Protein AF-0000000079000016 (afdb_homodimer)

InterPro domains:
  IPR004185 Glycoside hydrolase, family 13, N-terminal Ig-like domain [cd02857] (17-102)
  IPR006047 Glycosyl hydrolase family 13, catalytic domain [PF00128] (127-508)
  IPR006047 Glycosyl hydrolase family 13, catalytic domain [SM00642] (127-521)
  IPR013780 Glycosyl hydrolase, all-beta [G3DSA:2.60.40.1180] (525-604)
  IPR014756 Immunoglobulin E-set [SSF81296] (15-102)
  IPR017069 Maltodextrin glucosidase [NF008051] (1-603)
  IPR017069 Maltodextrin glucosidase [PIRSF036918] (2-584)
  IPR017853 Glycoside hydrolase superfamily [SSF51445] (116-530)

Sequence (1210 aa):
MLNAWHLPVAPFIHRQGEKLLITLWLAGDALPEKVMLRYERDNEETPFEMKRLTAAPHPQVSAWQASIPLGDGQPRRRYCFKLLWGDRQQWFSPLGLSEFPPARLALFAIDAPDDGPQWVQDQVFYQIFPDRFARSTPRGAQQDNIYFHHAQGHDIILRDWHEPVSAEAGGSTFYGGDLDGICEKLPYLKKLGVTALYLNPIFSAPSVHKYDTADYRHVDPQFGGDEALLRLREKTREADMRLILDGVFNHTGDTHPWFDRQNHGTDGACHHPDSPTRNWYTFAEDGHAFCWLGYDSLPKLDFAERDVVEEIYAGEESVVKHWLKAPWSIDGWRLDVVHMLGERGGAKANLRHVEGITRAAKAVNPQAFVFGEHFGDARQWLQNDVEDAAMNYRGFTTPVWSFLAGVDHGLEPQQLDAADCARWMDEYRAALSHEQQLRMFNQLDSHDTARFKTVAKGDPARIRAAAVWLFCWPGVPCVFYGDEVGVEGGNDPFCRQPFPWDKTQQDGELLALYQRLARLRHRSRALRSGACQVVYAKGDVFVFTRVFRQERVLVALNRGAACEITLPFSPLLDDRAWTREEGDAALEGLTLRLAAGAAVILHSRMLNAWHLPVAPFIHRQGEKLLITLWLAGDALPEKVMLRYERDNEETPFEMKRLTAAPHPQVSAWQASIPLGDGQPRRRYCFKLLWGDRQQWFSPLGLSEFPPARLALFAIDAPDDGPQWVQDQVFYQIFPDRFARSTPRGAQQDNIYFHHAQGHDIILRDWHEPVSAEAGGSTFYGGDLDGICEKLPYLKKLGVTALYLNPIFSAPSVHKYDTADYRHVDPQFGGDEALLRLREKTREADMRLILDGVFNHTGDTHPWFDRQNHGTDGACHHPDSPTRNWYTFAEDGHAFCWLGYDSLPKLDFAERDVVEEIYAGEESVVKHWLKAPWSIDGWRLDVVHMLGERGGAKANLRHVEGITRAAKAVNPQAFVFGEHFGDARQWLQNDVEDAAMNYRGFTTPVWSFLAGVDHGLEPQQLDAADCARWMDEYRAALSHEQQLRMFNQLDSHDTARFKTVAKGDPARIRAAAVWLFCWPGVPCVFYGDEVGVEGGNDPFCRQPFPWDKTQQDGELLALYQRLARLRHRSRALRSGACQVVYAKGDVFVFTRVFRQERVLVALNRGAACEITLPFSPLLDDRAWTREEGDAALEGLTLRLAAGAAVILHSR

Radius of gyration: 31.98 Å; Cα contacts (8 Å, |Δi|>4): 2924; chains: 2; bounding box: 70×88×78 Å

Foldseek 3Di:
DKDKDFFPFPPQWDDDPQKIKGKMKIFDDDFFPWKWKFKQFQNDTDIDTWDWDPDALDPRIIMTIDMDGNPGGDQKIWIWMWGHHPVAIWTQFLLGIDRDDDDRLRTAIAGVVDLAFPCQLLFFEAEDLQQFEFADDDADPQLPDWDQDVLLGGIAAEDDQPDADDPPPQFRYGPQGALVGVLVCVVVCVLLLGAEYEYQAQAADNTSSCLQPQDLQWGHVSRVMPVSLLVSQVSSVVVNHAYEYEANLFWHFCCHQCARVVPPDDAHLLPHVPHPSVQQFAADPVSQTQADVPSSRTGGGAPVDPVSLCQDFQPPCHSLQVCCDPPNNHQAYEYEPLCFRYHRNGCPPSLVSLLRSQVRNCVNPSNRAYEYEDLDQCLVNVVVPSHLEYQCNQLAQQLLCCDQLQAGQVRHGHHDFQVRSCSSNSSSCSSHHLSSQSAYEYENDEQAGWHSCVSNVNDPLSLLQSLLCQLQGRHHHYYYQQSQFPQGAGGPPRNSRRHDPPSVSGNVVSSVSSSLSSVVSSVDCLRSRFTKDFQDTGGQKTWMWGDHHLKIKIKIFGQAAWDKDFTDDDSNPPPFDWDWSDWDWDDDGRIITHHHSTITIIITD/DKDKDFFPFPPQWDDDVQKIKGKMKIFDDDFFPWKWKFKQFQNDTDIDTWDWDPDALDPRIIMTIDMDGNPGGDQKIWIWMWGHHPVAIWTQFLLGIDRDDDDRLRTAIAGVVDLAFPCQLLFFEAEDLQQFEFADDDADPQLPDWDQDVLLGGIAAEDDQPDAQDPPLQFRYGPQGALVRVLVCVVVCVLLLGAEYEYQAQAADNTSSCLQPQDLQWGHVSRVMPVSLLVSQVSSVVVNHAYEYEDNLFWHFCCHQCARVVPPDDAHLLPHVPHPSVQQFAADPVSQTQADVPSSRTGGGAPVDPVSLCQDFQPPCHSLQVCCDPPNNHQAYEYEPLCFRYHRNGCPPSLVSLLRSQVRNCVNPSNRAYEYEDLDQCLVNVVVPSHLEYQCNQLAQQLLCCDQLQAGQVRHGHNDFQVRSCSSNSSSCSSHHLSSQSAYEYENDEQAGWHSCVSNVNDVLSLLQSLLCQLQGRHHHYYYQQSQFPQGAGGPPRNSRRHDPPNVSGNPVSSVSSSLSSVVSSVDCLRSRFTKDFQDTGGQKTWMWGDHHLKIKIKIFGQAAWDKDFTDDDSNPPPFDWDWSDWDWDDDGRIITHHHSTITIIITD

Organism: Cronobacter sakazakii (strain ATCC BAA-894) (NCBI:txid290339)

pLDDT: mean 95.94, std 3.52, range [77.5, 98.94]

Solvent-accessible surface area (backbone atoms only — not comparable to full-atom values): 60467 Å² total; per-residue (Å²): 110,81,43,78,49,73,50,90,30,41,84,25,35,45,78,56,89,59,28,39,36,40,36,40,36,39,31,51,85,79,68,58,80,43,45,32,36,40,29,42,50,29,77,34,85,43,79,40,74,36,43,72,47,86,70,50,92,39,98,71,30,46,30,30,36,37,70,45,70,53,86,56,56,53,40,64,40,34,31,37,35,40,36,29,43,94,71,30,40,38,23,41,34,74,84,42,76,35,80,55,82,72,56,72,55,37,24,39,34,39,48,53,68,66,79,62,42,84,65,52,29,75,38,30,33,35,35,39,57,50,43,30,59,29,59,44,81,84,66,61,78,63,37,72,62,78,51,73,29,72,93,79,71,42,64,44,42,82,46,59,71,86,55,77,77,53,82,69,57,46,54,36,46,37,47,52,11,17,37,57,14,48,51,73,41,44,68,60,39,48,68,44,45,45,34,26,38,36,35,50,41,57,34,21,36,79,42,61,63,16,72,36,30,38,34,90,87,40,38,17,50,48,33,53,19,58,65,23,50,48,50,33,44,52,52,30,53,73,67,64,29,46,42,28,41,43,40,61,72,34,30,33,10,32,65,10,63,57,29,17,64,79,56,82,65,92,46,15,26,65,80,25,88,82,18,90,36,27,67,37,38,30,61,48,94,88,64,49,62,33,30,55,96,69,39,76,54,25,36,19,36,11,55,74,29,65,66,47,39,30,48,44,23,71,30,87,76,3,54,52,30,48,48,47,32,83,87,56,47,40,44,30,36,39,28,45,55,45,59,40,22,20,27,75,51,31,27,50,68,23,68,60,54,44,29,46,42,40,50,32,34,33,72,74,34,65,57,37,45,35,27,31,47,30,74,55,78,52,57,71,45,49,75,66,63,31,32,60,31,32,44,24,32,54,61,39,21,39,48,48,32,13,53,65,40,33,20,41,92,85,68,42,38,25,64,46,39,23,41,58,39,47,51,53,40,47,58,54,50,24,52,37,29,53,63,42,41,25,39,22,36,34,35,74,40,44,78,82,29,40,22,48,46,45,62,41,68,64,38,64,44,51,50,49,31,49,53,52,49,48,52,55,38,80,19,17,30,33,45,37,72,37,55,48,32,62,49,58,20,50,48,73,53,38,33,62,49,52,45,65,83,53,66,90,70,34,37,63,68,50,34,51,47,47,28,51,47,34,51,49,36,74,72,30,60,22,40,35,72,27,32,76,45,79,64,42,45,50,60,54,33,39,26,36,35,23,37,30,64,73,30,36,36,42,36,41,34,26,78,40,71,60,48,75,48,71,51,68,90,44,85,90,65,54,95,66,68,71,42,77,76,37,58,67,66,48,76,57,92,51,35,40,39,36,42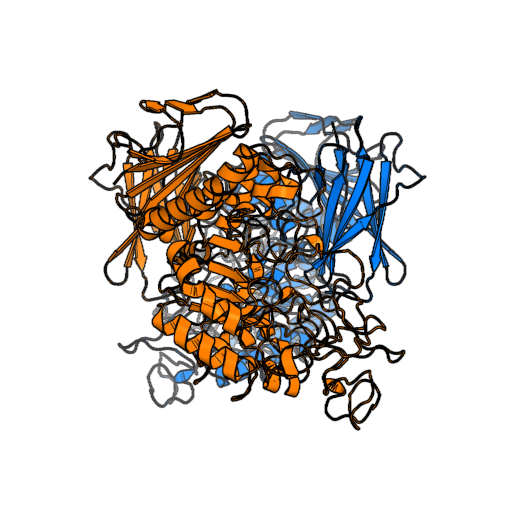,55,32,24,38,32,33,33,38,29,111,110,81,45,76,51,73,51,93,30,39,83,24,34,43,78,54,88,59,27,38,37,41,37,41,36,38,30,52,84,77,67,58,79,43,47,31,38,40,30,43,50,29,77,33,85,42,79,39,72,37,44,71,47,86,69,52,90,40,98,70,31,46,29,30,36,38,70,44,70,52,85,57,57,55,37,63,40,35,31,39,35,40,36,30,44,94,71,32,42,36,24,44,36,73,84,41,76,35,80,56,82,71,56,71,56,37,25,40,31,40,49,51,70,65,79,64,42,83,65,52,28,75,36,30,34,35,35,38,56,50,42,29,58,27,61,45,80,87,67,62,80,63,37,72,62,79,51,74,27,73,92,77,71,41,64,43,41,83,44,60,70,85,56,77,76,52,82,71,59,45,55,38,47,36,46,54,10,17,38,56,13,47,50,72,43,46,67,59,40,48,67,44,45,45,34,24,39,35,36,49,42,56,33,22,35,79,41,60,63,16,72,37,31,37,34,90,87,40,38,18,50,46,33,54,19,58,63,23,51,48,52,35,43,52,52,30,53,74,67,65,30,48,42,29,41,42,40,63,73,33,30,33,12,31,67,10,63,57,30,15,65,80,56,82,63,92,46,15,26,67,82,24,87,82,18,92,35,26,67,37,37,27,60,48,95,88,63,49,63,32,31,55,96,69,38,76,53,25,36,18,37,13,55,73,28,65,66,46,38,30,48,44,25,70,32,87,77,3,53,52,31,47,48,47,32,83,87,54,48,41,43,32,35,39,28,45,54,45,59,41,22,20,26,75,52,32,27,51,69,24,68,60,53,44,30,45,42,41,49,32,34,32,71,74,34,64,56,37,43,36,28,32,50,31,73,54,79,53,57,74,44,48,74,65,63,32,30,60,31,32,43,26,31,54,61,41,24,38,48,49,32,13,55,65,41,33,20,41,93,84,69,42,38,26,64,44,39,22,40,57,38,47,52,53,38,47,58,54,49,24,51,37,29,53,63,42,40,24,39,22,36,32,35,73,39,43,78,81,28,39,22,48,46,45,62,41,70,64,38,64,45,50,50,50,32,50,53,52,47,46,52,55,39,80,19,18,30,33,46,37,71,36,56,49,32,64,52,57,19,49,48,73,50,39,31,61,49,54,45,64,82,53,66,92,70,35,38,62,68,50,36,51,47,46,30,50,46,34,51,50,36,74,73,30,59,21,40,34,71,27,33,78,46,80,64,41,46,50,59,54,33,40,27,34,34,24,36,30,63,73,29,36,36,42,36,40,35,26,76,39,71,59,46,75,49,71,52,69,92,44,84,90,66,55,96,64,70,72,43,78,76,36,60,65,68,48,74,57,90,51,35,38,39,38,41,55,33,24,39,30,33,34,38,30,111

Nearest PDB structures (foldseek):
  7vt9-assembly1_B  TM=9.945E-01  e=1.783E-100  Escherichia coli K-12
  1izj-assembly1_A  TM=9.214E-01  e=2.735E-62  Thermoactinomyces vulgaris
  1uh3-assembly1_A  TM=9.193E-01  e=1.825E-62  Thermoactinomyces vulgaris
  5z0t-assembly2_B  TM=9.173E-01  e=2.898E-62  Thermoactinomyces vulgaris
  1izk-assembly1_A  TM=9.259E-01  e=1.952E-61  Thermoactinomyces vulgaris

Secondary structure (DSSP, 8-state):
--EEE--SSTTTEEEETTEEEEEEEEESSS--SEEEEEEEETTEEEEEEPEEPSS-SBTTBEEEEEEEESSSS-SEEEEEEEEE-SS-EEEEETTEEESSPPPGGGSEEEESS--S-TTGGG--EEEE-GGGT---SS--GGGG---EETTTTEE-EE--TTSPP-STTGGGEE----HHHHHHTHHHHHHHT--EEEEPP-EE-SSSS--S-SEEEEE-GGGTHHHHHHHHHHHHHHTT-EEEEEE--SB--TTSTTT-TT--SS--TTT-TT-TTGGGB-B-TTSPBPBGGG-TT-BBB-TTSHHHHIIIIISTT-HHHHTTSTTT---EEEETTGGG--BTTTTBTHHHHHHHHHHHHHHH-TT-EEEE--SS--HHHHHTTS-SEEB-IIIIIHHHIIIIISB-TTS-B----HHHHHHHHHHHHHTS-HHHHHH-EEES--TTS--HHHHTTT-HHHHHHHHHHHHHSSSEEEEETTGGGT----STTGGGPPP--SGGGS-HHHHHHHHHHHHHHHH-HHHHH-EEEEEEEETTEEEEEEEETTEEEEEEEE-SS-EEEEPPP-TTTTT---EEEES-EEEETTEEEE-TT-EEEEEE-/--EEE--SSTTTEEEETTEEEEEEEEESSS--SEEEEEEEETTEEEEEE-EE-SS-SBTTBEEEEEEEESSSS-SEEEEEEEEE-SS-EEEEETTEEESSPPPGGGSEEEESS--S-TTGGG--EEEE-GGGT---SS--GGGG---EETTTTEE-EE--TTSPP-STTGGGEE----HHHHHHTHHHHHHHT--EEEEPP-EE-SSSS--S-SEEEEE-GGGTHHHHHHHHHHHHHHTT-EEEEEE--SB--TTSTTT-TT--SS--TTT-TT-TTGGGB-B-TTSPBPBGGG-TTSBBB-TTSHHHHIIIIISTT-HHHHTTSTTT---EEEETTGGG--BTTTTBTHHHHHHHHHHHHHHH-TT-EEEE--SS--HHHHHTTS-SEEB-IIIIIHHHIIIIISB-TTS-B----HHHHHHHHHHHHHTS-HHHHHH-EEES--TTS--HHHHTTT-HHHHHHHHHHHHHSSSEEEEETTGGGT----STTGGGPPP--SGGGS-HHHHHHHHHHHHHHHH-HHHHH-EEEEEEEETTEEEEEEEETTEEEEEEEE-SS-EEEEPPP-TTTTT---EEEES-EEEETTEEEE-TT-EEEEEE-

Structure (mmCIF, N/CA/C/O backbone):
data_AF-0000000079000016-model_v1
#
loop_
_entity.id
_entity.type
_entity.pdbx_description
1 polymer 'Glycosyl hydrolase family 13 catalytic domain-containing protein'
#
loop_
_atom_site.group_PDB
_atom_site.id
_atom_site.type_symbol
_atom_site.label_atom_id
_atom_site.label_alt_id
_atom_site.label_comp_id
_atom_site.label_asym_id
_atom_site.label_entity_id
_atom_site.label_seq_id
_atom_site.pdbx_PDB_ins_code
_atom_site.Cartn_x
_atom_site.Cartn_y
_atom_site.Cartn_z
_atom_site.occupancy
_atom_site.B_iso_or_equiv
_atom_site.auth_seq_id
_atom_site.auth_comp_id
_atom_site.auth_asym_id
_atom_site.auth_atom_id
_atom_site.pdbx_PDB_model_num
ATOM 1 N N . MET A 1 1 ? 26.016 -7.348 20.406 1 85.75 1 MET A N 1
ATOM 2 C CA . MET A 1 1 ? 25.094 -6.984 19.344 1 85.75 1 MET A CA 1
ATOM 3 C C . MET A 1 1 ? 23.672 -7.438 19.672 1 85.75 1 MET A C 1
ATOM 5 O O . MET A 1 1 ? 23.469 -8.539 20.188 1 85.75 1 MET A O 1
ATOM 9 N N . LEU A 1 2 ? 22.688 -6.648 19.562 1 94.56 2 LEU A N 1
ATOM 10 C CA . LEU A 1 2 ? 21.297 -6.953 19.875 1 94.56 2 LEU A CA 1
ATOM 11 C C . LEU A 1 2 ? 20.688 -7.848 18.797 1 94.56 2 LEU A C 1
ATOM 13 O O . LEU A 1 2 ? 20.812 -7.574 17.609 1 94.56 2 LEU A O 1
ATOM 17 N N . ASN A 1 3 ? 20.156 -8.969 19.219 1 95.75 3 ASN A N 1
ATOM 18 C CA . ASN A 1 3 ? 19.406 -9.859 18.344 1 95.75 3 ASN A CA 1
ATOM 19 C C . ASN A 1 3 ? 17.953 -9.984 18.812 1 95.75 3 ASN A C 1
ATOM 21 O O . ASN A 1 3 ? 17.672 -9.961 20 1 95.75 3 ASN A O 1
ATOM 25 N N . ALA A 1 4 ? 17.094 -10.102 17.859 1 97.56 4 ALA A N 1
ATOM 26 C CA . ALA A 1 4 ? 15.664 -10.211 18.156 1 97.56 4 ALA A CA 1
ATOM 27 C C . ALA A 1 4 ? 15.016 -11.312 17.312 1 97.56 4 ALA A C 1
ATOM 29 O O . ALA A 1 4 ? 15.383 -11.516 16.156 1 97.56 4 ALA A O 1
ATOM 30 N N . TRP A 1 5 ? 14.094 -12.086 17.969 1 97.31 5 TRP A N 1
ATOM 31 C CA . TRP A 1 5 ? 13.352 -13.133 17.266 1 97.31 5 TRP A CA 1
ATOM 32 C C . TRP A 1 5 ? 11.859 -13.039 17.562 1 97.31 5 TRP A C 1
ATOM 34 O O . TRP A 1 5 ? 11.453 -12.93 18.719 1 97.31 5 TRP A O 1
ATOM 44 N N . HIS A 1 6 ? 11.086 -13.008 16.578 1 98.25 6 HIS A N 1
ATOM 45 C CA . HIS A 1 6 ? 9.633 -13.086 16.625 1 98.25 6 HIS A CA 1
ATOM 46 C C . HIS A 1 6 ? 9.07 -13.625 15.312 1 98.25 6 HIS A C 1
ATOM 48 O O . HIS A 1 6 ? 9.5 -13.227 14.234 1 98.25 6 HIS A O 1
ATOM 54 N N . LEU A 1 7 ? 8.164 -14.562 15.438 1 97.75 7 LEU A N 1
ATOM 55 C CA . LEU A 1 7 ? 7.414 -15.086 14.305 1 97.75 7 LEU A CA 1
ATOM 56 C C . LEU A 1 7 ? 5.914 -15.07 14.586 1 97.75 7 LEU A C 1
ATOM 58 O O . LEU A 1 7 ? 5.496 -15.188 15.734 1 97.75 7 LEU A O 1
ATOM 62 N N . PRO A 1 8 ? 5.125 -14.93 13.57 1 97.25 8 PRO A N 1
ATOM 63 C CA . PRO A 1 8 ? 3.678 -14.82 13.781 1 97.25 8 PRO A CA 1
ATOM 64 C C . PRO A 1 8 ? 3.01 -16.188 13.977 1 97.25 8 PRO A C 1
ATOM 66 O O . PRO A 1 8 ? 1.94 -16.438 13.414 1 97.25 8 PRO A O 1
ATOM 69 N N . VAL A 1 9 ? 3.658 -17.062 14.648 1 97 9 VAL A N 1
ATOM 70 C CA . VAL A 1 9 ? 3.143 -18.375 15.023 1 97 9 VAL A CA 1
ATOM 71 C C . VAL A 1 9 ? 3.584 -18.719 16.438 1 97 9 VAL A C 1
ATOM 73 O O . VAL A 1 9 ? 4.406 -18.016 17.031 1 97 9 VAL A O 1
ATOM 76 N N . ALA A 1 10 ? 2.949 -19.781 17.016 1 93.5 10 ALA A N 1
ATOM 77 C CA . ALA A 1 10 ? 3.426 -20.281 18.297 1 93.5 10 ALA A CA 1
ATOM 78 C C . ALA A 1 10 ? 4.898 -20.672 18.219 1 93.5 10 ALA A C 1
ATOM 80 O O . ALA A 1 10 ? 5.355 -21.203 17.203 1 93.5 10 ALA A O 1
ATOM 81 N N . PRO A 1 11 ? 5.656 -20.422 19.234 1 91.81 11 PRO A N 1
ATOM 82 C CA . PRO A 1 11 ? 5.227 -20.016 20.578 1 91.81 11 PRO A CA 1
ATOM 83 C C . PRO A 1 11 ? 5.16 -18.5 20.734 1 91.81 11 PRO A C 1
ATOM 85 O O . PRO A 1 11 ? 4.82 -18 21.812 1 91.81 11 PRO A O 1
ATOM 88 N N . PHE A 1 12 ? 5.449 -17.766 19.703 1 97 12 PHE A N 1
ATOM 89 C CA . PHE A 1 12 ? 5.5 -16.312 19.828 1 97 12 PHE A CA 1
ATOM 90 C C . PHE A 1 12 ? 4.094 -15.727 19.922 1 97 12 PHE A C 1
ATOM 92 O O . PHE A 1 12 ? 3.9 -14.648 20.5 1 97 12 PHE A O 1
ATOM 99 N N . ILE A 1 13 ? 3.182 -16.406 19.328 1 96.81 13 ILE A N 1
ATOM 100 C CA . ILE A 1 13 ? 1.78 -15.992 19.328 1 96.81 13 ILE A CA 1
ATOM 101 C C . ILE A 1 13 ? 0.921 -17.094 19.953 1 96.81 13 ILE A C 1
ATOM 103 O O . ILE A 1 13 ? 1.015 -18.25 19.578 1 96.81 13 ILE A O 1
ATOM 107 N N . HIS A 1 14 ? 0.144 -16.719 20.875 1 94.69 14 HIS A N 1
ATOM 108 C CA . HIS A 1 14 ? -0.765 -17.656 21.531 1 94.69 14 HIS A CA 1
ATOM 109 C C . HIS A 1 14 ? -2.107 -17 21.828 1 94.69 14 HIS A C 1
ATOM 111 O O . HIS A 1 14 ? -2.158 -15.953 22.484 1 94.69 14 HIS A O 1
ATOM 117 N N . ARG A 1 15 ? -3.123 -17.594 21.328 1 93.75 15 ARG A N 1
ATOM 118 C CA . ARG A 1 15 ? -4.453 -17.078 21.625 1 93.75 15 ARG A CA 1
ATOM 119 C C . ARG A 1 15 ? -4.961 -17.609 22.969 1 93.75 15 ARG A C 1
ATOM 121 O O . ARG A 1 15 ? -4.898 -18.812 23.219 1 93.75 15 ARG A O 1
ATOM 128 N N . GLN A 1 16 ? -5.363 -16.75 23.812 1 93.81 16 GLN A N 1
ATOM 129 C CA . GLN A 1 16 ? -5.984 -17.078 25.094 1 93.81 16 GLN A CA 1
ATOM 130 C C . GLN A 1 16 ? -7.316 -16.359 25.266 1 93.81 16 GLN A C 1
ATOM 132 O O . GLN A 1 16 ? -7.348 -15.195 25.672 1 93.81 16 GLN A O 1
ATOM 137 N N . GLY A 1 17 ? -8.375 -17.047 25.016 1 92.75 17 GLY A N 1
ATOM 138 C CA . GLY A 1 17 ? -9.672 -16.391 25.047 1 92.75 17 GLY A CA 1
ATOM 139 C C . GLY A 1 17 ? -9.805 -15.289 24.016 1 92.75 17 GLY A C 1
ATOM 140 O O . GLY A 1 17 ? -9.633 -15.531 22.828 1 92.75 17 GLY A O 1
ATOM 141 N N . GLU A 1 18 ? -10.047 -14.133 24.5 1 93.06 18 GLU A N 1
ATOM 142 C CA . GLU A 1 18 ? -10.242 -12.992 23.609 1 93.06 18 GLU A CA 1
ATOM 143 C C . GLU A 1 18 ? -9 -12.109 23.562 1 93.06 18 GLU A C 1
ATOM 145 O O . GLU A 1 18 ? -9.102 -10.906 23.328 1 93.06 18 GLU A O 1
ATOM 150 N N . LYS A 1 19 ? -7.934 -12.766 23.828 1 95.94 19 LYS A N 1
ATOM 151 C CA . LYS A 1 19 ? -6.668 -12.039 23.781 1 95.94 19 LYS A CA 1
ATOM 152 C C . LYS A 1 19 ? -5.637 -12.797 22.953 1 95.94 19 LYS A C 1
ATOM 154 O O . LYS A 1 19 ? -5.723 -14.016 22.797 1 95.94 19 LYS A O 1
ATOM 159 N N . LEU A 1 20 ? -4.832 -12.094 22.406 1 96.81 20 LEU A N 1
ATOM 160 C CA . LEU A 1 20 ? -3.672 -12.633 21.703 1 96.81 20 LEU A CA 1
ATOM 161 C C . LEU A 1 20 ? -2.385 -12.297 22.453 1 96.81 20 LEU A C 1
ATOM 163 O O . LEU A 1 20 ? -2.057 -11.125 22.625 1 96.81 20 LEU A O 1
ATOM 167 N N . LEU A 1 21 ? -1.749 -13.297 22.953 1 97.94 21 LEU A N 1
ATOM 168 C CA . LEU A 1 21 ? -0.447 -13.117 23.578 1 97.94 21 LEU A CA 1
ATOM 169 C C . LEU A 1 21 ? 0.66 -13.039 22.531 1 97.94 21 LEU A C 1
ATOM 171 O O . LEU A 1 21 ? 0.763 -13.914 21.672 1 97.94 21 LEU A O 1
ATOM 175 N N . ILE A 1 22 ? 1.432 -12.016 22.562 1 98.44 22 ILE A N 1
ATOM 176 C CA . ILE A 1 22 ? 2.514 -11.766 21.609 1 98.44 22 ILE A CA 1
ATOM 177 C C . ILE A 1 22 ? 3.846 -11.711 22.359 1 98.44 22 ILE A C 1
ATOM 179 O O . ILE A 1 22 ? 3.996 -10.953 23.312 1 98.44 22 ILE A O 1
ATOM 183 N N . THR A 1 23 ? 4.781 -12.469 21.891 1 98.38 23 THR A N 1
ATOM 184 C CA . THR A 1 23 ? 6.051 -12.609 22.594 1 98.38 23 THR A CA 1
ATOM 185 C C . THR A 1 23 ? 7.219 -12.211 21.688 1 98.38 23 THR A C 1
ATOM 187 O O . THR A 1 23 ? 7.215 -12.508 20.5 1 98.38 23 THR A O 1
ATOM 190 N N . LEU A 1 24 ? 8.18 -11.516 22.219 1 98.62 24 LEU A N 1
ATOM 191 C CA . LEU A 1 24 ? 9.438 -11.148 21.578 1 98.62 24 LEU A CA 1
ATOM 192 C C . LEU A 1 24 ? 10.625 -11.719 22.344 1 98.62 24 LEU A C 1
ATOM 194 O O . LEU A 1 24 ? 10.68 -11.625 23.578 1 98.62 24 LEU A O 1
ATOM 198 N N . TRP A 1 25 ? 11.547 -12.383 21.656 1 98.19 25 TRP A N 1
ATOM 199 C CA . TRP A 1 25 ? 12.805 -12.852 22.234 1 98.19 25 TRP A CA 1
ATOM 200 C C . TRP A 1 25 ? 13.938 -11.875 21.938 1 98.19 25 TRP A C 1
ATOM 202 O O . TRP A 1 25 ? 14.078 -11.406 20.812 1 98.19 25 TRP A O 1
ATOM 212 N N . LEU A 1 26 ? 14.727 -11.492 22.891 1 97.88 26 LEU A N 1
ATOM 213 C CA . LEU A 1 26 ? 15.875 -10.602 22.734 1 97.88 26 LEU A CA 1
ATOM 214 C C . LEU A 1 26 ? 17.125 -11.219 23.344 1 97.88 26 LEU A C 1
ATOM 216 O O . LEU A 1 26 ? 17.062 -11.914 24.359 1 97.88 26 LEU A O 1
ATOM 220 N N . ALA A 1 27 ? 18.25 -11.016 22.672 1 96.38 27 ALA A N 1
ATOM 221 C CA . ALA A 1 27 ? 19.547 -11.391 23.203 1 96.38 27 ALA A CA 1
ATOM 222 C C . ALA A 1 27 ? 20.594 -10.305 22.938 1 96.38 27 ALA A C 1
ATOM 224 O O . ALA A 1 27 ? 20.547 -9.633 21.906 1 96.38 27 ALA A O 1
ATOM 225 N N . GLY A 1 28 ? 21.5 -10.195 23.859 1 93.56 28 GLY A N 1
ATOM 226 C CA . GLY A 1 28 ? 22.594 -9.25 23.688 1 93.56 28 GLY A CA 1
ATOM 227 C C . GLY A 1 28 ? 23.047 -8.625 25 1 93.56 28 GLY A C 1
ATOM 228 O O . GLY A 1 28 ? 22.422 -8.836 26.047 1 93.56 28 GLY A O 1
ATOM 229 N N . ASP A 1 29 ? 24.078 -7.828 24.953 1 88.81 29 ASP A N 1
ATOM 230 C CA . ASP A 1 29 ? 24.688 -7.234 26.141 1 88.81 29 ASP A CA 1
ATOM 231 C C . ASP A 1 29 ? 23.922 -5.992 26.594 1 88.81 29 ASP A C 1
ATOM 233 O O . ASP A 1 29 ? 23.812 -5.723 27.781 1 88.81 29 ASP A O 1
ATOM 237 N N . ALA A 1 30 ? 23.406 -5.27 25.672 1 91.44 30 ALA A N 1
ATOM 238 C CA . ALA A 1 30 ? 22.688 -4.039 26 1 91.44 30 ALA A CA 1
ATOM 239 C C . ALA A 1 30 ? 21.219 -4.156 25.625 1 91.44 30 ALA A C 1
ATOM 241 O O . ALA A 1 30 ? 20.75 -3.514 24.688 1 91.44 30 ALA A O 1
ATOM 242 N N . LEU A 1 31 ? 20.516 -4.852 26.453 1 95.62 31 LEU A N 1
ATOM 243 C CA . LEU A 1 31 ? 19.078 -5.016 26.219 1 95.62 31 LEU A CA 1
ATOM 244 C C . LEU A 1 31 ? 18.344 -3.715 26.516 1 95.62 31 LEU A C 1
ATOM 246 O O . LEU A 1 31 ? 18.797 -2.889 27.297 1 95.62 31 LEU A O 1
ATOM 250 N N . PRO A 1 32 ? 17.266 -3.477 25.906 1 97.62 32 PRO A N 1
ATOM 251 C CA . PRO A 1 32 ? 16.484 -2.271 26.172 1 97.62 32 PRO A CA 1
ATOM 252 C C . PRO A 1 32 ? 15.938 -2.227 27.594 1 97.62 32 PRO A C 1
ATOM 254 O O . PRO A 1 32 ? 15.703 -3.275 28.203 1 97.62 32 PRO A O 1
ATOM 257 N N . GLU A 1 33 ? 15.727 -1.016 28.062 1 97 33 GLU A N 1
ATOM 258 C CA . GLU A 1 33 ? 15.133 -0.802 29.391 1 97 33 GLU A CA 1
ATOM 259 C C . GLU A 1 33 ? 13.633 -1.07 29.375 1 97 33 GLU A C 1
ATOM 261 O O . GLU A 1 33 ? 13.062 -1.516 30.359 1 97 33 GLU A O 1
ATOM 266 N N . LYS A 1 34 ? 13.047 -0.7 28.297 1 97.56 34 LYS A N 1
ATOM 267 C CA . LYS A 1 34 ? 11.617 -0.904 28.094 1 97.56 34 LYS A CA 1
ATOM 268 C C . LYS A 1 34 ? 11.344 -1.465 26.703 1 97.56 34 LYS A C 1
ATOM 270 O O . LYS A 1 34 ? 11.977 -1.059 25.719 1 97.56 34 LYS A O 1
ATOM 275 N N . VAL A 1 35 ? 10.445 -2.475 26.641 1 98.56 35 VAL A N 1
ATOM 276 C CA . VAL A 1 35 ? 9.992 -3.018 25.359 1 98.56 35 VAL A CA 1
ATOM 277 C C . VAL A 1 35 ? 8.508 -2.74 25.188 1 98.56 35 VAL A C 1
ATOM 279 O O . VAL A 1 35 ? 7.699 -3.033 26.078 1 98.56 35 VAL A O 1
ATOM 282 N N . MET A 1 36 ? 8.195 -2.096 24.094 1 98.44 36 MET A N 1
ATOM 283 C CA . MET A 1 36 ? 6.809 -1.751 23.797 1 98.44 36 MET A CA 1
ATOM 284 C C . MET A 1 36 ? 6.289 -2.531 22.594 1 98.44 36 MET A C 1
ATOM 286 O O . MET A 1 36 ? 7.02 -2.742 21.625 1 98.44 36 MET A O 1
ATOM 290 N N . LEU A 1 37 ? 5.066 -3.043 22.703 1 98.44 37 LEU A N 1
ATOM 291 C CA . LEU A 1 37 ? 4.305 -3.508 21.547 1 98.44 37 LEU A CA 1
ATOM 292 C C . LEU A 1 37 ? 3.477 -2.375 20.953 1 98.44 37 LEU A C 1
ATOM 294 O O . LEU A 1 37 ? 2.592 -1.83 21.609 1 98.44 37 LEU A O 1
ATOM 298 N N . ARG A 1 38 ? 3.846 -1.998 19.781 1 97.12 38 ARG A N 1
ATOM 299 C CA . ARG A 1 38 ? 3.023 -1.049 19.047 1 97.12 38 ARG A CA 1
ATOM 300 C C . ARG A 1 38 ? 1.962 -1.771 18.219 1 97.12 38 ARG A C 1
ATOM 302 O O . ARG A 1 38 ? 2.271 -2.389 17.203 1 97.12 38 ARG A O 1
ATOM 309 N N . TYR A 1 39 ? 0.713 -1.64 18.625 1 96.12 39 TYR A N 1
ATOM 310 C CA . TYR A 1 39 ? -0.432 -2.289 18 1 96.12 39 TYR A CA 1
ATOM 311 C C . TYR A 1 39 ? -1.329 -1.268 17.297 1 96.12 39 TYR A C 1
ATOM 313 O O . TYR A 1 39 ? -1.559 -0.177 17.828 1 96.12 39 TYR A O 1
ATOM 321 N N . GLU A 1 40 ? -1.79 -1.572 16.094 1 94.12 40 GLU A N 1
ATOM 322 C CA . GLU A 1 40 ? -2.732 -0.7 15.406 1 94.12 40 GLU A CA 1
ATOM 323 C C . GLU A 1 40 ? -4.176 -1.111 15.68 1 94.12 40 GLU A C 1
ATOM 325 O O . GLU A 1 40 ? -4.707 -2.012 15.031 1 94.12 40 GLU A O 1
ATOM 330 N N . ARG A 1 41 ? -4.801 -0.415 16.531 1 93 41 ARG A N 1
ATOM 331 C CA . ARG A 1 41 ? -6.227 -0.597 16.781 1 93 41 ARG A CA 1
ATOM 332 C C . ARG A 1 41 ? -7.059 0.4 15.984 1 93 41 ARG A C 1
ATOM 334 O O . ARG A 1 41 ? -6.941 1.611 16.172 1 93 41 ARG A O 1
ATOM 341 N N . ASP A 1 42 ? -7.91 -0.056 15.062 1 91.5 42 ASP A N 1
ATOM 342 C CA . ASP A 1 42 ? -8.727 0.801 14.211 1 91.5 42 ASP A CA 1
ATOM 343 C C . ASP A 1 42 ? -7.875 1.89 13.555 1 91.5 42 ASP A C 1
ATOM 345 O O . ASP A 1 42 ? -8.203 3.074 13.641 1 91.5 42 ASP A O 1
ATOM 349 N N . ASN A 1 43 ? -6.699 1.487 13.039 1 92 43 ASN A N 1
ATOM 350 C CA . ASN A 1 43 ? -5.773 2.316 12.273 1 92 43 ASN A CA 1
ATOM 351 C C . ASN A 1 43 ? -5.035 3.307 13.164 1 92 43 ASN A C 1
ATOM 353 O O . ASN A 1 43 ? -4.398 4.238 12.672 1 92 43 ASN A O 1
ATOM 357 N N . GLU A 1 44 ? -5.168 3.127 14.477 1 92.25 44 GLU A N 1
ATOM 358 C CA . GLU A 1 44 ? -4.512 4.012 15.438 1 92.25 44 GLU A CA 1
ATOM 359 C C . GLU A 1 44 ? -3.439 3.268 16.234 1 92.25 44 GLU A C 1
ATOM 361 O O . GLU A 1 44 ? -3.67 2.152 16.703 1 92.25 44 GLU A O 1
ATOM 366 N N . GLU A 1 45 ? -2.309 3.877 16.281 1 92.12 45 GLU A N 1
ATOM 367 C CA . GLU A 1 45 ? -1.24 3.303 17.094 1 92.12 45 GLU A CA 1
ATOM 368 C C . GLU A 1 45 ? -1.647 3.219 18.562 1 92.12 45 GLU A C 1
ATOM 370 O O . GLU A 1 45 ? -2.064 4.215 19.156 1 92.12 45 GLU A O 1
ATOM 375 N N . THR A 1 46 ? -1.538 2.08 19.125 1 92.75 46 THR A N 1
ATOM 376 C CA . THR A 1 46 ? -1.863 1.798 20.516 1 92.75 46 THR A CA 1
ATOM 377 C C . THR A 1 46 ? -0.724 1.045 21.188 1 92.75 46 THR A C 1
ATOM 379 O O . THR A 1 46 ? -0.542 -0.153 20.969 1 92.75 46 THR A O 1
ATOM 382 N N . PRO A 1 47 ? -0.003 1.681 22.078 1 94.31 47 PRO A N 1
ATOM 383 C CA . PRO A 1 47 ? 1.169 1.067 22.703 1 94.31 47 PRO A CA 1
ATOM 384 C C . PRO A 1 47 ? 0.803 0.184 23.891 1 94.31 47 PRO A C 1
ATOM 386 O O . PRO A 1 47 ? -0.111 0.513 24.656 1 94.31 47 PRO A O 1
ATOM 389 N N . PHE A 1 48 ? 1.43 -0.917 23.984 1 96.56 48 PHE A N 1
ATOM 390 C CA . PHE A 1 48 ? 1.372 -1.796 25.141 1 96.56 48 PHE A CA 1
ATOM 391 C C . PHE A 1 48 ? 2.771 -2.072 25.688 1 96.56 48 PHE A C 1
ATOM 393 O O . PHE A 1 48 ? 3.664 -2.467 24.938 1 96.56 48 PHE A O 1
ATOM 400 N N . GLU A 1 49 ? 2.973 -1.879 26.953 1 97.75 49 GLU A N 1
ATOM 401 C CA . GLU A 1 49 ? 4.25 -2.258 27.547 1 97.75 49 GLU A CA 1
ATOM 402 C C . GLU A 1 49 ? 4.352 -3.77 27.719 1 97.75 49 GLU A C 1
ATOM 404 O O . GLU A 1 49 ? 3.422 -4.41 28.203 1 97.75 49 GLU A O 1
ATOM 409 N N . MET A 1 50 ? 5.402 -4.301 27.234 1 98.62 50 MET A N 1
ATOM 410 C CA . MET A 1 50 ? 5.613 -5.742 27.359 1 98.62 50 MET A CA 1
ATOM 411 C C . MET A 1 50 ? 6.289 -6.074 28.688 1 98.62 50 MET A C 1
ATOM 413 O O . MET A 1 50 ? 7.098 -5.293 29.188 1 98.62 50 MET A O 1
ATOM 417 N N . LYS A 1 51 ? 5.953 -7.195 29.219 1 98.12 51 LYS A N 1
ATOM 418 C CA . LYS A 1 51 ? 6.547 -7.676 30.453 1 98.12 51 LYS A CA 1
ATOM 419 C C . LYS A 1 51 ? 7.57 -8.773 30.188 1 98.12 51 LYS A C 1
ATOM 421 O O . LYS A 1 51 ? 7.332 -9.664 29.375 1 98.12 51 LYS A O 1
ATOM 426 N N . ARG A 1 52 ? 8.672 -8.625 30.812 1 97.25 52 ARG A N 1
ATOM 427 C CA . ARG A 1 52 ? 9.672 -9.688 30.719 1 97.25 52 ARG A CA 1
ATOM 428 C C . ARG A 1 52 ? 9.188 -10.953 31.422 1 97.25 52 ARG A C 1
ATOM 430 O O . ARG A 1 52 ? 8.75 -10.891 32.562 1 97.25 52 ARG A O 1
ATOM 437 N N . LEU A 1 53 ? 9.32 -11.961 30.734 1 96.56 53 LEU A N 1
ATOM 438 C CA . LEU A 1 53 ? 8.906 -13.234 31.312 1 96.56 53 LEU A CA 1
ATOM 439 C C . LEU A 1 53 ? 10.008 -13.797 32.219 1 96.56 53 LEU A C 1
ATOM 441 O O . LEU A 1 53 ? 11.195 -13.57 31.969 1 96.56 53 LEU A O 1
ATOM 445 N N . THR A 1 54 ? 9.531 -14.547 33.219 1 94.06 54 THR A N 1
ATOM 446 C CA . THR A 1 54 ? 10.477 -15.164 34.125 1 94.06 54 THR A CA 1
ATOM 447 C C . THR A 1 54 ? 11.211 -16.312 33.469 1 94.06 54 THR A C 1
ATOM 449 O O . THR A 1 54 ? 12.422 -16.469 33.656 1 94.06 54 THR A O 1
ATOM 452 N N . ALA A 1 55 ? 10.438 -17.078 32.781 1 91.06 55 ALA A N 1
ATOM 453 C CA . ALA A 1 55 ? 11.031 -18.219 32.094 1 91.06 55 ALA A CA 1
ATOM 454 C C . ALA A 1 55 ? 11.734 -17.766 30.812 1 91.06 55 ALA A C 1
ATOM 456 O O . ALA A 1 55 ? 11.133 -17.109 29.969 1 91.06 55 ALA A O 1
ATOM 457 N N . ALA A 1 56 ? 12.984 -18.078 30.734 1 89.25 56 ALA A N 1
ATOM 458 C CA . ALA A 1 56 ? 13.734 -17.797 29.516 1 89.25 56 ALA A CA 1
ATOM 459 C C . ALA A 1 56 ? 13.648 -18.969 28.547 1 89.25 56 ALA A C 1
ATOM 461 O O . ALA A 1 56 ? 13.805 -20.125 28.938 1 89.25 56 ALA A O 1
ATOM 462 N N . PRO A 1 57 ? 13.391 -18.672 27.266 1 88.5 57 PRO A N 1
ATOM 463 C CA . PRO A 1 57 ? 13.344 -19.766 26.281 1 88.5 57 PRO A CA 1
ATOM 464 C C . PRO A 1 57 ? 14.711 -20.406 26.047 1 88.5 57 PRO A C 1
ATOM 466 O O . PRO A 1 57 ? 14.789 -21.516 25.516 1 88.5 57 PRO A O 1
ATOM 469 N N . HIS A 1 58 ? 15.766 -19.703 26.312 1 90.25 58 HIS A N 1
ATOM 470 C CA . HIS A 1 58 ? 17.172 -20.078 26.203 1 90.25 58 HIS A CA 1
ATOM 471 C C . HIS A 1 58 ? 18.031 -19.297 27.188 1 90.25 58 HIS A C 1
ATOM 473 O O . HIS A 1 58 ? 17.719 -18.156 27.516 1 90.25 58 HIS A O 1
ATOM 479 N N . PRO A 1 59 ? 19.078 -19.859 27.641 1 89.12 59 PRO A N 1
ATOM 480 C CA . PRO A 1 59 ? 19.906 -19.188 28.641 1 89.12 59 PRO A CA 1
ATOM 481 C C . PRO A 1 59 ? 20.375 -17.797 28.172 1 89.12 59 PRO A C 1
ATOM 483 O O . PRO A 1 59 ? 20.594 -16.906 29 1 89.12 59 PRO A O 1
ATOM 486 N N . GLN A 1 60 ? 20.469 -17.594 26.984 1 90.38 60 GLN A N 1
ATOM 487 C CA . GLN A 1 60 ? 21 -16.344 26.469 1 90.38 60 GLN A CA 1
ATOM 488 C C . GLN A 1 60 ? 19.891 -15.438 25.969 1 90.38 60 GLN A C 1
ATOM 490 O O . GLN A 1 60 ? 20.156 -14.375 25.391 1 90.38 60 GLN A O 1
ATOM 495 N N . VAL A 1 61 ? 18.703 -15.844 26.172 1 95.75 61 VAL A N 1
ATOM 496 C CA . VAL A 1 61 ? 17.594 -15.141 25.516 1 95.75 61 VAL A CA 1
ATOM 497 C C . VAL A 1 61 ? 16.547 -14.742 26.547 1 95.75 61 VAL A C 1
ATOM 499 O O . VAL A 1 61 ? 16.172 -15.547 27.406 1 95.75 61 VAL A O 1
ATOM 502 N N . SER A 1 62 ? 16.188 -13.5 26.531 1 96.56 62 SER A N 1
ATOM 503 C CA . SER A 1 62 ? 15.062 -13.039 27.328 1 96.56 62 SER A CA 1
ATOM 504 C C . SER A 1 62 ? 13.781 -12.992 26.5 1 96.56 62 SER A C 1
ATOM 506 O O . SER A 1 62 ? 13.828 -12.797 25.297 1 96.56 62 SER A O 1
ATOM 508 N N . ALA A 1 63 ? 12.664 -13.234 27.172 1 97.69 63 ALA A N 1
ATOM 509 C CA . ALA A 1 63 ? 11.367 -13.195 26.516 1 97.69 63 ALA A CA 1
ATOM 510 C C . ALA A 1 63 ? 10.492 -12.078 27.094 1 97.69 63 ALA A C 1
ATOM 512 O O . ALA A 1 63 ? 10.484 -11.859 28.312 1 97.69 63 ALA A O 1
ATOM 513 N N . TRP A 1 64 ? 9.906 -11.32 26.219 1 98.5 64 TRP A N 1
ATOM 514 C CA . TRP A 1 64 ? 8.992 -10.242 26.562 1 98.5 64 TRP A CA 1
ATOM 515 C C . TRP A 1 64 ? 7.609 -10.492 25.969 1 98.5 64 TRP A C 1
ATOM 517 O O . TRP A 1 64 ? 7.484 -10.953 24.844 1 98.5 64 TRP A O 1
ATOM 527 N N . GLN A 1 65 ? 6.539 -10.258 26.75 1 98.31 65 GLN A N 1
ATOM 528 C CA . GLN A 1 65 ? 5.203 -10.617 26.297 1 98.31 65 GLN A CA 1
ATOM 529 C C . GLN A 1 65 ? 4.203 -9.5 26.578 1 98.31 65 GLN A C 1
ATOM 531 O O . GLN A 1 65 ? 4.32 -8.805 27.594 1 98.31 65 GLN A O 1
ATOM 536 N N . ALA A 1 66 ? 3.35 -9.234 25.719 1 98.25 66 ALA A N 1
ATOM 537 C CA . ALA A 1 66 ? 2.164 -8.398 25.891 1 98.25 66 ALA A CA 1
ATOM 538 C C . ALA A 1 66 ? 0.933 -9.062 25.266 1 98.25 66 ALA A C 1
ATOM 540 O O . ALA A 1 66 ? 1.047 -10.062 24.562 1 98.25 66 ALA A O 1
ATOM 541 N N . SER A 1 67 ? -0.224 -8.625 25.656 1 96.88 67 SER A N 1
ATOM 542 C CA . SER A 1 67 ? -1.473 -9.148 25.109 1 96.88 67 SER A CA 1
ATOM 543 C C . SER A 1 67 ? -2.293 -8.055 24.438 1 96.88 67 SER A C 1
ATOM 545 O O . SER A 1 67 ? -2.342 -6.922 24.938 1 96.88 67 SER A O 1
ATOM 547 N N . ILE A 1 68 ? -2.863 -8.336 23.359 1 96.06 68 ILE A N 1
ATOM 548 C CA . ILE A 1 68 ? -3.795 -7.402 22.734 1 96.06 68 ILE A CA 1
ATOM 549 C C . ILE A 1 68 ? -5.203 -7.996 22.734 1 96.06 68 ILE A C 1
ATOM 551 O O . ILE A 1 68 ? -5.367 -9.219 22.719 1 96.06 68 ILE A O 1
ATOM 555 N N . PRO A 1 69 ? -6.203 -7.156 22.812 1 92.94 69 PRO A N 1
ATOM 556 C CA . PRO A 1 69 ? -7.586 -7.645 22.781 1 92.94 69 PRO A CA 1
ATOM 557 C C . PRO A 1 69 ? -8.039 -8.047 21.375 1 92.94 69 PRO A C 1
ATOM 559 O O . PRO A 1 69 ? -7.633 -7.426 20.391 1 92.94 69 PRO A O 1
ATOM 562 N N . LEU A 1 70 ? -8.836 -9.07 21.312 1 93.5 70 LEU A N 1
ATOM 563 C CA . LEU A 1 70 ? -9.344 -9.531 20.016 1 93.5 70 LEU A CA 1
ATOM 564 C C . LEU A 1 70 ? -10.797 -9.109 19.828 1 93.5 70 LEU A C 1
ATOM 566 O O . LEU A 1 70 ? -11.344 -9.242 18.719 1 93.5 70 LEU A O 1
ATOM 570 N N . GLY A 1 71 ? -11.438 -8.547 20.859 1 86.06 71 GLY A N 1
ATOM 571 C CA . GLY A 1 71 ? -12.852 -8.227 20.797 1 86.06 71 GLY A CA 1
ATOM 572 C C . GLY A 1 71 ? -13.141 -6.945 20.047 1 86.06 71 GLY A C 1
ATOM 573 O O . GLY A 1 71 ? -14.297 -6.664 19.719 1 86.06 71 GLY A O 1
ATOM 574 N N . ASP A 1 72 ? -12.141 -6.176 19.812 1 85 72 ASP A N 1
ATOM 575 C CA . ASP A 1 72 ? -12.336 -4.93 19.078 1 85 72 ASP A CA 1
ATOM 576 C C . ASP A 1 72 ? -11.219 -4.699 18.062 1 85 72 ASP A C 1
ATOM 578 O O . ASP A 1 72 ? -10.258 -5.469 18.016 1 85 72 ASP A O 1
ATOM 582 N N . GLY A 1 73 ? -11.516 -3.777 17.141 1 87.06 73 GLY A N 1
ATOM 583 C CA . GLY A 1 73 ? -10.531 -3.473 16.125 1 87.06 73 GLY A CA 1
ATOM 584 C C . GLY A 1 73 ? -10.742 -4.25 14.836 1 87.06 73 GLY A C 1
ATOM 585 O O . GLY A 1 73 ? -11.625 -5.105 14.758 1 87.06 73 GLY A O 1
ATOM 586 N N . GLN A 1 74 ? -9.883 -3.973 13.898 1 90.06 74 GLN A N 1
ATOM 587 C CA . GLN A 1 74 ? -9.938 -4.648 12.602 1 90.06 74 GLN A CA 1
ATOM 588 C C . GLN A 1 74 ? -9.406 -6.078 12.711 1 90.06 74 GLN A C 1
ATOM 590 O O . GLN A 1 74 ? -8.562 -6.371 13.555 1 90.06 74 GLN A O 1
ATOM 595 N N . PRO A 1 75 ? -9.945 -6.965 11.875 1 92.56 75 PRO A N 1
ATOM 596 C CA . PRO A 1 75 ? -9.508 -8.359 11.93 1 92.56 75 PRO A CA 1
ATOM 597 C C . PRO A 1 75 ? -8.023 -8.523 11.641 1 92.56 75 PRO A C 1
ATOM 599 O O . PRO A 1 75 ? -7.367 -9.398 12.227 1 92.56 75 PRO A O 1
ATOM 602 N N . ARG A 1 76 ? -7.418 -7.895 10.75 1 95.81 76 ARG A N 1
ATOM 603 C CA . ARG A 1 76 ? -5.98 -7.93 10.5 1 95.81 76 ARG A CA 1
ATOM 604 C C . ARG A 1 76 ? -5.223 -7.121 11.547 1 95.81 76 ARG A C 1
ATOM 606 O O . ARG A 1 76 ? -5.266 -5.891 11.539 1 95.81 76 ARG A O 1
ATOM 613 N N . ARG A 1 77 ? -4.605 -7.84 12.398 1 96.56 77 ARG A N 1
ATOM 614 C CA . ARG A 1 77 ? -3.869 -7.242 13.508 1 96.56 77 ARG A CA 1
ATOM 615 C C . ARG A 1 77 ? -2.447 -6.879 13.094 1 96.56 77 ARG A C 1
ATOM 617 O O . ARG A 1 77 ? -1.631 -7.758 12.812 1 96.56 77 ARG A O 1
ATOM 624 N N . ARG A 1 78 ? -2.154 -5.613 13.047 1 96.81 78 ARG A N 1
ATOM 625 C CA . ARG A 1 78 ? -0.818 -5.141 12.688 1 96.81 78 ARG A CA 1
ATOM 626 C C . ARG A 1 78 ? -0.071 -4.641 13.922 1 96.81 78 ARG A C 1
ATOM 628 O O . ARG A 1 78 ? -0.65 -3.955 14.766 1 96.81 78 ARG A O 1
ATOM 635 N N . TYR A 1 79 ? 1.213 -5.023 13.977 1 98 79 TYR A N 1
ATOM 636 C CA . TYR A 1 79 ? 1.982 -4.621 15.148 1 98 79 TYR A CA 1
ATOM 637 C C . TYR A 1 79 ? 3.479 -4.684 14.867 1 98 79 TYR A C 1
ATOM 639 O O . TYR A 1 79 ? 3.902 -5.242 13.852 1 98 79 TYR A O 1
ATOM 647 N N . CYS A 1 80 ? 4.273 -4.086 15.602 1 98.5 80 CYS A N 1
ATOM 648 C CA . CYS A 1 80 ? 5.727 -4.184 15.664 1 98.5 80 CYS A CA 1
ATOM 649 C C . CYS A 1 80 ? 6.23 -3.939 17.078 1 98.5 80 CYS A C 1
ATOM 651 O O . CYS A 1 80 ? 5.438 -3.842 18.016 1 98.5 80 CYS A O 1
ATOM 653 N N . PHE A 1 81 ? 7.551 -3.975 17.25 1 98.81 81 PHE A N 1
ATOM 654 C CA . PHE A 1 81 ? 8.117 -3.811 18.578 1 98.81 81 PHE A CA 1
ATOM 655 C C . PHE A 1 81 ? 8.992 -2.566 18.641 1 98.81 81 PHE A C 1
ATOM 657 O O . PHE A 1 81 ? 9.773 -2.303 17.734 1 98.81 81 PHE A O 1
ATOM 664 N N . LYS A 1 82 ? 8.781 -1.804 19.625 1 98.31 82 LYS A N 1
ATOM 665 C CA . LYS A 1 82 ? 9.625 -0.654 19.922 1 98.31 82 LYS A CA 1
ATOM 666 C C . LYS A 1 82 ? 10.523 -0.934 21.125 1 98.31 82 LYS A C 1
ATOM 668 O O . LYS A 1 82 ? 10.023 -1.229 22.219 1 98.31 82 LYS A O 1
ATOM 673 N N . LEU A 1 83 ? 11.82 -0.859 20.938 1 98.5 83 LEU A N 1
ATOM 674 C CA . LEU A 1 83 ? 12.828 -1.068 21.969 1 98.5 83 LEU A CA 1
ATOM 675 C C . LEU A 1 83 ? 13.367 0.263 22.469 1 98.5 83 LEU A C 1
ATOM 677 O O . LEU A 1 83 ? 13.883 1.067 21.688 1 98.5 83 LEU A O 1
ATOM 681 N N . LEU A 1 84 ? 13.273 0.515 23.781 1 97.94 84 LEU A N 1
ATOM 682 C CA . LEU A 1 84 ? 13.594 1.826 24.328 1 97.94 84 LEU A CA 1
ATOM 683 C C . LEU A 1 84 ? 14.781 1.736 25.297 1 97.94 84 LEU A C 1
ATOM 685 O O . LEU A 1 84 ? 14.812 0.859 26.156 1 97.94 84 LEU A O 1
ATOM 689 N N . TRP A 1 85 ? 15.758 2.498 25.062 1 97 85 TRP A N 1
ATOM 690 C CA . TRP A 1 85 ? 16.828 2.793 26.016 1 97 85 TRP A CA 1
ATOM 691 C C . TRP A 1 85 ? 16.719 4.223 26.531 1 97 85 TRP A C 1
ATOM 693 O O . TRP A 1 85 ? 15.859 4.984 26.094 1 97 85 TRP A O 1
ATOM 703 N N . GLY A 1 86 ? 17.578 4.598 27.406 1 94.75 86 GLY A N 1
ATOM 704 C CA . GLY A 1 86 ? 17.562 5.945 27.953 1 94.75 86 GLY A CA 1
ATOM 705 C C . GLY A 1 86 ? 17.875 7.012 26.922 1 94.75 86 GLY A C 1
ATOM 706 O O . GLY A 1 86 ? 17.406 8.148 27.031 1 94.75 86 GLY A O 1
ATOM 707 N N . ASP A 1 87 ? 18.516 6.656 25.859 1 93.69 87 ASP A N 1
ATOM 708 C CA . ASP A 1 87 ? 19.031 7.684 24.953 1 93.69 87 ASP A CA 1
ATOM 709 C C . ASP A 1 87 ? 18.641 7.395 23.5 1 93.69 87 ASP A C 1
ATOM 711 O O . ASP A 1 87 ? 18.922 8.188 22.609 1 93.69 87 ASP A O 1
ATOM 715 N N . ARG A 1 88 ? 18 6.258 23.281 1 94.75 88 ARG A N 1
ATOM 716 C CA . ARG A 1 88 ? 17.688 5.887 21.906 1 94.75 88 ARG A CA 1
ATOM 717 C C . ARG A 1 88 ? 16.5 4.914 21.859 1 94.75 88 ARG A C 1
ATOM 719 O O . ARG A 1 88 ? 16.031 4.457 22.906 1 94.75 88 ARG A O 1
ATOM 726 N N . GLN A 1 89 ? 16.078 4.711 20.734 1 97.25 89 GLN A N 1
ATOM 727 C CA . GLN A 1 89 ? 15.094 3.668 20.484 1 97.25 89 GLN A CA 1
ATOM 728 C C . GLN A 1 89 ? 15.414 2.904 19.203 1 97.25 89 GLN A C 1
ATOM 730 O O . GLN A 1 89 ? 16.156 3.395 18.359 1 97.25 89 GLN A O 1
ATOM 735 N N . GLN A 1 90 ? 14.969 1.713 19.078 1 97.12 90 GLN A N 1
ATOM 736 C CA . GLN A 1 90 ? 14.977 0.902 17.875 1 97.12 90 GLN A CA 1
ATOM 737 C C . GLN A 1 90 ? 13.641 0.204 17.656 1 97.12 90 GLN A C 1
ATOM 739 O O . GLN A 1 90 ? 12.836 0.098 18.594 1 97.12 90 GLN A O 1
ATOM 744 N N . TRP A 1 91 ? 13.453 -0.162 16.516 1 98.06 91 TRP A N 1
ATOM 745 C CA . TRP A 1 91 ? 12.227 -0.871 16.156 1 98.06 91 TRP A CA 1
ATOM 746 C C . TRP A 1 91 ? 12.547 -2.246 15.578 1 98.06 91 TRP A C 1
ATOM 748 O O . TRP A 1 91 ? 13.617 -2.455 15.016 1 98.06 91 TRP A O 1
ATOM 758 N N . PHE A 1 92 ? 11.688 -3.223 15.836 1 98.38 92 PHE A N 1
ATOM 759 C CA . PHE A 1 92 ? 11.836 -4.555 15.266 1 98.38 92 PHE A CA 1
ATOM 760 C C . PHE A 1 92 ? 10.578 -4.965 14.508 1 98.38 92 PHE A C 1
ATOM 762 O O . PHE A 1 92 ? 9.477 -4.934 15.062 1 98.38 92 PHE A O 1
ATOM 769 N N . SER A 1 93 ? 10.719 -5.207 13.227 1 98.38 93 SER A N 1
ATOM 770 C CA . SER A 1 93 ? 9.664 -5.617 12.297 1 98.38 93 SER A CA 1
ATOM 771 C C . SER A 1 93 ? 10.078 -6.852 11.508 1 98.38 93 SER A C 1
ATOM 773 O O . SER A 1 93 ? 11.172 -7.383 11.695 1 98.38 93 SER A O 1
ATOM 775 N N . PRO A 1 94 ? 9.172 -7.367 10.594 1 97.69 94 PRO A N 1
ATOM 776 C CA . PRO A 1 94 ? 9.562 -8.531 9.789 1 97.69 94 PRO A CA 1
ATOM 777 C C . PRO A 1 94 ? 10.812 -8.281 8.953 1 97.69 94 PRO A C 1
ATOM 779 O O . PRO A 1 94 ? 11.438 -9.227 8.469 1 97.69 94 PRO A O 1
ATOM 782 N N . LEU A 1 95 ? 11.211 -7.051 8.844 1 96.81 95 LEU A N 1
ATOM 783 C CA . LEU A 1 95 ? 12.359 -6.711 8.008 1 96.81 95 LEU A CA 1
ATOM 784 C C . LEU A 1 95 ? 13.609 -6.52 8.867 1 96.81 95 LEU A C 1
ATOM 786 O O . LEU A 1 95 ? 14.656 -6.129 8.352 1 96.81 95 LEU A O 1
ATOM 790 N N . GLY A 1 96 ? 13.438 -6.77 10.141 1 97 96 GLY A N 1
ATOM 791 C CA . GLY A 1 96 ? 14.578 -6.684 11.039 1 97 96 GLY A CA 1
ATOM 792 C C . GLY A 1 96 ? 14.578 -5.422 11.883 1 97 96 GLY A C 1
ATOM 793 O O . GLY A 1 96 ? 13.531 -4.82 12.109 1 97 96 GLY A O 1
ATOM 794 N N . LEU A 1 97 ? 15.695 -5.105 12.484 1 96.81 97 LEU A N 1
ATOM 795 C CA . LEU A 1 97 ? 15.859 -3.938 13.344 1 96.81 97 LEU A CA 1
ATOM 796 C C . LEU A 1 97 ? 15.992 -2.666 12.516 1 96.81 97 LEU A C 1
ATOM 798 O O . LEU A 1 97 ? 16.578 -2.686 11.43 1 96.81 97 LEU A O 1
ATOM 802 N N . SER A 1 98 ? 15.438 -1.62 12.953 1 96.88 98 SER A N 1
ATOM 803 C CA . SER A 1 98 ? 15.5 -0.322 12.289 1 96.88 98 SER A CA 1
ATOM 804 C C . SER A 1 98 ? 15.625 0.812 13.297 1 96.88 98 SER A C 1
ATOM 806 O O . SER A 1 98 ? 15.148 0.697 14.43 1 96.88 98 SER A O 1
ATOM 808 N N . GLU A 1 99 ? 16.203 1.917 12.82 1 96.44 99 GLU A N 1
ATOM 809 C CA . GLU A 1 99 ? 16.406 3.072 13.688 1 96.44 99 GLU A CA 1
ATOM 810 C C . GLU A 1 99 ? 15.164 3.969 13.711 1 96.44 99 GLU A C 1
ATOM 812 O O . GLU A 1 99 ? 15.055 4.859 14.555 1 96.44 99 GLU A O 1
ATOM 817 N N . PHE A 1 100 ? 14.297 3.811 12.805 1 96.25 100 PHE A N 1
ATOM 818 C CA . PHE A 1 100 ? 13.055 4.578 12.766 1 96.25 100 PHE A CA 1
ATOM 819 C C . PHE A 1 100 ? 11.859 3.66 12.555 1 96.25 100 PHE A C 1
ATOM 821 O O . PHE A 1 100 ? 12.016 2.496 12.18 1 96.25 100 PHE A O 1
ATOM 828 N N . PRO A 1 101 ? 10.609 4.129 12.914 1 96.31 101 PRO A N 1
ATOM 829 C CA . PRO A 1 101 ? 9.43 3.266 12.844 1 96.31 101 PRO A CA 1
ATOM 830 C C . PRO A 1 101 ? 9.195 2.707 11.445 1 96.31 101 PRO A C 1
ATOM 832 O O . PRO A 1 101 ? 9.273 3.445 10.453 1 96.31 101 PRO A O 1
ATOM 835 N N . PRO A 1 102 ? 8.898 1.428 11.352 1 96.88 102 PRO A N 1
ATOM 836 C CA . PRO A 1 102 ? 8.609 0.83 10.047 1 96.88 102 PRO A CA 1
ATOM 837 C C . PRO A 1 102 ? 7.328 1.373 9.422 1 96.88 102 PRO A C 1
ATOM 839 O O . PRO A 1 102 ? 6.434 1.833 10.133 1 96.88 102 PRO A O 1
ATOM 842 N N . ALA A 1 103 ? 7.316 1.306 8.078 1 95.44 103 ALA A N 1
ATOM 843 C CA . ALA A 1 103 ? 6.086 1.623 7.359 1 95.44 103 ALA A CA 1
ATOM 844 C C . ALA A 1 103 ? 4.969 0.651 7.734 1 95.44 103 ALA A C 1
ATOM 846 O O . ALA A 1 103 ? 5.234 -0.461 8.195 1 95.44 103 ALA A O 1
ATOM 847 N N . ARG A 1 104 ? 3.771 1.092 7.547 1 94.56 104 ARG A N 1
ATOM 848 C CA . ARG A 1 104 ? 2.607 0.304 7.938 1 94.56 104 ARG A CA 1
ATOM 849 C C . ARG A 1 104 ? 2.65 -1.086 7.312 1 94.56 104 ARG A C 1
ATOM 851 O O . ARG A 1 104 ? 2.354 -2.08 7.977 1 94.56 104 ARG A O 1
ATOM 858 N N . LEU A 1 105 ? 3.062 -1.171 6.023 1 93.56 105 LEU A N 1
ATOM 859 C CA . LEU A 1 105 ? 3.047 -2.449 5.32 1 93.56 105 LEU A CA 1
ATOM 860 C C . LEU A 1 105 ? 4.277 -3.279 5.676 1 93.56 105 LEU A C 1
ATOM 862 O O . LEU A 1 105 ? 4.41 -4.422 5.227 1 93.56 105 LEU A O 1
ATOM 866 N N . ALA A 1 106 ? 5.117 -2.785 6.531 1 96.25 106 ALA A N 1
ATOM 867 C CA . ALA A 1 106 ? 6.281 -3.533 7.004 1 96.25 106 ALA A CA 1
ATOM 868 C C . ALA A 1 106 ? 6.086 -4 8.445 1 96.25 106 ALA A C 1
ATOM 870 O O . ALA A 1 106 ? 7.043 -4.422 9.102 1 96.25 106 ALA A O 1
ATOM 871 N N . LEU A 1 107 ? 4.871 -3.916 8.953 1 97.38 107 LEU A N 1
ATOM 872 C CA . LEU A 1 107 ? 4.531 -4.426 10.273 1 97.38 107 LEU A CA 1
ATOM 873 C C . LEU A 1 107 ? 4.199 -5.914 10.219 1 97.38 107 LEU A C 1
ATOM 875 O O . LEU A 1 107 ? 3.795 -6.422 9.172 1 97.38 107 LEU A O 1
ATOM 879 N N . PHE A 1 108 ? 4.406 -6.578 11.367 1 98.31 108 PHE A N 1
ATOM 880 C CA . PHE A 1 108 ? 3.809 -7.902 11.484 1 98.31 108 PHE A CA 1
ATOM 881 C C . PHE A 1 108 ? 2.295 -7.832 11.305 1 98.31 108 PHE A C 1
ATOM 883 O O . PHE A 1 108 ? 1.668 -6.84 11.68 1 98.31 108 PHE A O 1
ATOM 890 N N . ALA A 1 109 ? 1.758 -8.836 10.703 1 97.69 109 ALA A N 1
ATOM 891 C CA . ALA A 1 109 ? 0.31 -8.867 10.516 1 97.69 109 ALA A CA 1
ATOM 892 C C . ALA A 1 109 ? -0.239 -10.281 10.711 1 97.69 109 ALA A C 1
ATOM 894 O O . ALA A 1 109 ? 0.32 -11.25 10.195 1 97.69 109 ALA A O 1
ATOM 895 N N . ILE A 1 110 ? -1.298 -10.367 11.477 1 97.06 110 ILE A N 1
ATOM 896 C CA . ILE A 1 110 ? -2.027 -11.609 11.711 1 97.06 110 ILE A CA 1
ATOM 897 C C . ILE A 1 110 ? -3.527 -11.367 11.57 1 97.06 110 ILE A C 1
ATOM 899 O O . ILE A 1 110 ? -4.047 -10.359 12.055 1 97.06 110 ILE A O 1
ATOM 903 N N . ASP A 1 111 ? -4.16 -12.234 10.828 1 96.69 111 ASP A N 1
ATOM 904 C CA . ASP A 1 111 ? -5.617 -12.141 10.75 1 96.69 111 ASP A CA 1
ATOM 905 C C . ASP A 1 111 ? -6.281 -12.891 11.898 1 96.69 111 ASP A C 1
ATOM 907 O O . ASP A 1 111 ? -6.199 -14.117 11.977 1 96.69 111 ASP A O 1
ATOM 911 N N . ALA A 1 112 ? -6.879 -12.172 12.766 1 94.94 112 ALA A N 1
ATOM 912 C CA . ALA A 1 112 ? -7.613 -12.734 13.898 1 94.94 112 ALA A CA 1
ATOM 913 C C . ALA A 1 112 ? -8.914 -11.969 14.133 1 94.94 112 ALA A C 1
ATOM 915 O O . ALA A 1 112 ? -8.914 -10.891 14.734 1 94.94 112 ALA A O 1
ATOM 916 N N . PRO A 1 113 ? -10.164 -12.367 13.719 1 93.06 113 PRO A N 1
ATOM 917 C CA . PRO A 1 113 ? -10.305 -13.68 13.094 1 93.06 113 PRO A CA 1
ATOM 918 C C . PRO A 1 113 ? -9.844 -13.695 11.641 1 93.06 113 PRO A C 1
ATOM 920 O O . PRO A 1 113 ? -9.758 -12.641 11.008 1 93.06 113 PRO A O 1
ATOM 923 N N . ASP A 1 114 ? -9.492 -14.859 11.141 1 93.38 114 ASP A N 1
ATOM 924 C CA . ASP A 1 114 ? -9.211 -15.094 9.727 1 93.38 114 ASP A CA 1
ATOM 925 C C . ASP A 1 114 ? -10.492 -15.391 8.953 1 93.38 114 ASP A C 1
ATOM 927 O O . ASP A 1 114 ? -11.086 -16.453 9.102 1 93.38 114 ASP A O 1
ATOM 931 N N . ASP A 1 115 ? -10.82 -14.531 7.996 1 90 115 ASP A N 1
ATOM 932 C CA . ASP A 1 115 ? -12.07 -14.688 7.25 1 90 115 ASP A CA 1
ATOM 933 C C . ASP A 1 115 ? -11.805 -15.289 5.871 1 90 115 ASP A C 1
ATOM 935 O O . ASP A 1 115 ? -12.727 -15.406 5.059 1 90 115 ASP A O 1
ATOM 939 N N . GLY A 1 116 ? -10.602 -15.68 5.566 1 95.06 116 GLY A N 1
ATOM 940 C CA . GLY A 1 116 ? -10.289 -16.312 4.297 1 95.06 116 GLY A CA 1
ATOM 941 C C . GLY A 1 116 ? -10.57 -17.797 4.289 1 95.06 116 GLY A C 1
ATOM 942 O O . GLY A 1 116 ? -10.93 -18.375 5.316 1 95.06 116 GLY A O 1
ATOM 943 N N . PRO A 1 117 ? -10.484 -18.422 3.076 1 97.94 117 PRO A N 1
ATOM 944 C CA . PRO A 1 117 ? -10.695 -19.875 2.992 1 97.94 117 PRO A CA 1
ATOM 945 C C . PRO A 1 117 ? -9.648 -20.672 3.764 1 97.94 117 PRO A C 1
ATOM 947 O O . PRO A 1 117 ? -8.445 -20.547 3.488 1 97.94 117 PRO A O 1
ATOM 950 N N . GLN A 1 118 ? -10.07 -21.578 4.602 1 96.38 118 GLN A N 1
ATOM 951 C CA . GLN A 1 118 ? -9.203 -22.234 5.57 1 96.38 118 GLN A CA 1
ATOM 952 C C . GLN A 1 118 ? -8.562 -23.484 4.973 1 96.38 118 GLN A C 1
ATOM 954 O O . GLN A 1 118 ? -7.598 -24.016 5.523 1 96.38 118 GLN A O 1
ATOM 959 N N . TRP A 1 119 ? -9.047 -23.875 3.855 1 98.06 119 TRP A N 1
ATOM 960 C CA . TRP A 1 119 ? -8.609 -25.156 3.295 1 98.06 119 TRP A CA 1
ATOM 961 C C . TRP A 1 119 ? -7.41 -24.969 2.377 1 98.06 119 TRP A C 1
ATOM 963 O O . TRP A 1 119 ? -6.691 -25.922 2.076 1 98.06 119 TRP A O 1
ATOM 973 N N . VAL A 1 120 ? -7.113 -23.766 1.952 1 98.69 120 VAL A N 1
ATOM 974 C CA . VAL A 1 120 ? -6.215 -23.5 0.833 1 98.69 120 VAL A CA 1
ATOM 975 C C . VAL A 1 120 ? -4.781 -23.859 1.223 1 98.69 120 VAL A C 1
ATOM 977 O O . VAL A 1 120 ? -4.078 -24.531 0.47 1 98.69 120 VAL A O 1
ATOM 980 N N . GLN A 1 121 ? -4.32 -23.484 2.387 1 98.31 121 GLN A N 1
ATOM 981 C CA . GLN A 1 121 ? -2.924 -23.625 2.779 1 98.31 121 GLN A CA 1
ATOM 982 C C . GLN A 1 121 ? -2.521 -25.094 2.855 1 98.31 121 GLN A C 1
ATOM 984 O O . GLN A 1 121 ? -1.332 -25.422 2.848 1 98.31 121 GLN A O 1
ATOM 989 N N . ASP A 1 122 ? -3.486 -26.016 2.881 1 98.38 122 ASP A N 1
ATOM 990 C CA . ASP A 1 122 ? -3.211 -27.438 3.049 1 98.38 122 ASP A CA 1
ATOM 991 C C . ASP A 1 122 ? -3.131 -28.141 1.699 1 98.38 122 ASP A C 1
ATOM 993 O O . ASP A 1 122 ? -2.9 -29.344 1.64 1 98.38 122 ASP A O 1
ATOM 997 N N . GLN A 1 123 ? -3.234 -27.391 0.638 1 98.75 123 GLN A N 1
ATOM 998 C CA . GLN A 1 123 ? -3.393 -28.016 -0.666 1 98.75 123 GLN A CA 1
ATOM 999 C C . GLN A 1 123 ? -2.068 -28.062 -1.42 1 98.75 123 GLN A C 1
ATOM 1001 O O . GLN A 1 123 ? -1.141 -27.312 -1.105 1 98.75 123 GLN A O 1
ATOM 1006 N N . VAL A 1 124 ? -1.923 -29 -2.262 1 98.88 124 VAL A N 1
ATOM 1007 C CA . VAL A 1 124 ? -1.004 -29.016 -3.395 1 98.88 124 VAL A CA 1
ATOM 1008 C C . VAL A 1 124 ? -1.787 -28.891 -4.699 1 98.88 124 VAL A C 1
ATOM 1010 O O . VAL A 1 124 ? -2.521 -29.797 -5.086 1 98.88 124 VAL A O 1
ATOM 1013 N N . PHE A 1 125 ? -1.633 -27.781 -5.359 1 98.94 125 PHE A N 1
ATOM 1014 C CA . PHE A 1 125 ? -2.398 -27.469 -6.559 1 98.94 125 PHE A CA 1
ATOM 1015 C C . PHE A 1 125 ? -1.708 -28.016 -7.801 1 98.94 125 PHE A C 1
ATOM 1017 O O . PHE A 1 125 ? -0.483 -28.156 -7.824 1 98.94 125 PHE A O 1
ATOM 1024 N N . TYR A 1 126 ? -2.479 -28.359 -8.734 1 98.94 126 TYR A N 1
ATOM 1025 C CA . TYR A 1 126 ? -2.045 -28.797 -10.062 1 98.94 126 TYR A CA 1
ATOM 1026 C C . TYR A 1 126 ? -2.789 -28.031 -11.148 1 98.94 126 TYR A C 1
ATOM 1028 O O . TYR A 1 126 ? -4.02 -28.062 -11.219 1 98.94 126 TYR A O 1
ATOM 1036 N N . GLN A 1 127 ? -2.049 -27.266 -11.938 1 98.88 127 GLN A N 1
ATOM 1037 C CA . GLN A 1 127 ? -2.641 -26.5 -13.023 1 98.88 127 GLN A CA 1
ATOM 1038 C C . GLN A 1 127 ? -2.682 -27.297 -14.312 1 98.88 127 GLN A C 1
ATOM 1040 O O . GLN A 1 127 ? -1.659 -27.828 -14.758 1 98.88 127 GLN A O 1
ATOM 1045 N N . ILE A 1 128 ? -3.875 -27.297 -14.922 1 98.81 128 ILE A N 1
ATOM 1046 C CA . ILE A 1 128 ? -4.051 -28.109 -16.125 1 98.81 128 ILE A CA 1
ATOM 1047 C C . ILE A 1 128 ? -4.535 -27.219 -17.281 1 98.81 128 ILE A C 1
ATOM 1049 O O . ILE A 1 128 ? -5.477 -26.438 -17.109 1 98.81 128 ILE A O 1
ATOM 1053 N N . PHE A 1 129 ? -3.801 -27.25 -18.375 1 98.44 129 PHE A N 1
ATOM 1054 C CA . PHE A 1 129 ? -4.301 -26.797 -19.672 1 98.44 129 PHE A CA 1
ATOM 1055 C C . PHE A 1 129 ? -5.074 -27.906 -20.375 1 98.44 129 PHE A C 1
ATOM 1057 O O . PHE A 1 129 ? -4.477 -28.797 -20.984 1 98.44 129 PHE A O 1
ATOM 1064 N N . PRO A 1 130 ? -6.395 -27.859 -20.344 1 98.12 130 PRO A N 1
ATOM 1065 C CA . PRO A 1 130 ? -7.23 -29.047 -20.594 1 98.12 130 PRO A CA 1
ATOM 1066 C C . PRO A 1 130 ? -6.93 -29.703 -21.938 1 98.12 130 PRO A C 1
ATOM 1068 O O . PRO A 1 130 ? -6.797 -30.922 -22.016 1 98.12 130 PRO A O 1
ATOM 1071 N N . ASP A 1 131 ? -6.664 -28.984 -22.984 1 97 131 ASP A N 1
ATOM 1072 C CA . ASP A 1 131 ? -6.453 -29.531 -24.328 1 97 131 ASP A CA 1
ATOM 1073 C C . ASP A 1 131 ? -5.148 -30.328 -24.391 1 97 131 ASP A C 1
ATOM 1075 O O . ASP A 1 131 ? -4.965 -31.141 -25.297 1 97 131 ASP A O 1
ATOM 1079 N N . ARG A 1 132 ? -4.32 -30.125 -23.469 1 97.06 132 ARG A N 1
ATOM 1080 C CA . ARG A 1 132 ? -2.951 -30.609 -23.594 1 97.06 132 ARG A CA 1
ATOM 1081 C C . ARG A 1 132 ? -2.625 -31.641 -22.531 1 97.06 132 ARG A C 1
ATOM 1083 O O . ARG A 1 132 ? -1.497 -32.125 -22.453 1 97.06 132 ARG A O 1
ATOM 1090 N N . PHE A 1 133 ? -3.584 -32.125 -21.688 1 98.31 133 PHE A N 1
ATOM 1091 C CA . PHE A 1 133 ? -3.246 -32.938 -20.531 1 98.31 133 PHE A CA 1
ATOM 1092 C C . PHE A 1 133 ? -3.564 -34.406 -20.812 1 98.31 133 PHE A C 1
ATOM 1094 O O . PHE A 1 133 ? -2.713 -35.281 -20.609 1 98.31 133 PHE A O 1
ATOM 1101 N N . ALA A 1 134 ? -4.805 -34.625 -21.203 1 97.69 134 ALA A N 1
ATOM 1102 C CA . ALA A 1 134 ? -5.191 -36.031 -21.469 1 97.69 134 ALA A CA 1
ATOM 1103 C C . ALA A 1 134 ? -6.43 -36.094 -22.359 1 97.69 134 ALA A C 1
ATOM 1105 O O . ALA A 1 134 ? -7.359 -35.281 -22.188 1 97.69 134 ALA A O 1
ATOM 1106 N N . ARG A 1 135 ? -6.344 -37.062 -23.25 1 94.44 135 ARG A N 1
ATOM 1107 C CA . ARG A 1 135 ? -7.457 -37.312 -24.156 1 94.44 135 ARG A CA 1
ATOM 1108 C C . ARG A 1 135 ? -8.219 -38.562 -23.719 1 94.44 135 ARG A C 1
ATOM 1110 O O . ARG A 1 135 ? -7.625 -39.625 -23.547 1 94.44 135 ARG A O 1
ATOM 1117 N N . SER A 1 136 ? -9.562 -38.375 -23.641 1 91.75 136 SER A N 1
ATOM 1118 C CA . SER A 1 136 ? -10.359 -39.531 -23.297 1 91.75 136 SER A CA 1
ATOM 1119 C C . SER A 1 136 ? -10.508 -40.469 -24.484 1 91.75 136 SER A C 1
ATOM 1121 O O . SER A 1 136 ? -10.289 -40.094 -25.625 1 91.75 136 SER A O 1
ATOM 1123 N N . THR A 1 137 ? -10.742 -41.781 -24.188 1 80.69 137 THR A N 1
ATOM 1124 C CA . THR A 1 137 ? -10.93 -42.781 -25.234 1 80.69 137 THR A CA 1
ATOM 1125 C C . THR A 1 137 ? -12.32 -42.656 -25.844 1 80.69 137 THR A C 1
ATOM 1127 O O . THR A 1 137 ? -12.469 -42.625 -27.062 1 80.69 137 THR A O 1
ATOM 1130 N N . PRO A 1 138 ? -13.305 -42.781 -24.984 1 79.81 138 PRO A N 1
ATOM 1131 C CA . PRO A 1 138 ? -14.547 -42.469 -25.688 1 79.81 138 PRO A CA 1
ATOM 1132 C C . PRO A 1 138 ? -14.703 -40.969 -25.953 1 7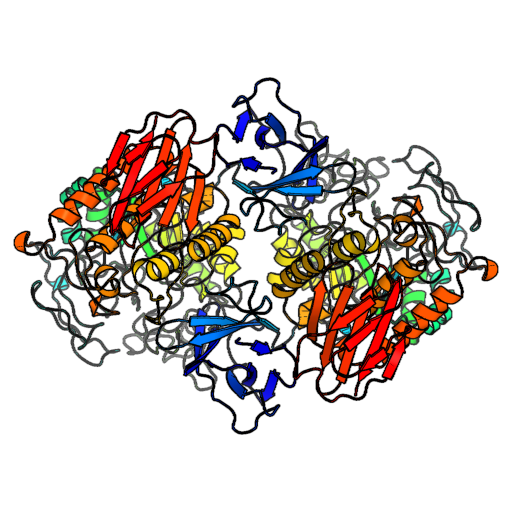9.81 138 PRO A C 1
ATOM 1134 O O . PRO A 1 138 ? -14.352 -40.156 -25.094 1 79.81 138 PRO A O 1
ATOM 1137 N N . ARG A 1 139 ? -14.719 -40.594 -27.234 1 84.06 139 ARG A N 1
ATOM 1138 C CA . ARG A 1 139 ? -14.93 -39.188 -27.594 1 84.06 139 ARG A CA 1
ATOM 1139 C C . ARG A 1 139 ? -16.219 -39.031 -28.391 1 84.06 139 ARG A C 1
ATOM 1141 O O . ARG A 1 139 ? -16.547 -39.844 -29.234 1 84.06 139 ARG A O 1
ATOM 1148 N N . GLY A 1 140 ? -16.891 -38 -27.969 1 81.62 140 GLY A N 1
ATOM 1149 C CA . GLY A 1 140 ? -18.094 -37.688 -28.734 1 81.62 140 GLY A CA 1
ATOM 1150 C C . GLY A 1 140 ? -17.812 -37.031 -30.062 1 81.62 140 GLY A C 1
ATOM 1151 O O . GLY A 1 140 ? -16.703 -36.562 -30.297 1 81.62 140 GLY A O 1
ATOM 1152 N N . ALA A 1 141 ? -18.781 -37 -30.938 1 79.94 141 ALA A N 1
ATOM 1153 C CA . ALA A 1 141 ? -18.656 -36.469 -32.281 1 79.94 141 ALA A CA 1
ATOM 1154 C C . ALA A 1 141 ? -18.297 -35 -32.281 1 79.94 141 ALA A C 1
ATOM 1156 O O . ALA A 1 141 ? -17.562 -34.5 -33.125 1 79.94 141 ALA A O 1
ATOM 1157 N N . GLN A 1 142 ? -18.719 -34.281 -31.234 1 84.62 142 GLN A N 1
ATOM 1158 C CA . GLN A 1 142 ? -18.516 -32.844 -31.203 1 84.62 142 GLN A CA 1
ATOM 1159 C C . GLN A 1 142 ? -17.094 -32.5 -30.75 1 84.62 142 GLN A C 1
ATOM 1161 O O . GLN A 1 142 ? -16.625 -31.391 -31 1 84.62 142 GLN A O 1
ATOM 1166 N N . GLN A 1 143 ? -16.406 -33.312 -30.203 1 90.56 143 GLN A N 1
ATOM 1167 C CA . GLN A 1 143 ? -15.109 -33.062 -29.609 1 90.56 143 GLN A CA 1
ATOM 1168 C C . GLN A 1 143 ? -14.016 -33 -30.672 1 90.56 143 GLN A C 1
ATOM 1170 O O . GLN A 1 143 ? -12.953 -32.406 -30.453 1 90.56 143 GLN A O 1
ATOM 1175 N N . ASP A 1 144 ? -14.297 -33.469 -31.859 1 88.12 144 ASP A N 1
ATOM 1176 C CA . ASP A 1 144 ? -13.281 -33.469 -32.906 1 88.12 144 ASP A CA 1
ATOM 1177 C C . ASP A 1 144 ? -13.758 -32.688 -34.125 1 88.12 144 ASP A C 1
ATOM 1179 O O . ASP A 1 144 ? -13.227 -32.844 -35.219 1 88.12 144 ASP A O 1
ATOM 1183 N N . ASN A 1 145 ? -14.797 -31.922 -33.875 1 90.44 145 ASN A N 1
ATOM 1184 C CA . ASN A 1 145 ? -15.297 -31.094 -34.969 1 90.44 145 ASN A CA 1
ATOM 1185 C C . ASN A 1 145 ? -14.273 -30.031 -35.375 1 90.44 145 ASN A C 1
ATOM 1187 O O . ASN A 1 145 ? -13.656 -29.391 -34.531 1 90.44 145 ASN A O 1
ATOM 1191 N N . ILE A 1 146 ? -14.117 -29.891 -36.688 1 92.69 146 ILE A N 1
ATOM 1192 C CA . ILE A 1 146 ? -13.258 -28.844 -37.25 1 92.69 146 ILE A CA 1
ATOM 1193 C C . ILE A 1 146 ? -14.094 -27.625 -37.594 1 92.69 146 ILE A C 1
ATOM 1195 O O . ILE A 1 146 ? -15.125 -27.734 -38.25 1 92.69 146 ILE A O 1
ATOM 1199 N N . TYR A 1 147 ? -13.68 -26.531 -37.094 1 91.88 147 TYR A N 1
ATOM 1200 C CA . TYR A 1 147 ? -14.375 -25.281 -37.375 1 91.88 147 TYR A CA 1
ATOM 1201 C C . TYR A 1 147 ? -13.391 -24.172 -37.719 1 91.88 147 TYR A C 1
ATOM 1203 O O . TYR A 1 147 ? -12.18 -24.312 -37.5 1 91.88 147 TYR A O 1
ATOM 1211 N N . PHE A 1 148 ? -13.922 -23.094 -38.281 1 92.19 148 PHE A N 1
ATOM 1212 C CA . PHE A 1 148 ? -13.109 -21.969 -38.719 1 92.19 148 PHE A CA 1
ATOM 1213 C C . PHE A 1 148 ? -12.836 -21.016 -37.562 1 92.19 148 PHE A C 1
ATOM 1215 O O . PHE A 1 148 ? -13.766 -20.594 -36.875 1 92.19 148 PHE A O 1
ATOM 1222 N N . HIS A 1 149 ? -11.578 -20.75 -37.281 1 92.69 149 HIS A N 1
ATOM 1223 C CA . HIS A 1 149 ? -11.172 -19.766 -36.281 1 92.69 149 HIS A CA 1
ATOM 1224 C C . HIS A 1 149 ? -10.992 -18.391 -36.906 1 92.69 149 HIS A C 1
ATOM 1226 O O . HIS A 1 149 ? -9.898 -18.047 -37.375 1 92.69 149 HIS A O 1
ATOM 1232 N N . HIS A 1 150 ? -11.914 -17.531 -36.812 1 89.12 150 HIS A N 1
ATOM 1233 C CA . HIS A 1 150 ? -11.984 -16.266 -37.531 1 89.12 150 HIS A CA 1
ATOM 1234 C C . HIS A 1 150 ? -10.82 -15.352 -37.156 1 89.12 150 HIS A C 1
ATOM 1236 O O . HIS A 1 150 ? -10.234 -14.688 -38.031 1 89.12 150 HIS A O 1
ATOM 1242 N N . ALA A 1 151 ? -10.5 -15.359 -35.906 1 85.56 151 ALA A N 1
ATOM 1243 C CA . ALA A 1 151 ? -9.438 -14.461 -35.438 1 85.56 151 ALA A CA 1
ATOM 1244 C C . ALA A 1 151 ? -8.109 -14.797 -36.094 1 85.56 151 ALA A C 1
ATOM 1246 O O . ALA A 1 151 ? -7.27 -13.922 -36.312 1 85.56 151 ALA A O 1
ATOM 1247 N N . GLN A 1 152 ? -7.969 -16.109 -36.438 1 88.19 152 GLN A N 1
ATOM 1248 C CA . GLN A 1 152 ? -6.723 -16.547 -37.062 1 88.19 152 GLN A CA 1
ATOM 1249 C C . GLN A 1 152 ? -6.879 -16.719 -38.562 1 88.19 152 GLN A C 1
ATOM 1251 O O . GLN A 1 152 ? -5.883 -16.812 -39.281 1 88.19 152 GLN A O 1
ATOM 1256 N N . GLY A 1 153 ? -8.117 -16.797 -39.094 1 89 153 GLY A N 1
ATOM 1257 C CA . GLY A 1 153 ? -8.414 -16.797 -40.531 1 89 153 GLY A CA 1
ATOM 1258 C C . GLY A 1 153 ? -8.195 -18.156 -41.188 1 89 153 GLY A C 1
ATOM 1259 O O . GLY A 1 153 ? -7.82 -18.234 -42.344 1 89 153 GLY A O 1
ATOM 1260 N N . HIS A 1 154 ? -8.289 -19.188 -40.375 1 91.94 154 HIS A N 1
ATOM 1261 C CA . HIS A 1 154 ? -8.172 -20.547 -40.906 1 91.94 154 HIS A CA 1
ATOM 1262 C C . HIS A 1 154 ? -8.906 -21.547 -40.031 1 91.94 154 HIS A C 1
ATOM 1264 O O . HIS A 1 154 ? -9.367 -21.219 -38.938 1 91.94 154 HIS A O 1
ATOM 1270 N N . ASP A 1 155 ? -9.078 -22.719 -40.562 1 94.25 155 ASP A N 1
ATOM 1271 C CA . ASP A 1 155 ? -9.641 -23.812 -39.781 1 94.25 155 ASP A CA 1
ATOM 1272 C C . ASP A 1 155 ? -8.703 -24.203 -38.625 1 94.25 155 ASP A C 1
ATOM 1274 O O . ASP A 1 155 ? -7.484 -24.078 -38.75 1 94.25 155 ASP A O 1
ATOM 1278 N N . ILE A 1 156 ? -9.32 -24.641 -37.562 1 94 156 ILE A N 1
ATOM 1279 C CA . ILE A 1 156 ? -8.492 -25.156 -36.469 1 94 156 ILE A CA 1
ATOM 1280 C C . ILE A 1 156 ? -7.762 -26.422 -36.938 1 94 156 ILE A C 1
ATOM 1282 O O . ILE A 1 156 ? -8.164 -27.047 -37.906 1 94 156 ILE A O 1
ATOM 1286 N N . ILE A 1 157 ? -6.699 -26.672 -36.281 1 93.62 157 ILE A N 1
ATOM 1287 C CA . ILE A 1 157 ? -5.871 -27.828 -36.594 1 93.62 157 ILE A CA 1
ATOM 1288 C C . ILE A 1 157 ? -5.949 -28.859 -35.469 1 93.62 157 ILE A C 1
ATOM 1290 O O . ILE A 1 157 ? -5.723 -28.531 -34.312 1 93.62 157 ILE A O 1
ATOM 1294 N N . LEU A 1 158 ? -6.281 -30.062 -35.781 1 92.44 158 LEU A N 1
ATOM 1295 C CA . LEU A 1 158 ? -6.234 -31.172 -34.844 1 92.44 158 LEU A CA 1
ATOM 1296 C C . LEU A 1 158 ? -4.965 -32 -35.031 1 92.44 158 LEU A C 1
ATOM 1298 O O . LEU A 1 158 ? -4.676 -32.469 -36.125 1 92.44 158 LEU A O 1
ATOM 1302 N N . ARG A 1 159 ? -4.281 -32.156 -33.969 1 92.88 159 ARG A N 1
ATOM 1303 C CA . ARG A 1 159 ? -3.021 -32.875 -34.031 1 92.88 159 ARG A CA 1
ATOM 1304 C C . ARG A 1 159 ? -3.09 -34.156 -33.219 1 92.88 159 ARG A C 1
ATOM 1306 O O . ARG A 1 159 ? -3.945 -34.281 -32.344 1 92.88 159 ARG A O 1
ATOM 1313 N N . ASP A 1 160 ? -2.125 -35.062 -33.625 1 93 160 ASP A N 1
ATOM 1314 C CA . ASP A 1 160 ? -1.928 -36.219 -32.781 1 93 160 ASP A CA 1
ATOM 1315 C C . ASP A 1 160 ? -1.193 -35.844 -31.5 1 93 160 ASP A C 1
ATOM 1317 O O . ASP A 1 160 ? -0.383 -34.906 -31.484 1 93 160 ASP A O 1
ATOM 1321 N N . TRP A 1 161 ? -1.468 -36.594 -30.5 1 94.5 161 TRP A N 1
ATOM 1322 C CA . TRP A 1 161 ? -0.978 -36.281 -29.172 1 94.5 161 TRP A CA 1
ATOM 1323 C C . TRP A 1 161 ? 0.544 -36.188 -29.156 1 94.5 161 TRP A C 1
ATOM 1325 O O . TRP A 1 161 ? 1.115 -35.406 -28.391 1 94.5 161 TRP A O 1
ATOM 1335 N N . HIS A 1 162 ? 1.245 -36.938 -30.016 1 92.12 162 HIS A N 1
ATOM 1336 C CA . HIS A 1 162 ? 2.699 -37.031 -29.969 1 92.12 162 HIS A CA 1
ATOM 1337 C C . HIS A 1 162 ? 3.365 -36.031 -30.875 1 92.12 162 HIS A C 1
ATOM 1339 O O . HIS A 1 162 ? 4.59 -35.875 -30.875 1 92.12 162 HIS A O 1
ATOM 1345 N N . GLU A 1 163 ? 2.551 -35.281 -31.625 1 92.19 163 GLU A N 1
ATOM 1346 C CA . GLU A 1 163 ? 3.109 -34.25 -32.5 1 92.19 163 GLU A CA 1
ATOM 1347 C C . GLU A 1 163 ? 3.568 -33.031 -31.719 1 92.19 163 GLU A C 1
ATOM 1349 O O . GLU A 1 163 ? 2.918 -32.625 -30.75 1 92.19 163 GLU A O 1
ATOM 1354 N N . PRO A 1 164 ? 4.641 -32.531 -32.125 1 89.44 164 PRO A N 1
ATOM 1355 C CA . PRO A 1 164 ? 5.156 -31.359 -31.391 1 89.44 164 PRO A CA 1
ATOM 1356 C C . PRO A 1 164 ? 4.328 -30.094 -31.625 1 89.44 164 PRO A C 1
ATOM 1358 O O . PRO A 1 164 ? 3.715 -29.938 -32.688 1 89.44 164 PRO A O 1
ATOM 1361 N N . VAL A 1 165 ? 4.328 -29.312 -30.594 1 90.81 165 VAL A N 1
ATOM 1362 C CA . VAL A 1 165 ? 3.729 -27.984 -30.734 1 90.81 165 VAL A CA 1
ATOM 1363 C C . VAL A 1 165 ? 4.562 -27.141 -31.688 1 90.81 165 VAL A C 1
ATOM 1365 O O . VAL A 1 165 ? 5.793 -27.234 -31.703 1 90.81 165 VAL A O 1
ATOM 1368 N N . SER A 1 166 ? 3.963 -26.391 -32.531 1 85.94 166 SER A N 1
ATOM 1369 C CA . SER A 1 166 ? 4.637 -25.469 -33.438 1 85.94 166 SER A CA 1
ATOM 1370 C C . SER A 1 166 ? 4.109 -24.047 -33.281 1 85.94 166 SER A C 1
ATOM 1372 O O . SER A 1 166 ? 3.064 -23.828 -32.656 1 85.94 166 SER A O 1
ATOM 1374 N N . ALA A 1 167 ? 4.883 -23.094 -33.719 1 84.38 167 ALA A N 1
ATOM 1375 C CA . ALA A 1 167 ? 4.477 -21.688 -33.625 1 84.38 167 ALA A CA 1
ATOM 1376 C C . ALA A 1 167 ? 3.322 -21.391 -34.594 1 84.38 167 ALA A C 1
ATOM 1378 O O . ALA A 1 167 ? 2.627 -20.391 -34.438 1 84.38 167 ALA A O 1
ATOM 1379 N N . GLU A 1 168 ? 3.137 -22.312 -35.5 1 79.25 168 GLU A N 1
ATOM 1380 C CA . GLU A 1 168 ? 2.082 -22.109 -36.469 1 79.25 168 GLU A CA 1
ATOM 1381 C C . GLU A 1 168 ? 0.7 -22.281 -35.844 1 79.25 168 GLU A C 1
ATOM 1383 O O . GLU A 1 168 ? 0.44 -23.266 -35.156 1 79.25 168 GLU A O 1
ATOM 1388 N N . ALA A 1 169 ? -0.199 -21.312 -35.969 1 77.5 169 ALA A N 1
ATOM 1389 C CA . ALA A 1 169 ? -1.602 -21.344 -35.562 1 77.5 169 ALA A CA 1
ATOM 1390 C C . ALA A 1 169 ? -1.737 -21.688 -34.094 1 77.5 169 ALA A C 1
ATOM 1392 O O . ALA A 1 169 ? -2.58 -22.5 -33.719 1 77.5 169 ALA A O 1
ATOM 1393 N N . GLY A 1 170 ? -0.858 -21.172 -33.25 1 79.06 170 GLY A N 1
ATOM 1394 C CA . GLY A 1 170 ? -0.795 -21.578 -31.844 1 79.06 170 GLY A CA 1
ATOM 1395 C C . GLY A 1 170 ? -2.143 -21.547 -31.156 1 79.06 170 GLY A C 1
ATOM 1396 O O . GLY A 1 170 ? -2.592 -22.562 -30.609 1 79.06 170 GLY A O 1
ATOM 1397 N N . GLY A 1 171 ? -2.957 -20.594 -31.328 1 88.06 171 GLY A N 1
ATOM 1398 C CA . GLY A 1 171 ? -4.262 -20.5 -30.688 1 88.06 171 GLY A CA 1
ATOM 1399 C C . GLY A 1 171 ? -5.309 -21.375 -31.344 1 88.06 171 GLY A C 1
ATOM 1400 O O . GLY A 1 171 ? -6.371 -21.625 -30.766 1 88.06 171 GLY A O 1
ATOM 1401 N N . SER A 1 172 ? -4.969 -22.031 -32.5 1 93.06 172 SER A N 1
ATOM 1402 C CA . SER A 1 172 ? -5.93 -22.797 -33.281 1 93.06 172 SER A CA 1
ATOM 1403 C C . SER A 1 172 ? -5.535 -24.281 -33.344 1 93.06 172 SER A C 1
ATOM 1405 O O . SER A 1 172 ? -6.188 -25.062 -34.031 1 93.06 172 SER A O 1
ATOM 1407 N N . THR A 1 173 ? -4.496 -24.594 -32.688 1 94.25 173 THR A N 1
ATOM 1408 C CA . THR A 1 173 ? -4.031 -25.969 -32.719 1 94.25 173 THR A CA 1
ATOM 1409 C C . THR A 1 173 ? -4.543 -26.734 -31.484 1 94.25 173 THR A C 1
ATOM 1411 O O . THR A 1 173 ? -4.285 -26.328 -30.344 1 94.25 173 THR A O 1
ATOM 1414 N N . PHE A 1 174 ? -5.246 -27.812 -31.797 1 94.62 174 PHE A N 1
ATOM 1415 C CA . PHE A 1 174 ? -5.859 -28.609 -30.734 1 94.62 174 PHE A CA 1
ATOM 1416 C C . PHE A 1 174 ? -5.273 -30.016 -30.719 1 94.62 174 PHE A C 1
ATOM 1418 O O . PHE A 1 174 ? -4.922 -30.562 -31.766 1 94.62 174 PHE A O 1
ATOM 1425 N N . TYR A 1 175 ? -5.156 -30.547 -29.578 1 95.06 175 TYR A N 1
ATOM 1426 C CA . TYR A 1 175 ? -4.668 -31.922 -29.422 1 95.06 175 TYR A CA 1
ATOM 1427 C C . TYR A 1 175 ? -5.766 -32.844 -28.891 1 95.06 175 TYR A C 1
ATOM 1429 O O . TYR A 1 175 ? -5.594 -34.062 -28.844 1 95.06 175 TYR A O 1
ATOM 1437 N N . GLY A 1 176 ? -6.855 -32.25 -28.453 1 94.88 176 GLY A N 1
ATOM 1438 C CA . GLY A 1 176 ? -8.062 -33.031 -28.172 1 94.88 176 GLY A CA 1
ATOM 1439 C C . GLY A 1 176 ? -8.195 -33.438 -26.719 1 94.88 176 GLY A C 1
ATOM 1440 O O . GLY A 1 176 ? -9.023 -34.281 -26.391 1 94.88 176 GLY A O 1
ATOM 1441 N N . GLY A 1 177 ? -7.367 -32.906 -25.828 1 96.94 177 GLY A N 1
ATOM 1442 C CA . GLY A 1 177 ? -7.605 -33.156 -24.422 1 96.94 177 GLY A CA 1
ATOM 1443 C C . GLY A 1 177 ? -8.961 -32.656 -23.953 1 96.94 177 GLY A C 1
ATOM 1444 O O . GLY A 1 177 ? -9.5 -31.688 -24.5 1 96.94 177 GLY A O 1
ATOM 1445 N N . ASP A 1 178 ? -9.562 -33.344 -22.953 1 97.19 178 ASP A N 1
ATOM 1446 C CA . ASP A 1 178 ? -10.898 -33 -22.5 1 97.19 178 ASP A CA 1
ATOM 1447 C C . ASP A 1 178 ? -11.078 -33.344 -21.016 1 97.19 178 ASP A C 1
ATOM 1449 O O . ASP A 1 178 ? -10.133 -33.781 -20.359 1 97.19 178 ASP A O 1
ATOM 1453 N N . LEU A 1 179 ? -12.211 -33.031 -20.469 1 98.06 179 LEU A N 1
ATOM 1454 C CA . LEU A 1 179 ? -12.453 -33.125 -19.031 1 98.06 179 LEU A CA 1
ATOM 1455 C C . LEU A 1 179 ? -12.531 -34.594 -18.609 1 98.06 179 LEU A C 1
ATOM 1457 O O . LEU A 1 179 ? -12.102 -34.969 -17.5 1 98.06 179 LEU A O 1
ATOM 1461 N N . ASP A 1 180 ? -13.094 -35.438 -19.438 1 97.19 180 ASP A N 1
ATOM 1462 C CA . ASP A 1 180 ? -13.109 -36.875 -19.125 1 97.19 180 ASP A CA 1
ATOM 1463 C C . ASP A 1 180 ? -11.695 -37.438 -19.094 1 97.19 180 ASP A C 1
ATOM 1465 O O . ASP A 1 180 ? -11.398 -38.344 -18.312 1 97.19 180 ASP A O 1
ATOM 1469 N N . GLY A 1 181 ? -10.859 -36.938 -20.031 1 97.62 181 GLY A N 1
ATOM 1470 C CA . GLY A 1 181 ? -9.453 -37.312 -19.953 1 97.62 181 GLY A CA 1
ATOM 1471 C C . GLY A 1 181 ? -8.812 -36.969 -18.625 1 97.62 181 GLY A C 1
ATOM 1472 O O . GLY A 1 181 ? -8.023 -37.75 -18.094 1 97.62 181 GLY A O 1
ATOM 1473 N N . ILE A 1 182 ? -9.078 -35.844 -18.109 1 98.44 182 ILE A N 1
ATOM 1474 C CA . ILE A 1 182 ? -8.586 -35.438 -16.797 1 98.44 182 ILE A CA 1
ATOM 1475 C C . ILE A 1 182 ? -9.109 -36.375 -15.727 1 98.44 182 ILE A C 1
ATOM 1477 O O . ILE A 1 182 ? -8.359 -36.812 -14.852 1 98.44 182 ILE A O 1
ATOM 1481 N N . CYS A 1 183 ? -10.391 -36.781 -15.828 1 96.81 183 CYS A N 1
ATOM 1482 C CA . CYS A 1 183 ? -10.992 -37.719 -14.898 1 96.81 183 CYS A CA 1
ATOM 1483 C C . CYS A 1 183 ? -10.203 -39.031 -14.844 1 96.81 183 CYS A C 1
ATOM 1485 O O . CYS A 1 183 ? -9.953 -39.562 -13.766 1 96.81 183 CYS A O 1
ATOM 1487 N N . GLU A 1 184 ? -9.852 -39.438 -15.984 1 96.38 184 GLU A N 1
ATOM 1488 C CA . GLU A 1 184 ? -9.156 -40.719 -16.094 1 96.38 184 GLU A CA 1
ATOM 1489 C C . GLU A 1 184 ? -7.781 -40.656 -15.438 1 96.38 184 GLU A C 1
ATOM 1491 O O . GLU A 1 184 ? -7.215 -41.688 -15.094 1 96.38 184 GLU A O 1
ATOM 1496 N N . LYS A 1 185 ? -7.25 -39.531 -15.266 1 97.81 185 LYS A N 1
ATOM 1497 C CA . LYS A 1 185 ? -5.891 -39.375 -14.758 1 97.81 185 LYS A CA 1
ATOM 1498 C C . LYS A 1 185 ? -5.891 -38.906 -13.305 1 97.81 185 LYS A C 1
ATOM 1500 O O . LYS A 1 185 ? -4.84 -38.594 -12.75 1 97.81 185 LYS A O 1
ATOM 1505 N N . LEU A 1 186 ? -7.035 -38.844 -12.633 1 98.19 186 LEU A N 1
ATOM 1506 C CA . LEU A 1 186 ? -7.121 -38.438 -11.234 1 98.19 186 LEU A CA 1
ATOM 1507 C C . LEU A 1 186 ? -6.309 -39.375 -10.344 1 98.19 186 LEU A C 1
ATOM 1509 O O . LEU A 1 186 ? -5.668 -38.938 -9.391 1 98.19 186 LEU A O 1
ATOM 1513 N N . PRO A 1 187 ? -6.297 -40.75 -10.617 1 97.94 187 PRO A N 1
ATOM 1514 C CA . PRO A 1 187 ? -5.449 -41.625 -9.789 1 97.94 187 PRO A CA 1
ATOM 1515 C C . PRO A 1 187 ? -3.973 -41.25 -9.867 1 97.94 187 PRO A C 1
ATOM 1517 O O . PRO A 1 187 ? -3.264 -41.312 -8.859 1 97.94 187 PRO A O 1
ATOM 1520 N N . TYR A 1 188 ? -3.496 -40.875 -11.062 1 98.31 188 TYR A N 1
ATOM 1521 C CA . TYR A 1 188 ? -2.125 -40.406 -11.219 1 98.31 188 TYR A CA 1
ATOM 1522 C C . TYR A 1 188 ? -1.867 -39.156 -10.359 1 98.31 188 TYR A C 1
ATOM 1524 O O . TYR A 1 188 ? -0.848 -39.094 -9.672 1 98.31 188 TYR A O 1
ATOM 1532 N N . LEU A 1 189 ? -2.775 -38.25 -10.398 1 98.81 189 LEU A N 1
ATOM 1533 C CA . LEU A 1 189 ? -2.641 -37 -9.648 1 98.81 189 LEU A CA 1
ATOM 1534 C C . LEU A 1 189 ? -2.664 -37.25 -8.141 1 98.81 189 LEU A C 1
ATOM 1536 O O . LEU A 1 189 ? -1.931 -36.625 -7.383 1 98.81 189 LEU A O 1
ATOM 1540 N N . LYS A 1 190 ? -3.518 -38.125 -7.762 1 98.44 190 LYS A N 1
ATOM 1541 C CA . LYS A 1 190 ? -3.562 -38.531 -6.355 1 98.44 190 LYS A CA 1
ATOM 1542 C C . LYS A 1 190 ? -2.221 -39.094 -5.898 1 98.44 190 LYS A C 1
ATOM 1544 O O . LYS A 1 190 ? -1.729 -38.75 -4.82 1 98.44 190 LYS A O 1
ATOM 1549 N N . LYS A 1 191 ? -1.646 -39.938 -6.734 1 98.31 191 LYS A N 1
ATOM 1550 C CA . LYS A 1 191 ? -0.344 -40.531 -6.422 1 98.31 191 LYS A CA 1
ATOM 1551 C C . LYS A 1 191 ? 0.738 -39.438 -6.359 1 98.31 191 LYS A C 1
ATOM 1553 O O . LYS A 1 191 ? 1.678 -39.562 -5.57 1 98.31 191 LYS A O 1
ATOM 1558 N N . LEU A 1 192 ? 0.648 -38.469 -7.129 1 98.75 192 LEU A N 1
ATOM 1559 C CA . LEU A 1 192 ? 1.584 -37.344 -7.148 1 98.75 192 LEU A CA 1
ATOM 1560 C C . LEU A 1 192 ? 1.452 -36.5 -5.879 1 98.75 192 LEU A C 1
ATOM 1562 O O . LEU A 1 192 ? 2.379 -35.781 -5.512 1 98.75 192 LEU A O 1
ATOM 1566 N N . GLY A 1 193 ? 0.357 -36.562 -5.18 1 98.75 193 GLY A N 1
ATOM 1567 C CA . GLY A 1 193 ? 0.111 -35.812 -3.959 1 98.75 193 GLY A CA 1
ATOM 1568 C C . GLY A 1 193 ? -0.749 -34.594 -4.176 1 98.75 193 GLY A C 1
ATOM 1569 O O . GLY A 1 193 ? -0.9 -33.781 -3.27 1 98.75 193 GLY A O 1
ATOM 1570 N N . VAL A 1 194 ? -1.389 -34.5 -5.305 1 98.81 194 VAL A N 1
ATOM 1571 C CA . VAL A 1 194 ? -2.213 -33.344 -5.668 1 98.81 194 VAL A CA 1
ATOM 1572 C C . VAL A 1 194 ? -3.545 -33.406 -4.922 1 98.81 194 VAL A C 1
ATOM 1574 O O . VAL A 1 194 ? -4.156 -34.469 -4.82 1 98.81 194 VAL A O 1
ATOM 1577 N N . THR A 1 195 ? -3.98 -32.25 -4.391 1 98.88 195 THR A N 1
ATOM 1578 C CA . THR A 1 195 ? -5.23 -32.219 -3.639 1 98.88 195 THR A CA 1
ATOM 1579 C C . THR A 1 195 ? -6.152 -31.125 -4.148 1 98.88 195 THR A C 1
ATOM 1581 O O . THR A 1 195 ? -7.258 -30.953 -3.637 1 98.88 195 THR A O 1
ATOM 1584 N N . ALA A 1 196 ? -5.758 -30.375 -5.148 1 98.88 196 ALA A N 1
ATOM 1585 C CA . ALA A 1 196 ? -6.59 -29.344 -5.766 1 98.88 196 ALA A CA 1
ATOM 1586 C C . ALA A 1 196 ? -6.211 -29.141 -7.23 1 98.88 196 ALA A C 1
ATOM 1588 O O . ALA A 1 196 ? -5.027 -29.156 -7.578 1 98.88 196 ALA A O 1
ATOM 1589 N N . LEU A 1 197 ? -7.207 -28.953 -8.062 1 98.88 197 LEU A N 1
ATOM 1590 C CA . LEU A 1 197 ? -6.996 -28.703 -9.484 1 98.88 197 LEU A CA 1
ATOM 1591 C C . LEU A 1 197 ? -7.344 -27.25 -9.828 1 98.88 197 LEU A C 1
ATOM 1593 O O . LEU A 1 197 ? -8.328 -26.703 -9.312 1 98.88 197 LEU A O 1
ATOM 1597 N N . TYR A 1 198 ? -6.527 -26.656 -10.539 1 98.81 198 TYR A N 1
ATOM 1598 C CA . TYR A 1 198 ? -6.812 -25.406 -11.242 1 98.81 198 TYR A CA 1
ATOM 1599 C C . TYR A 1 198 ? -6.859 -25.625 -12.75 1 98.81 198 TYR A C 1
ATOM 1601 O O . TYR A 1 198 ? -5.848 -25.969 -13.359 1 98.81 198 TYR A O 1
ATOM 1609 N N . LEU A 1 199 ? -8.008 -25.422 -13.367 1 98.88 199 LEU A N 1
ATOM 1610 C CA . LEU A 1 199 ? -8.141 -25.594 -14.812 1 98.88 199 LEU A CA 1
ATOM 1611 C C . LEU A 1 199 ? -8.117 -24.234 -15.523 1 98.88 199 LEU A C 1
ATOM 1613 O O . LEU A 1 199 ? -8.82 -23.312 -15.133 1 98.88 199 LEU A O 1
ATOM 1617 N N . ASN A 1 200 ? -7.273 -24.172 -16.547 1 98.69 200 ASN A N 1
ATOM 1618 C CA . ASN A 1 200 ? -7.434 -23.047 -17.453 1 98.69 200 ASN A CA 1
ATOM 1619 C C . ASN A 1 200 ? -8.836 -22.984 -18.031 1 98.69 200 ASN A C 1
ATOM 1621 O O . ASN A 1 200 ? -9.633 -23.906 -17.844 1 98.69 200 ASN A O 1
ATOM 1625 N N . PRO A 1 201 ? -9.203 -21.922 -18.75 1 98.5 201 PRO A N 1
ATOM 1626 C CA . PRO A 1 201 ? -10.609 -21.734 -19.125 1 98.5 201 PRO A CA 1
ATOM 1627 C C . PRO A 1 201 ? -11.195 -22.938 -19.844 1 98.5 201 PRO A C 1
ATOM 1629 O O . PRO A 1 201 ? -10.531 -23.531 -20.703 1 98.5 201 PRO A O 1
ATOM 1632 N N . ILE A 1 202 ? -12.461 -23.25 -19.516 1 98.62 202 ILE A N 1
ATOM 1633 C CA . ILE A 1 202 ? -13.07 -24.453 -20.109 1 98.62 202 ILE A CA 1
ATOM 1634 C C . ILE A 1 202 ? -14.359 -24.062 -20.828 1 98.62 202 ILE A C 1
ATOM 1636 O O . ILE A 1 202 ? -15.016 -24.922 -21.422 1 98.62 202 ILE A O 1
ATOM 1640 N N . PHE A 1 203 ? -14.703 -22.797 -20.781 1 98.5 203 PHE A N 1
ATOM 1641 C CA . PHE A 1 203 ? -15.961 -22.375 -21.391 1 98.5 203 PHE A CA 1
ATOM 1642 C C . PHE A 1 203 ? -15.812 -22.234 -22.906 1 98.5 203 PHE A C 1
ATOM 1644 O O . PHE A 1 203 ? -14.695 -22.125 -23.406 1 98.5 203 PHE A O 1
ATOM 1651 N N . SER A 1 204 ? -16.969 -22.203 -23.578 1 97.06 204 SER A N 1
ATOM 1652 C CA . SER A 1 204 ? -16.984 -22.234 -25.031 1 97.06 204 SER A CA 1
ATOM 1653 C C . SER A 1 204 ? -16.234 -21.047 -25.625 1 97.06 204 SER A C 1
ATOM 1655 O O . SER A 1 204 ? -16.5 -19.891 -25.266 1 97.06 204 SER A O 1
ATOM 1657 N N . ALA A 1 205 ? -15.336 -21.344 -26.562 1 96.5 205 ALA A N 1
ATOM 1658 C CA . ALA A 1 205 ? -14.531 -20.359 -27.25 1 96.5 205 ALA A CA 1
ATOM 1659 C C . ALA A 1 205 ? -13.867 -20.953 -28.5 1 96.5 205 ALA A C 1
ATOM 1661 O O . ALA A 1 205 ? -13.633 -22.156 -28.562 1 96.5 205 ALA A O 1
ATOM 1662 N N . PRO A 1 206 ? -13.578 -20.109 -29.469 1 95.06 206 PRO A N 1
ATOM 1663 C CA . PRO A 1 206 ? -12.992 -20.656 -30.703 1 95.06 206 PRO A CA 1
ATOM 1664 C C . PRO A 1 206 ? -11.531 -21.047 -30.531 1 95.06 206 PRO A C 1
ATOM 1666 O O . PRO A 1 206 ? -11.062 -21.984 -31.188 1 95.06 206 PRO A O 1
ATOM 1669 N N . SER A 1 207 ? -10.812 -20.359 -29.672 1 95 207 SER A N 1
ATOM 1670 C CA . SER A 1 207 ? -9.391 -20.656 -29.5 1 95 207 SER A CA 1
ATOM 1671 C C . SER A 1 207 ? -9.172 -21.844 -28.578 1 95 207 SER A C 1
ATOM 1673 O O . SER A 1 207 ? -10.094 -22.25 -27.844 1 95 207 SER A O 1
ATOM 1675 N N . VAL A 1 208 ? -7.938 -22.391 -28.562 1 94.12 208 VAL A N 1
ATOM 1676 C CA . VAL A 1 208 ? -7.605 -23.562 -27.75 1 94.12 208 VAL A CA 1
ATOM 1677 C C . VAL A 1 208 ? -7.508 -23.156 -26.281 1 94.12 208 VAL A C 1
ATOM 1679 O O . VAL A 1 208 ? -7.84 -23.953 -25.391 1 94.12 208 VAL A O 1
ATOM 1682 N N . HIS A 1 209 ? -7.086 -21.938 -26.016 1 94 209 HIS A N 1
ATOM 1683 C CA . HIS A 1 209 ? -6.859 -21.516 -24.641 1 94 209 HIS A CA 1
ATOM 1684 C C . HIS A 1 209 ? -8.148 -20.984 -24 1 94 209 HIS A C 1
ATOM 1686 O O . HIS A 1 209 ? -8.242 -20.859 -22.781 1 94 209 HIS A O 1
ATOM 1692 N N . LYS A 1 210 ? -9.109 -20.641 -24.828 1 97 210 LYS A N 1
ATOM 1693 C CA . LYS A 1 210 ? -10.484 -20.328 -24.438 1 97 210 LYS A CA 1
ATOM 1694 C C . LYS A 1 210 ? -10.555 -18.984 -23.719 1 97 210 LYS A C 1
ATOM 1696 O O . LYS A 1 210 ? -11.57 -18.672 -23.078 1 97 210 LYS A O 1
ATOM 1701 N N . TYR A 1 211 ? -9.539 -18.078 -23.719 1 96.75 211 TYR A N 1
ATOM 1702 C CA . TYR A 1 211 ? -9.57 -16.766 -23.078 1 96.75 211 TYR A CA 1
ATOM 1703 C C . TYR A 1 211 ? -10.398 -15.781 -23.906 1 96.75 211 TYR A C 1
ATOM 1705 O O . TYR A 1 211 ? -10.68 -14.672 -23.469 1 96.75 211 TYR A O 1
ATOM 1713 N N . ASP A 1 212 ? -10.758 -16.188 -25.125 1 97.19 212 ASP A N 1
ATOM 1714 C CA . ASP A 1 212 ? -11.711 -15.477 -25.953 1 97.19 212 ASP A CA 1
ATOM 1715 C C . ASP A 1 212 ? -13.117 -16.062 -25.812 1 97.19 212 ASP A C 1
ATOM 1717 O O . ASP A 1 212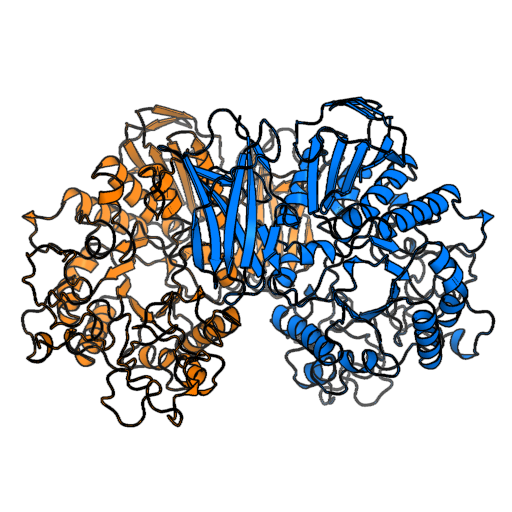 ? -13.773 -16.359 -26.812 1 97.19 212 ASP A O 1
ATOM 1721 N N . THR A 1 213 ? -13.594 -16.078 -24.656 1 97.81 213 THR A N 1
ATOM 1722 C CA . THR A 1 213 ? -14.82 -16.766 -24.281 1 97.81 213 THR A CA 1
ATOM 1723 C C . THR A 1 213 ? -15.984 -16.297 -25.141 1 97.81 213 THR A C 1
ATOM 1725 O O . THR A 1 213 ? -16.203 -15.086 -25.281 1 97.81 213 THR A O 1
ATOM 1728 N N . ALA A 1 214 ? -16.734 -17.266 -25.672 1 97.25 214 ALA A N 1
ATOM 1729 C CA . ALA A 1 214 ? -17.906 -17 -26.5 1 97.25 214 ALA A CA 1
ATOM 1730 C C . ALA A 1 214 ? -19.203 -17.266 -25.734 1 97.25 214 ALA A C 1
ATOM 1732 O O . ALA A 1 214 ? -20.266 -16.812 -26.141 1 97.25 214 ALA A O 1
ATOM 1733 N N . ASP A 1 215 ? -19.031 -18.016 -24.688 1 97.5 215 ASP A N 1
ATOM 1734 C CA . ASP A 1 215 ? -20.188 -18.344 -23.844 1 97.5 215 ASP A CA 1
ATOM 1735 C C . ASP A 1 215 ? -19.75 -18.719 -22.438 1 97.5 215 ASP A C 1
ATOM 1737 O O . ASP A 1 215 ? -19.156 -19.766 -22.219 1 97.5 215 ASP A O 1
ATOM 1741 N N . TYR A 1 216 ? -20.156 -17.938 -21.438 1 97.88 216 TYR A N 1
ATOM 1742 C CA . TYR A 1 216 ? -19.75 -18.141 -20.047 1 97.88 216 TYR A CA 1
ATOM 1743 C C . TYR A 1 216 ? -20.578 -19.25 -19.391 1 97.88 216 TYR A C 1
ATOM 1745 O O . TYR A 1 216 ? -20.234 -19.734 -18.312 1 97.88 216 TYR A O 1
ATOM 1753 N N . ARG A 1 217 ? -21.594 -19.703 -20.031 1 97.19 217 ARG A N 1
ATOM 1754 C CA . ARG A 1 217 ? -22.578 -20.516 -19.328 1 97.19 217 ARG A CA 1
ATOM 1755 C C . ARG A 1 217 ? -22.469 -21.984 -19.734 1 97.19 217 ARG A C 1
ATOM 1757 O O . ARG A 1 217 ? -23.156 -22.844 -19.172 1 97.19 217 ARG A O 1
ATOM 1764 N N . HIS A 1 218 ? -21.625 -22.203 -20.672 1 97.94 218 HIS A N 1
ATOM 1765 C CA . HIS A 1 218 ? -21.484 -23.578 -21.125 1 97.94 218 HIS A CA 1
ATOM 1766 C C . HIS A 1 218 ? -20.016 -23.953 -21.297 1 97.94 218 HIS A C 1
ATOM 1768 O O . HIS A 1 218 ? -19.219 -23.172 -21.797 1 97.94 218 HIS A O 1
ATOM 1774 N N . VAL A 1 219 ? -19.75 -25.156 -20.875 1 98.31 219 VAL A N 1
ATOM 1775 C CA . VAL A 1 219 ? -18.438 -25.75 -21.109 1 98.31 219 VAL A CA 1
ATOM 1776 C C . VAL A 1 219 ? -18.281 -26.078 -22.594 1 98.31 219 VAL A C 1
ATOM 1778 O O . VAL A 1 219 ? -19.234 -26.5 -23.25 1 98.31 219 VAL A O 1
ATOM 1781 N N . ASP A 1 220 ? -17.156 -25.844 -23.109 1 97.69 220 ASP A N 1
ATOM 1782 C CA . ASP A 1 220 ? -16.906 -26.062 -24.531 1 97.69 220 ASP A CA 1
ATOM 1783 C C . ASP A 1 220 ? -17.172 -27.516 -24.922 1 97.69 220 ASP A C 1
ATOM 1785 O O . ASP A 1 220 ? -16.703 -28.438 -24.25 1 97.69 220 ASP A O 1
ATOM 1789 N N . PRO A 1 221 ? -17.844 -27.703 -25.969 1 95.56 221 PRO A N 1
ATOM 1790 C CA . PRO A 1 221 ? -18.094 -29.078 -26.422 1 95.56 221 PRO A CA 1
ATOM 1791 C C . PRO A 1 221 ? -16.812 -29.859 -26.703 1 95.56 221 PRO A C 1
ATOM 1793 O O . PRO A 1 221 ? -16.781 -31.078 -26.531 1 95.56 221 PRO A O 1
ATOM 1796 N N . GLN A 1 222 ? -15.812 -29.203 -27.094 1 94.31 222 GLN A N 1
ATOM 1797 C CA . GLN A 1 222 ? -14.539 -29.859 -27.359 1 94.31 222 GLN A CA 1
ATOM 1798 C C . GLN A 1 222 ? -13.984 -30.516 -26.094 1 94.31 222 GLN A C 1
ATOM 1800 O O . GLN A 1 222 ? -13.227 -31.484 -26.156 1 94.31 222 GLN A O 1
ATOM 1805 N N . PHE A 1 223 ? -14.359 -30.016 -24.953 1 97.06 223 PHE A N 1
ATOM 1806 C CA . PHE A 1 223 ? -13.891 -30.547 -23.672 1 97.06 223 PHE A CA 1
ATOM 1807 C C . PHE A 1 223 ? -14.906 -31.516 -23.078 1 97.06 223 PHE A C 1
ATOM 1809 O O . PHE A 1 223 ? -14.758 -31.953 -21.938 1 97.06 223 PHE A O 1
ATOM 1816 N N . GLY A 1 224 ? -16 -31.828 -23.797 1 95.81 224 GLY A N 1
ATOM 1817 C CA . GLY A 1 224 ? -17.016 -32.781 -23.359 1 95.81 224 GLY A CA 1
ATOM 1818 C C . GLY A 1 224 ? -18.281 -32.094 -22.859 1 95.81 224 GLY A C 1
ATOM 1819 O O . GLY A 1 224 ? -19.25 -32.781 -22.516 1 95.81 224 GLY A O 1
ATOM 1820 N N . GLY A 1 225 ? -18.266 -30.781 -22.781 1 96.31 225 GLY A N 1
ATOM 1821 C CA . GLY A 1 225 ? -19.469 -30.047 -22.422 1 96.31 225 GLY A CA 1
ATOM 1822 C C . GLY A 1 225 ? -19.781 -30.078 -20.938 1 96.31 225 GLY A C 1
ATOM 1823 O O . GLY A 1 225 ? -18.953 -30.516 -20.141 1 96.31 225 GLY A O 1
ATOM 1824 N N . ASP A 1 226 ? -20.969 -29.594 -20.625 1 97.75 226 ASP A N 1
ATOM 1825 C CA . ASP A 1 226 ? -21.406 -29.438 -19.25 1 97.75 226 ASP A CA 1
ATOM 1826 C C . ASP A 1 226 ? -21.422 -30.766 -18.516 1 97.75 226 ASP A C 1
ATOM 1828 O O . ASP A 1 226 ? -21.062 -30.844 -17.344 1 97.75 226 ASP A O 1
ATOM 1832 N N . GLU A 1 227 ? -21.797 -31.766 -19.172 1 96.25 227 GLU A N 1
ATOM 1833 C CA . GLU A 1 227 ? -21.891 -33.094 -18.562 1 96.25 227 GLU A CA 1
ATOM 1834 C C . GLU A 1 227 ? -20.516 -33.594 -18.141 1 96.25 227 GLU A C 1
ATOM 1836 O O . GLU A 1 227 ? -20.375 -34.25 -17.109 1 96.25 227 GLU A O 1
ATOM 1841 N N . ALA A 1 228 ? -19.562 -33.344 -18.984 1 96.94 228 ALA A N 1
ATOM 1842 C CA . ALA A 1 228 ? -18.203 -33.75 -18.641 1 96.94 228 ALA A CA 1
ATOM 1843 C C . ALA A 1 228 ? -17.719 -33.031 -17.375 1 96.94 228 ALA A C 1
ATOM 1845 O O . ALA A 1 228 ? -17 -33.625 -16.562 1 96.94 228 ALA A O 1
ATOM 1846 N N . LEU A 1 229 ? -18.078 -31.766 -17.188 1 98.5 229 LEU A N 1
ATOM 1847 C CA . LEU A 1 229 ? -17.703 -31.047 -15.977 1 98.5 229 LEU A CA 1
ATOM 1848 C C . LEU A 1 229 ? -18.375 -31.656 -14.75 1 98.5 229 LEU A C 1
ATOM 1850 O O . LEU A 1 229 ? -17.75 -31.75 -13.688 1 98.5 229 LEU A O 1
ATOM 1854 N N . LEU A 1 230 ? -19.609 -32.031 -14.906 1 98.25 230 LEU A N 1
ATOM 1855 C CA . LEU A 1 230 ? -20.312 -32.656 -13.789 1 98.25 230 LEU A CA 1
ATOM 1856 C C . LEU A 1 230 ? -19.625 -33.938 -13.375 1 98.25 230 LEU A C 1
ATOM 1858 O O . LEU A 1 230 ? -19.484 -34.219 -12.18 1 98.25 230 LEU A O 1
ATOM 1862 N N . ARG A 1 231 ? -19.188 -34.719 -14.383 1 97.44 231 ARG A N 1
ATOM 1863 C CA . ARG A 1 231 ? -18.484 -35.938 -14.086 1 97.44 231 ARG A CA 1
ATOM 1864 C C . ARG A 1 231 ? -17.141 -35.656 -13.406 1 97.44 231 ARG A C 1
ATOM 1866 O O . ARG A 1 231 ? -16.781 -36.312 -12.43 1 97.44 231 ARG A O 1
ATOM 1873 N N . LEU A 1 232 ? -16.453 -34.719 -13.906 1 98.31 232 LEU A N 1
ATOM 1874 C CA . LEU A 1 232 ? -15.18 -34.344 -13.281 1 98.31 232 LEU A CA 1
ATOM 1875 C C . LEU A 1 232 ? -15.398 -33.906 -11.844 1 98.31 232 LEU A C 1
ATOM 1877 O O . LEU A 1 232 ? -14.633 -34.281 -10.953 1 98.31 232 LEU A O 1
ATOM 1881 N N . ARG A 1 233 ? -16.391 -33.062 -11.625 1 98.25 233 ARG A N 1
ATOM 1882 C CA . ARG A 1 233 ? -16.688 -32.562 -10.289 1 98.25 233 ARG A CA 1
ATOM 1883 C C . ARG A 1 233 ? -17 -33.719 -9.336 1 98.25 233 ARG A C 1
ATOM 1885 O O . ARG A 1 233 ? -16.5 -33.75 -8.211 1 98.25 233 ARG A O 1
ATOM 1892 N N . GLU A 1 234 ? -17.812 -34.594 -9.781 1 97.94 234 GLU A N 1
ATOM 1893 C CA . GLU A 1 234 ? -18.141 -35.75 -8.969 1 97.94 234 GLU A CA 1
ATOM 1894 C C . GLU A 1 234 ? -16.891 -36.562 -8.617 1 97.94 234 GLU A C 1
ATOM 1896 O O . GLU A 1 234 ? -16.688 -36.938 -7.453 1 97.94 234 GLU A O 1
ATOM 1901 N N . LYS A 1 235 ? -16.109 -36.812 -9.57 1 97.88 235 LYS A N 1
ATOM 1902 C CA . LYS A 1 235 ? -14.914 -37.625 -9.359 1 97.88 235 LYS A CA 1
ATOM 1903 C C . LYS A 1 235 ? -13.906 -36.875 -8.477 1 97.88 235 LYS A C 1
ATOM 1905 O O . LYS A 1 235 ? -13.203 -37.531 -7.676 1 97.88 235 LYS A O 1
ATOM 1910 N N . THR A 1 236 ? -13.742 -35.594 -8.656 1 98.38 236 THR A N 1
ATOM 1911 C CA . THR A 1 236 ? -12.844 -34.844 -7.793 1 98.38 236 THR A CA 1
ATOM 1912 C C . THR A 1 236 ? -13.344 -34.844 -6.348 1 98.38 236 THR A C 1
ATOM 1914 O O . THR A 1 236 ? -12.547 -34.938 -5.414 1 98.38 236 THR A O 1
ATOM 1917 N N . ARG A 1 237 ? -14.633 -34.75 -6.137 1 97.25 237 ARG A N 1
ATOM 1918 C CA . ARG A 1 237 ? -15.195 -34.844 -4.797 1 97.25 237 ARG A CA 1
ATOM 1919 C C . ARG A 1 237 ? -14.914 -36.219 -4.168 1 97.25 237 ARG A C 1
ATOM 1921 O O . ARG A 1 237 ? -14.539 -36.281 -2.994 1 97.25 237 ARG A O 1
ATOM 1928 N N . GLU A 1 238 ? -15.094 -37.188 -4.988 1 97.56 238 GLU A N 1
ATOM 1929 C CA . GLU A 1 238 ? -14.797 -38.562 -4.52 1 97.56 238 GLU A CA 1
ATOM 1930 C C . GLU A 1 238 ? -13.336 -38.688 -4.105 1 97.56 238 GLU A C 1
ATOM 1932 O O . GLU A 1 238 ? -13.023 -39.406 -3.148 1 97.56 238 GLU A O 1
ATOM 1937 N N . ALA A 1 239 ? -12.539 -38.062 -4.809 1 97.62 239 ALA A N 1
ATOM 1938 C CA . ALA A 1 239 ? -11.109 -38.125 -4.547 1 97.62 239 ALA A CA 1
ATOM 1939 C C . ALA A 1 239 ? -10.68 -37.094 -3.52 1 97.62 239 ALA A C 1
ATOM 1941 O O . ALA A 1 239 ? -9.492 -36.938 -3.242 1 97.62 239 ALA A O 1
ATOM 1942 N N . ASP A 1 240 ? -11.625 -36.312 -2.967 1 97.19 240 ASP A N 1
ATOM 1943 C CA . ASP A 1 240 ? -11.375 -35.219 -2.008 1 97.19 240 ASP A CA 1
ATOM 1944 C C . ASP A 1 240 ? -10.438 -34.188 -2.594 1 97.19 240 ASP A C 1
ATOM 1946 O O . ASP A 1 240 ? -9.469 -33.75 -1.948 1 97.19 240 ASP A O 1
ATOM 1950 N N . MET A 1 241 ? -10.625 -33.844 -3.836 1 98.44 241 MET A N 1
ATOM 1951 C CA . MET A 1 241 ? -9.844 -32.844 -4.52 1 98.44 241 MET A CA 1
ATOM 1952 C C . MET A 1 241 ? -10.688 -31.578 -4.77 1 98.44 241 MET A C 1
ATOM 1954 O O . MET A 1 241 ? -11.867 -31.688 -5.109 1 98.44 241 MET A O 1
ATOM 1958 N N . ARG A 1 242 ? -10.094 -30.422 -4.48 1 98.69 242 ARG A N 1
ATOM 1959 C CA . ARG A 1 242 ? -10.734 -29.156 -4.785 1 98.69 242 ARG A CA 1
ATOM 1960 C C . ARG A 1 242 ? -10.641 -28.828 -6.273 1 98.69 242 ARG A C 1
ATOM 1962 O O . ARG A 1 242 ? -9.805 -29.391 -6.984 1 98.69 242 ARG A O 1
ATOM 1969 N N . LEU A 1 243 ? -11.562 -28.016 -6.766 1 98.81 243 LEU A N 1
ATOM 1970 C CA . LEU A 1 243 ? -11.594 -27.656 -8.18 1 98.81 243 LEU A CA 1
ATOM 1971 C C . LEU A 1 243 ? -11.781 -26.156 -8.359 1 98.81 243 LEU A C 1
ATOM 1973 O O . LEU A 1 243 ? -12.805 -25.609 -7.949 1 98.81 243 LEU A O 1
ATOM 1977 N N . ILE A 1 244 ? -10.789 -25.531 -8.93 1 98.75 244 ILE A N 1
ATOM 1978 C CA . ILE A 1 244 ? -10.797 -24.109 -9.25 1 98.75 244 ILE A CA 1
ATOM 1979 C C . ILE A 1 244 ? -10.93 -23.922 -10.758 1 98.75 244 ILE A C 1
ATOM 1981 O O . ILE A 1 244 ? -10.258 -24.594 -11.539 1 98.75 244 ILE A O 1
ATOM 1985 N N . LEU A 1 245 ? -11.812 -23 -11.18 1 98.81 245 LEU A N 1
ATOM 1986 C CA . LEU A 1 245 ? -11.938 -22.672 -12.594 1 98.81 245 LEU A CA 1
ATOM 1987 C C . LEU A 1 245 ? -11.367 -21.281 -12.883 1 98.81 245 LEU A C 1
ATOM 1989 O O . LEU A 1 245 ? -11.141 -20.5 -11.961 1 98.81 245 LEU A O 1
ATOM 1993 N N . ASP A 1 246 ? -11.148 -21.078 -14.125 1 98.5 246 ASP A N 1
ATOM 1994 C CA . ASP A 1 246 ? -10.617 -19.797 -14.609 1 98.5 246 ASP A CA 1
ATOM 1995 C C . ASP A 1 246 ? -11.742 -18.844 -14.992 1 98.5 246 ASP A C 1
ATOM 1997 O O . ASP A 1 246 ? -12.625 -19.203 -15.781 1 98.5 246 ASP A O 1
ATOM 2001 N N . GLY A 1 247 ? -11.727 -17.656 -14.406 1 98.31 247 GLY A N 1
ATOM 2002 C CA . GLY A 1 247 ? -12.68 -16.609 -14.742 1 98.31 247 GLY A CA 1
ATOM 2003 C C . GLY A 1 247 ? -12.102 -15.531 -15.625 1 98.31 247 GLY A C 1
ATOM 2004 O O . GLY A 1 247 ? -11.273 -14.734 -15.172 1 98.31 247 GLY A O 1
ATOM 2005 N N . VAL A 1 248 ? -12.555 -15.453 -16.875 1 98.44 248 VAL A N 1
ATOM 2006 C CA . VAL A 1 248 ? -12.133 -14.438 -17.828 1 98.44 248 VAL A CA 1
ATOM 2007 C C . VAL A 1 248 ? -13.203 -13.352 -17.922 1 98.44 248 VAL A C 1
ATOM 2009 O O . VAL A 1 248 ? -14.016 -13.344 -18.844 1 98.44 248 VAL A O 1
ATOM 2012 N N . PHE A 1 249 ? -13.117 -12.359 -17.016 1 98.38 249 PHE A N 1
ATOM 2013 C CA . PHE A 1 249 ? -14.234 -11.438 -16.891 1 98.38 249 PHE A CA 1
ATOM 2014 C C . PHE A 1 249 ? -13.859 -10.047 -17.375 1 98.38 249 PHE A C 1
ATOM 2016 O O . PHE A 1 249 ? -14.719 -9.164 -17.469 1 98.38 249 PHE A O 1
ATOM 2023 N N . ASN A 1 250 ? -12.578 -9.812 -17.719 1 98 250 ASN A N 1
ATOM 2024 C CA . ASN A 1 250 ? -12.141 -8.508 -18.203 1 98 250 ASN A CA 1
ATOM 2025 C C . ASN A 1 250 ? -12.664 -8.234 -19.609 1 98 250 ASN A C 1
ATOM 2027 O O . ASN A 1 250 ? -12.945 -7.09 -19.969 1 98 250 ASN A O 1
ATOM 2031 N N . HIS A 1 251 ? -12.812 -9.289 -20.359 1 98.25 251 HIS A N 1
ATOM 2032 C CA . HIS A 1 251 ? -13.164 -9.211 -21.766 1 98.25 251 HIS A CA 1
ATOM 2033 C C . HIS A 1 251 ? -13.906 -10.469 -22.219 1 98.25 251 HIS A C 1
ATOM 2035 O O . HIS A 1 251 ? -13.945 -11.461 -21.5 1 98.25 251 HIS A O 1
ATOM 2041 N N . THR A 1 252 ? -14.555 -10.336 -23.359 1 98.12 252 THR A N 1
ATOM 2042 C CA . THR A 1 252 ? -15.086 -11.508 -24.047 1 98.12 252 THR A CA 1
ATOM 2043 C C . THR A 1 252 ? -14.312 -11.781 -25.344 1 98.12 252 THR A C 1
ATOM 2045 O O . THR A 1 252 ? -13.438 -11.008 -25.719 1 98.12 252 THR A O 1
ATOM 2048 N N . GLY A 1 253 ? -14.594 -12.969 -25.906 1 97.31 253 GLY A N 1
ATOM 2049 C CA . GLY A 1 253 ? -14.219 -13.125 -27.297 1 97.31 253 GLY A CA 1
ATOM 2050 C C . GLY A 1 253 ? -15.07 -12.289 -28.234 1 97.31 253 GLY A C 1
ATOM 2051 O O . GLY A 1 253 ? -16.203 -11.938 -27.906 1 97.31 253 GLY A O 1
ATOM 2052 N N . ASP A 1 254 ? -14.516 -12.008 -29.422 1 96.62 254 ASP A N 1
ATOM 2053 C CA . ASP A 1 254 ? -15.25 -11.18 -30.375 1 96.62 254 ASP A CA 1
ATOM 2054 C C . ASP A 1 254 ? -16.359 -11.984 -31.047 1 96.62 254 ASP A C 1
ATOM 2056 O O . ASP A 1 254 ? -17.203 -11.422 -31.75 1 96.62 254 ASP A O 1
ATOM 2060 N N . THR A 1 255 ? -16.406 -13.297 -30.734 1 95.56 255 THR A N 1
ATOM 2061 C CA . THR A 1 255 ? -17.469 -14.141 -31.266 1 95.56 255 THR A CA 1
ATOM 2062 C C . THR A 1 255 ? -18.625 -14.25 -30.266 1 95.56 255 THR A C 1
ATOM 2064 O O . THR A 1 255 ? -19.688 -14.805 -30.594 1 95.56 255 THR A O 1
ATOM 2067 N N . HIS A 1 256 ? -18.391 -13.797 -29.078 1 97.31 256 HIS A N 1
ATOM 2068 C CA . HIS A 1 256 ? -19.469 -13.812 -28.094 1 97.31 256 HIS A CA 1
ATOM 2069 C C . HIS A 1 256 ? -20.719 -13.141 -28.656 1 97.31 256 HIS A C 1
ATOM 2071 O O . HIS A 1 256 ? -20.641 -12.078 -29.281 1 97.31 256 HIS A O 1
ATOM 2077 N N . PRO A 1 257 ? -21.859 -13.711 -28.359 1 96.81 257 PRO A N 1
ATOM 2078 C CA . PRO A 1 257 ? -23.078 -13.133 -28.906 1 96.81 257 PRO A CA 1
ATOM 2079 C C . PRO A 1 257 ? -23.312 -11.688 -28.469 1 96.81 257 PRO A C 1
ATOM 2081 O O . PRO A 1 257 ? -23.922 -10.906 -29.188 1 96.81 257 PRO A O 1
ATOM 2084 N N . TRP A 1 258 ? -22.797 -11.281 -27.328 1 97.5 258 TRP A N 1
ATOM 2085 C CA . TRP A 1 258 ? -22.922 -9.914 -26.844 1 97.5 258 TRP A CA 1
ATOM 2086 C C . TRP A 1 258 ? -22.25 -8.93 -27.781 1 97.5 258 TRP A C 1
ATOM 2088 O O . TRP A 1 258 ? -22.672 -7.781 -27.906 1 97.5 258 TRP A O 1
ATOM 2098 N N . PHE A 1 259 ? -21.188 -9.344 -28.469 1 97.62 259 PHE A N 1
ATOM 2099 C CA . PHE A 1 259 ? -20.391 -8.508 -29.344 1 97.62 259 PHE A CA 1
ATOM 2100 C C . PHE A 1 259 ? -20.594 -8.906 -30.797 1 97.62 259 PHE A C 1
ATOM 2102 O O . PHE A 1 259 ? -20.922 -8.07 -31.641 1 97.62 259 PHE A O 1
ATOM 2109 N N . ASP A 1 260 ? -20.406 -10.117 -31.109 1 96.38 260 ASP A N 1
ATOM 2110 C CA . ASP A 1 260 ? -20.734 -10.805 -32.344 1 96.38 260 ASP A CA 1
ATOM 2111 C C . ASP A 1 260 ? -20.047 -10.141 -33.531 1 96.38 260 ASP A C 1
ATOM 2113 O O . ASP A 1 260 ? -20.703 -9.742 -34.5 1 96.38 260 ASP A O 1
ATOM 2117 N N . ARG A 1 261 ? -18.766 -10.148 -33.5 1 94.75 261 ARG A N 1
ATOM 2118 C CA . ARG A 1 261 ? -18 -9.516 -34.594 1 94.75 261 ARG A CA 1
ATOM 2119 C C . ARG A 1 261 ? -18.312 -10.164 -35.938 1 94.75 261 ARG A C 1
ATOM 2121 O O . ARG A 1 261 ? -18.312 -9.492 -36.969 1 94.75 261 ARG A O 1
ATOM 2128 N N . GLN A 1 262 ? -18.609 -11.438 -35.969 1 92.94 262 GLN A N 1
ATOM 2129 C CA . GLN A 1 262 ? -18.844 -12.172 -37.188 1 92.94 262 GLN A CA 1
ATOM 2130 C C . GLN A 1 262 ? -20.281 -12.039 -37.656 1 92.94 262 GLN A C 1
ATOM 2132 O O . GLN A 1 262 ? -20.656 -12.562 -38.719 1 92.94 262 GLN A O 1
ATOM 2137 N N . ASN A 1 263 ? -21.047 -11.445 -36.938 1 93.62 263 ASN A N 1
ATOM 2138 C CA . ASN A 1 263 ? -22.406 -11.07 -37.312 1 93.62 263 ASN A CA 1
ATOM 2139 C C . ASN A 1 263 ? -23.297 -12.289 -37.531 1 93.62 263 ASN A C 1
ATOM 2141 O O . ASN A 1 263 ? -24 -12.375 -38.531 1 93.62 263 ASN A O 1
ATOM 2145 N N . HIS A 1 264 ? -23.203 -13.203 -36.688 1 90.62 264 HIS A N 1
ATOM 2146 C CA . HIS A 1 264 ? -24.016 -14.414 -36.75 1 90.62 264 HIS A CA 1
ATOM 2147 C C . HIS A 1 264 ? -25.422 -14.164 -36.219 1 90.62 264 HIS A C 1
ATOM 2149 O O . HIS A 1 264 ? -26.359 -14.859 -36.594 1 90.62 264 HIS A O 1
ATOM 2155 N N . GLY A 1 265 ? -25.5 -13.266 -35.312 1 90.62 265 GLY A N 1
ATOM 2156 C CA . GLY A 1 265 ? -26.781 -12.883 -34.75 1 90.62 265 GLY A CA 1
ATOM 2157 C C . GLY A 1 265 ? -27.312 -11.578 -35.312 1 90.62 265 GLY A C 1
ATOM 2158 O O . GLY A 1 265 ? -26.828 -11.086 -36.344 1 90.62 265 GLY A O 1
ATOM 2159 N N . THR A 1 266 ? -28.375 -11.086 -34.656 1 90.94 266 THR A N 1
ATOM 2160 C CA . THR A 1 266 ? -29.047 -9.922 -35.219 1 90.94 266 THR A CA 1
ATOM 2161 C C . THR A 1 266 ? -28.859 -8.695 -34.344 1 90.94 266 THR A C 1
ATOM 2163 O O . THR A 1 266 ? -29.25 -7.586 -34.719 1 90.94 266 THR A O 1
ATOM 2166 N N . ASP A 1 267 ? -28.109 -8.922 -33.281 1 94.25 267 ASP A N 1
ATOM 2167 C CA . ASP A 1 267 ? -28.109 -7.77 -32.375 1 94.25 267 ASP A CA 1
ATOM 2168 C C . ASP A 1 267 ? -26.797 -7.684 -31.609 1 94.25 267 ASP A C 1
ATOM 2170 O O . ASP A 1 267 ? -26.766 -7.207 -30.469 1 94.25 267 ASP A O 1
ATOM 2174 N N . GLY A 1 268 ? -25.781 -8.109 -32.156 1 96.06 268 GLY A N 1
ATOM 2175 C CA . GLY A 1 268 ? -24.484 -8.016 -31.484 1 96.06 268 GLY A CA 1
ATOM 2176 C C . GLY A 1 268 ? -23.969 -6.598 -31.406 1 96.06 268 GLY A C 1
ATOM 2177 O O . GLY A 1 268 ? -24.172 -5.797 -32.312 1 96.06 268 GLY A O 1
ATOM 2178 N N . ALA A 1 269 ? -23.219 -6.207 -30.422 1 97.25 269 ALA A N 1
ATOM 2179 C CA . ALA A 1 269 ? -22.781 -4.852 -30.125 1 97.25 269 ALA A CA 1
ATOM 2180 C C . ALA A 1 269 ? -21.844 -4.32 -31.203 1 97.25 269 ALA A C 1
ATOM 2182 O O . ALA A 1 269 ? -21.797 -3.113 -31.453 1 97.25 269 ALA A O 1
ATOM 2183 N N . CYS A 1 270 ? -21.141 -5.25 -31.844 1 96 270 CYS A N 1
ATOM 2184 C CA . CYS A 1 270 ? -20.109 -4.832 -32.781 1 96 270 CYS A CA 1
ATOM 2185 C C . CYS A 1 270 ? -20.703 -4.062 -33.938 1 96 270 CYS A C 1
ATOM 2187 O O . CYS A 1 270 ? -20.141 -3.047 -34.375 1 96 270 CYS A O 1
ATOM 2189 N N . HIS A 1 271 ? -21.906 -4.523 -34.438 1 94.62 271 HIS A N 1
ATOM 2190 C CA . HIS A 1 271 ? -22.406 -3.988 -35.688 1 94.62 271 HIS A CA 1
ATOM 2191 C C . HIS A 1 271 ? -23.719 -3.234 -35.469 1 94.62 271 HIS A C 1
ATOM 2193 O O . HIS A 1 271 ? -24.219 -2.588 -36.406 1 94.62 271 HIS A O 1
ATOM 2199 N N . HIS A 1 272 ? -24.219 -3.295 -34.312 1 94.75 272 HIS A N 1
ATOM 2200 C CA . HIS A 1 272 ? -25.547 -2.73 -34.094 1 94.75 272 HIS A CA 1
ATOM 2201 C C . HIS A 1 272 ? -25.5 -1.682 -32.969 1 94.75 272 HIS A C 1
ATOM 2203 O O . HIS A 1 272 ? -25.547 -2.021 -31.797 1 94.75 272 HIS A O 1
ATOM 2209 N N . PRO A 1 273 ? -25.594 -0.47 -33.312 1 92.31 273 PRO A N 1
ATOM 2210 C CA . PRO A 1 273 ? -25.562 0.596 -32.312 1 92.31 273 PRO A CA 1
ATOM 2211 C C . PRO A 1 273 ? -26.75 0.533 -31.359 1 92.31 273 PRO A C 1
ATOM 2213 O O . PRO A 1 273 ? -26.672 1.045 -30.234 1 92.31 273 PRO A O 1
ATOM 2216 N N . ASP A 1 274 ? -27.797 -0.108 -31.781 1 94.38 274 ASP A N 1
ATOM 2217 C CA . ASP A 1 274 ? -29 -0.21 -30.938 1 94.38 274 ASP A CA 1
ATOM 2218 C C . ASP A 1 274 ? -29.047 -1.556 -30.219 1 94.38 274 ASP A C 1
ATOM 2220 O O . ASP A 1 274 ? -30.078 -1.919 -29.641 1 94.38 274 ASP A O 1
ATOM 2224 N N . SER A 1 275 ? -27.969 -2.213 -30.297 1 96.06 275 SER A N 1
ATOM 2225 C CA . SER A 1 275 ? -27.875 -3.504 -29.625 1 96.06 275 SER A CA 1
ATOM 2226 C C . SER A 1 275 ? -28.172 -3.371 -28.141 1 96.06 275 SER A C 1
ATOM 2228 O O . SER A 1 275 ? -27.75 -2.406 -27.5 1 96.06 275 SER A O 1
ATOM 2230 N N . PRO A 1 276 ? -28.859 -4.352 -27.547 1 96 276 PRO A N 1
ATOM 2231 C CA . PRO A 1 276 ? -29.078 -4.34 -26.094 1 96 276 PRO A CA 1
ATOM 2232 C C . PRO A 1 276 ? -27.781 -4.445 -25.297 1 96 276 PRO A C 1
ATOM 2234 O O . PRO A 1 276 ? -27.734 -4.125 -24.109 1 96 276 PRO A O 1
ATOM 2237 N N . THR A 1 277 ? -26.703 -4.875 -25.938 1 97.38 277 THR A N 1
ATOM 2238 C CA . THR A 1 277 ? -25.422 -5.035 -25.25 1 97.38 277 THR A CA 1
ATOM 2239 C C . THR A 1 277 ? -24.406 -4.016 -25.766 1 97.38 277 THR A C 1
ATOM 2241 O O . THR A 1 277 ? -23.203 -4.18 -25.562 1 97.38 277 THR A O 1
ATOM 2244 N N . ARG A 1 278 ? -24.859 -3.033 -26.469 1 96.81 278 ARG A N 1
ATOM 2245 C CA . ARG A 1 278 ? -23.969 -2.033 -27.031 1 96.81 278 ARG A CA 1
ATOM 2246 C C . ARG A 1 278 ? -23.109 -1.386 -25.938 1 96.81 278 ARG A C 1
ATOM 2248 O O . ARG A 1 278 ? -21.891 -1.277 -26.094 1 96.81 278 ARG A O 1
ATOM 2255 N N . ASN A 1 279 ? -23.781 -1.06 -24.812 1 96.38 279 ASN A N 1
ATOM 2256 C CA . ASN A 1 279 ? -23.125 -0.323 -23.75 1 96.38 279 ASN A CA 1
ATOM 2257 C C . ASN A 1 279 ? -22.297 -1.251 -22.859 1 96.38 279 ASN A C 1
ATOM 2259 O O . ASN A 1 279 ? -21.641 -0.794 -21.922 1 96.38 279 ASN A O 1
ATOM 2263 N N . TRP A 1 280 ? -22.328 -2.551 -23.219 1 98.12 280 TRP A N 1
ATOM 2264 C CA . TRP A 1 280 ? -21.484 -3.484 -22.484 1 98.12 280 TRP A CA 1
ATOM 2265 C C . TRP A 1 280 ? -20.031 -3.35 -22.891 1 98.12 280 TRP A C 1
ATOM 2267 O O . TRP A 1 280 ? -19.141 -3.867 -22.219 1 98.12 280 TRP A O 1
ATOM 2277 N N . TYR A 1 281 ? -19.828 -2.621 -23.938 1 97.94 281 TYR A N 1
ATOM 2278 C CA . TYR A 1 281 ? -18.5 -2.346 -24.484 1 97.94 281 TYR A CA 1
ATOM 2279 C C . TYR A 1 281 ? -18.297 -0.849 -24.688 1 97.94 281 TYR A C 1
ATOM 2281 O O . TYR A 1 281 ? -19.266 -0.088 -24.766 1 97.94 281 TYR A O 1
ATOM 2289 N N . THR A 1 282 ? -17.031 -0.434 -24.656 1 96.06 282 THR A N 1
ATOM 2290 C CA . THR A 1 282 ? -16.688 0.962 -24.906 1 96.06 282 THR A CA 1
ATOM 2291 C C . THR A 1 282 ? -16.078 1.135 -26.297 1 96.06 282 THR A C 1
ATOM 2293 O O . THR A 1 282 ? -15.18 0.391 -26.672 1 96.06 282 THR A O 1
ATOM 2296 N N . PHE A 1 283 ? -16.609 2.096 -27 1 95.19 283 PHE A N 1
ATOM 2297 C CA . PHE A 1 283 ? -16.156 2.334 -28.359 1 95.19 283 PHE A CA 1
ATOM 2298 C C . PHE A 1 283 ? -15.477 3.691 -28.484 1 95.19 283 PHE A C 1
ATOM 2300 O O . PHE A 1 283 ? -15.906 4.668 -27.859 1 95.19 283 PHE A O 1
ATOM 2307 N N . ALA A 1 284 ? -14.414 3.691 -29.219 1 91.19 284 ALA A N 1
ATOM 2308 C CA . ALA A 1 284 ? -13.758 4.953 -29.562 1 91.19 284 ALA A CA 1
ATOM 2309 C C . ALA A 1 284 ? -14.594 5.754 -30.547 1 91.19 284 ALA A C 1
ATOM 2311 O O . ALA A 1 284 ? -15.617 5.27 -31.047 1 91.19 284 ALA A O 1
ATOM 2312 N N . GLU A 1 285 ? -14.086 6.938 -30.844 1 89.06 285 GLU A N 1
ATOM 2313 C CA . GLU A 1 285 ? -14.797 7.836 -31.734 1 89.06 285 GLU A CA 1
ATOM 2314 C C . GLU A 1 285 ? -14.859 7.262 -33.156 1 89.06 285 GLU A C 1
ATOM 2316 O O . GLU A 1 285 ? -15.844 7.473 -33.875 1 89.06 285 GLU A O 1
ATOM 2321 N N . ASP A 1 286 ? -13.93 6.484 -33.469 1 89.38 286 ASP A N 1
ATOM 2322 C CA . ASP A 1 286 ? -13.875 5.938 -34.844 1 89.38 286 ASP A CA 1
ATOM 2323 C C . ASP A 1 286 ? -14.695 4.648 -34.938 1 89.38 286 ASP A C 1
ATOM 2325 O O . ASP A 1 286 ? -14.703 4.004 -36 1 89.38 286 ASP A O 1
ATOM 2329 N N . GLY A 1 287 ? -15.281 4.27 -33.781 1 88.62 287 GLY A N 1
ATOM 2330 C CA . GLY A 1 287 ? -16.203 3.145 -33.812 1 88.62 287 GLY A CA 1
ATOM 2331 C C . GLY A 1 287 ? -15.57 1.841 -33.375 1 88.62 287 GLY A C 1
ATOM 2332 O O . GLY A 1 287 ? -16.266 0.848 -33.156 1 88.62 287 GLY A O 1
ATOM 2333 N N . HIS A 1 288 ? -14.328 1.886 -33.156 1 91.31 288 HIS A N 1
ATOM 2334 C CA . HIS A 1 288 ? -13.664 0.662 -32.719 1 91.31 288 HIS A CA 1
ATOM 2335 C C . HIS A 1 288 ? -13.82 0.455 -31.219 1 91.31 288 HIS A C 1
ATOM 2337 O O . HIS A 1 288 ? -13.75 1.414 -30.438 1 91.31 288 HIS A O 1
ATOM 2343 N N . ALA A 1 289 ? -14.062 -0.799 -30.859 1 94.81 289 ALA A N 1
ATOM 2344 C CA . ALA A 1 289 ? -14.195 -1.126 -29.438 1 94.81 289 ALA A CA 1
ATOM 2345 C C . ALA A 1 289 ? -12.828 -1.188 -28.766 1 94.81 289 ALA A C 1
ATOM 2347 O O . ALA A 1 289 ? -11.844 -1.594 -29.375 1 94.81 289 ALA A O 1
ATOM 2348 N N . PHE A 1 290 ? -12.797 -0.731 -27.5 1 94.75 290 PHE A N 1
ATOM 2349 C CA . PHE A 1 290 ? -11.594 -0.929 -26.703 1 94.75 290 PHE A CA 1
ATOM 2350 C C . PHE A 1 290 ? -11.367 -2.408 -26.422 1 94.75 290 PHE A C 1
ATOM 2352 O O . PHE A 1 290 ? -12.297 -3.107 -26 1 94.75 290 PHE A O 1
ATOM 2359 N N . CYS A 1 291 ? -10.18 -2.842 -26.734 1 95 291 CYS A N 1
ATOM 2360 C CA . CYS A 1 291 ? -9.836 -4.25 -26.562 1 95 291 CYS A CA 1
ATOM 2361 C C . CYS A 1 291 ? -8.656 -4.414 -25.625 1 95 291 CYS A C 1
ATOM 2363 O O . CYS A 1 291 ? -7.93 -3.451 -25.344 1 95 291 CYS A O 1
ATOM 2365 N N . TRP A 1 292 ? -8.531 -5.59 -25.062 1 93.25 292 TRP A N 1
ATOM 2366 C CA . TRP A 1 292 ? -7.441 -5.883 -24.141 1 93.25 292 TRP A CA 1
ATOM 2367 C C . TRP A 1 292 ? -6.09 -5.781 -24.828 1 93.25 292 TRP A C 1
ATOM 2369 O O . TRP A 1 292 ? -5.82 -6.504 -25.797 1 93.25 292 TRP A O 1
ATOM 2379 N N . LEU A 1 293 ? -5.191 -4.895 -24.391 1 88.25 293 LEU A N 1
ATOM 2380 C CA . LEU A 1 293 ? -3.844 -4.633 -24.875 1 88.25 293 LEU A CA 1
ATOM 2381 C C . LEU A 1 293 ? -3.836 -4.469 -26.391 1 88.25 293 LEU A C 1
ATOM 2383 O O . LEU A 1 293 ? -2.879 -4.863 -27.062 1 88.25 293 LEU A O 1
ATOM 2387 N N . GLY A 1 294 ? -5.004 -4.16 -26.953 1 85 294 GLY A N 1
ATOM 2388 C CA . GLY A 1 294 ? -5.094 -3.865 -28.375 1 85 294 GLY A CA 1
ATOM 2389 C C . GLY A 1 294 ? -5.418 -5.082 -29.219 1 85 294 GLY A C 1
ATOM 2390 O O . GLY A 1 294 ? -5.535 -4.984 -30.438 1 85 294 GLY A O 1
ATOM 2391 N N . TYR A 1 295 ? -5.613 -6.234 -28.594 1 90.94 295 TYR A N 1
ATOM 2392 C CA . TYR A 1 295 ? -6.02 -7.418 -29.344 1 90.94 295 TYR A CA 1
ATOM 2393 C C . TYR A 1 295 ? -7.488 -7.332 -29.734 1 90.94 295 TYR A C 1
ATOM 2395 O O . TYR A 1 295 ? -8.375 -7.496 -28.906 1 90.94 295 TYR A O 1
ATOM 2403 N N . ASP A 1 296 ? -7.75 -7.262 -31 1 91.31 296 ASP A N 1
ATOM 2404 C CA . ASP A 1 296 ? -9.086 -7 -31.516 1 91.31 296 ASP A CA 1
ATOM 2405 C C . ASP A 1 296 ? -10.047 -8.133 -31.156 1 91.31 296 ASP A C 1
ATOM 2407 O O . ASP A 1 296 ? -11.258 -7.922 -31.062 1 91.31 296 ASP A O 1
ATOM 2411 N N . SER A 1 297 ? -9.516 -9.289 -30.938 1 93.69 297 SER A N 1
ATOM 2412 C CA . SER A 1 297 ? -10.359 -10.453 -30.672 1 93.69 297 SER A CA 1
ATOM 2413 C C . SER A 1 297 ? -10.844 -10.469 -29.234 1 93.69 297 SER A C 1
ATOM 2415 O O . SER A 1 297 ? -11.648 -11.328 -28.859 1 93.69 297 SER A O 1
ATOM 2417 N N . LEU A 1 298 ? -10.445 -9.477 -28.422 1 97.19 298 LEU A N 1
ATOM 2418 C CA . LEU A 1 298 ? -10.758 -9.5 -27 1 97.19 298 LEU A CA 1
ATOM 2419 C C . LEU A 1 298 ? -11.367 -8.172 -26.547 1 97.19 298 LEU A C 1
ATOM 2421 O O . LEU A 1 298 ? -10.766 -7.457 -25.75 1 97.19 298 LEU A O 1
ATOM 2425 N N . PRO A 1 299 ? -12.586 -7.879 -27.047 1 97.69 299 PRO A N 1
ATOM 2426 C CA . PRO A 1 299 ? -13.234 -6.637 -26.625 1 97.69 299 PRO A CA 1
ATOM 2427 C C . PRO A 1 299 ? -13.477 -6.578 -25.125 1 97.69 299 PRO A C 1
ATOM 2429 O O . PRO A 1 299 ? -13.977 -7.543 -24.531 1 97.69 299 PRO A O 1
ATOM 2432 N N . LYS A 1 300 ? -13.141 -5.484 -24.469 1 97.69 300 LYS A N 1
ATOM 2433 C CA . LYS A 1 300 ? -13.219 -5.328 -23.016 1 97.69 300 LYS A CA 1
ATOM 2434 C C . LYS A 1 300 ? -14.648 -5.027 -22.578 1 97.69 300 LYS A C 1
ATOM 2436 O O . LYS A 1 300 ? -15.352 -4.234 -23.219 1 97.69 300 LYS A O 1
ATOM 2441 N N . LEU A 1 301 ? -15.039 -5.645 -21.562 1 98.31 301 LEU A N 1
ATOM 2442 C CA . LEU A 1 301 ? -16.312 -5.34 -20.938 1 98.31 301 LEU A CA 1
ATOM 2443 C C . LEU A 1 301 ? -16.25 -4.023 -20.172 1 98.31 301 LEU A C 1
ATOM 2445 O O . LEU A 1 301 ? -15.211 -3.676 -19.609 1 98.31 301 LEU A O 1
ATOM 2449 N N . ASP A 1 302 ? -17.359 -3.268 -20.188 1 98.25 302 ASP A N 1
ATOM 2450 C CA . ASP A 1 302 ? -17.469 -2.012 -19.453 1 98.25 302 ASP A CA 1
ATOM 2451 C C . ASP A 1 302 ? -18.25 -2.193 -18.156 1 98.25 302 ASP A C 1
ATOM 2453 O O . ASP A 1 302 ? -19.484 -2.164 -18.172 1 98.25 302 ASP A O 1
ATOM 2457 N N . PHE A 1 303 ? -17.609 -2.154 -17.062 1 98.19 303 PHE A N 1
ATOM 2458 C CA . PHE A 1 303 ? -18.234 -2.453 -15.781 1 98.19 303 PHE A CA 1
ATOM 2459 C C . PHE A 1 303 ? -18.922 -1.221 -15.219 1 98.19 303 PHE A C 1
ATOM 2461 O O . PHE A 1 303 ? -19.547 -1.28 -14.156 1 98.19 303 PHE A O 1
ATOM 2468 N N . ALA A 1 304 ? -18.828 -0.166 -15.898 1 97.12 304 ALA A N 1
ATOM 2469 C CA . ALA A 1 304 ? -19.688 0.965 -15.539 1 97.12 304 ALA A CA 1
ATOM 2470 C C . ALA A 1 304 ? -21.156 0.653 -15.797 1 97.12 304 ALA A C 1
ATOM 2472 O O . ALA A 1 304 ? -22.047 1.29 -15.219 1 97.12 304 ALA A O 1
ATOM 2473 N N . GLU A 1 305 ? -21.406 -0.271 -16.688 1 97.5 305 GLU A N 1
ATOM 2474 C CA . GLU A 1 305 ? -22.766 -0.67 -17.062 1 97.5 305 GLU A CA 1
ATOM 2475 C C . GLU A 1 305 ? -23.344 -1.651 -16.047 1 97.5 305 GLU A C 1
ATOM 2477 O O . GLU A 1 305 ? -22.797 -2.734 -15.836 1 97.5 305 GLU A O 1
ATOM 2482 N N . ARG A 1 306 ? -24.5 -1.36 -15.531 1 96.5 306 ARG A N 1
ATOM 2483 C CA . ARG A 1 306 ? -25.125 -2.137 -14.469 1 96.5 306 ARG A CA 1
ATOM 2484 C C . ARG A 1 306 ? -25.438 -3.557 -14.938 1 96.5 306 ARG A C 1
ATOM 2486 O O . ARG A 1 306 ? -25.297 -4.512 -14.164 1 96.5 306 ARG A O 1
ATOM 2493 N N . ASP A 1 307 ? -25.797 -3.658 -16.094 1 97.88 307 ASP A N 1
ATOM 2494 C CA . ASP A 1 307 ? -26.172 -4.973 -16.609 1 97.88 307 ASP A CA 1
ATOM 2495 C C . ASP A 1 307 ? -24.953 -5.895 -16.688 1 97.88 307 ASP A C 1
ATOM 2497 O O . ASP A 1 307 ? -25.078 -7.109 -16.5 1 97.88 307 ASP A O 1
ATOM 2501 N N . VAL A 1 308 ? -23.781 -5.336 -17.031 1 98.5 308 VAL A N 1
ATOM 2502 C CA . VAL A 1 308 ? -22.562 -6.129 -17.047 1 98.5 308 VAL A CA 1
ATOM 2503 C C . VAL A 1 308 ? -22.266 -6.637 -15.633 1 98.5 308 VAL A C 1
ATOM 2505 O O . VAL A 1 308 ? -21.953 -7.816 -15.445 1 98.5 308 VAL A O 1
ATOM 2508 N N . VAL A 1 309 ? -22.406 -5.773 -14.695 1 98.56 309 VAL A N 1
ATOM 2509 C CA . VAL A 1 309 ? -22.156 -6.105 -13.297 1 98.56 309 VAL A CA 1
ATOM 2510 C C . VAL A 1 309 ? -23.125 -7.195 -12.844 1 98.56 309 VAL A C 1
ATOM 2512 O O . VAL A 1 309 ? -22.719 -8.172 -12.219 1 98.56 309 VAL A O 1
ATOM 2515 N N . GLU A 1 310 ? -24.391 -7.062 -13.172 1 98.38 310 GLU A N 1
ATOM 2516 C CA . GLU A 1 310 ? -25.406 -8.039 -12.82 1 98.38 310 GLU A CA 1
ATOM 2517 C C . GLU A 1 310 ? -25.125 -9.398 -13.461 1 98.38 310 GLU A C 1
ATOM 2519 O O . GLU A 1 310 ? -25.25 -10.438 -12.805 1 98.38 310 GLU A O 1
ATOM 2524 N N . GLU A 1 311 ? -24.734 -9.336 -14.672 1 98.25 311 GLU A N 1
ATOM 2525 C CA . GLU A 1 311 ? -24.5 -10.562 -15.43 1 98.25 311 GLU A CA 1
ATOM 2526 C C . GLU A 1 311 ? -23.266 -11.289 -14.914 1 98.25 311 GLU A C 1
ATOM 2528 O O . GLU A 1 311 ? -23.281 -12.516 -14.766 1 98.25 311 GLU A O 1
ATOM 2533 N N . ILE A 1 312 ? -22.266 -10.547 -14.602 1 98.62 312 ILE A N 1
ATOM 2534 C CA . ILE A 1 312 ? -20.984 -11.172 -14.297 1 98.62 312 ILE A CA 1
ATOM 2535 C C . ILE A 1 312 ? -20.953 -11.594 -12.828 1 98.62 312 ILE A C 1
ATOM 2537 O O . ILE A 1 312 ? -20.609 -12.742 -12.516 1 98.62 312 ILE A O 1
ATOM 2541 N N . TYR A 1 313 ? -21.344 -10.617 -11.875 1 98.56 313 TYR A N 1
ATOM 2542 C CA . TYR A 1 313 ? -21.094 -11.086 -10.516 1 98.56 313 TYR A CA 1
ATOM 2543 C C . TYR A 1 313 ? -22.234 -10.711 -9.586 1 98.56 313 TYR A C 1
ATOM 2545 O O . TYR A 1 313 ? -22.5 -11.406 -8.602 1 98.56 313 TYR A O 1
ATOM 2553 N N . ALA A 1 314 ? -22.984 -9.711 -9.766 1 97.81 314 ALA A N 1
ATOM 2554 C CA . ALA A 1 314 ? -23.891 -9.195 -8.742 1 97.81 314 ALA A CA 1
ATOM 2555 C C . ALA A 1 314 ? -25.219 -9.922 -8.773 1 97.81 314 ALA A C 1
ATOM 2557 O O . ALA A 1 314 ? -25.844 -10.133 -7.727 1 97.81 314 ALA A O 1
ATOM 2558 N N . GLY A 1 315 ? -25.656 -10.328 -9.914 1 97.88 315 GLY A N 1
ATOM 2559 C CA . GLY A 1 315 ? -26.953 -10.961 -10.047 1 97.88 315 GLY A CA 1
ATOM 2560 C C . GLY A 1 315 ? -27.031 -12.328 -9.391 1 97.88 315 GLY A C 1
ATOM 2561 O O . GLY A 1 315 ? -26 -12.992 -9.219 1 97.88 315 GLY A O 1
ATOM 2562 N N . GLU A 1 316 ? -28.188 -12.773 -9.156 1 97.44 316 GLU A N 1
ATOM 2563 C CA . GLU A 1 316 ? -28.406 -14.07 -8.516 1 97.44 316 GLU A CA 1
ATOM 2564 C C . GLU A 1 316 ? -27.938 -15.211 -9.406 1 97.44 316 GLU A C 1
ATOM 2566 O O . GLU A 1 316 ? -27.438 -16.219 -8.906 1 97.44 316 GLU A O 1
ATOM 2571 N N . GLU A 1 317 ? -28.094 -14.969 -10.664 1 97.12 317 GLU A N 1
ATOM 2572 C CA . GLU A 1 317 ? -27.703 -16 -11.609 1 97.12 317 GLU A CA 1
ATOM 2573 C C . GLU A 1 317 ? -26.422 -15.609 -12.359 1 97.12 317 GLU A C 1
ATOM 2575 O O . GLU A 1 317 ? -26.188 -16.062 -13.484 1 97.12 317 GLU A O 1
ATOM 2580 N N . SER A 1 318 ? -25.719 -14.727 -11.75 1 98.62 318 SER A N 1
ATOM 2581 C CA . SER A 1 318 ? -24.5 -14.25 -12.375 1 98.62 318 SER A CA 1
ATOM 2582 C C . SER A 1 318 ? -23.547 -15.406 -12.664 1 98.62 318 SER A C 1
ATOM 2584 O O . SER A 1 318 ? -23.641 -16.469 -12.047 1 98.62 318 SER A O 1
ATOM 2586 N N . VAL A 1 319 ? -22.656 -15.18 -13.594 1 98.56 319 VAL A N 1
ATOM 2587 C CA . VAL A 1 319 ? -21.688 -16.188 -14 1 98.56 319 VAL A CA 1
ATOM 2588 C C . VAL A 1 319 ? -20.875 -16.641 -12.797 1 98.56 319 VAL A C 1
ATOM 2590 O O . VAL A 1 319 ? -20.672 -17.844 -12.594 1 98.56 319 VAL A O 1
ATOM 2593 N N . VAL A 1 320 ? -20.406 -15.734 -11.953 1 98.81 320 VAL A N 1
ATOM 2594 C CA . VAL A 1 320 ? -19.562 -16.016 -10.789 1 98.81 320 VAL A CA 1
ATOM 2595 C C . VAL A 1 320 ? -20.312 -16.938 -9.828 1 98.81 320 VAL A C 1
ATOM 2597 O O . VAL A 1 320 ? -19.75 -17.906 -9.336 1 98.81 320 VAL A O 1
ATOM 2600 N N . LYS A 1 321 ? -21.594 -16.688 -9.625 1 98.75 321 LYS A N 1
ATOM 2601 C CA . LYS A 1 321 ? -22.375 -17.453 -8.664 1 98.75 321 LYS A CA 1
ATOM 2602 C C . LYS A 1 321 ? -22.812 -18.781 -9.258 1 98.75 321 LYS A C 1
ATOM 2604 O O . LYS A 1 321 ? -22.844 -19.797 -8.555 1 98.75 321 LYS A O 1
ATOM 2609 N N . HIS A 1 322 ? -23.141 -18.797 -10.531 1 98.5 322 HIS A N 1
ATOM 2610 C CA . HIS A 1 322 ? -23.703 -19.938 -11.219 1 98.5 322 HIS A CA 1
ATOM 2611 C C . HIS A 1 322 ? -22.828 -21.188 -11.023 1 98.5 322 HIS A C 1
ATOM 2613 O O . HIS A 1 322 ? -23.328 -22.234 -10.617 1 98.5 322 HIS A O 1
ATOM 2619 N N . TRP A 1 323 ? -21.625 -21.078 -11.211 1 98.56 323 TRP A N 1
ATOM 2620 C CA . TRP A 1 323 ? -20.734 -22.234 -11.234 1 98.56 323 TRP A CA 1
ATOM 2621 C C . TRP A 1 323 ? -20.312 -22.641 -9.82 1 98.56 323 TRP A C 1
ATOM 2623 O O . TRP A 1 323 ? -19.781 -23.734 -9.602 1 98.56 323 TRP A O 1
ATOM 2633 N N . LEU A 1 324 ? -20.5 -21.734 -8.852 1 98.69 324 LEU A N 1
ATOM 2634 C CA . LEU A 1 324 ? -20.25 -22.062 -7.453 1 98.69 324 LEU A CA 1
ATOM 2635 C C . LEU A 1 324 ? -21.453 -22.781 -6.844 1 98.69 324 LEU A C 1
ATOM 2637 O O . LEU A 1 324 ? -21.328 -23.453 -5.812 1 98.69 324 LEU A O 1
ATOM 2641 N N . LYS A 1 325 ? -22.578 -22.641 -7.457 1 98.31 325 LYS A N 1
ATOM 2642 C CA . LYS A 1 325 ? -23.797 -23.25 -6.969 1 98.31 325 LYS A CA 1
ATOM 2643 C C . LYS A 1 325 ? -23.891 -24.719 -7.418 1 98.31 325 LYS A C 1
ATOM 2645 O O . LYS A 1 325 ? -23.219 -25.125 -8.359 1 98.31 325 LYS A O 1
ATOM 2650 N N . ALA A 1 326 ? -24.719 -25.469 -6.742 1 97.12 326 ALA A N 1
ATOM 2651 C CA . ALA A 1 326 ? -25.047 -26.812 -7.176 1 97.12 326 ALA A CA 1
ATOM 2652 C C . ALA A 1 326 ? -25.688 -26.812 -8.555 1 97.12 326 ALA A C 1
ATOM 2654 O O . ALA A 1 326 ? -26.469 -25.906 -8.883 1 97.12 326 ALA A O 1
ATOM 2655 N N . PRO A 1 327 ? -25.359 -27.719 -9.453 1 97.44 327 PRO A N 1
ATOM 2656 C CA . PRO A 1 327 ? -24.609 -28.938 -9.141 1 97.44 327 PRO A CA 1
ATOM 2657 C C . PRO A 1 327 ? -23.109 -28.797 -9.383 1 97.44 327 PRO A C 1
ATOM 2659 O O . PRO A 1 327 ? -22.328 -29.703 -9.055 1 97.44 327 PRO A O 1
ATOM 2662 N N . TRP A 1 328 ? -22.672 -27.734 -9.969 1 97.56 328 TRP A N 1
ATOM 2663 C CA . TRP A 1 328 ? -21.266 -27.578 -10.352 1 97.56 328 TRP A CA 1
ATOM 2664 C C . TRP A 1 328 ? -20.375 -27.469 -9.117 1 97.56 328 TRP A C 1
ATOM 2666 O O . TRP A 1 328 ? -19.375 -28.188 -9 1 97.56 328 TRP A O 1
ATOM 2676 N N . SER A 1 329 ? -20.766 -26.562 -8.148 1 97.94 329 SER A N 1
ATOM 2677 C CA . SER A 1 329 ? -20.156 -26.422 -6.828 1 97.94 329 SER A CA 1
ATOM 2678 C C . SER A 1 329 ? -18.641 -26.375 -6.922 1 97.94 329 SER A C 1
ATOM 2680 O O . SER A 1 329 ? -17.938 -27.109 -6.207 1 97.94 329 SER A O 1
ATOM 2682 N N . ILE A 1 330 ? -18.094 -25.594 -7.781 1 98.5 330 ILE A N 1
ATOM 2683 C CA . ILE A 1 330 ? -16.656 -25.422 -7.809 1 98.5 330 ILE A CA 1
ATOM 2684 C C . ILE A 1 330 ? -16.188 -24.734 -6.523 1 98.5 330 ILE A C 1
ATOM 2686 O O . ILE A 1 330 ? -17.016 -24.203 -5.77 1 98.5 330 ILE A O 1
ATOM 2690 N N . ASP A 1 331 ? -14.883 -24.703 -6.27 1 98.81 331 ASP A N 1
ATOM 2691 C CA . ASP A 1 331 ? -14.367 -24.266 -4.98 1 98.81 331 ASP A CA 1
ATOM 2692 C C . ASP A 1 331 ? -13.781 -22.844 -5.078 1 98.81 331 ASP A C 1
ATOM 2694 O O . ASP A 1 331 ? -13.32 -22.297 -4.078 1 98.81 331 ASP A O 1
ATOM 2698 N N . GLY A 1 332 ? -13.773 -22.25 -6.23 1 98.62 332 GLY A N 1
ATOM 2699 C CA . GLY A 1 332 ? -13.258 -20.891 -6.336 1 98.62 332 GLY A CA 1
ATOM 2700 C C . GLY A 1 332 ? -12.93 -20.5 -7.762 1 98.62 332 GLY A C 1
ATOM 2701 O O . GLY A 1 332 ? -13.266 -21.219 -8.711 1 98.62 332 GLY A O 1
ATOM 2702 N N . TRP A 1 333 ? -12.32 -19.234 -7.918 1 98.81 333 TRP A N 1
ATOM 2703 C CA . TRP A 1 333 ? -12.016 -18.641 -9.211 1 98.81 333 TRP A CA 1
ATOM 2704 C C . TRP A 1 333 ? -10.57 -18.156 -9.258 1 98.81 333 TRP A C 1
ATOM 2706 O O . TRP A 1 333 ? -10.125 -17.438 -8.359 1 98.81 333 TRP A O 1
ATOM 2716 N N . ARG A 1 334 ? -9.836 -18.625 -10.25 1 98.81 334 ARG A N 1
ATOM 2717 C CA . ARG A 1 334 ? -8.672 -17.875 -10.711 1 98.81 334 ARG A CA 1
ATOM 2718 C C . ARG A 1 334 ? -9.086 -16.797 -11.703 1 98.81 334 ARG A C 1
ATOM 2720 O O . ARG A 1 334 ? -9.703 -17.094 -12.734 1 98.81 334 ARG A O 1
ATOM 2727 N N . LEU A 1 335 ? -8.75 -15.508 -11.469 1 98.69 335 LEU A N 1
ATOM 2728 C CA . LEU A 1 335 ? -9.234 -14.398 -12.289 1 98.69 335 LEU A CA 1
ATOM 2729 C C . LEU A 1 335 ? -8.164 -13.945 -13.273 1 98.69 335 LEU A C 1
ATOM 2731 O O . LEU A 1 335 ? -7.094 -13.484 -12.867 1 98.69 335 LEU A O 1
ATOM 2735 N N . ASP A 1 336 ? -8.516 -13.992 -14.547 1 98 336 ASP A N 1
ATOM 2736 C CA . ASP A 1 336 ? -7.617 -13.625 -15.641 1 98 336 ASP A CA 1
ATOM 2737 C C . ASP A 1 336 ? -7.492 -12.109 -15.758 1 98 336 ASP A C 1
ATOM 2739 O O . ASP A 1 336 ? -8.5 -11.406 -15.883 1 98 336 ASP A O 1
ATOM 2743 N N . VAL A 1 337 ? -6.27 -11.539 -15.797 1 96.56 337 VAL A N 1
ATOM 2744 C CA . VAL A 1 337 ? -5.902 -10.133 -15.977 1 96.56 337 VAL A CA 1
ATOM 2745 C C . VAL A 1 337 ? -6.852 -9.242 -15.18 1 96.56 337 VAL A C 1
ATOM 2747 O O . VAL A 1 337 ? -7.352 -8.242 -15.703 1 96.56 337 VAL A O 1
ATOM 2750 N N . VAL A 1 338 ? -7.07 -9.633 -13.977 1 96.44 338 VAL A N 1
ATOM 2751 C CA . VAL A 1 338 ? -8.109 -9.023 -13.164 1 96.44 338 VAL A CA 1
ATOM 2752 C C . VAL A 1 338 ? -7.699 -7.605 -12.773 1 96.44 338 VAL A C 1
ATOM 2754 O O . VAL A 1 338 ? -8.555 -6.742 -12.562 1 96.44 338 VAL A O 1
ATOM 2757 N N . HIS A 1 339 ? -6.402 -7.301 -12.766 1 95.81 339 HIS A N 1
ATOM 2758 C CA . HIS A 1 339 ? -5.902 -5.977 -12.414 1 95.81 339 HIS A CA 1
ATOM 2759 C C . HIS A 1 339 ? -6.234 -4.957 -13.5 1 95.81 339 HIS A C 1
ATOM 2761 O O . HIS A 1 339 ? -6.137 -3.75 -13.273 1 95.81 339 HIS A O 1
ATOM 2767 N N . MET A 1 340 ? -6.672 -5.422 -14.695 1 96.25 340 MET A N 1
ATOM 2768 C CA . MET A 1 340 ? -6.965 -4.523 -15.812 1 96.25 340 MET A CA 1
ATOM 2769 C C . MET A 1 340 ? -8.469 -4.352 -15.992 1 96.25 340 MET A C 1
ATOM 2771 O O . MET A 1 340 ? -8.914 -3.555 -16.812 1 96.25 340 MET A O 1
ATOM 2775 N N . LEU A 1 341 ? -9.211 -5.09 -15.266 1 97.44 341 LEU A N 1
ATOM 2776 C CA . LEU A 1 341 ? -10.672 -5.012 -15.312 1 97.44 341 LEU A CA 1
ATOM 2777 C C . LEU A 1 341 ? -11.156 -3.672 -14.781 1 97.44 341 LEU A C 1
ATOM 2779 O O . LEU A 1 341 ? -10.688 -3.207 -13.734 1 97.44 341 LEU A O 1
ATOM 2783 N N . GLY A 1 342 ? -12.031 -3.025 -15.547 1 96.56 342 GLY A N 1
ATOM 2784 C CA . GLY A 1 342 ? -12.539 -1.762 -15.039 1 96.56 342 GLY A CA 1
ATOM 2785 C C . GLY A 1 342 ? -13.609 -1.146 -15.922 1 96.56 342 GLY A C 1
ATOM 2786 O O . GLY A 1 342 ? -14.367 -1.861 -16.578 1 96.56 342 GLY A O 1
ATOM 2787 N N . GLU A 1 343 ? -13.695 0.173 -15.852 1 96.44 343 GLU A N 1
ATOM 2788 C CA . GLU A 1 343 ? -14.75 0.925 -16.516 1 96.44 343 GLU A CA 1
ATOM 2789 C C . GLU A 1 343 ? -14.211 1.659 -17.75 1 96.44 343 GLU A C 1
ATOM 2791 O O . GLU A 1 343 ? -13.023 1.979 -17.812 1 96.44 343 GLU A O 1
ATOM 2796 N N . ARG A 1 344 ? -15.047 1.796 -18.75 1 94 344 ARG A N 1
ATOM 2797 C CA . ARG A 1 344 ? -14.836 2.662 -19.906 1 94 344 ARG A CA 1
ATOM 2798 C C . ARG A 1 344 ? -13.562 2.283 -20.641 1 94 344 ARG A C 1
ATOM 2800 O O . ARG A 1 344 ? -12.75 3.15 -20.984 1 94 344 ARG A O 1
ATOM 2807 N N . GLY A 1 345 ? -13.391 1.056 -20.75 1 92.69 345 GLY A N 1
ATOM 2808 C CA . GLY A 1 345 ? -12.328 0.539 -21.594 1 92.69 345 GLY A CA 1
ATOM 2809 C C . GLY A 1 345 ? -10.992 0.443 -20.875 1 92.69 345 GLY A C 1
ATOM 2810 O O . GLY A 1 345 ? -10 -0.004 -21.453 1 92.69 345 GLY A O 1
ATOM 2811 N N . GLY A 1 346 ? -10.93 0.841 -19.578 1 93.62 346 GLY A N 1
ATOM 2812 C CA . GLY A 1 346 ? -9.695 0.785 -18.797 1 93.62 346 GLY A CA 1
ATOM 2813 C C . GLY A 1 346 ? -9.867 0.086 -17.469 1 93.62 346 GLY A C 1
ATOM 2814 O O . GLY A 1 346 ? -10.711 -0.8 -17.328 1 93.62 346 GLY A O 1
ATOM 2815 N N . ALA A 1 347 ? -8.992 0.445 -16.484 1 95.75 347 ALA A N 1
ATOM 2816 C CA . ALA A 1 347 ? -9.008 -0.233 -15.188 1 95.75 347 ALA A CA 1
ATOM 2817 C C . ALA A 1 347 ? -9.578 0.669 -14.102 1 95.75 347 ALA A C 1
ATOM 2819 O O . ALA A 1 347 ? -9.297 0.48 -12.914 1 95.75 347 ALA A O 1
ATOM 2820 N N . LYS A 1 348 ? -10.312 1.722 -14.57 1 93 348 LYS A N 1
ATOM 2821 C CA . LYS A 1 348 ? -10.953 2.604 -13.602 1 93 348 LYS A CA 1
ATOM 2822 C C . LYS A 1 348 ? -11.859 1.816 -12.656 1 93 348 LYS A C 1
ATOM 2824 O O . LYS A 1 348 ? -12.578 0.912 -13.094 1 93 348 LYS A O 1
ATOM 2829 N N . ALA A 1 349 ? -11.82 2.098 -11.336 1 92 349 ALA A N 1
ATOM 2830 C CA . ALA A 1 349 ? -12.648 1.489 -10.289 1 92 349 ALA A CA 1
ATOM 2831 C C . ALA A 1 349 ? -12.383 -0.011 -10.188 1 92 349 ALA A C 1
ATOM 2833 O O . ALA A 1 349 ? -13.266 -0.778 -9.805 1 92 349 ALA A O 1
ATOM 2834 N N . ASN A 1 350 ? -11.227 -0.421 -10.523 1 95.5 350 ASN A N 1
ATOM 2835 C CA . ASN A 1 350 ? -10.844 -1.83 -10.539 1 95.5 350 ASN A CA 1
ATOM 2836 C C . ASN A 1 350 ? -11.094 -2.486 -9.18 1 95.5 350 ASN A C 1
ATOM 2838 O O . ASN A 1 350 ? -11.758 -3.521 -9.102 1 95.5 350 ASN A O 1
ATOM 2842 N N . LEU A 1 351 ? -10.594 -1.847 -8.109 1 92.94 351 LEU A N 1
ATOM 2843 C CA . LEU A 1 351 ? -10.688 -2.426 -6.773 1 92.94 351 LEU A CA 1
ATOM 2844 C C . LEU A 1 351 ? -12.141 -2.715 -6.41 1 92.94 351 LEU A C 1
ATOM 2846 O O . LEU A 1 351 ? -12.438 -3.754 -5.816 1 92.94 351 LEU A O 1
ATOM 2850 N N . ARG A 1 352 ? -12.992 -1.854 -6.746 1 92.06 352 ARG A N 1
ATOM 2851 C CA . ARG A 1 352 ? -14.406 -1.994 -6.43 1 92.06 352 ARG A CA 1
ATOM 2852 C C . ARG A 1 352 ? -15.008 -3.213 -7.125 1 92.06 352 ARG A C 1
ATOM 2854 O O . ARG A 1 352 ? -15.75 -3.98 -6.512 1 92.06 352 ARG A O 1
ATOM 2861 N N . HIS A 1 353 ? -14.727 -3.381 -8.367 1 97.19 353 HIS A N 1
ATOM 2862 C CA . HIS A 1 353 ? -15.32 -4.465 -9.141 1 97.19 353 HIS A CA 1
ATOM 2863 C C . HIS A 1 353 ? -14.711 -5.812 -8.758 1 97.19 353 HIS A C 1
ATOM 2865 O O . HIS A 1 353 ? -15.414 -6.824 -8.727 1 97.19 353 HIS A O 1
ATOM 2871 N N . VAL A 1 354 ? -13.43 -5.848 -8.461 1 97.81 354 VAL A N 1
ATOM 2872 C CA . VAL A 1 354 ? -12.812 -7.086 -8.008 1 97.81 354 VAL A CA 1
ATOM 2873 C C . VAL A 1 354 ? -13.383 -7.48 -6.648 1 97.81 354 VAL A C 1
ATOM 2875 O O . VAL A 1 354 ? -13.633 -8.656 -6.391 1 97.81 354 VAL A O 1
ATOM 2878 N N . GLU A 1 355 ? -13.562 -6.504 -5.766 1 95.62 355 GLU A N 1
ATOM 2879 C CA . GLU A 1 355 ? -14.242 -6.77 -4.5 1 95.62 355 GLU A CA 1
ATOM 2880 C C . GLU A 1 355 ? -15.633 -7.355 -4.73 1 95.62 355 GLU A C 1
ATOM 2882 O O . GLU A 1 355 ? -16.047 -8.289 -4.031 1 95.62 355 GLU A O 1
ATOM 2887 N N . GLY A 1 356 ? -16.344 -6.742 -5.668 1 96.94 356 GLY A N 1
ATOM 2888 C CA . GLY A 1 356 ? -17.672 -7.242 -6 1 96.94 356 GLY A CA 1
ATOM 2889 C C . GLY A 1 356 ? -17.672 -8.703 -6.414 1 96.94 356 GLY A C 1
ATOM 2890 O O . GLY A 1 356 ? -18.531 -9.469 -5.984 1 96.94 356 GLY A O 1
ATOM 2891 N N . ILE A 1 357 ? -16.734 -9.078 -7.199 1 98.62 357 ILE A N 1
ATOM 2892 C CA . ILE A 1 357 ? -16.609 -10.453 -7.672 1 98.62 357 ILE A CA 1
ATOM 2893 C C . ILE A 1 357 ? -16.344 -11.383 -6.492 1 98.62 357 ILE A C 1
ATOM 2895 O O . ILE A 1 357 ? -16.984 -12.422 -6.355 1 98.62 357 ILE A O 1
ATOM 2899 N N . THR A 1 358 ? -15.445 -11.008 -5.656 1 98.31 358 THR A N 1
ATOM 2900 C CA . THR A 1 358 ? -15.078 -11.828 -4.504 1 98.31 358 THR A CA 1
ATOM 2901 C C . THR A 1 358 ? -16.266 -11.953 -3.541 1 98.31 358 THR A C 1
ATOM 2903 O O . THR A 1 358 ? -16.547 -13.047 -3.045 1 98.31 358 THR A O 1
ATOM 2906 N N . ARG A 1 359 ? -16.906 -10.867 -3.318 1 96.75 359 ARG A N 1
ATOM 2907 C CA . ARG A 1 359 ? -18.062 -10.891 -2.434 1 96.75 359 ARG A CA 1
ATOM 2908 C C . ARG A 1 359 ? -19.156 -11.797 -2.992 1 96.75 359 ARG A C 1
ATOM 2910 O O . ARG A 1 359 ? -19.812 -12.516 -2.24 1 96.75 359 ARG A O 1
ATOM 2917 N N . ALA A 1 360 ? -19.359 -11.703 -4.254 1 98.5 360 ALA A N 1
ATOM 2918 C CA . ALA A 1 360 ? -20.359 -12.547 -4.902 1 98.5 360 ALA A CA 1
ATOM 2919 C C . ALA A 1 360 ? -20.031 -14.023 -4.727 1 98.5 360 ALA A C 1
ATOM 2921 O O . ALA A 1 360 ? -20.906 -14.836 -4.414 1 98.5 360 ALA A O 1
ATOM 2922 N N . ALA A 1 361 ? -18.797 -14.352 -4.945 1 98.62 361 ALA A N 1
ATOM 2923 C CA . ALA A 1 361 ? -18.375 -15.734 -4.77 1 98.62 361 ALA A CA 1
ATOM 2924 C C . ALA A 1 361 ? -18.594 -16.203 -3.334 1 98.62 361 ALA A C 1
ATOM 2926 O O . ALA A 1 361 ? -19.141 -17.281 -3.107 1 98.62 361 ALA A O 1
ATOM 2927 N N . LYS A 1 362 ? -18.266 -15.375 -2.391 1 98 362 LYS A N 1
ATOM 2928 C CA . LYS A 1 362 ? -18.328 -15.742 -0.979 1 98 362 LYS A CA 1
ATOM 2929 C C . LYS A 1 362 ? -19.766 -15.773 -0.47 1 98 362 LYS A C 1
ATOM 2931 O O . LYS A 1 362 ? -20.062 -16.438 0.515 1 98 362 LYS A O 1
ATOM 2936 N N . ALA A 1 363 ? -20.594 -15.055 -1.117 1 97.62 363 ALA A N 1
ATOM 2937 C CA . ALA A 1 363 ? -22.016 -15.109 -0.776 1 97.62 363 ALA A CA 1
ATOM 2938 C C . ALA A 1 363 ? -22.578 -16.5 -1.028 1 97.62 363 ALA A C 1
ATOM 2940 O O . ALA A 1 363 ? -23.484 -16.953 -0.323 1 97.62 363 ALA A O 1
ATOM 2941 N N . VAL A 1 364 ? -22.031 -17.156 -2.035 1 98.38 364 VAL A N 1
ATOM 2942 C CA . VAL A 1 364 ? -22.469 -18.5 -2.365 1 98.38 364 VAL A CA 1
ATOM 2943 C C . VAL A 1 364 ? -21.719 -19.516 -1.511 1 98.38 364 VAL A C 1
ATOM 2945 O O . VAL A 1 364 ? -22.328 -20.438 -0.946 1 98.38 364 VAL A O 1
ATOM 2948 N N . ASN A 1 365 ? -20.484 -19.391 -1.423 1 98 365 ASN A N 1
ATOM 2949 C CA . ASN A 1 365 ? -19.578 -20.234 -0.649 1 98 365 ASN A CA 1
ATOM 2950 C C . ASN A 1 365 ? -18.562 -19.406 0.119 1 98 365 ASN A C 1
ATOM 2952 O O . ASN A 1 365 ? -17.547 -18.984 -0.444 1 98 365 ASN A O 1
ATOM 2956 N N . PRO A 1 366 ? -18.734 -19.203 1.384 1 97.38 366 PRO A N 1
ATOM 2957 C CA . PRO A 1 366 ? -17.828 -18.359 2.172 1 97.38 366 PRO A CA 1
ATOM 2958 C C . PRO A 1 366 ? -16.391 -18.875 2.146 1 97.38 366 PRO A C 1
ATOM 2960 O O . PRO A 1 366 ? -15.469 -18.125 2.479 1 97.38 366 PRO A O 1
ATOM 2963 N N . GLN A 1 367 ? -16.203 -20.094 1.713 1 98 367 GLN A N 1
ATOM 2964 C CA . GLN A 1 367 ? -14.859 -20.672 1.666 1 98 367 GLN A CA 1
ATOM 2965 C C . GLN A 1 367 ? -14.312 -20.672 0.243 1 98 367 GLN A C 1
ATOM 2967 O O . GLN A 1 367 ? -13.273 -21.281 -0.031 1 98 367 GLN A O 1
ATOM 2972 N N . ALA A 1 368 ? -15.023 -19.953 -0.661 1 98.75 368 ALA A N 1
ATOM 2973 C CA . ALA A 1 368 ? -14.539 -19.875 -2.035 1 98.75 368 ALA A CA 1
ATOM 2974 C C . ALA A 1 368 ? -13.164 -19.219 -2.094 1 98.75 368 ALA A C 1
ATOM 2976 O O . ALA A 1 368 ? -12.922 -18.219 -1.399 1 98.75 368 ALA A O 1
ATOM 2977 N N . PHE A 1 369 ? -12.289 -19.797 -2.859 1 98.75 369 PHE A N 1
ATOM 2978 C CA . PHE A 1 369 ? -10.945 -19.266 -3.061 1 98.75 369 PHE A CA 1
ATOM 2979 C C . PHE A 1 369 ? -10.891 -18.391 -4.316 1 98.75 369 PHE A C 1
ATOM 2981 O O . PHE A 1 369 ? -11.086 -18.891 -5.426 1 98.75 369 PHE A O 1
ATOM 2988 N N . VAL A 1 370 ? -10.664 -17.078 -4.184 1 98.81 370 VAL A N 1
ATOM 2989 C CA . VAL A 1 370 ? -10.625 -16.125 -5.297 1 98.81 370 VAL A CA 1
ATOM 2990 C C . VAL A 1 370 ? -9.25 -15.477 -5.383 1 98.81 370 VAL A C 1
ATOM 2992 O O . VAL A 1 370 ? -8.828 -14.781 -4.457 1 98.81 370 VAL A O 1
ATOM 2995 N N . PHE A 1 371 ? -8.523 -15.734 -6.43 1 98.56 371 PHE A N 1
ATOM 2996 C CA . PHE A 1 371 ? -7.195 -15.148 -6.578 1 98.56 371 PHE A CA 1
ATOM 2997 C C . PHE A 1 371 ? -6.945 -14.734 -8.023 1 98.56 371 PHE A C 1
ATOM 2999 O O . PHE A 1 371 ? -7.551 -15.281 -8.945 1 98.56 371 PHE A O 1
ATOM 3006 N N . GLY A 1 372 ? -6.129 -13.711 -8.203 1 98.06 372 GLY A N 1
ATOM 3007 C CA . GLY A 1 372 ? -5.961 -13.109 -9.516 1 98.06 372 GLY A CA 1
ATOM 3008 C C . GLY A 1 372 ? -4.594 -13.367 -10.125 1 98.06 372 GLY A C 1
ATOM 3009 O O . GLY A 1 372 ? -3.664 -13.766 -9.422 1 98.06 372 GLY A O 1
ATOM 3010 N N . GLU A 1 373 ? -4.555 -13.219 -11.383 1 96.56 373 GLU A N 1
ATOM 3011 C CA . GLU A 1 373 ? -3.287 -13.18 -12.109 1 96.56 373 GLU A CA 1
ATOM 3012 C C . GLU A 1 373 ? -2.625 -11.812 -12 1 96.56 373 GLU A C 1
ATOM 3014 O O . GLU A 1 373 ? -3.105 -10.836 -12.578 1 96.56 373 GLU A O 1
ATOM 3019 N N . HIS A 1 374 ? -1.626 -11.758 -11.242 1 95.38 374 HIS A N 1
ATOM 3020 C CA . HIS A 1 374 ? -0.811 -10.555 -11.094 1 95.38 374 HIS A CA 1
ATOM 3021 C C . HIS A 1 374 ? 0.659 -10.852 -11.375 1 95.38 374 HIS A C 1
ATOM 3023 O O . HIS A 1 374 ? 1.34 -11.477 -10.555 1 95.38 374 HIS A O 1
ATOM 3029 N N . PHE A 1 375 ? 1.129 -10.352 -12.5 1 93.12 375 PHE A N 1
ATOM 3030 C CA . PHE A 1 375 ? 2.557 -10.5 -12.75 1 93.12 375 PHE A CA 1
ATOM 3031 C C . PHE A 1 375 ? 3.363 -9.539 -11.883 1 93.12 375 PHE A C 1
ATOM 3033 O O . PHE A 1 375 ? 4.504 -9.836 -11.523 1 93.12 375 PHE A O 1
ATOM 3040 N N . GLY A 1 376 ? 2.756 -8.414 -11.609 1 93.88 376 GLY A N 1
ATOM 3041 C CA . GLY A 1 376 ? 3.42 -7.395 -10.82 1 93.88 376 GLY A CA 1
ATOM 3042 C C . GLY A 1 376 ? 3.078 -7.469 -9.344 1 93.88 376 GLY A C 1
ATOM 3043 O O . GLY A 1 376 ? 2.957 -8.562 -8.781 1 93.88 376 GLY A O 1
ATOM 3044 N N . ASP A 1 377 ? 3.029 -6.332 -8.672 1 95.62 377 ASP A N 1
ATOM 3045 C CA . ASP A 1 377 ? 2.779 -6.207 -7.238 1 95.62 377 ASP A CA 1
ATOM 3046 C C . ASP A 1 377 ? 1.289 -6.332 -6.93 1 95.62 377 ASP A C 1
ATOM 3048 O O . ASP A 1 377 ? 0.507 -5.434 -7.238 1 95.62 377 ASP A O 1
ATOM 3052 N N . ALA A 1 378 ? 0.901 -7.418 -6.27 1 97.12 378 ALA A N 1
ATOM 3053 C CA . ALA A 1 378 ? -0.509 -7.711 -6.02 1 97.12 378 ALA A CA 1
ATOM 3054 C C . ALA A 1 378 ? -0.945 -7.18 -4.656 1 97.12 378 ALA A C 1
ATOM 3056 O O . ALA A 1 378 ? -2.115 -7.293 -4.285 1 97.12 378 ALA A O 1
ATOM 3057 N N . ARG A 1 379 ? -0.093 -6.516 -3.881 1 96.38 379 ARG A N 1
ATOM 3058 C CA . ARG A 1 379 ? -0.328 -6.195 -2.477 1 96.38 379 ARG A CA 1
ATOM 3059 C C . ARG A 1 379 ? -1.439 -5.164 -2.326 1 96.38 379 ARG A C 1
ATOM 3061 O O . ARG A 1 379 ? -2.158 -5.156 -1.324 1 96.38 379 ARG A O 1
ATOM 3068 N N . GLN A 1 380 ? -1.625 -4.359 -3.301 1 93.06 380 GLN A N 1
ATOM 3069 C CA . GLN A 1 380 ? -2.73 -3.406 -3.236 1 93.06 380 GLN A CA 1
ATOM 3070 C C . GLN A 1 380 ? -4.07 -4.129 -3.107 1 93.06 380 GLN A C 1
ATOM 3072 O O . GLN A 1 380 ? -4.934 -3.711 -2.336 1 93.06 380 GLN A O 1
ATOM 3077 N N . TRP A 1 381 ? -4.305 -5.223 -3.83 1 96.06 381 TRP A N 1
ATOM 3078 C CA . TRP A 1 381 ? -5.547 -5.988 -3.809 1 96.06 381 TRP A CA 1
ATOM 3079 C C . TRP A 1 381 ? -5.633 -6.852 -2.555 1 96.06 381 TRP A C 1
ATOM 3081 O O . TRP A 1 381 ? -6.703 -6.977 -1.954 1 96.06 381 TRP A O 1
ATOM 3091 N N . LEU A 1 382 ? -4.488 -7.359 -2.156 1 96.5 382 LEU A N 1
ATOM 3092 C CA . LEU A 1 382 ? -4.449 -8.258 -1.01 1 96.5 382 LEU A CA 1
ATOM 3093 C C . LEU A 1 382 ? -4.664 -7.492 0.291 1 96.5 382 LEU A C 1
ATOM 3095 O O . LEU A 1 382 ? -5.379 -7.961 1.182 1 96.5 382 LEU A O 1
ATOM 3099 N N . GLN A 1 383 ? -4.102 -6.266 0.389 1 92.75 383 GLN A N 1
ATOM 3100 C CA . GLN A 1 383 ? -4.223 -5.453 1.596 1 92.75 383 GLN A CA 1
ATOM 3101 C C . GLN A 1 383 ? -5.645 -4.926 1.764 1 92.75 383 GLN A C 1
ATOM 3103 O O . GLN A 1 383 ? -6.07 -4.621 2.879 1 92.75 383 GLN A O 1
ATOM 3108 N N . ASN A 1 384 ? -6.363 -4.898 0.663 1 90.25 384 ASN A N 1
ATOM 3109 C CA . ASN A 1 384 ? -7.742 -4.426 0.727 1 90.25 384 ASN A CA 1
ATOM 3110 C C . ASN A 1 384 ? -8.734 -5.59 0.737 1 90.25 384 ASN A C 1
ATOM 3112 O O . ASN A 1 384 ? -9.945 -5.379 0.669 1 90.25 384 ASN A O 1
ATOM 3116 N N . ASP A 1 385 ? -8.25 -6.773 0.768 1 91.81 385 ASP A N 1
ATOM 3117 C CA . ASP A 1 385 ? -9.016 -8.008 0.92 1 91.81 385 ASP A CA 1
ATOM 3118 C C . ASP A 1 385 ? -9.992 -8.195 -0.237 1 91.81 385 ASP A C 1
ATOM 3120 O O . ASP A 1 385 ? -11.109 -8.688 -0.043 1 91.81 385 ASP A O 1
ATOM 3124 N N . VAL A 1 386 ? -9.586 -7.781 -1.431 1 94.69 386 VAL A N 1
ATOM 3125 C CA . VAL A 1 386 ? -10.484 -7.957 -2.566 1 94.69 386 VAL A CA 1
ATOM 3126 C C . VAL A 1 386 ? -10.148 -9.258 -3.293 1 94.69 386 VAL A C 1
ATOM 3128 O O . VAL A 1 386 ? -10.906 -9.711 -4.148 1 94.69 386 VAL A O 1
ATOM 3131 N N . GLU A 1 387 ? -9.055 -9.852 -2.984 1 97.75 387 GLU A N 1
ATOM 3132 C CA . GLU A 1 387 ? -8.633 -11.18 -3.404 1 97.75 387 GLU A CA 1
ATOM 3133 C C . GLU A 1 387 ? -8.016 -11.961 -2.242 1 97.75 387 GLU A C 1
ATOM 3135 O O . GLU A 1 387 ? -7.43 -11.367 -1.337 1 97.75 387 GLU A O 1
ATOM 3140 N N . ASP A 1 388 ? -8.133 -13.266 -2.273 1 98.19 388 ASP A N 1
ATOM 3141 C CA . ASP A 1 388 ? -7.586 -14.102 -1.21 1 98.19 388 ASP A CA 1
ATOM 3142 C C . ASP A 1 388 ? -6.086 -14.312 -1.394 1 98.19 388 ASP A C 1
ATOM 3144 O O . ASP A 1 388 ? -5.363 -14.57 -0.427 1 98.19 388 ASP A O 1
ATOM 3148 N N . ALA A 1 389 ? -5.668 -14.258 -2.617 1 98.19 389 ALA A N 1
ATOM 3149 C CA . ALA A 1 389 ? -4.289 -14.539 -3 1 98.19 389 ALA A CA 1
ATOM 3150 C C . ALA A 1 389 ? -3.998 -14.047 -4.414 1 98.19 389 ALA A C 1
ATOM 3152 O O . ALA A 1 389 ? -4.816 -13.344 -5.012 1 98.19 389 ALA A O 1
ATOM 3153 N N . ALA A 1 390 ? -2.822 -14.234 -4.855 1 98.31 390 ALA A N 1
ATOM 3154 C CA . ALA A 1 390 ? -2.396 -13.961 -6.223 1 98.31 390 ALA A CA 1
ATOM 3155 C C . ALA A 1 390 ? -1.508 -15.078 -6.758 1 98.31 390 ALA A C 1
ATOM 3157 O O . ALA A 1 390 ? -0.846 -15.781 -5.988 1 98.31 390 ALA A O 1
ATOM 3158 N N . MET A 1 391 ? -1.612 -15.281 -8.117 1 98.31 391 MET A N 1
ATOM 3159 C CA . MET A 1 391 ? -0.49 -16.016 -8.695 1 98.31 391 MET A CA 1
ATOM 3160 C C . MET A 1 391 ? 0.832 -15.328 -8.375 1 98.31 391 MET A C 1
ATOM 3162 O O . MET A 1 391 ? 1.088 -14.219 -8.852 1 98.31 391 MET A O 1
ATOM 3166 N N . ASN A 1 392 ? 1.605 -15.914 -7.586 1 98.06 392 ASN A N 1
ATOM 3167 C CA . ASN A 1 392 ? 2.684 -15.258 -6.855 1 98.06 392 ASN A CA 1
ATOM 3168 C C . ASN A 1 392 ? 3.934 -15.102 -7.719 1 98.06 392 ASN A C 1
ATOM 3170 O O . ASN A 1 392 ? 5.027 -15.492 -7.309 1 98.06 392 ASN A O 1
ATOM 3174 N N . TYR A 1 393 ? 3.807 -14.461 -8.867 1 97.81 393 TYR A N 1
ATOM 3175 C CA . TYR A 1 393 ? 4.93 -14.234 -9.766 1 97.81 393 TYR A CA 1
ATOM 3176 C C . TYR A 1 393 ? 5.988 -13.352 -9.102 1 97.81 393 TYR A C 1
ATOM 3178 O O . TYR A 1 393 ? 7.145 -13.758 -8.977 1 97.81 393 TYR A O 1
ATOM 3186 N N . ARG A 1 394 ? 5.598 -12.266 -8.594 1 96.88 394 ARG A N 1
ATOM 3187 C CA . ARG A 1 394 ? 6.559 -11.32 -8.039 1 96.88 394 ARG A CA 1
ATOM 3188 C C . ARG A 1 394 ? 7.141 -11.828 -6.723 1 96.88 394 ARG A C 1
ATOM 3190 O O . ARG A 1 394 ? 8.328 -11.648 -6.453 1 96.88 394 ARG A O 1
ATOM 3197 N N . GLY A 1 395 ? 6.316 -12.453 -5.922 1 97.38 395 GLY A N 1
ATOM 3198 C CA . GLY A 1 395 ? 6.75 -12.828 -4.586 1 97.38 395 GLY A CA 1
ATOM 3199 C C . GLY A 1 395 ? 7.516 -14.133 -4.551 1 97.38 395 GLY A C 1
ATOM 3200 O O . GLY A 1 395 ? 8.188 -14.438 -3.562 1 97.38 395 GLY A O 1
ATOM 3201 N N . PHE A 1 396 ? 7.461 -14.883 -5.648 1 98.38 396 PHE A N 1
ATOM 3202 C CA . PHE A 1 396 ? 8.102 -16.188 -5.594 1 98.38 396 PHE A CA 1
ATOM 3203 C C . PHE A 1 396 ? 8.758 -16.531 -6.93 1 98.38 396 PHE A C 1
ATOM 3205 O O . PHE A 1 396 ? 9.977 -16.703 -7.004 1 98.38 396 PHE A O 1
ATOM 3212 N N . THR A 1 397 ? 8.047 -16.531 -8.062 1 98.56 397 THR A N 1
ATOM 3213 C CA . THR A 1 397 ? 8.523 -17.031 -9.344 1 98.56 397 THR A CA 1
ATOM 3214 C C . THR A 1 397 ? 9.719 -16.234 -9.836 1 98.56 397 THR A C 1
ATOM 3216 O O . THR A 1 397 ? 10.766 -16.797 -10.148 1 98.56 397 THR A O 1
ATOM 3219 N N . THR A 1 398 ? 9.57 -14.953 -9.875 1 97.56 398 THR A N 1
ATOM 3220 C CA . THR A 1 398 ? 10.594 -14.109 -10.477 1 97.56 398 THR A CA 1
ATOM 3221 C C . THR A 1 398 ? 11.875 -14.133 -9.648 1 97.56 398 THR A C 1
ATOM 3223 O O . THR A 1 398 ? 12.977 -14.227 -10.195 1 97.56 398 THR A O 1
ATOM 3226 N N . PRO A 1 399 ? 11.758 -14.047 -8.289 1 98.06 399 PRO A N 1
ATOM 3227 C CA . PRO A 1 399 ? 12.992 -14.148 -7.512 1 98.06 399 PRO A CA 1
ATOM 3228 C C . PRO A 1 399 ? 13.695 -15.5 -7.684 1 98.06 399 PRO A C 1
ATOM 3230 O O . PRO A 1 399 ? 14.922 -15.562 -7.723 1 98.06 399 PRO A O 1
ATOM 3233 N N . VAL A 1 400 ? 12.922 -16.547 -7.812 1 98.5 400 VAL A N 1
ATOM 3234 C CA . VAL A 1 400 ? 13.492 -17.891 -8 1 98.5 400 VAL A CA 1
ATOM 3235 C C . VAL A 1 400 ? 14.195 -17.953 -9.359 1 98.5 400 VAL A C 1
ATOM 3237 O O . VAL A 1 400 ? 15.312 -18.469 -9.453 1 98.5 400 VAL A O 1
ATOM 3240 N N . TRP A 1 401 ? 13.523 -17.453 -10.414 1 98.5 401 TRP A N 1
ATOM 3241 C CA . TRP A 1 401 ? 14.133 -17.391 -11.742 1 98.5 401 TRP A CA 1
ATOM 3242 C C . TRP A 1 401 ? 15.445 -16.609 -11.695 1 98.5 401 TRP A C 1
ATOM 3244 O O . TRP A 1 401 ? 16.453 -17.047 -12.234 1 98.5 401 TRP A O 1
ATOM 3254 N N . SER A 1 402 ? 15.406 -15.477 -11.039 1 98.06 402 SER A N 1
ATOM 3255 C CA . SER A 1 402 ? 16.547 -14.57 -10.977 1 98.06 402 SER A CA 1
ATOM 3256 C C . SER A 1 402 ? 17.734 -15.211 -10.266 1 98.06 402 SER A C 1
ATOM 3258 O O . SER A 1 402 ? 18.875 -14.984 -10.641 1 98.06 402 SER A O 1
ATOM 3260 N N . PHE A 1 403 ? 17.5 -16 -9.25 1 98.25 403 PHE A N 1
ATOM 3261 C CA . PHE A 1 403 ? 18.562 -16.609 -8.453 1 98.25 403 PHE A CA 1
ATOM 3262 C C . PHE A 1 403 ? 19.078 -17.875 -9.125 1 98.25 403 PHE A C 1
ATOM 3264 O O . PHE A 1 403 ? 20.297 -18.062 -9.234 1 98.25 403 PHE A O 1
ATOM 3271 N N . LEU A 1 404 ? 18.141 -18.703 -9.633 1 98.38 404 LEU A N 1
ATOM 3272 C CA . LEU A 1 404 ? 18.547 -20.031 -10.07 1 98.38 404 LEU A CA 1
ATOM 3273 C C . LEU A 1 404 ? 18.797 -20.047 -11.578 1 98.38 404 LEU A C 1
ATOM 3275 O O . LEU A 1 404 ? 19.594 -20.859 -12.062 1 98.38 404 LEU A O 1
ATOM 3279 N N . ALA A 1 405 ? 18.062 -19.219 -12.344 1 97.62 405 ALA A N 1
ATOM 3280 C CA . ALA A 1 405 ? 18.172 -19.281 -13.797 1 97.62 405 ALA A CA 1
ATOM 3281 C C . ALA A 1 405 ? 18.844 -18.031 -14.359 1 97.62 405 ALA A C 1
ATOM 3283 O O . ALA A 1 405 ? 19.281 -18.016 -15.516 1 97.62 405 ALA A O 1
ATOM 3284 N N . GLY A 1 406 ? 18.953 -16.969 -13.633 1 96.94 406 GLY A N 1
ATOM 3285 C CA . GLY A 1 406 ? 19.672 -15.773 -14.031 1 96.94 406 GLY A CA 1
ATOM 3286 C C . GLY A 1 406 ? 18.922 -14.914 -15.023 1 96.94 406 GLY A C 1
ATOM 3287 O O . GLY A 1 406 ? 19.516 -14.141 -15.773 1 96.94 406 GLY A O 1
ATOM 3288 N N . VAL A 1 407 ? 17.578 -15.062 -15.047 1 97.31 407 VAL A N 1
ATOM 3289 C CA . VAL A 1 407 ? 16.75 -14.266 -15.953 1 97.31 407 VAL A CA 1
ATOM 3290 C C . VAL A 1 407 ? 15.461 -13.852 -15.242 1 97.31 407 VAL A C 1
ATOM 3292 O O . VAL A 1 407 ? 15.094 -14.43 -14.219 1 97.31 407 VAL A O 1
ATOM 3295 N N . ASP A 1 408 ? 14.844 -12.797 -15.742 1 95.56 408 ASP A N 1
ATOM 3296 C CA . ASP A 1 408 ? 13.508 -12.43 -15.281 1 95.56 408 ASP A CA 1
ATOM 3297 C C . ASP A 1 408 ? 12.43 -12.992 -16.203 1 95.56 408 ASP A C 1
ATOM 3299 O O . ASP A 1 408 ? 12.711 -13.844 -17.047 1 95.56 408 ASP A O 1
ATOM 3303 N N . HIS A 1 409 ? 11.164 -12.633 -16 1 91.62 409 HIS A N 1
ATOM 3304 C CA . HIS A 1 409 ? 10.047 -13.172 -16.766 1 91.62 409 HIS A CA 1
ATOM 3305 C C . HIS A 1 409 ? 10.125 -12.781 -18.234 1 91.62 409 HIS A C 1
ATOM 3307 O O . HIS A 1 409 ? 9.555 -13.445 -19.094 1 91.62 409 HIS A O 1
ATOM 3313 N N . GLY A 1 410 ? 10.836 -11.68 -18.516 1 91.75 410 GLY A N 1
ATOM 3314 C CA . GLY A 1 410 ? 11.055 -11.25 -19.891 1 91.75 410 GLY A CA 1
ATOM 3315 C C . GLY A 1 410 ? 12.25 -11.93 -20.547 1 91.75 410 GLY A C 1
ATOM 3316 O O . GLY A 1 410 ? 12.602 -11.609 -21.688 1 91.75 410 GLY A O 1
ATOM 3317 N N . LEU A 1 411 ? 12.828 -12.852 -19.812 1 95.38 411 LEU A N 1
ATOM 3318 C CA . LEU A 1 411 ? 14.008 -13.594 -20.25 1 95.38 411 LEU A CA 1
ATOM 3319 C C . LEU A 1 411 ? 15.211 -12.664 -20.391 1 95.38 411 LEU A C 1
ATOM 3321 O O . LEU A 1 411 ? 16.109 -12.922 -21.203 1 95.38 411 LEU A O 1
ATOM 3325 N N . GLU A 1 412 ? 15.148 -11.57 -19.75 1 96.38 412 GLU A N 1
ATOM 3326 C CA . GLU A 1 412 ? 16.281 -10.648 -19.672 1 96.38 412 GLU A CA 1
ATOM 3327 C C . GLU A 1 412 ? 17.203 -11.016 -18.516 1 96.38 412 GLU A C 1
ATOM 3329 O O . GLU A 1 412 ? 16.766 -11.578 -17.516 1 96.38 412 GLU A O 1
ATOM 3334 N N . PRO A 1 413 ? 18.453 -10.727 -18.688 1 96.81 413 PRO A N 1
ATOM 3335 C CA . PRO A 1 413 ? 19.406 -11.117 -17.641 1 96.81 413 PRO A CA 1
ATOM 3336 C C . PRO A 1 413 ? 19.109 -10.469 -16.297 1 96.81 413 PRO A C 1
ATOM 3338 O O . PRO A 1 413 ? 18.984 -9.242 -16.219 1 96.81 413 PRO A O 1
ATOM 3341 N N . GLN A 1 414 ? 19.016 -11.242 -15.289 1 95.62 414 GLN A N 1
ATOM 3342 C CA . GLN A 1 414 ? 18.875 -10.828 -13.898 1 95.62 414 GLN A CA 1
ATOM 3343 C C . GLN A 1 414 ? 19.5 -11.852 -12.953 1 95.62 414 GLN A C 1
ATOM 3345 O O . GLN A 1 414 ? 18.875 -12.836 -12.586 1 95.62 414 GLN A O 1
ATOM 3350 N N . GLN A 1 415 ? 20.703 -11.602 -12.523 1 93.44 415 GLN A N 1
ATOM 3351 C CA . GLN A 1 415 ? 21.406 -12.531 -11.648 1 93.44 415 GLN A CA 1
ATOM 3352 C C . GLN A 1 415 ? 21.484 -12 -10.219 1 93.44 415 GLN A C 1
ATOM 3354 O O . GLN A 1 415 ? 22.453 -11.312 -9.867 1 93.44 415 GLN A O 1
ATOM 3359 N N . LEU A 1 416 ? 20.625 -12.422 -9.383 1 96.44 416 LEU A N 1
ATOM 3360 C CA . LEU A 1 416 ? 20.594 -11.953 -8 1 96.44 416 LEU A CA 1
ATOM 3361 C C . LEU A 1 416 ? 21.5 -12.812 -7.121 1 96.44 416 LEU A C 1
ATOM 3363 O O . LEU A 1 416 ? 21.562 -14.031 -7.285 1 96.44 416 LEU A O 1
ATOM 3367 N N . ASP A 1 417 ? 22.188 -12.125 -6.254 1 96.81 417 ASP A N 1
ATOM 3368 C CA . ASP A 1 417 ? 22.781 -12.859 -5.141 1 96.81 417 ASP A CA 1
ATOM 3369 C C . ASP A 1 417 ? 21.719 -13.234 -4.105 1 96.81 417 ASP A C 1
ATOM 3371 O O . ASP A 1 417 ? 20.609 -12.695 -4.121 1 96.81 417 ASP A O 1
ATOM 3375 N N . ALA A 1 418 ? 22.094 -14.219 -3.225 1 98.5 418 ALA A N 1
ATOM 3376 C CA . ALA A 1 418 ? 21.141 -14.734 -2.25 1 98.5 418 ALA A CA 1
ATOM 3377 C C . ALA A 1 418 ? 20.625 -13.617 -1.344 1 98.5 418 ALA A C 1
ATOM 3379 O O . ALA A 1 418 ? 19.453 -13.617 -0.954 1 98.5 418 ALA A O 1
ATOM 3380 N N . ALA A 1 419 ? 21.484 -12.695 -1.03 1 98.25 419 ALA A N 1
ATOM 3381 C CA . ALA A 1 419 ? 21.094 -11.617 -0.132 1 98.25 419 ALA A CA 1
ATOM 3382 C C . ALA A 1 419 ? 20.031 -10.734 -0.767 1 98.25 419 ALA A C 1
ATOM 3384 O O . ALA A 1 419 ? 19.047 -10.375 -0.115 1 98.25 419 ALA A O 1
ATOM 3385 N N . ASP A 1 420 ? 20.219 -10.383 -2.047 1 97.44 420 ASP A N 1
ATOM 3386 C CA . ASP A 1 420 ? 19.25 -9.57 -2.77 1 97.44 420 ASP A CA 1
ATOM 3387 C C . ASP A 1 420 ? 17.938 -10.32 -2.945 1 97.44 420 ASP A C 1
ATOM 3389 O O . ASP A 1 420 ? 16.859 -9.727 -2.832 1 97.44 420 ASP A O 1
ATOM 3393 N N . CYS A 1 421 ? 18.047 -11.57 -3.213 1 98.19 421 CYS A N 1
ATOM 3394 C CA . CYS A 1 421 ? 16.859 -12.406 -3.348 1 98.19 421 CYS A CA 1
ATOM 3395 C C . CYS A 1 421 ? 16.062 -12.438 -2.049 1 98.19 421 CYS A C 1
ATOM 3397 O O . CYS A 1 421 ? 14.844 -12.266 -2.061 1 98.19 421 CYS A O 1
ATOM 3399 N N . ALA A 1 422 ? 16.781 -12.602 -0.96 1 98.44 422 ALA A N 1
ATOM 3400 C CA . ALA A 1 422 ? 16.141 -12.633 0.354 1 98.44 422 ALA A CA 1
ATOM 3401 C C . ALA A 1 422 ? 15.461 -11.305 0.673 1 98.44 422 ALA A C 1
ATOM 3403 O O . ALA A 1 422 ? 14.336 -11.289 1.172 1 98.44 422 ALA A O 1
ATOM 3404 N N . ARG A 1 423 ? 16.125 -10.211 0.411 1 97.44 423 ARG A N 1
ATOM 3405 C CA . ARG A 1 423 ? 15.562 -8.891 0.673 1 97.44 423 ARG A CA 1
ATOM 3406 C C . ARG A 1 423 ? 14.266 -8.68 -0.107 1 97.44 423 ARG A C 1
ATOM 3408 O O . ARG A 1 423 ? 13.281 -8.18 0.439 1 97.44 423 ARG A O 1
ATOM 3415 N N . TRP A 1 424 ? 14.297 -9.086 -1.384 1 97.75 424 TRP A N 1
ATOM 3416 C CA . TRP A 1 424 ? 13.125 -8.953 -2.246 1 97.75 424 TRP A CA 1
ATOM 3417 C C . TRP A 1 424 ? 11.953 -9.766 -1.705 1 97.75 424 TRP A C 1
ATOM 3419 O O . TRP A 1 424 ? 10.859 -9.234 -1.505 1 97.75 424 TRP A O 1
ATOM 3429 N N . MET A 1 425 ? 12.211 -10.977 -1.391 1 98.25 425 MET A N 1
ATOM 3430 C CA . MET A 1 425 ? 11.156 -11.891 -0.967 1 98.25 425 MET A CA 1
ATOM 3431 C C . MET A 1 425 ? 10.633 -11.508 0.414 1 98.25 425 MET A C 1
ATOM 3433 O O . MET A 1 425 ? 9.43 -11.594 0.67 1 98.25 425 MET A O 1
ATOM 3437 N N . ASP A 1 426 ? 11.5 -11.062 1.277 1 97.94 426 ASP A N 1
ATOM 3438 C CA . ASP A 1 426 ? 11.086 -10.648 2.615 1 97.94 426 ASP A CA 1
ATOM 3439 C C . ASP A 1 426 ? 10.25 -9.375 2.564 1 97.94 426 ASP A C 1
ATOM 3441 O O . ASP A 1 426 ? 9.258 -9.242 3.285 1 97.94 426 ASP A O 1
ATOM 3445 N N . GLU A 1 427 ? 10.711 -8.445 1.762 1 96.75 427 GLU A N 1
ATOM 3446 C CA . GLU A 1 427 ? 9.961 -7.199 1.626 1 96.75 427 GLU A CA 1
ATOM 3447 C C . GLU A 1 427 ? 8.539 -7.465 1.134 1 96.75 427 GLU A C 1
ATOM 3449 O O . GLU A 1 427 ? 7.578 -6.871 1.637 1 96.75 427 GLU A O 1
ATOM 3454 N N . TYR A 1 428 ? 8.398 -8.336 0.166 1 97.69 428 TYR A N 1
ATOM 3455 C CA . TYR A 1 428 ? 7.078 -8.664 -0.363 1 97.69 428 TYR A CA 1
ATOM 3456 C C . TYR A 1 428 ? 6.219 -9.336 0.699 1 97.69 428 TYR A C 1
ATOM 3458 O O . TYR A 1 428 ? 5.059 -8.969 0.894 1 97.69 428 TYR A O 1
ATOM 3466 N N . ARG A 1 429 ? 6.754 -10.219 1.442 1 97.38 429 ARG A N 1
ATOM 3467 C CA . ARG A 1 429 ? 6.016 -10.984 2.441 1 97.38 429 ARG A CA 1
ATOM 3468 C C . ARG A 1 429 ? 5.629 -10.109 3.627 1 97.38 429 ARG A C 1
ATOM 3470 O O . ARG A 1 429 ? 4.578 -10.32 4.238 1 97.38 429 ARG A O 1
ATOM 3477 N N . ALA A 1 430 ? 6.438 -9.148 3.914 1 96.88 430 ALA A N 1
ATOM 3478 C CA . ALA A 1 430 ? 6.195 -8.297 5.078 1 96.88 430 ALA A CA 1
ATOM 3479 C C . ALA A 1 430 ? 4.859 -7.566 4.957 1 96.88 430 ALA A C 1
ATOM 3481 O O . ALA A 1 430 ? 4.219 -7.262 5.969 1 96.88 430 ALA A O 1
ATOM 3482 N N . ALA A 1 431 ? 4.457 -7.348 3.77 1 96.19 431 ALA A N 1
ATOM 3483 C CA . ALA A 1 431 ? 3.23 -6.582 3.545 1 96.19 431 ALA A CA 1
ATOM 3484 C C . ALA A 1 431 ? 1.997 -7.465 3.703 1 96.19 431 ALA A C 1
ATOM 3486 O O . ALA A 1 431 ? 0.87 -6.969 3.736 1 96.19 431 ALA A O 1
ATOM 3487 N N . LEU A 1 432 ? 2.17 -8.734 3.852 1 97.69 432 LEU A N 1
ATOM 3488 C CA . LEU A 1 432 ? 1.073 -9.695 3.928 1 97.69 432 LEU A CA 1
ATOM 3489 C C . LEU A 1 432 ? 0.919 -10.234 5.348 1 97.69 432 LEU A C 1
ATOM 3491 O O . LEU A 1 432 ? 1.908 -10.391 6.066 1 97.69 432 LEU A O 1
ATOM 3495 N N . SER A 1 433 ? -0.365 -10.477 5.766 1 97.75 433 SER A N 1
ATOM 3496 C CA . SER A 1 433 ? -0.545 -11.195 7.023 1 97.75 433 SER A CA 1
ATOM 3497 C C . SER A 1 433 ? -0.021 -12.625 6.918 1 97.75 433 SER A C 1
ATOM 3499 O O . SER A 1 433 ? 0.219 -13.125 5.816 1 97.75 433 SER A O 1
ATOM 3501 N N . HIS A 1 434 ? 0.188 -13.188 8.055 1 98.06 434 HIS A N 1
ATOM 3502 C CA . HIS A 1 434 ? 0.632 -14.578 8.062 1 98.06 434 HIS A CA 1
ATOM 3503 C C . HIS A 1 434 ? -0.317 -15.461 7.262 1 98.06 434 HIS A C 1
ATOM 3505 O O . HIS A 1 434 ? 0.124 -16.281 6.445 1 98.06 434 HIS A O 1
ATOM 3511 N N . GLU A 1 435 ? -1.624 -15.266 7.434 1 98.06 435 GLU A N 1
ATOM 3512 C CA . GLU A 1 435 ? -2.633 -16.078 6.758 1 98.06 435 GLU A CA 1
ATOM 3513 C C . GLU A 1 435 ? -2.633 -15.82 5.254 1 98.06 435 GLU A C 1
ATOM 3515 O O . GLU A 1 435 ? -2.779 -16.75 4.461 1 98.06 435 GLU A O 1
ATOM 3520 N N . GLN A 1 436 ? -2.443 -14.586 4.852 1 98 436 GLN A N 1
ATOM 3521 C CA . GLN A 1 436 ? -2.342 -14.266 3.434 1 98 436 GLN A CA 1
ATOM 3522 C C . GLN A 1 436 ? -1.131 -14.945 2.801 1 98 436 GLN A C 1
ATOM 3524 O O . GLN A 1 436 ? -1.219 -15.477 1.691 1 98 436 GLN A O 1
ATOM 3529 N N . GLN A 1 437 ? 0.009 -14.93 3.48 1 98.38 437 GLN A N 1
ATOM 3530 C CA . GLN A 1 437 ? 1.22 -15.57 2.979 1 98.38 437 GLN A CA 1
ATOM 3531 C C . GLN A 1 437 ? 0.981 -17.047 2.689 1 98.38 437 GLN A C 1
ATOM 3533 O O . GLN A 1 437 ? 1.428 -17.562 1.663 1 98.38 437 GLN A O 1
ATOM 3538 N N . LEU A 1 438 ? 0.237 -17.656 3.582 1 98.5 438 LEU A N 1
ATOM 3539 C CA . LEU A 1 438 ? 0.039 -19.094 3.512 1 98.5 438 LEU A CA 1
ATOM 3540 C C . LEU A 1 438 ? -0.88 -19.453 2.352 1 98.5 438 LEU A C 1
ATOM 3542 O O . LEU A 1 438 ? -0.927 -20.625 1.933 1 98.5 438 LEU A O 1
ATOM 3546 N N . ARG A 1 439 ? -1.572 -18.469 1.783 1 98.44 439 ARG A N 1
ATOM 3547 C CA . ARG A 1 439 ? -2.52 -18.75 0.71 1 98.44 439 ARG A CA 1
ATOM 3548 C C . ARG A 1 439 ? -1.948 -18.344 -0.646 1 98.44 439 ARG A C 1
ATOM 3550 O O . ARG A 1 439 ? -2.545 -18.641 -1.686 1 98.44 439 ARG A O 1
ATOM 3557 N N . MET A 1 440 ? -0.794 -17.672 -0.642 1 98.62 440 MET A N 1
ATOM 3558 C CA . MET A 1 440 ? -0.214 -17.219 -1.906 1 98.62 440 MET A CA 1
ATOM 3559 C C . MET A 1 440 ? 0.021 -18.406 -2.842 1 98.62 440 MET A C 1
ATOM 3561 O O . MET A 1 440 ? 0.472 -19.469 -2.408 1 98.62 440 MET A O 1
ATOM 3565 N N . PHE A 1 441 ? -0.332 -18.203 -4.094 1 98.56 441 PHE A N 1
ATOM 3566 C CA . PHE A 1 441 ? -0.281 -19.266 -5.102 1 98.56 441 PHE A CA 1
ATOM 3567 C C . PHE A 1 441 ? 1.091 -19.312 -5.766 1 98.56 441 PHE A C 1
ATOM 3569 O O . PHE A 1 441 ? 1.322 -18.641 -6.777 1 98.56 441 PHE A O 1
ATOM 3576 N N . ASN A 1 442 ? 1.998 -20.156 -5.262 1 98.69 442 ASN A N 1
ATOM 3577 C CA . ASN A 1 442 ? 3.371 -20.25 -5.746 1 98.69 442 ASN A CA 1
ATOM 3578 C C . ASN A 1 442 ? 3.473 -21.156 -6.961 1 98.69 442 ASN A C 1
ATOM 3580 O O . ASN A 1 442 ? 2.842 -22.219 -7.004 1 98.69 442 ASN A O 1
ATOM 3584 N N . GLN A 1 443 ? 4.199 -20.734 -7.969 1 98.56 443 GLN A N 1
ATOM 3585 C CA . GLN A 1 443 ? 4.449 -21.547 -9.156 1 98.56 443 GLN A CA 1
ATOM 3586 C C . GLN A 1 443 ? 5.852 -21.297 -9.703 1 98.56 443 GLN A C 1
ATOM 3588 O O . GLN A 1 443 ? 6.398 -20.203 -9.547 1 98.56 443 GLN A O 1
ATOM 3593 N N . LEU A 1 444 ? 6.465 -22.266 -10.266 1 98.62 444 LEU A N 1
ATOM 3594 C CA . LEU A 1 444 ? 7.746 -22.078 -10.945 1 98.62 444 LEU A CA 1
ATOM 3595 C C . LEU A 1 444 ? 7.543 -21.484 -12.336 1 98.62 444 LEU A C 1
ATOM 3597 O O . LEU A 1 444 ? 8.406 -20.766 -12.844 1 98.62 444 LEU A O 1
ATOM 3601 N N . ASP A 1 445 ? 6.523 -21.859 -12.93 1 98.31 445 ASP A N 1
ATOM 3602 C CA . ASP A 1 445 ? 6.094 -21.422 -14.25 1 98.31 445 ASP A CA 1
ATOM 3603 C C . ASP A 1 445 ? 4.598 -21.641 -14.445 1 98.31 445 ASP A C 1
ATOM 3605 O O . ASP A 1 445 ? 3.904 -22.078 -13.523 1 98.31 445 ASP A O 1
ATOM 3609 N N . SER A 1 446 ? 4.051 -21.156 -15.5 1 97.56 446 SER A N 1
ATOM 3610 C CA . SER A 1 446 ? 2.633 -21.281 -15.828 1 97.56 446 SER A CA 1
ATOM 3611 C C . SER A 1 446 ? 2.414 -21.375 -17.328 1 97.56 446 SER A C 1
ATOM 3613 O O . SER A 1 446 ? 3.375 -21.453 -18.094 1 97.56 446 SER A O 1
ATOM 3615 N N . HIS A 1 447 ? 1.154 -21.391 -17.688 1 96.44 447 HIS A N 1
ATOM 3616 C CA . HIS A 1 447 ? 0.767 -21.438 -19.094 1 96.44 447 HIS A CA 1
ATOM 3617 C C . HIS A 1 447 ? 1.131 -20.156 -19.828 1 96.44 447 HIS A C 1
ATOM 3619 O O . HIS A 1 447 ? 1.076 -20.094 -21.047 1 96.44 447 HIS A O 1
ATOM 3625 N N . ASP A 1 448 ? 1.619 -19.156 -19.062 1 95.25 448 ASP A N 1
ATOM 3626 C CA . ASP A 1 448 ? 1.888 -17.844 -19.656 1 95.25 448 ASP A CA 1
ATOM 3627 C C . ASP A 1 448 ? 3.383 -17.531 -19.641 1 95.25 448 ASP A C 1
ATOM 3629 O O . ASP A 1 448 ? 3.793 -16.422 -20 1 95.25 448 ASP A O 1
ATOM 3633 N N . THR A 1 449 ? 4.176 -18.422 -19.219 1 97.19 449 THR A N 1
ATOM 3634 C CA . THR A 1 449 ? 5.617 -18.203 -19.156 1 97.19 449 THR A CA 1
ATOM 3635 C C . THR A 1 449 ? 6.371 -19.391 -19.75 1 97.19 449 THR A C 1
ATOM 3637 O O . THR A 1 449 ? 5.809 -20.469 -19.906 1 97.19 449 THR A O 1
ATOM 3640 N N . ALA A 1 450 ? 7.648 -19.141 -20.062 1 98.06 450 ALA A N 1
ATOM 3641 C CA . ALA A 1 450 ? 8.508 -20.281 -20.359 1 98.06 450 ALA A CA 1
ATOM 3642 C C . ALA A 1 450 ? 8.57 -21.234 -19.172 1 98.06 450 ALA A C 1
ATOM 3644 O O . ALA A 1 450 ? 8.336 -20.844 -18.031 1 98.06 450 ALA A O 1
ATOM 3645 N N . ARG A 1 451 ? 8.75 -22.5 -19.5 1 98.38 451 ARG A N 1
ATOM 3646 C CA . ARG A 1 451 ? 8.891 -23.5 -18.438 1 98.38 451 ARG A CA 1
ATOM 3647 C C . ARG A 1 451 ? 10.227 -23.359 -17.719 1 98.38 451 ARG A C 1
ATOM 3649 O O . ARG A 1 451 ? 11.234 -23.016 -18.344 1 98.38 451 ARG A O 1
ATOM 3656 N N . PHE A 1 452 ? 10.281 -23.609 -16.516 1 98.5 452 PHE A N 1
ATOM 3657 C CA . PHE A 1 452 ? 11.484 -23.391 -15.711 1 98.5 452 PHE A CA 1
ATOM 3658 C C . PHE A 1 452 ? 12.641 -24.25 -16.203 1 98.5 452 PHE A C 1
ATOM 3660 O O . PHE A 1 452 ? 13.789 -23.797 -16.219 1 98.5 452 PHE A O 1
ATOM 3667 N N . LYS A 1 453 ? 12.352 -25.531 -16.531 1 98.38 453 LYS A N 1
ATOM 3668 C CA . LYS A 1 453 ? 13.414 -26.375 -17.047 1 98.38 453 LYS A CA 1
ATOM 3669 C C . LYS A 1 453 ? 14.125 -25.719 -18.219 1 98.38 453 LYS A C 1
ATOM 3671 O O . LYS A 1 453 ? 15.352 -25.828 -18.359 1 98.38 453 LYS A O 1
ATOM 3676 N N . THR A 1 454 ? 13.336 -25.094 -19.078 1 98.19 454 THR A N 1
ATOM 3677 C CA . THR A 1 454 ? 13.891 -24.422 -20.25 1 98.19 454 THR A CA 1
ATOM 3678 C C . THR A 1 454 ? 14.766 -23.234 -19.844 1 98.19 454 THR A C 1
ATOM 3680 O O . THR A 1 454 ? 15.891 -23.094 -20.312 1 98.19 454 THR A O 1
ATOM 3683 N N . VAL A 1 455 ? 14.289 -22.391 -18.906 1 97.62 455 VAL A N 1
ATOM 3684 C CA . VAL A 1 455 ? 15.031 -21.188 -18.562 1 97.62 455 VAL A CA 1
ATOM 3685 C C . VAL A 1 455 ? 16.25 -21.562 -17.703 1 97.62 455 VAL A C 1
ATOM 3687 O O . VAL A 1 455 ? 17.25 -20.828 -17.688 1 97.62 455 VAL A O 1
ATOM 3690 N N . ALA A 1 456 ? 16.172 -22.688 -17.016 1 97.81 456 ALA A N 1
ATOM 3691 C CA . ALA A 1 456 ? 17.297 -23.188 -16.234 1 97.81 456 ALA A CA 1
ATOM 3692 C C . ALA A 1 456 ? 18.266 -24 -17.109 1 97.81 456 ALA A C 1
ATOM 3694 O O . ALA A 1 456 ? 19.188 -24.625 -16.609 1 97.81 456 ALA A O 1
ATOM 3695 N N . LYS A 1 457 ? 18 -24.125 -18.391 1 97.38 457 LYS A N 1
ATOM 3696 C CA . LYS A 1 457 ? 18.828 -24.797 -19.375 1 97.38 457 LYS A CA 1
ATOM 3697 C C . LYS A 1 457 ? 18.969 -26.281 -19.062 1 97.38 457 LYS A C 1
ATOM 3699 O O . LYS A 1 457 ? 20.047 -26.859 -19.203 1 97.38 457 LYS A O 1
ATOM 3704 N N . GLY A 1 458 ? 18 -26.828 -18.516 1 97.31 458 GLY A N 1
ATOM 3705 C CA . GLY A 1 458 ? 17.938 -28.25 -18.266 1 97.31 458 GLY A CA 1
ATOM 3706 C C . GLY A 1 458 ? 18.828 -28.703 -17.125 1 97.31 458 GLY A C 1
ATOM 3707 O O . GLY A 1 458 ? 19.047 -29.891 -16.922 1 97.31 458 GLY A O 1
ATOM 3708 N N . ASP A 1 459 ? 19.344 -27.797 -16.359 1 97.69 459 ASP A N 1
ATOM 3709 C CA . ASP A 1 459 ? 20.25 -28.125 -15.266 1 97.69 459 ASP A CA 1
ATOM 3710 C C . ASP A 1 459 ? 19.516 -28.859 -14.148 1 97.69 459 ASP A C 1
ATOM 3712 O O . ASP A 1 459 ? 18.672 -28.266 -13.461 1 97.69 459 ASP A O 1
ATOM 3716 N N . PRO A 1 460 ? 19.812 -30.125 -13.945 1 96.88 460 PRO A N 1
ATOM 3717 C CA . PRO A 1 460 ? 19.062 -30.922 -12.977 1 96.88 460 PRO A CA 1
ATOM 3718 C C . PRO A 1 460 ? 19.172 -30.375 -11.555 1 96.88 460 PRO A C 1
ATOM 3720 O O . PRO A 1 460 ? 18.219 -30.469 -10.781 1 96.88 460 PRO A O 1
ATOM 3723 N N . ALA A 1 461 ? 20.344 -29.844 -11.234 1 96.88 461 ALA A N 1
ATOM 3724 C CA . ALA A 1 461 ? 20.531 -29.312 -9.883 1 96.88 461 ALA A CA 1
ATOM 3725 C C . ALA A 1 461 ? 19.625 -28.109 -9.633 1 96.88 461 ALA A C 1
ATOM 3727 O O . ALA A 1 461 ? 19.031 -27.984 -8.562 1 96.88 461 ALA A O 1
ATOM 3728 N N . ARG A 1 462 ? 19.562 -27.203 -10.633 1 98.06 462 ARG A N 1
ATOM 3729 C CA . ARG A 1 462 ? 18.703 -26.031 -10.516 1 98.06 462 ARG A CA 1
ATOM 3730 C C . ARG A 1 462 ? 17.234 -26.422 -10.445 1 98.06 462 ARG A C 1
ATOM 3732 O O . ARG A 1 462 ? 16.453 -25.828 -9.703 1 98.06 462 ARG A O 1
ATOM 3739 N N . ILE A 1 463 ? 16.875 -27.406 -11.219 1 98.38 463 ILE A N 1
ATOM 3740 C CA . ILE A 1 463 ? 15.492 -27.875 -11.25 1 98.38 463 ILE A CA 1
ATOM 3741 C C . ILE A 1 463 ? 15.117 -28.469 -9.898 1 98.38 463 ILE A C 1
ATOM 3743 O O . ILE A 1 463 ? 14.031 -28.203 -9.367 1 98.38 463 ILE A O 1
ATOM 3747 N N . ARG A 1 464 ? 16 -29.25 -9.336 1 97.88 464 ARG A N 1
ATOM 3748 C CA . ARG A 1 464 ? 15.766 -29.828 -8.023 1 97.88 464 ARG A CA 1
ATOM 3749 C C . ARG A 1 464 ? 15.633 -28.75 -6.953 1 97.88 464 ARG A C 1
ATOM 3751 O O . ARG A 1 464 ? 14.742 -28.812 -6.109 1 97.88 464 ARG A O 1
ATOM 3758 N N . ALA A 1 465 ? 16.531 -27.797 -6.992 1 98.44 465 ALA A N 1
ATOM 3759 C CA . ALA A 1 465 ? 16.484 -26.688 -6.035 1 98.44 465 ALA A CA 1
ATOM 3760 C C . ALA A 1 465 ? 15.172 -25.922 -6.141 1 98.44 465 ALA A C 1
ATOM 3762 O O . ALA A 1 465 ? 14.578 -25.562 -5.129 1 98.44 465 ALA A O 1
ATOM 3763 N N . ALA A 1 466 ? 14.742 -25.688 -7.348 1 98.75 466 ALA A N 1
ATOM 3764 C CA . ALA A 1 466 ? 13.5 -24.953 -7.574 1 98.75 466 ALA A CA 1
ATOM 3765 C C . ALA A 1 466 ? 12.297 -25.719 -7.031 1 98.75 466 ALA A C 1
ATOM 3767 O O . ALA A 1 466 ? 11.391 -25.141 -6.434 1 98.75 466 ALA A O 1
ATOM 3768 N N . ALA A 1 467 ? 12.266 -27 -7.242 1 98.81 467 ALA A N 1
ATOM 3769 C CA . ALA A 1 467 ? 11.172 -27.828 -6.738 1 98.81 467 ALA A CA 1
ATOM 3770 C C . ALA A 1 467 ? 11.125 -27.797 -5.211 1 98.81 467 ALA A C 1
ATOM 3772 O O . ALA A 1 467 ? 10.055 -27.656 -4.617 1 98.81 467 ALA A O 1
ATOM 3773 N N . VAL A 1 468 ? 12.281 -27.922 -4.617 1 98.81 468 VAL A N 1
ATOM 3774 C CA . VAL A 1 468 ? 12.375 -27.875 -3.16 1 98.81 468 VAL A CA 1
ATOM 3775 C C . VAL A 1 468 ? 11.867 -26.531 -2.652 1 98.81 468 VAL A C 1
ATOM 3777 O O . VAL A 1 468 ? 11.094 -26.469 -1.698 1 98.81 468 VAL A O 1
ATOM 3780 N N . TRP A 1 469 ? 12.305 -25.469 -3.314 1 98.81 469 TRP A N 1
ATOM 3781 C CA . TRP A 1 469 ? 11.891 -24.109 -2.943 1 98.81 469 TRP A CA 1
ATOM 3782 C C . TRP A 1 469 ? 10.375 -23.969 -3.051 1 98.81 469 TRP A C 1
ATOM 3784 O O . TRP A 1 469 ? 9.734 -23.438 -2.143 1 98.81 469 TRP A O 1
ATOM 3794 N N . LEU A 1 470 ? 9.781 -24.484 -4.066 1 98.88 470 LEU A N 1
ATOM 3795 C CA . LEU A 1 470 ? 8.352 -24.391 -4.336 1 98.88 470 LEU A CA 1
ATOM 3796 C C . LEU A 1 470 ? 7.543 -25.047 -3.215 1 98.88 470 LEU A C 1
ATOM 3798 O O . LEU A 1 470 ? 6.578 -24.453 -2.721 1 98.88 470 LEU A O 1
ATOM 3802 N N . PHE A 1 471 ? 7.949 -26.188 -2.75 1 98.88 471 PHE A N 1
ATOM 3803 C CA . PHE A 1 471 ? 7.152 -26.969 -1.811 1 98.88 471 PHE A CA 1
ATOM 3804 C C . PHE A 1 471 ? 7.426 -26.531 -0.376 1 98.88 471 PHE A C 1
ATOM 3806 O O . PHE A 1 471 ? 6.668 -26.859 0.536 1 98.88 471 PHE A O 1
ATOM 3813 N N . CYS A 1 472 ? 8.523 -25.75 -0.182 1 98.81 472 CYS A N 1
ATOM 3814 C CA . CYS A 1 472 ? 8.906 -25.484 1.199 1 98.81 472 CYS A CA 1
ATOM 3815 C C . CYS A 1 472 ? 8.703 -24.016 1.547 1 98.81 472 CYS A C 1
ATOM 3817 O O . CYS A 1 472 ? 8.664 -23.641 2.723 1 98.81 472 CYS A O 1
ATOM 3819 N N . TRP A 1 473 ? 8.602 -23.125 0.582 1 98.75 473 TRP A N 1
ATOM 3820 C CA . TRP A 1 473 ? 8.391 -21.703 0.82 1 98.75 473 TRP A CA 1
ATOM 3821 C C . TRP A 1 473 ? 6.969 -21.438 1.287 1 98.75 473 TRP A C 1
ATOM 3823 O O . TRP A 1 473 ? 6.055 -22.219 1.004 1 98.75 473 TRP A O 1
ATOM 3833 N N . PRO A 1 474 ? 6.719 -20.328 2.066 1 98.44 474 PRO A N 1
ATOM 3834 C CA . PRO A 1 474 ? 5.336 -20.016 2.443 1 98.44 474 PRO A CA 1
ATOM 3835 C C . PRO A 1 474 ? 4.426 -19.812 1.234 1 98.44 474 PRO A C 1
ATOM 3837 O O . PRO A 1 474 ? 4.805 -19.141 0.278 1 98.44 474 PRO A O 1
ATOM 3840 N N . GLY A 1 475 ? 3.219 -20.312 1.319 1 98.44 475 GLY A N 1
ATOM 3841 C CA . GLY A 1 475 ? 2.266 -20.328 0.221 1 98.44 475 GLY A CA 1
ATOM 3842 C C . GLY A 1 475 ? 1.912 -21.734 -0.241 1 98.44 475 GLY A C 1
ATOM 3843 O O . GLY A 1 475 ? 2.443 -22.719 0.281 1 98.44 475 GLY A O 1
ATOM 3844 N N . VAL A 1 476 ? 1.048 -21.859 -1.192 1 98.75 476 VAL A N 1
ATOM 3845 C CA . VAL A 1 476 ? 0.633 -23.172 -1.685 1 98.75 476 VAL A CA 1
ATOM 3846 C C . VAL A 1 476 ? 1.312 -23.453 -3.023 1 98.75 476 VAL A C 1
ATOM 3848 O O . VAL A 1 476 ? 1.325 -22.594 -3.914 1 98.75 476 VAL A O 1
ATOM 3851 N N . PRO A 1 477 ? 1.935 -24.594 -3.086 1 98.88 477 PRO A N 1
ATOM 3852 C CA . PRO A 1 477 ? 2.58 -24.938 -4.359 1 98.88 477 PRO A CA 1
ATOM 3853 C C . PRO A 1 477 ? 1.576 -25.312 -5.445 1 98.88 477 PRO A C 1
ATOM 3855 O O . PRO A 1 477 ? 0.578 -25.984 -5.168 1 98.88 477 PRO A O 1
ATOM 3858 N N . CYS A 1 478 ? 1.816 -24.812 -6.562 1 98.88 478 CYS A N 1
ATOM 3859 C CA . CYS A 1 478 ? 1.083 -25.219 -7.758 1 98.88 478 CYS A CA 1
ATOM 3860 C C . CYS A 1 478 ? 2.029 -25.766 -8.82 1 98.88 478 CYS A C 1
ATOM 3862 O O . CYS A 1 478 ? 2.943 -25.062 -9.258 1 98.88 478 CYS A O 1
ATOM 3864 N N . VAL A 1 479 ? 1.816 -26.984 -9.148 1 98.88 479 VAL A N 1
ATOM 3865 C CA . VAL A 1 479 ? 2.574 -27.641 -10.219 1 98.88 479 VAL A CA 1
ATOM 3866 C C . VAL A 1 479 ? 1.868 -27.422 -11.555 1 98.88 479 VAL A C 1
ATOM 3868 O O . VAL A 1 479 ? 0.683 -27.719 -11.695 1 98.88 479 VAL A O 1
ATOM 3871 N N . PHE A 1 480 ? 2.57 -26.859 -12.508 1 98.75 480 PHE A N 1
ATOM 3872 C CA . PHE A 1 480 ? 2.061 -26.797 -13.875 1 98.75 480 PHE A CA 1
ATOM 3873 C C . PHE A 1 480 ? 2.232 -28.141 -14.57 1 98.75 480 PHE A C 1
ATOM 3875 O O . PHE A 1 480 ? 3.318 -28.734 -14.547 1 98.75 480 PHE A O 1
ATOM 3882 N N . TYR A 1 481 ? 1.157 -28.578 -15.164 1 98.69 481 TYR A N 1
ATOM 3883 C CA . TYR A 1 481 ? 1.184 -29.938 -15.664 1 98.69 481 TYR A CA 1
ATOM 3884 C C . TYR A 1 481 ? 2.438 -30.203 -16.484 1 98.69 481 TYR A C 1
ATOM 3886 O O . TYR A 1 481 ? 2.785 -29.406 -17.375 1 98.69 481 TYR A O 1
ATOM 3894 N N . GLY A 1 482 ? 3.113 -31.234 -16.172 1 98.56 482 GLY A N 1
ATOM 3895 C CA . GLY A 1 482 ? 4.277 -31.641 -16.938 1 98.56 482 GLY A CA 1
ATOM 3896 C C . GLY A 1 482 ? 5.59 -31.25 -16.281 1 98.56 482 GLY A C 1
ATOM 3897 O O . GLY A 1 482 ? 6.641 -31.812 -16.609 1 98.56 482 GLY A O 1
ATOM 3898 N N . ASP A 1 483 ? 5.562 -30.312 -15.398 1 98.69 483 ASP A N 1
ATOM 3899 C CA . ASP A 1 483 ? 6.793 -29.922 -14.719 1 98.69 483 ASP A CA 1
ATOM 3900 C C . ASP A 1 483 ? 7.402 -31.109 -13.961 1 98.69 483 ASP A C 1
ATOM 3902 O O . ASP A 1 483 ? 8.625 -31.266 -13.93 1 98.69 483 ASP A O 1
ATOM 3906 N N . GLU A 1 484 ? 6.566 -31.938 -13.359 1 98.81 484 GLU A N 1
ATOM 3907 C CA . GLU A 1 484 ? 7 -33.031 -12.508 1 98.81 484 GLU A CA 1
ATOM 3908 C C . GLU A 1 484 ? 7.695 -34.125 -13.32 1 98.81 484 GLU A C 1
ATOM 3910 O O . GLU A 1 484 ? 8.383 -34.969 -12.766 1 98.81 484 GLU A O 1
ATOM 3915 N N . VAL A 1 485 ? 7.465 -34.094 -14.672 1 98.56 485 VAL A N 1
ATOM 3916 C CA . VAL A 1 485 ? 8.078 -35.125 -15.492 1 98.56 485 VAL A CA 1
ATOM 3917 C C . VAL A 1 485 ? 9.07 -34.5 -16.469 1 98.56 485 VAL A C 1
ATOM 3919 O O . VAL A 1 485 ? 9.531 -35.125 -17.406 1 98.56 485 VAL A O 1
ATOM 3922 N N . GLY A 1 486 ? 9.32 -33.188 -16.328 1 98.12 486 GLY A N 1
ATOM 3923 C CA . GLY A 1 486 ? 10.414 -32.531 -17.016 1 98.12 486 GLY A CA 1
ATOM 3924 C C . GLY A 1 486 ? 10.031 -32.031 -18.391 1 98.12 486 GLY A C 1
ATOM 3925 O O . GLY A 1 486 ? 10.844 -32.062 -19.312 1 98.12 486 GLY A O 1
ATOM 3926 N N . VAL A 1 487 ? 8.781 -31.625 -18.594 1 97.56 487 VAL A N 1
ATOM 3927 C CA . VAL A 1 487 ? 8.367 -31.016 -19.859 1 97.56 487 VAL A CA 1
ATOM 3928 C C . VAL A 1 487 ? 9.055 -29.656 -20.031 1 97.56 487 VAL A C 1
ATOM 3930 O O . VAL A 1 487 ? 9.148 -28.875 -19.078 1 97.56 487 VAL A O 1
ATOM 3933 N N . GLU A 1 488 ? 9.664 -29.406 -21.156 1 97.06 488 GLU A N 1
ATOM 3934 C CA . GLU A 1 488 ? 10.305 -28.141 -21.516 1 97.06 488 GLU A CA 1
ATOM 3935 C C . GLU A 1 488 ? 9.398 -27.297 -22.406 1 97.06 488 GLU A C 1
ATOM 3937 O O . GLU A 1 488 ? 8.312 -27.75 -22.797 1 97.06 488 GLU A O 1
ATOM 3942 N N . GLY A 1 489 ? 9.773 -26.031 -22.609 1 96.94 489 GLY A N 1
ATOM 3943 C CA . GLY A 1 489 ? 9.031 -25.172 -23.516 1 96.94 489 GLY A CA 1
ATOM 3944 C C . GLY A 1 489 ? 9.297 -23.703 -23.297 1 96.94 489 GLY A C 1
ATOM 3945 O O . GLY A 1 489 ? 9.273 -23.234 -22.156 1 96.94 489 GLY A O 1
ATOM 3946 N N . GLY A 1 490 ? 9.602 -23 -24.359 1 95.81 490 GLY A N 1
ATOM 3947 C CA . GLY A 1 490 ? 9.703 -21.547 -24.297 1 95.81 490 GLY A CA 1
ATOM 3948 C C . GLY A 1 490 ? 8.367 -20.875 -24.062 1 95.81 490 GLY A C 1
ATOM 3949 O O . GLY A 1 490 ? 7.449 -21.469 -23.5 1 95.81 490 GLY A O 1
ATOM 3950 N N . ASN A 1 491 ? 8.273 -19.641 -24.359 1 95.31 491 ASN A N 1
ATOM 3951 C CA . ASN A 1 491 ? 7.023 -18.906 -24.188 1 95.31 491 ASN A CA 1
ATOM 3952 C C . ASN A 1 491 ? 5.922 -19.469 -25.094 1 95.31 491 ASN A C 1
ATOM 3954 O O . ASN A 1 491 ? 6.184 -20.312 -25.938 1 95.31 491 ASN A O 1
ATOM 3958 N N . ASP A 1 492 ? 4.672 -19.078 -24.859 1 92.5 492 ASP A N 1
ATOM 3959 C CA . ASP A 1 492 ? 3.533 -19.469 -25.672 1 92.5 492 ASP A CA 1
ATOM 3960 C C . ASP A 1 492 ? 3.881 -19.422 -27.156 1 92.5 492 ASP A C 1
ATOM 3962 O O . ASP A 1 492 ? 4.457 -18.438 -27.641 1 92.5 492 ASP A O 1
ATOM 3966 N N . PRO A 1 493 ? 3.645 -20.484 -27.75 1 94.31 493 PRO A N 1
ATOM 3967 C CA . PRO A 1 493 ? 2.795 -21.609 -27.375 1 94.31 493 PRO A CA 1
ATOM 3968 C C . PRO A 1 493 ? 3.596 -22.797 -26.844 1 94.31 493 PRO A C 1
ATOM 3970 O O . PRO A 1 493 ? 3.014 -23.812 -26.438 1 94.31 493 PRO A O 1
ATOM 3973 N N . PHE A 1 494 ? 4.883 -22.703 -26.766 1 94.81 494 PHE A N 1
ATOM 3974 C CA . PHE A 1 494 ? 5.754 -23.844 -26.562 1 94.81 494 PHE A CA 1
ATOM 3975 C C . PHE A 1 494 ? 5.652 -24.344 -25.125 1 94.81 494 PHE A C 1
ATOM 3977 O O . PHE A 1 494 ? 5.965 -25.5 -24.828 1 94.81 494 PHE A O 1
ATOM 3984 N N . CYS A 1 495 ? 5.207 -23.469 -24.234 1 96 495 CYS A N 1
ATOM 3985 C CA . CYS A 1 495 ? 5.047 -23.844 -22.828 1 96 495 CYS A CA 1
ATOM 3986 C C . CYS A 1 495 ? 3.799 -24.703 -22.641 1 96 495 CYS A C 1
ATOM 3988 O O . CYS A 1 495 ? 3.533 -25.172 -21.531 1 96 495 CYS A O 1
ATOM 3990 N N . ARG A 1 496 ? 3.051 -24.953 -23.719 1 96.62 496 ARG A N 1
ATOM 3991 C CA . ARG A 1 496 ? 1.784 -25.672 -23.641 1 96.62 496 ARG A CA 1
ATOM 3992 C C . ARG A 1 496 ? 1.839 -26.969 -24.438 1 96.62 496 ARG A C 1
ATOM 3994 O O . ARG A 1 496 ? 0.916 -27.281 -25.188 1 96.62 496 ARG A O 1
ATOM 4001 N N . GLN A 1 497 ? 2.869 -27.672 -24.266 1 94.5 497 GLN A N 1
ATOM 4002 C CA . GLN A 1 497 ? 3.021 -28.984 -24.891 1 94.5 497 GLN A CA 1
ATOM 4003 C C . GLN A 1 497 ? 2.143 -30.031 -24.219 1 94.5 497 GLN A C 1
ATOM 4005 O O . GLN A 1 497 ? 1.865 -29.922 -23.016 1 94.5 497 GLN A O 1
ATOM 4010 N N . PRO A 1 498 ? 1.699 -31.016 -25.047 1 96.81 498 PRO A N 1
ATOM 4011 C CA . PRO A 1 498 ? 0.924 -32.094 -24.422 1 96.81 498 PRO A CA 1
ATOM 4012 C C . PRO A 1 498 ? 1.723 -32.875 -23.375 1 96.81 498 PRO A C 1
ATOM 4014 O O . PRO A 1 498 ? 2.934 -33.062 -23.531 1 96.81 498 PRO A O 1
ATOM 4017 N N . PHE A 1 499 ? 1.053 -33.281 -22.344 1 98.38 499 PHE A N 1
ATOM 4018 C CA . PHE A 1 499 ? 1.666 -34.125 -21.328 1 98.38 499 PHE A CA 1
ATOM 4019 C C . PHE A 1 499 ? 2.137 -35.438 -21.938 1 98.38 499 PHE A C 1
ATOM 4021 O O . PHE A 1 499 ? 1.381 -36.125 -22.641 1 98.38 499 PHE A O 1
ATOM 4028 N N . PRO A 1 500 ? 3.359 -35.844 -21.688 1 97.81 500 PRO A N 1
ATOM 4029 C CA . PRO A 1 500 ? 3.861 -37.125 -22.219 1 97.81 500 PRO A CA 1
ATOM 4030 C C . PRO A 1 500 ? 3.451 -38.344 -21.391 1 97.81 500 PRO A C 1
ATOM 4032 O O . PRO A 1 500 ? 4.211 -38.781 -20.516 1 97.81 500 PRO A O 1
ATOM 4035 N N . TRP A 1 501 ? 2.369 -38.969 -21.688 1 97.31 501 TRP A N 1
ATOM 4036 C CA . TRP A 1 501 ? 1.844 -40.062 -20.875 1 97.31 501 TRP A CA 1
ATOM 4037 C C . TRP A 1 501 ? 2.645 -41.344 -21.109 1 97.31 501 TRP A C 1
ATOM 4039 O O . TRP A 1 501 ? 2.523 -42.312 -20.344 1 97.31 501 TRP A O 1
ATOM 4049 N N . ASP A 1 502 ? 3.516 -41.344 -22.219 1 96.44 502 ASP A N 1
ATOM 4050 C CA . ASP A 1 502 ? 4.496 -42.406 -22.359 1 96.44 502 ASP A CA 1
ATOM 4051 C C . ASP A 1 502 ? 5.574 -42.312 -21.281 1 96.44 502 ASP A C 1
ATOM 4053 O O . ASP A 1 502 ? 6.387 -41.375 -21.297 1 96.44 502 ASP A O 1
ATOM 4057 N N . LYS A 1 503 ? 5.645 -43.25 -20.453 1 96.56 503 LYS A N 1
ATOM 4058 C CA . LYS A 1 503 ? 6.539 -43.219 -19.297 1 96.56 503 LYS A CA 1
ATOM 4059 C C . LYS A 1 503 ? 7.996 -43.094 -19.734 1 96.56 503 LYS A C 1
ATOM 4061 O O . LYS A 1 503 ? 8.812 -42.5 -19.016 1 96.56 503 LYS A O 1
ATOM 4066 N N . THR A 1 504 ? 8.305 -43.562 -20.922 1 96.62 504 THR A N 1
ATOM 4067 C CA . THR A 1 504 ? 9.68 -43.531 -21.406 1 96.62 504 THR A CA 1
ATOM 4068 C C . THR A 1 504 ? 10.102 -42.094 -21.719 1 96.62 504 THR A C 1
ATOM 4070 O O . THR A 1 504 ? 11.289 -41.812 -21.859 1 96.62 504 THR A O 1
ATOM 4073 N N . GLN A 1 505 ? 9.148 -41.219 -21.766 1 96.44 505 GLN A N 1
ATOM 4074 C CA . GLN A 1 505 ? 9.43 -39.844 -22.094 1 96.44 505 GLN A CA 1
ATOM 4075 C C . GLN A 1 505 ? 9.398 -38.969 -20.844 1 96.44 505 GLN A C 1
ATOM 4077 O O . GLN A 1 505 ? 9.547 -37.75 -20.922 1 96.44 505 GLN A O 1
ATOM 4082 N N . GLN A 1 506 ? 9.242 -39.594 -19.734 1 97.75 506 GLN A N 1
ATOM 4083 C CA . GLN A 1 506 ? 9.117 -38.875 -18.484 1 97.75 506 GLN A CA 1
ATOM 4084 C C . GLN A 1 506 ? 10.414 -38.938 -17.688 1 97.75 506 GLN A C 1
ATOM 4086 O O . GLN A 1 506 ? 11.117 -39.938 -17.688 1 97.75 506 GLN A O 1
ATOM 4091 N N . ASP A 1 507 ? 10.797 -37.875 -17.078 1 98.12 507 ASP A N 1
ATOM 4092 C CA . ASP A 1 507 ? 11.883 -37.844 -16.094 1 98.12 507 ASP A CA 1
ATOM 4093 C C . ASP A 1 507 ? 11.438 -38.469 -14.781 1 98.12 507 ASP A C 1
ATOM 4095 O O . ASP A 1 507 ? 10.93 -37.781 -13.883 1 98.12 507 ASP A O 1
ATOM 4099 N N . GLY A 1 508 ? 11.711 -39.75 -14.633 1 97.75 508 GLY A N 1
ATOM 4100 C CA . GLY A 1 508 ? 11.242 -40.531 -13.484 1 97.75 508 GLY A CA 1
ATOM 4101 C C . GLY A 1 508 ? 11.828 -40.031 -12.172 1 97.75 508 GLY A C 1
ATOM 4102 O O . GLY A 1 508 ? 11.164 -40.125 -11.133 1 97.75 508 GLY A O 1
ATOM 4103 N N . GLU A 1 509 ? 13.039 -39.625 -12.172 1 97.5 509 GLU A N 1
ATOM 4104 C CA . GLU A 1 509 ? 13.688 -39.125 -10.961 1 97.5 509 GLU A CA 1
ATOM 4105 C C . GLU A 1 509 ? 13.031 -37.844 -10.484 1 97.5 509 GLU A C 1
ATOM 4107 O O . GLU A 1 509 ? 12.836 -37.625 -9.281 1 97.5 509 GLU A O 1
ATOM 4112 N N . LEU A 1 510 ? 12.75 -37 -11.414 1 98.38 510 LEU A N 1
ATOM 4113 C CA . LEU A 1 510 ? 12.086 -35.75 -11.07 1 98.38 510 LEU A CA 1
ATOM 4114 C C . LEU A 1 510 ? 10.68 -36 -10.531 1 98.38 510 LEU A C 1
ATOM 4116 O O . LEU A 1 510 ? 10.266 -35.406 -9.539 1 98.38 510 LEU A O 1
ATOM 4120 N N . LEU A 1 511 ? 9.977 -36.875 -11.18 1 98.75 511 LEU A N 1
ATOM 4121 C CA . LEU A 1 511 ? 8.648 -37.281 -10.727 1 98.75 511 LEU A CA 1
ATOM 4122 C C . LEU A 1 511 ? 8.695 -37.781 -9.289 1 98.75 511 LEU A C 1
ATOM 4124 O O . LEU A 1 511 ? 7.859 -37.406 -8.461 1 98.75 511 LEU A O 1
ATOM 4128 N N . ALA A 1 512 ? 9.672 -38.625 -9.008 1 98.56 512 ALA A N 1
ATOM 4129 C CA . ALA A 1 512 ? 9.836 -39.156 -7.66 1 98.56 512 ALA A CA 1
ATOM 4130 C C . ALA A 1 512 ? 10.102 -38.062 -6.648 1 98.56 512 ALA A C 1
ATOM 4132 O O . ALA A 1 512 ? 9.625 -38.125 -5.512 1 98.56 512 ALA A O 1
ATOM 4133 N N . LEU A 1 513 ? 10.891 -37.094 -7.035 1 98.44 513 LEU A N 1
ATOM 4134 C CA . LEU A 1 513 ? 11.172 -35.969 -6.16 1 98.44 513 LEU A CA 1
ATOM 4135 C C . LEU A 1 513 ? 9.891 -35.219 -5.816 1 98.44 513 LEU A C 1
ATOM 4137 O O . LEU A 1 513 ? 9.625 -34.938 -4.645 1 98.44 513 LEU A O 1
ATOM 4141 N N . TYR A 1 514 ? 9.109 -34.844 -6.844 1 98.88 514 TYR A N 1
ATOM 4142 C CA . TYR A 1 514 ? 7.855 -34.156 -6.609 1 98.88 514 TYR A CA 1
ATOM 4143 C C . TYR A 1 514 ? 6.957 -34.938 -5.668 1 98.88 514 TYR A C 1
ATOM 4145 O O . TYR A 1 514 ? 6.309 -34.375 -4.789 1 98.88 514 TYR A O 1
ATOM 4153 N N . GLN A 1 515 ? 6.926 -36.281 -5.848 1 98.81 515 GLN A N 1
ATOM 4154 C CA . GLN A 1 515 ? 6.121 -37.125 -4.98 1 98.81 515 GLN A CA 1
ATOM 4155 C C . GLN A 1 515 ? 6.613 -37.062 -3.535 1 98.81 515 GLN A C 1
ATOM 4157 O O . GLN A 1 515 ? 5.809 -36.969 -2.605 1 98.81 515 GLN A O 1
ATOM 4162 N N . ARG A 1 516 ? 7.91 -37.125 -3.357 1 98.56 516 ARG A N 1
ATOM 4163 C CA . ARG A 1 516 ? 8.484 -37.031 -2.016 1 98.56 516 ARG A CA 1
ATOM 4164 C C . ARG A 1 516 ? 8.203 -35.688 -1.374 1 98.56 516 ARG A C 1
ATOM 4166 O O . ARG A 1 516 ? 7.875 -35.594 -0.189 1 98.56 516 ARG A O 1
ATOM 4173 N N . LEU A 1 517 ? 8.328 -34.625 -2.131 1 98.81 517 LEU A N 1
ATOM 4174 C CA . LEU A 1 517 ? 8.102 -33.281 -1.62 1 98.81 517 LEU A CA 1
ATOM 4175 C C . LEU A 1 517 ? 6.637 -33.094 -1.233 1 98.81 517 LEU A C 1
ATOM 4177 O O . LEU A 1 517 ? 6.34 -32.5 -0.196 1 98.81 517 LEU A O 1
ATOM 4181 N N . ALA A 1 518 ? 5.742 -33.562 -2.064 1 98.88 518 ALA A N 1
ATOM 4182 C CA . ALA A 1 518 ? 4.32 -33.469 -1.743 1 98.88 518 ALA A CA 1
ATOM 4183 C C . ALA A 1 518 ? 3.998 -34.25 -0.465 1 98.88 518 ALA A C 1
ATOM 4185 O O . ALA A 1 518 ? 3.268 -33.75 0.397 1 98.88 518 ALA A O 1
ATOM 4186 N N . ARG A 1 519 ? 4.527 -35.438 -0.381 1 98.44 519 ARG A N 1
ATOM 4187 C CA . ARG A 1 519 ? 4.312 -36.25 0.815 1 98.44 519 ARG A CA 1
ATOM 4188 C C . ARG A 1 519 ? 4.844 -35.531 2.057 1 98.44 519 ARG A C 1
ATOM 4190 O O . ARG A 1 519 ? 4.184 -35.531 3.1 1 98.44 519 ARG A O 1
ATOM 4197 N N . LEU A 1 520 ? 6.016 -35 1.916 1 98.38 520 LEU A N 1
ATOM 4198 C CA . LEU A 1 520 ? 6.617 -34.25 3.023 1 98.38 520 LEU A CA 1
ATOM 4199 C C . LEU A 1 520 ? 5.738 -33.062 3.436 1 98.38 520 LEU A C 1
ATOM 4201 O O . LEU A 1 520 ? 5.508 -32.844 4.625 1 98.38 520 LEU A O 1
ATOM 4205 N N . ARG A 1 521 ? 5.27 -32.312 2.494 1 98.62 521 ARG A N 1
ATOM 4206 C CA . ARG A 1 521 ? 4.434 -31.156 2.797 1 98.62 521 ARG A CA 1
ATOM 4207 C C . ARG A 1 521 ? 3.143 -31.578 3.49 1 98.62 521 ARG A C 1
ATOM 4209 O O . ARG A 1 521 ? 2.717 -30.953 4.457 1 98.62 521 ARG A O 1
ATOM 4216 N N . HIS A 1 522 ? 2.523 -32.688 3.031 1 98.38 522 HIS A N 1
ATOM 4217 C CA . HIS A 1 522 ? 1.278 -33.156 3.629 1 98.38 522 HIS A CA 1
ATOM 4218 C C . HIS A 1 522 ? 1.477 -33.531 5.094 1 98.38 522 HIS A C 1
ATOM 4220 O O . HIS A 1 522 ? 0.582 -33.312 5.918 1 98.38 522 HIS A O 1
ATOM 4226 N N . ARG A 1 523 ? 2.633 -33.969 5.375 1 97.12 523 ARG A N 1
ATOM 4227 C CA . ARG A 1 523 ? 2.846 -34.5 6.727 1 97.12 523 ARG A CA 1
ATOM 4228 C C . ARG A 1 523 ? 3.359 -33.375 7.652 1 97.12 523 ARG A C 1
ATOM 4230 O O . ARG A 1 523 ? 3.316 -33.531 8.875 1 97.12 523 ARG A O 1
ATOM 4237 N N . SER A 1 524 ? 3.877 -32.312 7.105 1 98 524 SER A N 1
ATOM 4238 C CA . SER A 1 524 ? 4.539 -31.297 7.898 1 98 524 SER A CA 1
ATOM 4239 C C . SER A 1 524 ? 3.623 -30.094 8.133 1 98 524 SER A C 1
ATOM 4241 O O . SER A 1 524 ? 3.305 -29.359 7.195 1 98 524 SER A O 1
ATOM 4243 N N . ARG A 1 525 ? 3.264 -29.844 9.344 1 97.62 525 ARG A N 1
ATOM 4244 C CA . ARG A 1 525 ? 2.469 -28.656 9.664 1 97.62 525 ARG A CA 1
ATOM 4245 C C . ARG A 1 525 ? 3.291 -27.375 9.492 1 97.62 525 ARG A C 1
ATOM 4247 O O . ARG A 1 525 ? 2.756 -26.344 9.109 1 97.62 525 ARG A O 1
ATOM 4254 N N . ALA A 1 526 ? 4.629 -27.438 9.719 1 98.06 526 ALA A N 1
ATOM 4255 C CA . ALA A 1 526 ? 5.516 -26.281 9.547 1 98.06 526 ALA A CA 1
ATOM 4256 C C . ALA A 1 526 ? 5.52 -25.797 8.102 1 98.06 526 ALA A C 1
ATOM 4258 O O . ALA A 1 526 ? 5.566 -24.594 7.844 1 98.06 526 ALA A O 1
ATOM 4259 N N . LEU A 1 527 ? 5.395 -26.75 7.176 1 98.62 527 LEU A N 1
ATOM 4260 C CA . LEU A 1 527 ? 5.426 -26.375 5.77 1 98.62 527 LEU A CA 1
ATOM 4261 C C . LEU A 1 527 ? 4.07 -25.828 5.32 1 98.62 527 LEU A C 1
ATOM 4263 O O . LEU A 1 527 ? 3.992 -25.031 4.395 1 98.62 527 LEU A O 1
ATOM 4267 N N . ARG A 1 528 ? 2.98 -26.219 6.02 1 98.5 528 ARG A N 1
ATOM 4268 C CA . ARG A 1 528 ? 1.639 -25.844 5.598 1 98.5 528 ARG A CA 1
ATOM 4269 C C . ARG A 1 528 ? 1.155 -24.609 6.363 1 98.5 528 ARG A C 1
ATOM 4271 O O . ARG A 1 528 ? 0.422 -23.781 5.82 1 98.5 528 ARG A O 1
ATOM 4278 N N . SER A 1 529 ? 1.597 -24.422 7.656 1 97.88 529 SER A N 1
ATOM 4279 C CA . SER A 1 529 ? 1.023 -23.391 8.516 1 97.88 529 SER A CA 1
ATOM 4280 C C . SER A 1 529 ? 2.111 -22.578 9.219 1 97.88 529 SER A C 1
ATOM 4282 O O . SER A 1 529 ? 1.82 -21.609 9.914 1 97.88 529 SER A O 1
ATOM 4284 N N . GLY A 1 530 ? 3.32 -22.922 9.031 1 98.25 530 GLY A N 1
ATOM 4285 C CA . GLY A 1 530 ? 4.395 -22.344 9.828 1 98.25 530 GLY A CA 1
ATOM 4286 C C . GLY A 1 530 ? 4.867 -21 9.305 1 98.25 530 GLY A C 1
ATOM 4287 O O . GLY A 1 530 ? 4.539 -20.625 8.18 1 98.25 530 GLY A O 1
ATOM 4288 N N . ALA A 1 531 ? 5.566 -20.297 10.141 1 98.06 531 ALA A N 1
ATOM 4289 C CA . ALA A 1 531 ? 6.234 -19.047 9.766 1 98.06 531 ALA A CA 1
ATOM 4290 C C . ALA A 1 531 ? 7.566 -19.328 9.078 1 98.06 531 ALA A C 1
ATOM 4292 O O . ALA A 1 531 ? 8.039 -20.469 9.062 1 98.06 531 ALA A O 1
ATOM 4293 N N . CYS A 1 532 ? 8.055 -18.328 8.453 1 98.25 532 CYS A N 1
ATOM 4294 C CA . CYS A 1 532 ? 9.281 -18.453 7.672 1 98.25 532 CYS A CA 1
ATOM 4295 C C . CYS A 1 532 ? 10.312 -17.422 8.094 1 98.25 532 CYS A C 1
ATOM 4297 O O . CYS A 1 532 ? 9.969 -16.266 8.336 1 98.25 532 CYS A O 1
ATOM 4299 N N . GLN A 1 533 ? 11.531 -17.812 8.234 1 97.56 533 GLN A N 1
ATOM 4300 C CA . GLN A 1 533 ? 12.656 -16.922 8.5 1 97.56 533 GLN A CA 1
ATOM 4301 C C . GLN A 1 533 ? 13.859 -17.281 7.633 1 97.56 533 GLN A C 1
ATOM 4303 O O . GLN A 1 533 ? 14.32 -18.422 7.652 1 97.56 533 GLN A O 1
ATOM 4308 N N . VAL A 1 534 ? 14.352 -16.297 6.855 1 98.12 534 VAL A N 1
ATOM 4309 C CA . VAL A 1 534 ? 15.625 -16.484 6.172 1 98.12 534 VAL A CA 1
ATOM 4310 C C . VAL A 1 534 ? 16.766 -16.406 7.184 1 98.12 534 VAL A C 1
ATOM 4312 O O . VAL A 1 534 ? 16.953 -15.375 7.844 1 98.12 534 VAL A O 1
ATOM 4315 N N . VAL A 1 535 ? 17.531 -17.469 7.305 1 96.81 535 VAL A N 1
ATOM 4316 C CA . VAL A 1 535 ? 18.531 -17.547 8.359 1 96.81 535 VAL A CA 1
ATOM 4317 C C . VAL A 1 535 ? 19.906 -17.203 7.801 1 96.81 535 VAL A C 1
ATOM 4319 O O . VAL A 1 535 ? 20.812 -16.797 8.547 1 96.81 535 VAL A O 1
ATOM 4322 N N . TYR A 1 536 ? 20.078 -17.484 6.543 1 98 536 TYR A N 1
ATOM 4323 C CA . TYR A 1 536 ? 21.344 -17.188 5.863 1 98 536 TYR A CA 1
ATOM 4324 C C . TYR A 1 536 ? 21.109 -16.922 4.379 1 98 536 TYR A C 1
ATOM 4326 O O . TYR A 1 536 ? 20.422 -17.688 3.705 1 98 536 TYR A O 1
ATOM 4334 N N . ALA A 1 537 ? 21.609 -15.867 3.826 1 98.62 537 ALA A N 1
ATOM 4335 C CA . ALA A 1 537 ? 21.531 -15.531 2.406 1 98.62 537 ALA A CA 1
ATOM 4336 C C . ALA A 1 537 ? 22.75 -14.727 1.964 1 98.62 537 ALA A C 1
ATOM 4338 O O . ALA A 1 537 ? 22.828 -13.523 2.215 1 98.62 537 ALA A O 1
ATOM 4339 N N . LYS A 1 538 ? 23.688 -15.32 1.334 1 98.25 538 LYS A N 1
ATOM 4340 C CA . LYS A 1 538 ? 24.906 -14.695 0.841 1 98.25 538 LYS A CA 1
ATOM 4341 C C . LYS A 1 538 ? 25.438 -15.406 -0.405 1 98.25 538 LYS A C 1
ATOM 4343 O O . LYS A 1 538 ? 25.531 -16.641 -0.428 1 98.25 538 LYS A O 1
ATOM 4348 N N . GLY A 1 539 ? 25.734 -14.602 -1.373 1 97.81 539 GLY A N 1
ATOM 4349 C CA . GLY A 1 539 ? 26.297 -15.188 -2.584 1 97.81 539 GLY A CA 1
ATOM 4350 C C . GLY A 1 539 ? 25.391 -16.234 -3.213 1 97.81 539 GLY A C 1
ATOM 4351 O O . GLY A 1 539 ? 24.25 -15.93 -3.582 1 97.81 539 GLY A O 1
ATOM 4352 N N . ASP A 1 540 ? 25.828 -17.516 -3.141 1 98.25 540 ASP A N 1
ATOM 4353 C CA . ASP A 1 540 ? 25.156 -18.594 -3.865 1 98.25 540 ASP A CA 1
ATOM 4354 C C . ASP A 1 540 ? 24.297 -19.422 -2.922 1 98.25 540 ASP A C 1
ATOM 4356 O O . ASP A 1 540 ? 23.625 -20.359 -3.355 1 98.25 540 ASP A O 1
ATOM 4360 N N . VAL A 1 541 ? 24.281 -19.047 -1.618 1 98.56 541 VAL A N 1
ATOM 4361 C CA . VAL A 1 541 ? 23.656 -19.922 -0.638 1 98.56 541 VAL A CA 1
ATOM 4362 C C . VAL A 1 541 ? 22.453 -19.219 -0.003 1 98.56 541 VAL A C 1
ATOM 4364 O O . VAL A 1 541 ? 22.578 -18.094 0.489 1 98.56 541 VAL A O 1
ATOM 4367 N N . PHE A 1 542 ? 21.328 -19.812 -0.075 1 98.69 542 PHE A N 1
ATOM 4368 C CA . PHE A 1 542 ? 20.062 -19.344 0.504 1 98.69 542 PHE A CA 1
ATOM 4369 C C . PHE A 1 542 ? 19.516 -20.359 1.5 1 98.69 542 PHE A C 1
ATOM 4371 O O . PHE A 1 542 ? 19.203 -21.484 1.131 1 98.69 542 PHE A O 1
ATOM 4378 N N . VAL A 1 543 ? 19.391 -19.984 2.805 1 98.62 543 VAL A N 1
ATOM 4379 C CA . VAL A 1 543 ? 18.906 -20.875 3.848 1 98.62 543 VAL A CA 1
ATOM 4380 C C . VAL A 1 543 ? 17.734 -20.25 4.582 1 98.62 543 VAL A C 1
ATOM 4382 O O . VAL A 1 543 ? 17.812 -19.109 5.043 1 98.62 543 VAL A O 1
ATOM 4385 N N . PHE A 1 544 ? 16.656 -20.906 4.672 1 98.5 544 PHE A N 1
ATOM 4386 C CA . PHE A 1 544 ? 15.516 -20.438 5.449 1 98.5 544 PHE A CA 1
ATOM 4387 C C . PHE A 1 544 ? 14.922 -21.562 6.285 1 98.5 544 PHE A C 1
ATOM 4389 O O . PHE A 1 544 ? 15.219 -22.734 6.055 1 98.5 544 PHE A O 1
ATOM 4396 N N . THR A 1 545 ? 14.148 -21.219 7.266 1 97.75 545 THR A N 1
ATOM 4397 C CA . THR A 1 545 ? 13.5 -22.188 8.141 1 97.75 545 THR A CA 1
ATOM 4398 C C . THR A 1 545 ? 12 -21.922 8.219 1 97.75 545 THR A C 1
ATOM 4400 O O . THR A 1 545 ? 11.547 -20.797 8.086 1 97.75 545 THR A O 1
ATOM 4403 N N . ARG A 1 546 ? 11.203 -23 8.219 1 98.5 546 ARG A N 1
ATOM 4404 C CA . ARG A 1 546 ? 9.781 -22.984 8.547 1 98.5 546 ARG A CA 1
ATOM 4405 C C . ARG A 1 546 ? 9.539 -23.469 9.969 1 98.5 546 ARG A C 1
ATOM 4407 O O . ARG A 1 546 ? 10.102 -24.484 10.391 1 98.5 546 ARG A O 1
ATOM 4414 N N . VAL A 1 547 ? 8.734 -22.625 10.68 1 97.62 547 VAL A N 1
ATOM 4415 C CA . VAL A 1 547 ? 8.594 -22.891 12.109 1 97.62 547 VAL A CA 1
ATOM 4416 C C . VAL A 1 547 ? 7.113 -22.984 12.469 1 97.62 547 VAL A C 1
ATOM 4418 O O . VAL A 1 547 ? 6.324 -22.094 12.141 1 97.62 547 VAL A O 1
ATOM 4421 N N . PHE A 1 548 ? 6.773 -24.016 13.133 1 96.81 548 PHE A N 1
ATOM 4422 C CA . PHE A 1 548 ? 5.445 -24.188 13.711 1 96.81 548 PHE A CA 1
ATOM 4423 C C . PHE A 1 548 ? 5.516 -24.969 15.023 1 96.81 548 PHE A C 1
ATOM 4425 O O . PHE A 1 548 ? 5.852 -26.156 15.031 1 96.81 548 PHE A O 1
ATOM 4432 N N . ARG A 1 549 ? 5.211 -24.297 16.156 1 93.5 549 ARG A N 1
ATOM 4433 C CA . ARG A 1 549 ? 5.352 -24.906 17.484 1 93.5 549 ARG A CA 1
ATOM 4434 C C . ARG A 1 549 ? 6.734 -25.531 17.656 1 93.5 549 ARG A C 1
ATOM 4436 O O . ARG A 1 549 ? 7.75 -24.844 17.469 1 93.5 549 ARG A O 1
ATOM 4443 N N . GLN A 1 550 ? 6.816 -26.859 17.781 1 93.38 550 GLN A N 1
ATOM 4444 C CA . GLN A 1 550 ? 8.109 -27.5 17.984 1 93.38 550 GLN A CA 1
ATOM 4445 C C . GLN A 1 550 ? 8.711 -27.969 16.672 1 93.38 550 GLN A C 1
ATOM 4447 O O . GLN A 1 550 ? 9.906 -28.297 16.609 1 93.38 550 GLN A O 1
ATOM 4452 N N . GLU A 1 551 ? 7.965 -27.984 15.664 1 96.5 551 GLU A N 1
ATOM 4453 C CA . GLU A 1 551 ? 8.453 -28.484 14.375 1 96.5 551 GLU A CA 1
ATOM 4454 C C . GLU A 1 551 ? 9.273 -27.422 13.648 1 96.5 551 GLU A C 1
ATOM 4456 O O . GLU A 1 551 ? 8.906 -26.25 13.641 1 96.5 551 GLU A O 1
ATOM 4461 N N . ARG A 1 552 ? 10.453 -27.859 13.172 1 96.62 552 ARG A N 1
ATOM 4462 C CA . ARG A 1 552 ? 11.328 -27.016 12.359 1 96.62 552 ARG A CA 1
ATOM 4463 C C . ARG A 1 552 ? 11.695 -27.703 11.055 1 96.62 552 ARG A C 1
ATOM 4465 O O . ARG A 1 552 ? 11.961 -28.906 11.039 1 96.62 552 ARG A O 1
ATOM 4472 N N . VAL A 1 553 ? 11.578 -27 10 1 97.94 553 VAL A N 1
ATOM 4473 C CA . VAL A 1 553 ? 12.109 -27.453 8.719 1 97.94 553 VAL A CA 1
ATOM 4474 C C . VAL A 1 553 ? 13.164 -26.469 8.219 1 97.94 553 VAL A C 1
ATOM 4476 O O . VAL A 1 553 ? 12.859 -25.297 7.988 1 97.94 553 VAL A O 1
ATOM 4479 N N . LEU A 1 554 ? 14.414 -26.875 8.125 1 97.56 554 LEU A N 1
ATOM 4480 C CA . LEU A 1 554 ? 15.516 -26.062 7.598 1 97.56 554 LEU A CA 1
ATOM 4481 C C . LEU A 1 554 ? 15.797 -26.422 6.141 1 97.56 554 LEU A C 1
ATOM 4483 O O . LEU A 1 554 ? 16.016 -27.594 5.812 1 97.56 554 LEU A O 1
ATOM 4487 N N . VAL A 1 555 ? 15.727 -25.484 5.289 1 98.62 555 VAL A N 1
ATOM 4488 C CA . VAL A 1 555 ? 15.969 -25.672 3.861 1 98.62 555 VAL A CA 1
ATOM 4489 C C . VAL A 1 555 ? 17.219 -24.906 3.441 1 98.62 555 VAL A C 1
ATOM 4491 O O . VAL A 1 555 ? 17.359 -23.719 3.754 1 98.62 555 VAL A O 1
ATOM 4494 N N . ALA A 1 556 ? 18.141 -25.516 2.77 1 98.5 556 ALA A N 1
ATOM 4495 C CA . ALA A 1 556 ? 19.359 -24.891 2.271 1 98.5 556 ALA A CA 1
ATOM 4496 C C . ALA A 1 556 ? 19.531 -25.125 0.776 1 98.5 556 ALA A C 1
ATOM 4498 O O . ALA A 1 556 ? 19.5 -26.281 0.32 1 98.5 556 ALA A O 1
ATOM 4499 N N . LEU A 1 557 ? 19.672 -24.125 0.046 1 98.5 557 LEU A N 1
ATOM 4500 C CA . LEU A 1 557 ? 19.891 -24.172 -1.396 1 98.5 557 LEU A CA 1
ATOM 4501 C C . LEU A 1 557 ? 21.266 -23.594 -1.759 1 98.5 557 LEU A C 1
ATOM 4503 O O . LEU A 1 557 ? 21.594 -22.469 -1.36 1 98.5 557 LEU A O 1
ATOM 4507 N N . ASN A 1 558 ? 22.094 -24.281 -2.443 1 98.06 558 ASN A N 1
ATOM 4508 C CA . ASN A 1 558 ? 23.406 -23.859 -2.947 1 98.06 558 ASN A CA 1
ATOM 4509 C C . ASN A 1 558 ? 23.484 -23.984 -4.465 1 98.06 558 ASN A C 1
ATOM 4511 O O . ASN A 1 558 ? 23.578 -25.094 -4.996 1 98.06 558 ASN A O 1
ATOM 4515 N N . ARG A 1 559 ? 23.438 -22.906 -5.156 1 97.38 559 ARG A N 1
ATOM 4516 C CA . ARG A 1 559 ? 23.484 -23 -6.613 1 97.38 559 ARG A CA 1
ATOM 4517 C C . ARG A 1 559 ? 24.922 -23 -7.121 1 97.38 559 ARG A C 1
ATOM 4519 O O . ARG A 1 559 ? 25.156 -23.109 -8.328 1 97.38 559 ARG A O 1
ATOM 4526 N N . GLY A 1 560 ? 25.906 -22.906 -6.223 1 96.56 560 GLY A N 1
ATOM 4527 C CA . GLY A 1 560 ? 27.297 -22.797 -6.613 1 96.56 560 GLY A CA 1
ATOM 4528 C C . GLY A 1 560 ? 28.109 -24.031 -6.242 1 96.56 560 GLY A C 1
ATOM 4529 O O . GLY A 1 560 ? 27.609 -25.156 -6.277 1 96.56 560 GLY A O 1
ATOM 4530 N N . ALA A 1 561 ? 29.406 -23.812 -6.016 1 97.19 561 ALA A N 1
ATOM 4531 C CA . ALA A 1 561 ? 30.344 -24.875 -5.66 1 97.19 561 ALA A CA 1
ATOM 4532 C C . ALA A 1 561 ? 30.109 -25.375 -4.242 1 97.19 561 ALA A C 1
ATOM 4534 O O . ALA A 1 561 ? 29.406 -24.719 -3.457 1 97.19 561 ALA A O 1
ATOM 4535 N N . ALA A 1 562 ? 30.578 -26.609 -4.016 1 97.12 562 ALA A N 1
ATOM 4536 C CA . ALA A 1 562 ? 30.531 -27.125 -2.652 1 97.12 562 ALA A CA 1
ATOM 4537 C C . ALA A 1 562 ? 31.109 -26.125 -1.66 1 97.12 562 ALA A C 1
ATOM 4539 O O . ALA A 1 562 ? 32.125 -25.469 -1.946 1 97.12 562 ALA A O 1
ATOM 4540 N N . CYS A 1 563 ? 30.438 -25.984 -0.535 1 97.25 563 CYS A N 1
ATOM 4541 C CA . CYS A 1 563 ? 30.922 -25 0.425 1 97.25 563 CYS A CA 1
ATOM 4542 C C . CYS A 1 563 ? 30.516 -25.375 1.844 1 97.25 563 CYS A C 1
ATOM 4544 O O . CYS A 1 563 ? 29.703 -26.281 2.043 1 97.25 563 CYS A O 1
ATOM 4546 N N . GLU A 1 564 ? 31.172 -24.734 2.748 1 97.38 564 GLU A N 1
ATOM 4547 C CA . GLU A 1 564 ? 30.844 -24.781 4.172 1 97.38 564 GLU A CA 1
ATOM 4548 C C . GLU A 1 564 ? 30.469 -23.391 4.695 1 97.38 564 GLU A C 1
ATOM 4550 O O . GLU A 1 564 ? 31.219 -22.422 4.484 1 97.38 564 GLU A O 1
ATOM 4555 N N . ILE A 1 565 ? 29.312 -23.266 5.266 1 97.38 565 ILE A N 1
ATOM 4556 C CA . ILE A 1 565 ? 28.906 -21.984 5.82 1 97.38 565 ILE A CA 1
ATOM 4557 C C . ILE A 1 565 ? 28.609 -22.141 7.312 1 97.38 565 ILE A C 1
ATOM 4559 O O . ILE A 1 565 ? 28.375 -23.234 7.797 1 97.38 565 ILE A O 1
ATOM 4563 N N . THR A 1 566 ? 28.672 -21.031 8.023 1 96.94 566 THR A N 1
ATOM 4564 C CA . THR A 1 566 ? 28.297 -20.969 9.43 1 96.94 566 THR A CA 1
ATOM 4565 C C . THR A 1 566 ? 27 -20.172 9.602 1 96.94 566 THR A C 1
ATOM 4567 O O . THR A 1 566 ? 26.953 -18.984 9.289 1 96.94 566 THR A O 1
ATOM 4570 N N . LEU A 1 567 ? 25.984 -20.828 10.047 1 96.12 567 LEU A N 1
ATOM 4571 C CA . LEU A 1 567 ? 24.719 -20.156 10.336 1 96.12 567 LEU A CA 1
ATOM 4572 C C . LEU A 1 567 ? 24.844 -19.266 11.57 1 96.12 567 LEU A C 1
ATOM 4574 O O . LEU A 1 567 ? 25.562 -19.609 12.516 1 96.12 567 LEU A O 1
ATOM 4578 N N . PRO A 1 568 ? 24.188 -18.109 11.531 1 94.38 568 PRO A N 1
ATOM 4579 C CA . PRO A 1 568 ? 24.141 -17.344 12.773 1 94.38 568 PRO A CA 1
ATOM 4580 C C . PRO A 1 568 ? 23.406 -18.078 13.898 1 94.38 568 PRO A C 1
ATOM 4582 O O . PRO A 1 568 ? 22.5 -18.875 13.633 1 94.38 568 PRO A O 1
ATOM 4585 N N . PHE A 1 569 ? 23.781 -17.781 15.102 1 92.81 569 PHE A N 1
ATOM 4586 C CA . PHE A 1 569 ? 23.094 -18.359 16.234 1 92.81 569 PHE A CA 1
ATOM 4587 C C . PHE A 1 569 ? 21.609 -18 16.219 1 92.81 569 PHE A C 1
ATOM 4589 O O . PHE A 1 569 ? 21.25 -16.844 15.977 1 92.81 569 PHE A O 1
ATOM 4596 N N . SER A 1 570 ? 20.797 -18.969 16.484 1 93.94 570 SER A N 1
ATOM 4597 C CA . SER A 1 570 ? 19.359 -18.766 16.656 1 93.94 570 SER A CA 1
ATOM 4598 C C . SER A 1 570 ? 18.781 -19.75 17.656 1 93.94 570 SER A C 1
ATOM 4600 O O . SER A 1 570 ? 18.938 -20.953 17.516 1 93.94 570 SER A O 1
ATOM 4602 N N . PRO A 1 571 ? 18.109 -19.172 18.625 1 93.25 571 PRO A N 1
ATOM 4603 C CA . PRO A 1 571 ? 17.438 -20.062 19.562 1 93.25 571 PRO A CA 1
ATOM 4604 C C . PRO A 1 571 ? 16.359 -20.922 18.891 1 93.25 571 PRO A C 1
ATOM 4606 O O . PRO A 1 571 ? 15.922 -21.922 19.453 1 93.25 571 PRO A O 1
ATOM 4609 N N . LEU A 1 572 ? 15.961 -20.562 17.719 1 91.62 572 LEU A N 1
ATOM 4610 C CA . LEU A 1 572 ? 14.961 -21.328 16.984 1 91.62 572 LEU A CA 1
ATOM 4611 C C . LEU A 1 572 ? 15.555 -22.625 16.453 1 91.62 572 LEU A C 1
ATOM 4613 O O . LEU A 1 572 ? 14.828 -23.578 16.172 1 91.62 572 LEU A O 1
ATOM 4617 N N . LEU A 1 573 ? 16.844 -22.656 16.297 1 91.56 573 LEU A N 1
ATOM 4618 C CA . LEU A 1 573 ? 17.5 -23.766 15.633 1 91.56 573 LEU A CA 1
ATOM 4619 C C . LEU A 1 573 ? 18.438 -24.5 16.594 1 91.56 573 LEU A C 1
ATOM 4621 O O . LEU A 1 573 ? 18.969 -25.547 16.25 1 91.56 573 LEU A O 1
ATOM 4625 N N . ASP A 1 574 ? 18.594 -24 17.766 1 86.94 574 ASP A N 1
ATOM 4626 C CA . ASP A 1 574 ? 19.625 -24.516 18.672 1 86.94 574 ASP A CA 1
ATOM 4627 C C . ASP A 1 574 ? 19.188 -25.828 19.312 1 86.94 574 ASP A C 1
ATOM 4629 O O . ASP A 1 574 ? 18 -26.016 19.625 1 86.94 574 ASP A O 1
ATOM 4633 N N . ASP A 1 575 ? 20.188 -26.672 19.422 1 81.81 575 ASP A N 1
ATOM 4634 C CA . ASP A 1 575 ? 20.094 -27.922 20.188 1 81.81 575 ASP A CA 1
ATOM 4635 C C . ASP A 1 575 ? 18.953 -28.797 19.656 1 81.81 575 ASP A C 1
ATOM 4637 O O . ASP A 1 575 ? 18.141 -29.281 20.453 1 81.81 575 ASP A O 1
ATOM 4641 N N . ARG A 1 576 ? 18.922 -28.922 18.312 1 87.12 576 ARG A N 1
ATOM 4642 C CA . ARG A 1 576 ? 17.891 -29.766 17.719 1 87.12 576 ARG A CA 1
ATOM 4643 C C . ARG A 1 576 ? 18.5 -30.969 17.031 1 87.12 576 ARG A C 1
ATOM 4645 O O . ARG A 1 576 ? 19.641 -30.922 16.578 1 87.12 576 ARG A O 1
ATOM 4652 N N . ALA A 1 577 ? 17.688 -32.094 17.016 1 90.5 577 ALA A N 1
ATOM 4653 C CA . ALA A 1 577 ? 18.031 -33.25 16.219 1 90.5 577 ALA A CA 1
ATOM 4654 C C . ALA A 1 577 ? 17.422 -33.156 14.828 1 90.5 577 ALA A C 1
ATOM 4656 O O . ALA A 1 577 ? 16.203 -33.062 14.68 1 90.5 577 ALA A O 1
ATOM 4657 N N . TRP A 1 578 ? 18.281 -33.188 13.883 1 93.88 578 TRP A N 1
ATOM 4658 C CA . TRP A 1 578 ? 17.828 -33 12.508 1 93.88 578 TRP A CA 1
ATOM 4659 C C . TRP A 1 578 ? 17.812 -34.312 11.742 1 93.88 578 TRP A C 1
ATOM 4661 O O . TRP A 1 578 ? 18.75 -35.094 11.852 1 93.88 578 TRP A O 1
ATOM 4671 N N . THR A 1 579 ? 16.719 -34.562 11.078 1 94.06 579 THR A N 1
ATOM 4672 C CA . THR A 1 579 ? 16.609 -35.656 10.117 1 94.06 579 THR A CA 1
ATOM 4673 C C . THR A 1 579 ? 16.656 -35.125 8.688 1 94.06 579 THR A C 1
ATOM 4675 O O . THR A 1 579 ? 15.945 -34.188 8.336 1 94.06 579 THR A O 1
ATOM 4678 N N . ARG A 1 580 ? 17.484 -35.719 7.926 1 95.06 580 ARG A N 1
ATOM 4679 C CA . ARG A 1 580 ? 17.578 -35.312 6.523 1 95.06 580 ARG A CA 1
ATOM 4680 C C . ARG A 1 580 ? 16.438 -35.906 5.711 1 95.06 580 ARG A C 1
ATOM 4682 O O . ARG A 1 580 ? 16.281 -37.125 5.625 1 95.06 580 ARG A O 1
ATOM 4689 N N . GLU A 1 581 ? 15.633 -35.031 5.176 1 95.88 581 GLU A N 1
ATOM 4690 C CA . GLU A 1 581 ? 14.5 -35.469 4.355 1 95.88 581 GLU A CA 1
ATOM 4691 C C . GLU A 1 581 ? 14.883 -35.5 2.877 1 95.88 581 GLU A C 1
ATOM 4693 O O . GLU A 1 581 ? 14.336 -36.312 2.117 1 95.88 581 GLU A O 1
ATOM 4698 N N . GLU A 1 582 ? 15.703 -34.594 2.455 1 95.06 582 GLU A N 1
ATOM 4699 C CA . GLU A 1 582 ? 16.141 -34.469 1.067 1 95.06 582 GLU A CA 1
ATOM 4700 C C . GLU A 1 582 ? 17.562 -33.906 0.985 1 95.06 582 GLU A C 1
ATOM 4702 O O . GLU A 1 582 ? 17.953 -33.062 1.795 1 95.06 582 GLU A O 1
ATOM 4707 N N . GLY A 1 583 ? 18.266 -34.375 0.004 1 90.81 583 GLY A N 1
ATOM 4708 C CA . GLY A 1 583 ? 19.562 -33.812 -0.332 1 90.81 583 GLY A CA 1
ATOM 4709 C C . GLY A 1 583 ? 20.688 -34.281 0.581 1 90.81 583 GLY A C 1
ATOM 4710 O O . GLY A 1 583 ? 20.422 -34.969 1.566 1 90.81 583 GLY A O 1
ATOM 4711 N N . ASP A 1 584 ? 21.922 -33.969 0.117 1 83.62 584 ASP A N 1
ATOM 4712 C CA . ASP A 1 584 ? 23.078 -34.375 0.898 1 83.62 584 ASP A CA 1
ATOM 4713 C C . ASP A 1 584 ? 23.719 -33.156 1.6 1 83.62 584 ASP A C 1
ATOM 4715 O O . ASP A 1 584 ? 24.156 -32.219 0.945 1 83.62 584 ASP A O 1
ATOM 4719 N N . ALA A 1 585 ? 23.578 -33.094 2.838 1 86.06 585 ALA A N 1
ATOM 4720 C CA . ALA A 1 585 ? 24.188 -32.062 3.676 1 86.06 585 ALA A CA 1
ATOM 4721 C C . ALA A 1 585 ? 24.531 -32.594 5.059 1 86.06 585 ALA A C 1
ATOM 4723 O O . ALA A 1 585 ? 24.031 -33.656 5.453 1 86.06 585 ALA A O 1
ATOM 4724 N N . ALA A 1 586 ? 25.484 -31.969 5.664 1 88.31 586 ALA A N 1
ATOM 4725 C CA . ALA A 1 586 ? 25.812 -32.25 7.059 1 88.31 586 ALA A CA 1
ATOM 4726 C C . ALA A 1 586 ? 25.719 -30.969 7.906 1 88.31 586 ALA A C 1
ATOM 4728 O O . ALA A 1 586 ? 26.281 -29.938 7.539 1 88.31 586 ALA A O 1
ATOM 4729 N N . LEU A 1 587 ? 24.922 -31.062 8.891 1 90.62 587 LEU A N 1
ATOM 4730 C CA . LEU A 1 587 ? 24.844 -29.984 9.859 1 90.62 587 LEU A CA 1
ATOM 4731 C C . LEU A 1 587 ? 25.484 -30.375 11.18 1 90.62 587 LEU A C 1
ATOM 4733 O O . LEU A 1 587 ? 25.047 -31.328 11.828 1 90.62 587 LEU A O 1
ATOM 4737 N N . GLU A 1 588 ? 26.562 -29.75 11.516 1 89.56 588 GLU A N 1
ATOM 4738 C CA . GLU A 1 588 ? 27.25 -29.922 12.797 1 89.56 588 GLU A CA 1
ATOM 4739 C C . GLU A 1 588 ? 27.281 -28.609 13.578 1 89.56 588 GLU A C 1
ATOM 4741 O O . GLU A 1 588 ? 28.062 -27.719 13.266 1 89.56 588 GLU A O 1
ATOM 4746 N N . GLY A 1 589 ? 26.484 -28.625 14.664 1 88.06 589 GLY A N 1
ATOM 4747 C CA . GLY A 1 589 ? 26.312 -27.328 15.305 1 88.06 589 GLY A CA 1
ATOM 4748 C C . GLY A 1 589 ? 25.688 -26.281 14.398 1 88.06 589 GLY A C 1
ATOM 4749 O O . GLY A 1 589 ? 24.578 -26.484 13.898 1 88.06 589 GLY A O 1
ATOM 4750 N N . LEU A 1 590 ? 26.453 -25.234 14.156 1 91.62 590 LEU A N 1
ATOM 4751 C CA . LEU A 1 590 ? 25.969 -24.172 13.289 1 91.62 590 LEU A CA 1
ATOM 4752 C C . LEU A 1 590 ? 26.641 -24.234 11.922 1 91.62 590 LEU A C 1
ATOM 4754 O O . LEU A 1 590 ? 26.359 -23.406 11.047 1 91.62 590 LEU A O 1
ATOM 4758 N N . THR A 1 591 ? 27.438 -25.219 11.742 1 95.12 591 THR A N 1
ATOM 4759 C CA . THR A 1 591 ? 28.172 -25.344 10.484 1 95.12 591 THR A CA 1
ATOM 4760 C C . THR A 1 591 ? 27.406 -26.25 9.516 1 95.12 591 THR A C 1
ATOM 4762 O O . THR A 1 591 ? 27.109 -27.406 9.844 1 95.12 591 THR A O 1
ATOM 4765 N N . LEU A 1 592 ? 27.141 -25.766 8.367 1 96.12 592 LEU A N 1
ATOM 4766 C CA . LEU A 1 592 ? 26.406 -26.484 7.332 1 96.12 592 LEU A CA 1
ATOM 4767 C C . LEU A 1 592 ? 27.297 -26.734 6.117 1 96.12 592 LEU A C 1
ATOM 4769 O O . LEU A 1 592 ? 27.844 -25.797 5.539 1 96.12 592 LEU A O 1
ATOM 4773 N N . ARG A 1 593 ? 27.562 -27.969 5.793 1 97.12 593 ARG A N 1
ATOM 4774 C CA . ARG A 1 593 ? 28.297 -28.359 4.59 1 97.12 593 ARG A CA 1
ATOM 4775 C C . ARG A 1 593 ? 27.344 -28.734 3.463 1 97.12 593 ARG A C 1
ATOM 4777 O O . ARG A 1 593 ? 26.469 -29.578 3.633 1 97.12 593 ARG A O 1
ATOM 4784 N N . LEU A 1 594 ? 27.5 -28.016 2.371 1 97.31 594 LEU A N 1
ATOM 4785 C CA . LEU A 1 594 ? 26.609 -28.203 1.23 1 97.31 594 LEU A CA 1
ATOM 4786 C C . LEU A 1 594 ? 27.375 -28.672 0.002 1 97.31 594 LEU A C 1
ATOM 4788 O O . LEU A 1 594 ? 28.453 -28.141 -0.286 1 97.31 594 LEU A O 1
ATOM 4792 N N . ALA A 1 595 ? 26.906 -29.672 -0.718 1 96.44 595 ALA A N 1
ATOM 4793 C CA . ALA A 1 595 ? 27.469 -30.078 -2.002 1 96.44 595 ALA A CA 1
ATOM 4794 C C . ALA A 1 595 ? 27.203 -29.031 -3.078 1 96.44 595 ALA A C 1
ATOM 4796 O O . ALA A 1 595 ? 26.406 -28.109 -2.863 1 96.44 595 ALA A O 1
ATOM 4797 N N . ALA A 1 596 ? 27.938 -29.141 -4.141 1 96.5 596 ALA A N 1
ATOM 4798 C CA . ALA A 1 596 ? 27.672 -28.297 -5.297 1 96.5 596 ALA A CA 1
ATOM 4799 C C . ALA A 1 596 ? 26.25 -28.516 -5.82 1 96.5 596 ALA A C 1
ATOM 4801 O O . ALA A 1 596 ? 25.844 -29.672 -6.023 1 96.5 596 ALA A O 1
ATOM 4802 N N . GLY A 1 597 ? 25.5 -27.469 -5.949 1 96.44 597 GLY A N 1
ATOM 4803 C CA . GLY A 1 597 ? 24.141 -27.578 -6.48 1 96.44 597 GLY A CA 1
ATOM 4804 C C . GLY A 1 597 ? 23.172 -28.234 -5.523 1 96.44 597 GLY A C 1
ATOM 4805 O O . GLY A 1 597 ? 22.156 -28.781 -5.945 1 96.44 597 GLY A O 1
ATOM 4806 N N . ALA A 1 598 ? 23.469 -28.156 -4.258 1 96.19 598 ALA A N 1
ATOM 4807 C CA . ALA A 1 598 ? 22.688 -28.906 -3.273 1 96.19 598 ALA A CA 1
ATOM 4808 C C . ALA A 1 598 ? 21.328 -28.234 -3.025 1 96.19 598 ALA A C 1
ATOM 4810 O O . ALA A 1 598 ? 21.234 -27.016 -3.045 1 96.19 598 ALA A O 1
ATOM 4811 N N . ALA A 1 599 ? 20.312 -29 -2.814 1 98 599 ALA A N 1
ATOM 4812 C CA . ALA A 1 599 ? 19.016 -28.672 -2.229 1 98 599 ALA A CA 1
ATOM 4813 C C . ALA A 1 599 ? 18.672 -29.625 -1.076 1 98 599 ALA A C 1
ATOM 4815 O O . ALA A 1 599 ? 18.453 -30.812 -1.29 1 98 599 ALA A O 1
ATOM 4816 N N . VAL A 1 600 ? 18.641 -29.016 0.104 1 97.94 600 VAL A N 1
ATOM 4817 C CA . VAL A 1 600 ? 18.609 -29.859 1.298 1 97.94 600 VAL A CA 1
ATOM 4818 C C . VAL A 1 600 ? 17.406 -29.484 2.158 1 97.94 600 VAL A C 1
ATOM 4820 O O . VAL A 1 600 ? 17.062 -28.297 2.285 1 97.94 600 VAL A O 1
ATOM 4823 N N . ILE A 1 601 ? 16.734 -30.469 2.684 1 98.44 601 ILE A N 1
ATOM 4824 C CA . ILE A 1 601 ? 15.672 -30.281 3.664 1 98.44 601 ILE A CA 1
ATOM 4825 C C . ILE A 1 601 ? 16 -31.062 4.938 1 98.44 601 ILE A C 1
ATOM 4827 O O . ILE A 1 601 ? 16.141 -32.281 4.902 1 98.44 601 ILE A O 1
ATOM 4831 N N . LEU A 1 602 ? 16.188 -30.375 5.965 1 97.12 602 LEU A N 1
ATOM 4832 C CA . LEU A 1 602 ? 16.344 -30.969 7.285 1 97.12 602 LEU A CA 1
ATOM 4833 C C . LEU A 1 602 ? 15.102 -30.75 8.141 1 97.12 602 LEU A C 1
ATOM 4835 O O . LEU A 1 602 ? 14.523 -29.656 8.125 1 97.12 602 LEU A O 1
ATOM 4839 N N . HIS A 1 603 ? 14.648 -31.75 8.789 1 96.44 603 HIS A N 1
ATOM 4840 C CA . HIS A 1 603 ? 13.406 -31.719 9.547 1 96.44 603 HIS A CA 1
ATOM 4841 C C . HIS A 1 603 ? 13.641 -32.062 11.016 1 96.44 603 HIS A C 1
ATOM 4843 O O . HIS A 1 603 ? 14.422 -32.969 11.32 1 96.44 603 HIS A O 1
ATOM 4849 N N . SER A 1 604 ? 13.133 -31.234 11.891 1 93.94 604 SER A N 1
ATOM 4850 C CA . SER A 1 604 ? 13.188 -31.516 13.32 1 93.94 604 SER A CA 1
ATOM 4851 C C . SER A 1 604 ? 11.805 -31.438 13.953 1 93.94 604 SER A C 1
ATOM 4853 O O . SER A 1 604 ? 11.008 -30.562 13.617 1 93.94 604 SER A O 1
ATOM 4855 N N . ARG A 1 605 ? 11.438 -32.375 14.867 1 85.81 605 ARG A N 1
ATOM 4856 C CA . ARG A 1 605 ? 10.148 -32.406 15.547 1 85.81 605 ARG A CA 1
ATOM 4857 C C . ARG A 1 605 ? 10.32 -32.281 17.047 1 85.81 605 ARG A C 1
ATOM 4859 O O . ARG A 1 605 ? 11.328 -32.719 17.609 1 85.81 605 ARG A O 1
ATOM 4866 N N . MET B 1 1 ? 31.641 4.047 -11.539 1 85.94 1 MET B N 1
ATOM 4867 C CA . MET B 1 1 ? 30.391 3.844 -10.797 1 85.94 1 MET B CA 1
ATOM 4868 C C . MET B 1 1 ? 29.219 4.465 -11.539 1 85.94 1 MET B C 1
ATOM 4870 O O . MET B 1 1 ? 29.328 5.566 -12.07 1 85.94 1 MET B O 1
ATOM 4874 N N . LEU B 1 2 ? 28.141 3.807 -11.75 1 94.62 2 LEU B N 1
ATOM 4875 C CA . LEU B 1 2 ? 26.969 4.27 -12.461 1 94.62 2 LEU B CA 1
ATOM 4876 C C . LEU B 1 2 ? 26.172 5.254 -11.609 1 94.62 2 LEU B C 1
ATOM 4878 O O . LEU B 1 2 ? 25.906 4.988 -10.43 1 94.62 2 LEU B O 1
ATOM 4882 N N . ASN B 1 3 ? 25.938 6.434 -12.148 1 95.75 3 ASN B N 1
ATOM 4883 C CA . ASN B 1 3 ? 25.062 7.422 -11.531 1 95.75 3 ASN B CA 1
ATOM 4884 C C . ASN B 1 3 ? 23.844 7.707 -12.406 1 95.75 3 ASN B C 1
ATOM 4886 O O . ASN B 1 3 ? 23.938 7.691 -13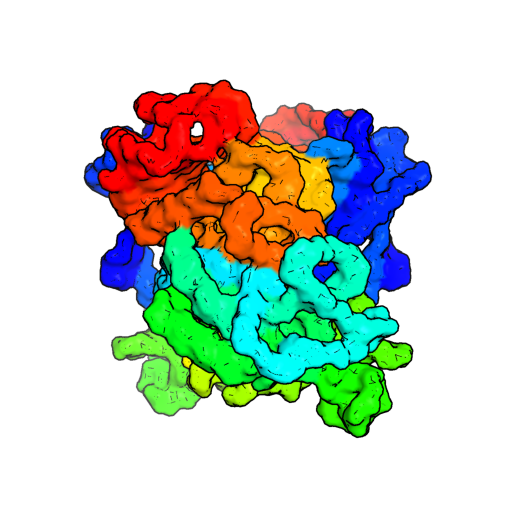.633 1 95.75 3 ASN B O 1
ATOM 4890 N N . ALA B 1 4 ? 22.75 7.918 -11.773 1 97.56 4 ALA B N 1
ATOM 4891 C CA . ALA B 1 4 ? 21.5 8.188 -12.477 1 97.56 4 ALA B CA 1
ATOM 4892 C C . ALA B 1 4 ? 20.766 9.367 -11.859 1 97.56 4 ALA B C 1
ATOM 4894 O O . ALA B 1 4 ? 20.781 9.547 -10.641 1 97.56 4 ALA B O 1
ATOM 4895 N N . TRP B 1 5 ? 20.172 10.234 -12.742 1 97.38 5 TRP B N 1
ATOM 4896 C CA . TRP B 1 5 ? 19.375 11.367 -12.281 1 97.38 5 TRP B CA 1
ATOM 4897 C C . TRP B 1 5 ? 18.047 11.438 -13.016 1 97.38 5 TRP B C 1
ATOM 4899 O O . TRP B 1 5 ? 18 11.359 -14.242 1 97.38 5 TRP B O 1
ATOM 4909 N N . HIS B 1 6 ? 17.016 11.5 -12.312 1 98.25 6 HIS B N 1
ATOM 4910 C CA . HIS B 1 6 ? 15.656 11.742 -12.789 1 98.25 6 HIS B CA 1
ATOM 4911 C C . HIS B 1 6 ? 14.789 12.367 -11.703 1 98.25 6 HIS B C 1
ATOM 4913 O O . HIS B 1 6 ? 14.82 11.93 -10.555 1 98.25 6 HIS B O 1
ATOM 4919 N N . LEU B 1 7 ? 14.078 13.406 -12.07 1 97.81 7 LEU B N 1
ATOM 4920 C CA . LEU B 1 7 ? 13.086 14.023 -11.203 1 97.81 7 LEU B CA 1
ATOM 4921 C C . LEU B 1 7 ? 11.75 14.18 -11.93 1 97.81 7 LEU B C 1
ATOM 4923 O O . LEU B 1 7 ? 11.719 14.328 -13.156 1 97.81 7 LEU B O 1
ATOM 4927 N N . PRO B 1 8 ? 10.672 14.148 -11.219 1 97.31 8 PRO B N 1
ATOM 4928 C CA . PRO B 1 8 ? 9.352 14.203 -11.852 1 97.31 8 PRO B CA 1
ATOM 4929 C C . PRO B 1 8 ? 8.938 15.625 -12.219 1 97.31 8 PRO B C 1
ATOM 4931 O O . PRO B 1 8 ? 7.785 16.016 -12 1 97.31 8 PRO B O 1
ATOM 4934 N N . VAL B 1 9 ? 9.859 16.422 -12.641 1 97.06 9 VAL B N 1
ATOM 4935 C CA . VAL B 1 9 ? 9.633 17.781 -13.133 1 97.06 9 VAL B CA 1
ATOM 4936 C C . VAL B 1 9 ? 10.531 18.047 -14.336 1 97.06 9 VAL B C 1
ATOM 4938 O O . VAL B 1 9 ? 11.414 17.25 -14.656 1 97.06 9 VAL B O 1
ATOM 4941 N N . ALA B 1 10 ? 10.227 19.172 -15.062 1 93.62 10 ALA B N 1
ATOM 4942 C CA . ALA B 1 10 ? 11.133 19.594 -16.125 1 93.62 10 ALA B CA 1
ATOM 4943 C C . ALA B 1 10 ? 12.547 19.812 -15.578 1 93.62 10 ALA B C 1
ATOM 4945 O O . ALA B 1 10 ? 12.719 20.297 -14.453 1 93.62 10 ALA B O 1
ATOM 4946 N N . PRO B 1 11 ? 13.547 19.453 -16.297 1 91.81 11 PRO B N 1
ATOM 4947 C CA . PRO B 1 11 ? 13.516 19.078 -17.719 1 91.81 11 PRO B CA 1
ATOM 4948 C C . PRO B 1 11 ? 13.32 17.578 -17.938 1 91.81 11 PRO B C 1
ATOM 4950 O O . PRO B 1 11 ? 13.266 17.125 -19.078 1 91.81 11 PRO B O 1
ATOM 4953 N N . PHE B 1 12 ? 13.18 16.828 -16.891 1 97.06 12 PHE B N 1
ATOM 4954 C CA . PHE B 1 12 ? 13.094 15.383 -17.047 1 97.06 12 PHE B CA 1
ATOM 4955 C C . PHE B 1 12 ? 11.727 14.977 -17.578 1 97.06 12 PHE B C 1
ATOM 4957 O O . PHE B 1 12 ? 11.594 13.914 -18.203 1 97.06 12 PHE B O 1
ATOM 4964 N N . ILE B 1 13 ? 10.766 15.766 -17.266 1 96.88 13 ILE B N 1
ATOM 4965 C CA . ILE B 1 13 ? 9.391 15.523 -17.688 1 96.88 13 ILE B CA 1
ATOM 4966 C C . ILE B 1 13 ? 8.906 16.688 -18.547 1 96.88 13 ILE B C 1
ATOM 4968 O O . ILE B 1 13 ? 9.016 17.859 -18.141 1 96.88 13 ILE B O 1
ATOM 4972 N N . HIS B 1 14 ? 8.406 16.406 -19.672 1 94.81 14 HIS B N 1
ATOM 4973 C CA . HIS B 1 14 ? 7.852 17.422 -20.547 1 94.81 14 HIS B CA 1
ATOM 4974 C C . HIS B 1 14 ? 6.594 16.906 -21.25 1 94.81 14 HIS B C 1
ATOM 4976 O O . HIS B 1 14 ? 6.617 15.867 -21.906 1 94.81 14 HIS B O 1
ATOM 4982 N N . ARG B 1 15 ? 5.547 17.625 -21.062 1 93.81 15 ARG B N 1
ATOM 4983 C CA . ARG B 1 15 ? 4.316 17.266 -21.75 1 93.81 15 ARG B CA 1
ATOM 4984 C C . ARG B 1 15 ? 4.297 17.828 -23.172 1 93.81 15 ARG B C 1
ATOM 4986 O O . ARG B 1 15 ? 4.57 19 -23.375 1 93.81 15 ARG B O 1
ATOM 4993 N N . GLN B 1 16 ? 4.062 17.016 -24.125 1 93.81 16 GLN B N 1
ATOM 4994 C CA . GLN B 1 16 ? 3.896 17.391 -25.531 1 93.81 16 GLN B CA 1
ATOM 4995 C C . GLN B 1 16 ? 2.604 16.812 -26.094 1 93.81 16 GLN B C 1
ATOM 4997 O O . GLN B 1 16 ? 2.564 15.664 -26.531 1 93.81 16 GLN B O 1
ATOM 5002 N N . GLY B 1 17 ? 1.613 17.625 -26.188 1 92.62 17 GLY B N 1
ATOM 5003 C CA . GLY B 1 17 ? 0.319 17.109 -26.609 1 92.62 17 GLY B CA 1
ATOM 5004 C C . GLY B 1 17 ? -0.24 16.047 -25.688 1 92.62 17 GLY B C 1
ATOM 5005 O O . GLY B 1 17 ? -0.409 16.281 -24.484 1 92.62 17 GLY B O 1
ATOM 5006 N N . GLU B 1 18 ? -0.461 14.922 -26.234 1 92.94 18 GLU B N 1
ATOM 5007 C CA . GLU B 1 18 ? -1.043 13.828 -25.469 1 92.94 18 GLU B CA 1
ATOM 5008 C C . GLU B 1 18 ? 0.02 12.812 -25.062 1 92.94 18 GLU B C 1
ATOM 5010 O O . GLU B 1 18 ? -0.276 11.625 -24.906 1 92.94 18 GLU B O 1
ATOM 5015 N N . LYS B 1 19 ? 1.183 13.328 -24.984 1 95.88 19 LYS B N 1
ATOM 5016 C CA . LYS B 1 19 ? 2.287 12.469 -24.578 1 95.88 19 LYS B CA 1
ATOM 5017 C C . LYS B 1 19 ? 3.096 13.117 -23.453 1 95.88 19 LYS B C 1
ATOM 5019 O O . LYS B 1 19 ? 3.109 14.344 -23.328 1 95.88 19 LYS B O 1
ATOM 5024 N N . LEU B 1 20 ? 3.623 12.344 -22.688 1 96.81 20 LEU B N 1
ATOM 5025 C CA . LEU B 1 20 ? 4.574 12.758 -21.672 1 96.81 20 LEU B CA 1
ATOM 5026 C C . LEU B 1 20 ? 5.977 12.258 -22 1 96.81 20 LEU B C 1
ATOM 5028 O O . LEU B 1 20 ? 6.207 11.055 -22.078 1 96.81 20 LEU B O 1
ATOM 5032 N N . LEU B 1 21 ? 6.844 13.18 -22.266 1 97.94 21 LEU B N 1
ATOM 5033 C CA . LEU B 1 21 ? 8.25 12.836 -22.484 1 97.94 21 LEU B CA 1
ATOM 5034 C C . LEU B 1 21 ? 8.969 12.656 -21.141 1 97.94 21 LEU B C 1
ATOM 5036 O O . LEU B 1 21 ? 8.906 13.531 -20.281 1 97.94 21 LEU B O 1
ATOM 5040 N N . ILE B 1 22 ? 9.578 11.539 -20.953 1 98.44 22 ILE B N 1
ATOM 5041 C CA . ILE B 1 22 ? 10.289 11.188 -19.719 1 98.44 22 ILE B CA 1
ATOM 5042 C C . ILE B 1 22 ? 11.766 10.961 -20.031 1 98.44 22 ILE B C 1
ATOM 5044 O O . ILE B 1 22 ? 12.117 10.172 -20.906 1 98.44 22 ILE B O 1
ATOM 5048 N N . THR B 1 23 ? 12.602 11.625 -19.281 1 98.38 23 THR B N 1
ATOM 5049 C CA . THR B 1 23 ? 14.031 11.602 -19.578 1 98.38 23 THR B CA 1
ATOM 5050 C C . THR B 1 23 ? 14.82 11.094 -18.375 1 98.38 23 THR B C 1
ATOM 5052 O O . THR B 1 23 ? 14.492 11.406 -17.234 1 98.38 23 THR B O 1
ATOM 5055 N N . LEU B 1 24 ? 15.812 10.266 -18.594 1 98.62 24 LEU B N 1
ATOM 5056 C CA . LEU B 1 24 ? 16.766 9.766 -17.609 1 98.62 24 LEU B CA 1
ATOM 5057 C C . LEU B 1 24 ? 18.188 10.188 -17.969 1 98.62 24 LEU B C 1
ATOM 5059 O O . LEU B 1 24 ? 18.609 10.062 -19.125 1 98.62 24 LEU B O 1
ATOM 5063 N N . TRP B 1 25 ? 18.922 10.758 -17.016 1 98.19 25 TRP B N 1
ATOM 5064 C CA . TRP B 1 25 ? 20.344 11.07 -17.172 1 98.19 25 TRP B CA 1
ATOM 5065 C C . TRP B 1 25 ? 21.219 9.984 -16.562 1 98.19 25 TRP B C 1
ATOM 5067 O O . TRP B 1 25 ? 20.938 9.516 -15.453 1 98.19 25 TRP B O 1
ATOM 5077 N N . LEU B 1 26 ? 22.219 9.492 -17.234 1 97.88 26 LEU B N 1
ATOM 5078 C CA . LEU B 1 26 ? 23.141 8.477 -16.766 1 97.88 26 LEU B CA 1
ATOM 5079 C C . LEU B 1 26 ? 24.594 8.938 -16.938 1 97.88 26 LEU B C 1
ATOM 5081 O O . LEU B 1 26 ? 24.906 9.609 -17.922 1 97.88 26 LEU B O 1
ATOM 5085 N N . ALA B 1 27 ? 25.422 8.617 -15.969 1 96.38 27 ALA B N 1
ATOM 5086 C CA . ALA B 1 27 ? 26.859 8.828 -16.078 1 96.38 27 ALA B CA 1
ATOM 5087 C C . ALA B 1 27 ? 27.625 7.637 -15.516 1 96.38 27 ALA B C 1
ATOM 5089 O O . ALA B 1 27 ? 27.188 7 -14.555 1 96.38 27 ALA B O 1
ATOM 5090 N N . GLY B 1 28 ? 28.75 7.41 -16.125 1 93.56 28 GLY B N 1
ATOM 5091 C CA . GLY B 1 28 ? 29.625 6.344 -15.641 1 93.56 28 GLY B CA 1
ATOM 5092 C C . GLY B 1 28 ? 30.375 5.645 -16.766 1 93.56 28 GLY B C 1
ATOM 5093 O O . GLY B 1 28 ? 30.141 5.914 -17.938 1 93.56 28 GLY B O 1
ATOM 5094 N N . ASP B 1 29 ? 31.25 4.734 -16.406 1 88.75 29 ASP B N 1
ATOM 5095 C CA . ASP B 1 29 ? 32.125 4.051 -17.359 1 88.75 29 ASP B CA 1
ATOM 5096 C C . ASP B 1 29 ? 31.391 2.9 -18.047 1 88.75 29 ASP B C 1
ATOM 5098 O O . ASP B 1 29 ? 31.641 2.617 -19.219 1 88.75 29 ASP B O 1
ATOM 5102 N N . ALA B 1 30 ? 30.531 2.266 -17.359 1 91.31 30 ALA B N 1
ATOM 5103 C CA . ALA B 1 30 ? 29.812 1.121 -17.906 1 91.31 30 ALA B CA 1
ATOM 5104 C C . ALA B 1 30 ? 28.312 1.411 -18 1 91.31 30 ALA B C 1
ATOM 5106 O O . ALA B 1 30 ? 27.516 0.84 -17.266 1 91.31 30 ALA B O 1
ATOM 5107 N N . LEU B 1 31 ? 28 2.162 -18.984 1 95.56 31 LEU B N 1
ATOM 5108 C CA . LEU B 1 31 ? 26.594 2.494 -19.203 1 95.56 31 LEU B CA 1
ATOM 5109 C C . LEU B 1 31 ? 25.812 1.283 -19.734 1 95.56 31 LEU B C 1
ATOM 5111 O O . LEU B 1 31 ? 26.406 0.397 -20.359 1 95.56 31 LEU B O 1
ATOM 5115 N N . PRO B 1 32 ? 24.594 1.195 -19.484 1 97.62 32 PRO B N 1
ATOM 5116 C CA . PRO B 1 32 ? 23.797 0.083 -20 1 97.62 32 PRO B CA 1
ATOM 5117 C C . PRO B 1 32 ? 23.703 0.079 -21.531 1 97.62 32 PRO B C 1
ATOM 5119 O O . PRO B 1 32 ? 23.797 1.137 -22.156 1 97.62 32 PRO B O 1
ATOM 5122 N N . GLU B 1 33 ? 23.5 -1.109 -22.062 1 97.06 33 GLU B N 1
ATOM 5123 C CA . GLU B 1 33 ? 23.328 -1.275 -23.5 1 97.06 33 GLU B CA 1
ATOM 5124 C C . GLU B 1 33 ? 21.922 -0.837 -23.938 1 97.06 33 GLU B C 1
ATOM 5126 O O . GLU B 1 33 ? 21.75 -0.345 -25.047 1 97.06 33 GLU B O 1
ATOM 5131 N N . LYS B 1 34 ? 21 -1.124 -23.109 1 97.56 34 LYS B N 1
ATOM 5132 C CA . LYS B 1 34 ? 19.609 -0.751 -23.344 1 97.56 34 LYS B CA 1
ATOM 5133 C C . LYS B 1 34 ? 19 -0.138 -22.094 1 97.56 34 LYS B C 1
ATOM 5135 O O . LYS B 1 34 ? 19.25 -0.597 -20.984 1 97.56 34 LYS B O 1
ATOM 5140 N N . VAL B 1 35 ? 18.25 0.962 -22.281 1 98.56 35 VAL B N 1
ATOM 5141 C CA . VAL B 1 35 ? 17.5 1.575 -21.188 1 98.56 35 VAL B CA 1
ATOM 5142 C C . VAL B 1 35 ? 15.992 1.475 -21.484 1 98.56 35 VAL B C 1
ATOM 5144 O O . VAL B 1 35 ? 15.539 1.844 -22.562 1 98.56 35 VAL B O 1
ATOM 5147 N N . MET B 1 36 ? 15.305 0.884 -20.531 1 98.44 36 MET B N 1
ATOM 5148 C CA . MET B 1 36 ? 13.867 0.708 -20.688 1 98.44 36 MET B CA 1
ATOM 5149 C C . MET B 1 36 ? 13.102 1.562 -19.688 1 98.44 36 MET B C 1
ATOM 5151 O O . MET B 1 36 ? 13.523 1.7 -18.531 1 98.44 36 MET B O 1
ATOM 5155 N N . LEU B 1 37 ? 12.031 2.209 -20.156 1 98.44 37 LEU B N 1
ATOM 5156 C CA . LEU B 1 37 ? 11.016 2.779 -19.266 1 98.44 37 LEU B CA 1
ATOM 5157 C C . LEU B 1 37 ? 9.922 1.761 -18.969 1 98.44 37 LEU B C 1
ATOM 5159 O O . LEU B 1 37 ? 9.219 1.314 -19.891 1 98.44 37 LEU B O 1
ATOM 5163 N N . ARG B 1 38 ? 9.875 1.367 -17.766 1 97.06 38 ARG B N 1
ATOM 5164 C CA . ARG B 1 38 ? 8.766 0.528 -17.312 1 97.06 38 ARG B CA 1
ATOM 5165 C C . ARG B 1 38 ? 7.594 1.378 -16.844 1 97.06 38 ARG B C 1
ATOM 5167 O O . ARG B 1 38 ? 7.652 1.972 -15.758 1 97.06 38 ARG B O 1
ATOM 5174 N N . TYR B 1 39 ? 6.516 1.372 -17.594 1 96 39 TYR B N 1
ATOM 5175 C CA . TYR B 1 39 ? 5.312 2.156 -17.328 1 96 39 TYR B CA 1
ATOM 5176 C C . TYR B 1 39 ? 4.141 1.254 -16.969 1 96 39 TYR B C 1
ATOM 5178 O O . TYR B 1 39 ? 3.965 0.187 -17.562 1 96 39 TYR B O 1
ATOM 5186 N N . GLU B 1 40 ? 3.359 1.635 -15.961 1 94 40 GLU B N 1
ATOM 5187 C CA . GLU B 1 40 ? 2.152 0.886 -15.625 1 94 40 GLU B CA 1
ATOM 5188 C C . GLU B 1 40 ? 0.93 1.462 -16.328 1 94 40 GLU B C 1
ATOM 5190 O O . GLU B 1 40 ? 0.34 2.439 -15.867 1 94 40 GLU B O 1
ATOM 5195 N N . ARG B 1 41 ? 0.518 0.82 -17.328 1 92.56 41 ARG B N 1
ATOM 5196 C CA . ARG B 1 41 ? -0.731 1.161 -18 1 92.56 41 ARG B CA 1
ATOM 5197 C C . ARG B 1 41 ? -1.873 0.272 -17.516 1 92.56 41 ARG B C 1
ATOM 5199 O O . ARG B 1 41 ? -1.831 -0.948 -17.688 1 92.56 41 ARG B O 1
ATOM 5206 N N . ASP B 1 42 ? -2.908 0.831 -16.891 1 91 42 ASP B N 1
ATOM 5207 C CA . ASP B 1 42 ? -4.031 0.079 -16.344 1 91 42 ASP B CA 1
ATOM 5208 C C . ASP B 1 42 ? -3.547 -1.08 -15.477 1 91 42 ASP B C 1
ATOM 5210 O O . ASP B 1 42 ? -3.963 -2.225 -15.672 1 91 42 ASP B O 1
ATOM 5214 N N . ASN B 1 43 ? -2.553 -0.795 -14.609 1 91.69 43 ASN B N 1
ATOM 5215 C CA . ASN B 1 43 ? -2.002 -1.705 -13.609 1 91.69 43 ASN B CA 1
ATOM 5216 C C . ASN B 1 43 ? -1.147 -2.793 -14.25 1 91.69 43 ASN B C 1
ATOM 5218 O O . ASN B 1 43 ? -0.812 -3.789 -13.609 1 91.69 43 ASN B O 1
ATOM 5222 N N . GLU B 1 44 ? -0.846 -2.615 -15.531 1 92.12 44 GLU B N 1
ATOM 5223 C CA . GLU B 1 44 ? -0.033 -3.586 -16.266 1 92.12 44 GLU B CA 1
ATOM 5224 C C . GLU B 1 44 ? 1.306 -2.98 -16.672 1 92.12 44 GLU B C 1
ATOM 5226 O O . GLU B 1 44 ? 1.356 -1.854 -17.172 1 92.12 44 GLU B O 1
ATOM 5231 N N . GLU B 1 45 ? 2.324 -3.717 -16.406 1 92 45 GLU B N 1
ATOM 5232 C CA . GLU B 1 45 ? 3.646 -3.279 -16.844 1 92 45 GLU B CA 1
ATOM 5233 C C . GLU B 1 45 ? 3.719 -3.176 -18.359 1 92 45 GLU B C 1
ATOM 5235 O O . GLU B 1 45 ? 3.398 -4.133 -19.062 1 92 45 GLU B O 1
ATOM 5240 N N . THR B 1 46 ? 4.117 -2.061 -18.844 1 92.56 46 THR B N 1
ATOM 5241 C CA . THR B 1 46 ? 4.266 -1.771 -20.266 1 92.56 46 THR B CA 1
ATOM 5242 C C . THR B 1 46 ? 5.637 -1.166 -20.547 1 92.56 46 THR B C 1
ATOM 5244 O O . THR B 1 46 ? 5.879 0.007 -20.25 1 92.56 46 THR B O 1
ATOM 5247 N N . PRO B 1 47 ? 6.516 -1.905 -21.188 1 94.19 47 PRO B N 1
ATOM 5248 C CA . PRO B 1 47 ? 7.883 -1.438 -21.422 1 94.19 47 PRO B CA 1
ATOM 5249 C C . PRO B 1 47 ? 7.996 -0.539 -22.641 1 94.19 47 PRO B C 1
ATOM 5251 O O . PRO B 1 47 ? 7.328 -0.774 -23.656 1 94.19 47 PRO B O 1
ATOM 5254 N N . PHE B 1 48 ? 8.734 0.501 -22.516 1 96.56 48 PHE B N 1
ATOM 5255 C CA . PHE B 1 48 ? 9.133 1.362 -23.625 1 96.56 48 PHE B CA 1
ATOM 5256 C C . PHE B 1 48 ? 10.648 1.47 -23.703 1 96.56 48 PHE B C 1
ATOM 5258 O O . PHE B 1 48 ? 11.312 1.785 -22.719 1 96.56 48 PHE B O 1
ATOM 5265 N N . GLU B 1 49 ? 11.203 1.221 -24.844 1 97.75 49 GLU B N 1
ATOM 5266 C CA . GLU B 1 49 ? 12.633 1.438 -25.031 1 97.75 49 GLU B CA 1
ATOM 5267 C C . GLU B 1 49 ? 12.961 2.926 -25.125 1 97.75 49 GLU B C 1
ATOM 5269 O O . GLU B 1 49 ? 12.305 3.662 -25.875 1 97.75 49 GLU B O 1
ATOM 5274 N N . MET B 1 50 ? 13.875 3.344 -24.344 1 98.62 50 MET B N 1
ATOM 5275 C CA . MET B 1 50 ? 14.281 4.746 -24.375 1 98.62 50 MET B CA 1
ATOM 5276 C C . MET B 1 50 ? 15.359 4.973 -25.438 1 98.62 50 MET B C 1
ATOM 5278 O O . MET B 1 50 ? 16.188 4.094 -25.688 1 98.62 50 MET B O 1
ATOM 5282 N N . LYS B 1 51 ? 15.328 6.125 -26.016 1 98.12 51 LYS B N 1
ATOM 5283 C CA . LYS B 1 51 ? 16.328 6.512 -27.016 1 98.12 51 LYS B CA 1
ATOM 5284 C C . LYS B 1 51 ? 17.328 7.492 -26.422 1 98.12 51 LYS B C 1
ATOM 5286 O O . LYS B 1 51 ? 16.953 8.422 -25.703 1 98.12 51 LYS B O 1
ATOM 5291 N N . ARG B 1 52 ? 18.562 7.199 -26.672 1 97.25 52 ARG B N 1
ATOM 5292 C CA . ARG B 1 52 ? 19.594 8.141 -26.266 1 97.25 52 ARG B CA 1
ATOM 5293 C C . ARG B 1 52 ? 19.5 9.438 -27.062 1 97.25 52 ARG B C 1
ATOM 5295 O O . ARG B 1 52 ? 19.422 9.414 -28.297 1 97.25 52 ARG B O 1
ATOM 5302 N N . LEU B 1 53 ? 19.516 10.445 -26.344 1 96.62 53 LEU B N 1
ATOM 5303 C CA . LEU B 1 53 ? 19.453 11.742 -27 1 96.62 53 LEU B CA 1
ATOM 5304 C C . LEU B 1 53 ? 20.828 12.156 -27.516 1 96.62 53 LEU B C 1
ATOM 5306 O O . LEU B 1 53 ? 21.844 11.797 -26.922 1 96.62 53 LEU B O 1
ATOM 5310 N N . THR B 1 54 ? 20.766 12.938 -28.594 1 94.12 54 THR B N 1
ATOM 5311 C CA . THR B 1 54 ? 22.016 13.422 -29.172 1 94.12 54 THR B CA 1
ATOM 5312 C C . THR B 1 54 ? 22.641 14.5 -28.297 1 94.12 54 THR B C 1
ATOM 5314 O O . THR B 1 54 ? 23.859 14.516 -28.094 1 94.12 54 THR B O 1
ATOM 5317 N N . ALA B 1 55 ? 21.797 15.359 -27.875 1 91.12 55 ALA B N 1
ATOM 5318 C CA . ALA B 1 55 ? 22.281 16.438 -27 1 91.12 55 ALA B CA 1
ATOM 5319 C C . ALA B 1 55 ? 22.5 15.922 -25.578 1 91.12 55 ALA B C 1
ATOM 5321 O O . ALA B 1 55 ? 21.594 15.344 -24.969 1 91.12 55 ALA B O 1
ATOM 5322 N N . ALA B 1 56 ? 23.688 16.094 -25.125 1 89.44 56 ALA B N 1
ATOM 5323 C CA . ALA B 1 56 ? 24 15.75 -23.734 1 89.44 56 ALA B CA 1
ATOM 5324 C C . ALA B 1 56 ? 23.766 16.938 -22.812 1 89.44 56 ALA B C 1
ATOM 5326 O O . ALA B 1 56 ? 24.172 18.062 -23.109 1 89.44 56 ALA B O 1
ATOM 5327 N N . PRO B 1 57 ? 23.094 16.703 -21.672 1 88.62 57 PRO B N 1
ATOM 5328 C CA . PRO B 1 57 ? 22.891 17.812 -20.734 1 88.62 57 PRO B CA 1
ATOM 5329 C C . PRO B 1 57 ? 24.172 18.281 -20.078 1 88.62 57 PRO B C 1
ATOM 5331 O O . PRO B 1 57 ? 24.234 19.391 -19.531 1 88.62 57 PRO B O 1
ATOM 5334 N N . HIS B 1 58 ? 25.172 17.453 -20.047 1 90.31 58 HIS B N 1
ATOM 5335 C CA . HIS B 1 58 ? 26.5 17.672 -19.5 1 90.31 58 HIS B CA 1
ATOM 5336 C C . HIS B 1 58 ? 27.531 16.766 -20.172 1 90.31 58 HIS B C 1
ATOM 5338 O O . HIS B 1 58 ? 27.203 15.664 -20.625 1 90.31 58 HIS B O 1
ATOM 5344 N N . PRO B 1 59 ? 28.734 17.219 -20.281 1 89.19 59 PRO B N 1
ATOM 5345 C CA . PRO B 1 59 ? 29.75 16.422 -20.984 1 89.19 59 PRO B CA 1
ATOM 5346 C C . PRO B 1 59 ? 29.875 15.008 -20.438 1 89.19 59 PRO B C 1
ATOM 5348 O O . PRO B 1 59 ? 30.234 14.086 -21.188 1 89.19 59 PRO B O 1
ATOM 5351 N N . GLN B 1 60 ? 29.578 14.805 -19.281 1 90.38 60 GLN B N 1
ATOM 5352 C CA . GLN B 1 60 ? 29.781 13.508 -18.641 1 90.38 60 GLN B CA 1
ATOM 5353 C C . GLN B 1 60 ? 28.469 12.742 -18.516 1 90.38 60 GLN B C 1
ATOM 5355 O O . GLN B 1 60 ? 28.422 11.664 -17.922 1 90.38 60 GLN B O 1
ATOM 5360 N N . VAL B 1 61 ? 27.453 13.289 -19.062 1 95.81 61 VAL B N 1
ATOM 5361 C CA . VAL B 1 61 ? 26.125 12.734 -18.797 1 95.81 61 VAL B CA 1
ATOM 5362 C C . VAL B 1 61 ? 25.406 12.438 -20.109 1 95.81 61 VAL B C 1
ATOM 5364 O O . VAL B 1 61 ? 25.406 13.266 -21.016 1 95.81 61 VAL B O 1
ATOM 5367 N N . SER B 1 62 ? 24.922 11.242 -20.234 1 96.56 62 SER B N 1
ATOM 5368 C CA . SER B 1 62 ? 24.031 10.906 -21.344 1 96.56 62 SER B CA 1
ATOM 5369 C C . SER B 1 62 ? 22.578 11.023 -20.953 1 96.56 62 SER B C 1
ATOM 5371 O O . SER B 1 62 ? 22.219 10.844 -19.781 1 96.56 62 SER B O 1
ATOM 5373 N N . ALA B 1 63 ? 21.75 11.375 -21.906 1 97.69 63 ALA B N 1
ATOM 5374 C CA . ALA B 1 63 ? 20.312 11.5 -21.688 1 97.69 63 ALA B CA 1
ATOM 5375 C C . ALA B 1 63 ? 19.547 10.477 -22.516 1 97.69 63 ALA B C 1
ATOM 5377 O O . ALA B 1 63 ? 19.875 10.242 -23.688 1 97.69 63 ALA B O 1
ATOM 5378 N N . TRP B 1 64 ? 18.625 9.812 -21.875 1 98.5 64 TRP B N 1
ATOM 5379 C CA . TRP B 1 64 ? 17.75 8.836 -22.5 1 98.5 64 TRP B CA 1
ATOM 5380 C C . TRP B 1 64 ? 16.281 9.25 -22.359 1 98.5 64 TRP B C 1
ATOM 5382 O O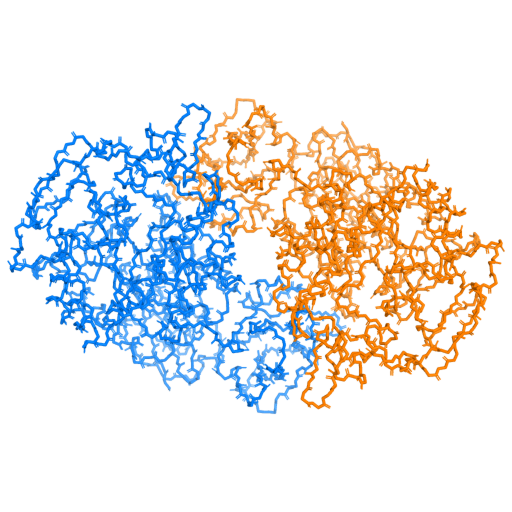 . TRP B 1 64 ? 15.875 9.742 -21.312 1 98.5 64 TRP B O 1
ATOM 5392 N N . GLN B 1 65 ? 15.484 9.125 -23.422 1 98.31 65 GLN B N 1
ATOM 5393 C CA . GLN B 1 65 ? 14.117 9.648 -23.391 1 98.31 65 GLN B CA 1
ATOM 5394 C C . GLN B 1 65 ? 13.133 8.648 -23.984 1 98.31 65 GLN B C 1
ATOM 5396 O O . GLN B 1 65 ? 13.469 7.922 -24.922 1 98.31 65 GLN B O 1
ATOM 5401 N N . ALA B 1 66 ? 12.031 8.508 -23.422 1 98.25 66 ALA B N 1
ATOM 5402 C CA . ALA B 1 66 ? 10.859 7.812 -23.969 1 98.25 66 ALA B CA 1
ATOM 5403 C C . ALA B 1 66 ? 9.586 8.617 -23.734 1 98.25 66 ALA B C 1
ATOM 5405 O O . ALA B 1 66 ? 9.594 9.609 -23 1 98.25 66 ALA B O 1
ATOM 5406 N N . SER B 1 67 ? 8.555 8.305 -24.453 1 96.81 67 SER B N 1
ATOM 5407 C CA . SER B 1 67 ? 7.27 8.984 -24.312 1 96.81 67 SER B CA 1
ATOM 5408 C C . SER B 1 67 ? 6.168 7.996 -23.938 1 96.81 67 SER B C 1
ATOM 5410 O O . SER B 1 67 ? 6.141 6.867 -24.438 1 96.81 67 SER B O 1
ATOM 5412 N N . ILE B 1 68 ? 5.328 8.359 -23.062 1 95.94 68 ILE B N 1
ATOM 5413 C CA . ILE B 1 68 ? 4.148 7.559 -22.766 1 95.94 68 ILE B CA 1
ATOM 5414 C C . ILE B 1 68 ? 2.889 8.305 -23.188 1 95.94 68 ILE B C 1
ATOM 5416 O O . ILE B 1 68 ? 2.865 9.539 -23.203 1 95.94 68 ILE B O 1
ATOM 5420 N N . PRO B 1 69 ? 1.867 7.594 -23.562 1 92.81 69 PRO B N 1
ATOM 5421 C CA . PRO B 1 69 ? 0.606 8.242 -23.938 1 92.81 69 PRO B CA 1
ATOM 542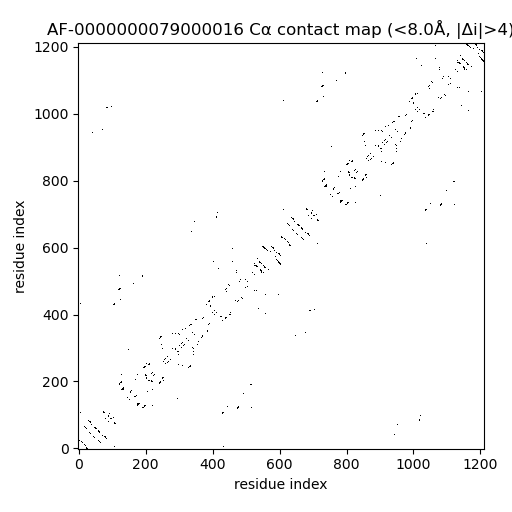2 C C . PRO B 1 69 ? -0.194 8.727 -22.734 1 92.81 69 PRO B C 1
ATOM 5424 O O . PRO B 1 69 ? -0.176 8.086 -21.672 1 92.81 69 PRO B O 1
ATOM 5427 N N . LEU B 1 70 ? -0.86 9.82 -22.906 1 93.31 70 LEU B N 1
ATOM 5428 C CA . LEU B 1 70 ? -1.673 10.375 -21.828 1 93.31 70 LEU B CA 1
ATOM 5429 C C . LEU B 1 70 ? -3.156 10.125 -22.078 1 93.31 70 LEU B C 1
ATOM 5431 O O . LEU B 1 70 ? -3.988 10.352 -21.203 1 93.31 70 LEU B O 1
ATOM 5435 N N . GLY B 1 71 ? -3.514 9.641 -23.281 1 85.62 71 GLY B N 1
ATOM 5436 C CA . GLY B 1 71 ? -4.91 9.508 -23.656 1 85.62 71 GLY B CA 1
ATOM 5437 C C . GLY B 1 71 ? -5.574 8.281 -23.062 1 85.62 71 GLY B C 1
ATOM 5438 O O . GLY B 1 71 ? -6.801 8.148 -23.094 1 85.62 71 GLY B O 1
ATOM 5439 N N . ASP B 1 72 ? -4.809 7.391 -22.547 1 84.19 72 ASP B N 1
ATOM 5440 C CA . ASP B 1 72 ? -5.379 6.188 -21.938 1 84.19 72 ASP B CA 1
ATOM 5441 C C . ASP B 1 72 ? -4.668 5.836 -20.641 1 84.19 72 ASP B C 1
ATOM 5443 O O . ASP B 1 72 ? -3.684 6.477 -20.266 1 84.19 72 ASP B O 1
ATOM 5447 N N . GLY B 1 73 ? -5.367 4.977 -19.875 1 86.38 73 GLY B N 1
ATOM 5448 C CA . GLY B 1 73 ? -4.793 4.555 -18.594 1 86.38 73 GLY B CA 1
ATOM 5449 C C . GLY B 1 73 ? -5.27 5.383 -17.422 1 86.38 73 GLY B C 1
ATOM 5450 O O . GLY B 1 73 ? -6.004 6.359 -17.594 1 86.38 73 GLY B O 1
ATOM 5451 N N . GLN B 1 74 ? -4.762 5.008 -16.25 1 89.38 74 GLN B N 1
ATOM 5452 C CA . GLN B 1 74 ? -5.105 5.715 -15.023 1 89.38 74 GLN B CA 1
ATOM 5453 C C . GLN B 1 74 ? -4.395 7.062 -14.945 1 89.38 74 GLN B C 1
ATOM 5455 O O . GLN B 1 74 ? -3.303 7.227 -15.5 1 89.38 74 GLN B O 1
ATOM 5460 N N . PRO B 1 75 ? -5.047 8.039 -14.312 1 92.06 75 PRO B N 1
ATOM 5461 C CA . PRO B 1 75 ? -4.441 9.367 -14.211 1 92.06 75 PRO B CA 1
ATOM 5462 C C . PRO B 1 75 ? -3.092 9.344 -13.492 1 92.06 75 PRO B C 1
ATOM 5464 O O . PRO B 1 75 ? -2.189 10.109 -13.844 1 92.06 75 PRO B O 1
ATOM 5467 N N . ARG B 1 76 ? -2.873 8.664 -12.461 1 95.62 76 ARG B N 1
ATOM 5468 C CA . ARG B 1 76 ? -1.583 8.531 -11.789 1 95.62 76 ARG B CA 1
ATOM 5469 C C . ARG B 1 76 ? -0.649 7.621 -12.586 1 95.62 76 ARG B C 1
ATOM 5471 O O . ARG B 1 76 ? -0.853 6.41 -12.633 1 95.62 76 ARG B O 1
ATOM 5478 N N . ARG B 1 77 ? 0.295 8.242 -13.188 1 96.38 77 ARG B N 1
ATOM 5479 C CA . ARG B 1 77 ? 1.258 7.547 -14.031 1 96.38 77 ARG B CA 1
ATOM 5480 C C . ARG B 1 77 ? 2.436 7.031 -13.211 1 96.38 77 ARG B C 1
ATOM 5482 O O . ARG B 1 77 ? 3.223 7.816 -12.68 1 96.38 77 ARG B O 1
ATOM 5489 N N . ARG B 1 78 ? 2.553 5.734 -13.094 1 96.75 78 ARG B N 1
ATOM 5490 C CA . ARG B 1 78 ? 3.658 5.125 -12.367 1 96.75 78 ARG B CA 1
ATOM 5491 C C . ARG B 1 78 ? 4.68 4.52 -13.32 1 96.75 78 ARG B C 1
ATOM 5493 O O . ARG B 1 78 ? 4.312 3.893 -14.312 1 96.75 78 ARG B O 1
ATOM 5500 N N . TYR B 1 79 ? 5.969 4.762 -12.977 1 98 79 TYR B N 1
ATOM 5501 C CA . TYR B 1 79 ? 7.008 4.254 -13.867 1 98 79 TYR B CA 1
ATOM 5502 C C . TYR B 1 79 ? 8.344 4.148 -13.133 1 98 79 TYR B C 1
ATOM 5504 O O . TYR B 1 79 ? 8.492 4.668 -12.031 1 98 79 TYR B O 1
ATOM 5512 N N . CYS B 1 80 ? 9.242 3.445 -13.602 1 98.44 80 CYS B N 1
ATOM 5513 C CA . CYS B 1 80 ? 10.648 3.375 -13.219 1 98.44 80 CYS B CA 1
ATOM 5514 C C . CYS B 1 80 ? 11.523 3.051 -14.422 1 98.44 80 CYS B C 1
ATOM 5516 O O . CYS B 1 80 ? 11.055 3.039 -15.555 1 98.44 80 CYS B O 1
ATOM 5518 N N . PHE B 1 81 ? 12.836 2.936 -14.188 1 98.81 81 PHE B N 1
ATOM 5519 C CA . PHE B 1 81 ? 13.758 2.684 -15.289 1 98.81 81 PHE B CA 1
ATOM 5520 C C . PHE B 1 81 ? 14.461 1.346 -15.109 1 98.81 81 PHE B C 1
ATOM 5522 O O . PHE B 1 81 ? 14.898 1.012 -14 1 98.81 81 PHE B O 1
ATOM 5529 N N . LYS B 1 82 ? 14.469 0.595 -16.109 1 98.31 82 LYS B N 1
ATOM 5530 C CA . LYS B 1 82 ? 15.227 -0.651 -16.172 1 98.31 82 LYS B CA 1
ATOM 5531 C C . LYS B 1 82 ? 16.469 -0.495 -17.047 1 98.31 82 LYS B C 1
ATOM 5533 O O . LYS B 1 82 ? 16.375 -0.158 -18.234 1 98.31 82 LYS B O 1
ATOM 5538 N N . LEU B 1 83 ? 17.641 -0.715 -16.453 1 98.5 83 LEU B N 1
ATOM 5539 C CA . LEU B 1 83 ? 18.922 -0.638 -17.141 1 98.5 83 LEU B CA 1
ATOM 5540 C C . LEU B 1 83 ? 19.438 -2.031 -17.484 1 98.5 83 LEU B C 1
ATOM 5542 O O . LEU B 1 83 ? 19.609 -2.875 -16.594 1 98.5 83 LEU B O 1
ATOM 5546 N N . LEU B 1 84 ? 19.703 -2.295 -18.766 1 97.94 84 LEU B N 1
ATOM 5547 C CA . LEU B 1 84 ? 20.031 -3.643 -19.219 1 97.94 84 LEU B CA 1
ATOM 5548 C C . LEU B 1 84 ? 21.453 -3.707 -19.781 1 97.94 84 LEU B C 1
ATOM 5550 O O . LEU B 1 84 ? 21.844 -2.848 -20.578 1 97.94 84 LEU B O 1
ATOM 5554 N N . TRP B 1 85 ? 22.219 -4.578 -19.281 1 97.06 85 TRP B N 1
ATOM 5555 C CA . TRP B 1 85 ? 23.484 -5.012 -19.859 1 97.06 85 TRP B CA 1
ATOM 5556 C C . TRP B 1 85 ? 23.375 -6.426 -20.422 1 97.06 85 TRP B C 1
ATOM 5558 O O . TRP B 1 85 ? 22.344 -7.074 -20.281 1 97.06 85 TRP B O 1
ATOM 5568 N N . GLY B 1 86 ? 24.406 -6.91 -21 1 94.81 86 GLY B N 1
ATOM 5569 C CA . GLY B 1 86 ? 24.406 -8.258 -21.547 1 94.81 86 GLY B CA 1
ATOM 5570 C C . GLY B 1 86 ? 24.266 -9.336 -20.5 1 94.81 86 GLY B C 1
ATOM 5571 O O . GLY B 1 86 ? 23.734 -10.414 -20.766 1 94.81 86 GLY B O 1
ATOM 5572 N N . ASP B 1 87 ? 24.594 -9.023 -19.281 1 93.81 87 ASP B N 1
ATOM 5573 C CA . ASP B 1 87 ? 24.703 -10.086 -18.281 1 93.81 87 ASP B CA 1
ATOM 5574 C C . ASP B 1 87 ? 23.922 -9.727 -17.016 1 93.81 87 ASP B C 1
ATOM 5576 O O . ASP B 1 87 ? 23.828 -10.531 -16.094 1 93.81 87 ASP B O 1
ATOM 5580 N N . ARG B 1 88 ? 23.391 -8.531 -16.984 1 94.81 88 ARG B N 1
ATOM 5581 C CA . ARG B 1 88 ? 22.703 -8.102 -15.758 1 94.81 88 ARG B CA 1
ATOM 5582 C C . ARG B 1 88 ? 21.688 -7 -16.047 1 94.81 88 ARG B C 1
ATOM 5584 O O . ARG B 1 88 ? 21.609 -6.508 -17.172 1 94.81 88 ARG B O 1
ATOM 5591 N N . GLN B 1 89 ? 20.969 -6.73 -15.094 1 97.19 89 GLN B N 1
ATOM 5592 C CA . GLN B 1 89 ? 20.078 -5.578 -15.133 1 97.19 89 GLN B CA 1
ATOM 5593 C C . GLN B 1 89 ? 20.078 -4.836 -13.805 1 97.19 89 GLN B C 1
ATOM 5595 O O . GLN B 1 89 ? 20.469 -5.395 -12.773 1 97.19 89 GLN B O 1
ATOM 5600 N N . GLN B 1 90 ? 19.766 -3.602 -13.797 1 97.12 90 GLN B N 1
ATOM 5601 C CA . GLN B 1 90 ? 19.5 -2.777 -12.625 1 97.12 90 GLN B CA 1
ATOM 5602 C C . GLN B 1 90 ? 18.25 -1.928 -12.82 1 97.12 90 GLN B C 1
ATOM 5604 O O . GLN B 1 90 ? 17.781 -1.751 -13.945 1 97.12 90 GLN B O 1
ATOM 5609 N N . TRP B 1 91 ? 17.766 -1.522 -11.773 1 98.06 91 TRP B N 1
ATOM 5610 C CA . TRP B 1 91 ? 16.578 -0.673 -11.781 1 98.06 91 TRP B CA 1
ATOM 5611 C C . TRP B 1 91 ? 16.859 0.667 -11.109 1 98.06 91 TRP B C 1
ATOM 5613 O O . TRP B 1 91 ? 17.734 0.761 -10.242 1 98.06 91 TRP B O 1
ATOM 5623 N N . PHE B 1 92 ? 16.234 1.735 -11.602 1 98.44 92 PHE B N 1
ATOM 5624 C CA . PHE B 1 92 ? 16.359 3.053 -10.984 1 98.44 92 PHE B CA 1
ATOM 5625 C C . PHE B 1 92 ? 14.984 3.615 -10.641 1 98.44 92 PHE B C 1
ATOM 5627 O O . PHE B 1 92 ? 14.109 3.699 -11.5 1 98.44 92 PHE B O 1
ATOM 5634 N N . SER B 1 93 ? 14.758 3.857 -9.367 1 98.38 93 SER B N 1
ATOM 5635 C CA . SER B 1 93 ? 13.531 4.398 -8.789 1 98.38 93 SER B CA 1
ATOM 5636 C C . SER B 1 93 ? 13.82 5.598 -7.891 1 98.38 93 SER B C 1
ATOM 5638 O O . SER B 1 93 ? 14.977 5.988 -7.727 1 98.38 93 SER B O 1
ATOM 5640 N N . PRO B 1 94 ? 12.75 6.234 -7.289 1 97.69 94 PRO B N 1
ATOM 5641 C CA . PRO B 1 94 ? 13.008 7.359 -6.387 1 97.69 94 PRO B CA 1
ATOM 5642 C C . PRO B 1 94 ? 13.914 6.98 -5.219 1 97.69 94 PRO B C 1
ATOM 5644 O O . PRO B 1 94 ? 14.469 7.859 -4.555 1 97.69 94 PRO B O 1
ATOM 5647 N N . LEU B 1 95 ? 14.109 5.719 -5.012 1 96.81 95 LEU B N 1
ATOM 5648 C CA . LEU B 1 95 ? 14.906 5.266 -3.877 1 96.81 95 LEU B CA 1
ATOM 5649 C C . LEU B 1 95 ? 16.328 4.918 -4.312 1 96.81 95 LEU B C 1
ATOM 5651 O O . LEU B 1 95 ? 17.125 4.426 -3.514 1 96.81 95 LEU B O 1
ATOM 5655 N N . GLY B 1 96 ? 16.578 5.164 -5.57 1 97 96 GLY B N 1
ATOM 5656 C CA . GLY B 1 96 ? 17.922 4.93 -6.082 1 97 96 GLY B CA 1
ATOM 5657 C C . GLY B 1 96 ? 18.031 3.658 -6.906 1 97 96 GLY B C 1
ATOM 5658 O O . GLY B 1 96 ? 17.047 3.176 -7.449 1 97 96 GLY B O 1
ATOM 5659 N N . LEU B 1 97 ? 19.234 3.201 -7.145 1 96.81 97 LEU B N 1
ATOM 5660 C CA . LEU B 1 97 ? 19.516 2.008 -7.93 1 96.81 97 LEU B CA 1
ATOM 5661 C C . LEU B 1 97 ? 19.25 0.745 -7.121 1 96.81 97 LEU B C 1
ATOM 5663 O O . LEU B 1 97 ? 19.484 0.715 -5.91 1 96.81 97 LEU B O 1
ATOM 5667 N N . SER B 1 98 ? 18.734 -0.233 -7.734 1 96.88 98 SER B N 1
ATOM 5668 C CA . SER B 1 98 ? 18.438 -1.518 -7.109 1 96.88 98 SER B CA 1
ATOM 5669 C C . SER B 1 98 ? 18.734 -2.676 -8.055 1 96.88 98 SER B C 1
ATOM 5671 O O . SER B 1 98 ? 18.625 -2.527 -9.273 1 96.88 98 SER B O 1
ATOM 5673 N N . GLU B 1 99 ? 19.016 -3.83 -7.445 1 96.5 99 GLU B N 1
ATOM 5674 C CA . GLU B 1 99 ? 19.344 -5.016 -8.234 1 96.5 99 GLU B CA 1
ATOM 5675 C C . GLU B 1 99 ? 18.078 -5.766 -8.641 1 96.5 99 GLU B C 1
ATOM 5677 O O . GLU B 1 99 ? 18.125 -6.652 -9.5 1 96.5 99 GLU B O 1
ATOM 5682 N N . PHE B 1 100 ? 16.984 -5.488 -8.047 1 96.31 100 PHE B N 1
ATOM 5683 C CA . PHE B 1 100 ? 15.719 -6.109 -8.398 1 96.31 100 PHE B CA 1
ATOM 5684 C C . PHE B 1 100 ? 14.625 -5.059 -8.555 1 96.31 100 PHE B C 1
ATOM 5686 O O . PHE B 1 100 ? 14.797 -3.912 -8.125 1 96.31 100 PHE B O 1
ATOM 5693 N N . PRO B 1 101 ? 13.5 -5.391 -9.281 1 96.25 101 PRO B N 1
ATOM 5694 C CA . PRO B 1 101 ? 12.453 -4.398 -9.555 1 96.25 101 PRO B CA 1
ATOM 5695 C C . PRO B 1 101 ? 11.867 -3.791 -8.281 1 96.25 101 PRO B C 1
ATOM 5697 O O . PRO B 1 101 ? 11.562 -4.516 -7.328 1 96.25 101 PRO B O 1
ATOM 5700 N N . PRO B 1 102 ? 11.711 -2.488 -8.258 1 96.88 102 PRO B N 1
ATOM 5701 C CA . PRO B 1 102 ? 11.109 -1.838 -7.098 1 96.88 102 PRO B CA 1
ATOM 5702 C C . PRO B 1 102 ? 9.641 -2.221 -6.902 1 96.88 102 PRO B C 1
ATOM 5704 O O . PRO B 1 102 ? 8.961 -2.582 -7.863 1 96.88 102 PRO B O 1
ATOM 5707 N N . ALA B 1 103 ? 9.234 -2.127 -5.617 1 95.5 103 ALA B N 1
ATOM 5708 C CA . ALA B 1 103 ? 7.809 -2.291 -5.316 1 95.5 103 ALA B CA 1
ATOM 5709 C C . ALA B 1 103 ? 6.98 -1.201 -5.988 1 95.5 103 ALA B C 1
ATOM 5711 O O . ALA B 1 103 ? 7.496 -0.134 -6.324 1 95.5 103 ALA B O 1
ATOM 5712 N N . ARG B 1 104 ? 5.738 -1.497 -6.184 1 94.62 104 ARG B N 1
ATOM 5713 C CA . ARG B 1 104 ? 4.844 -0.586 -6.891 1 94.62 104 ARG B CA 1
ATOM 5714 C C . ARG B 1 104 ? 4.855 0.798 -6.254 1 94.62 104 ARG B C 1
ATOM 5716 O O . ARG B 1 104 ? 4.879 1.812 -6.953 1 94.62 104 ARG B O 1
ATOM 5723 N N . LEU B 1 105 ? 4.867 0.852 -4.891 1 93.56 105 LEU B N 1
ATOM 5724 C CA . LEU B 1 105 ? 4.785 2.133 -4.199 1 93.56 105 LEU B CA 1
ATOM 5725 C C . LEU B 1 105 ? 6.148 2.812 -4.152 1 93.56 105 LEU B C 1
ATOM 5727 O O . LEU B 1 105 ? 6.273 3.938 -3.664 1 93.56 105 LEU B O 1
ATOM 5731 N N . ALA B 1 106 ? 7.152 2.217 -4.73 1 96.25 106 ALA B N 1
ATOM 5732 C CA . ALA B 1 106 ? 8.484 2.816 -4.812 1 96.25 106 ALA B CA 1
ATOM 5733 C C . ALA B 1 106 ? 8.789 3.279 -6.234 1 96.25 106 ALA B C 1
ATOM 5735 O O . ALA B 1 106 ? 9.938 3.576 -6.562 1 96.25 106 ALA B O 1
ATOM 5736 N N . LEU B 1 107 ? 7.777 3.332 -7.09 1 97.38 107 LEU B N 1
ATOM 5737 C CA . LEU B 1 107 ? 7.914 3.854 -8.445 1 97.38 107 LEU B CA 1
ATOM 5738 C C . LEU B 1 107 ? 7.75 5.367 -8.461 1 97.38 107 LEU B C 1
ATOM 5740 O O . LEU B 1 107 ? 7.109 5.938 -7.578 1 97.38 107 LEU B O 1
ATOM 5744 N N . PHE B 1 108 ? 8.367 5.984 -9.484 1 98.31 108 PHE B N 1
ATOM 5745 C CA . PHE B 1 108 ? 7.992 7.367 -9.758 1 98.31 108 PHE B CA 1
ATOM 5746 C C . PHE B 1 108 ? 6.5 7.469 -10.047 1 98.31 108 PHE B C 1
ATOM 5748 O O . PHE B 1 108 ? 5.902 6.543 -10.602 1 98.31 108 PHE B O 1
ATOM 5755 N N . ALA B 1 109 ? 5.914 8.539 -9.625 1 97.62 109 ALA B N 1
ATOM 5756 C CA . ALA B 1 109 ? 4.492 8.742 -9.891 1 97.62 109 ALA B CA 1
ATOM 5757 C C . ALA B 1 109 ? 4.191 10.203 -10.219 1 97.62 109 ALA B C 1
ATOM 5759 O O . ALA B 1 109 ? 4.676 11.109 -9.539 1 97.62 109 ALA B O 1
ATOM 5760 N N . ILE B 1 110 ? 3.441 10.398 -11.266 1 97 110 ILE B N 1
ATOM 5761 C CA . ILE B 1 110 ? 2.965 11.711 -11.688 1 97 110 ILE B CA 1
ATOM 5762 C C . ILE B 1 110 ? 1.472 11.641 -12.008 1 97 110 ILE B C 1
ATOM 5764 O O . ILE B 1 110 ? 1.012 10.688 -12.641 1 97 110 ILE B O 1
ATOM 5768 N N . ASP B 1 111 ? 0.747 12.586 -11.477 1 96.56 111 ASP B N 1
ATOM 5769 C CA . ASP B 1 111 ? -0.667 12.656 -11.836 1 96.56 111 ASP B CA 1
ATOM 5770 C C . ASP B 1 111 ? -0.869 13.461 -13.117 1 96.56 111 ASP B C 1
ATOM 5772 O O . ASP B 1 111 ? -0.627 14.672 -13.148 1 96.56 111 ASP B O 1
ATOM 5776 N N . ALA B 1 112 ? -1.253 12.812 -14.141 1 94.75 112 ALA B N 1
ATOM 5777 C CA . ALA B 1 112 ? -1.548 13.43 -15.43 1 94.75 112 ALA B CA 1
ATOM 5778 C C . ALA B 1 112 ? -2.799 12.82 -16.047 1 94.75 112 ALA B C 1
ATOM 5780 O O . ALA B 1 112 ? -2.744 11.742 -16.641 1 94.75 112 ALA B O 1
ATOM 5781 N N . PRO B 1 113 ? -4.055 13.375 -16.031 1 92.81 113 PRO B N 1
ATOM 5782 C CA . PRO B 1 113 ? -4.223 14.711 -15.453 1 92.81 113 PRO B CA 1
ATOM 5783 C C . PRO B 1 113 ? -4.219 14.695 -13.922 1 92.81 113 PRO B C 1
ATOM 5785 O O . PRO B 1 113 ? -4.453 13.648 -13.312 1 92.81 113 PRO B O 1
ATOM 5788 N N . ASP B 1 114 ? -3.893 15.812 -13.32 1 93.25 114 ASP B N 1
ATOM 5789 C CA . ASP B 1 114 ? -4.023 16.031 -11.883 1 93.25 114 ASP B CA 1
ATOM 5790 C C . ASP B 1 114 ? -5.441 16.484 -11.523 1 93.25 114 ASP B C 1
ATOM 5792 O O . ASP B 1 114 ? -5.84 17.609 -11.828 1 93.25 114 ASP B O 1
ATOM 5796 N N . ASP B 1 115 ? -6.137 15.68 -10.734 1 89.62 115 ASP B N 1
ATOM 5797 C CA . ASP B 1 115 ? -7.523 15.992 -10.398 1 89.62 115 ASP B CA 1
ATOM 5798 C C . ASP B 1 115 ? -7.633 16.578 -8.992 1 89.62 115 ASP B C 1
ATOM 5800 O O . ASP B 1 115 ? -8.742 16.797 -8.492 1 89.62 115 ASP B O 1
ATOM 5804 N N . GLY B 1 116 ? -6.543 16.828 -8.328 1 94.94 116 GLY B N 1
ATOM 5805 C CA . GLY B 1 116 ? -6.562 17.438 -7.008 1 94.94 116 GLY B CA 1
ATOM 5806 C C . GLY B 1 116 ? -6.656 18.953 -7.062 1 94.94 116 GLY B C 1
ATOM 5807 O O . GLY B 1 116 ? -6.609 19.547 -8.141 1 94.94 116 GLY B O 1
ATOM 5808 N N . PRO B 1 117 ? -6.875 19.594 -5.875 1 97.88 117 PRO B N 1
ATOM 5809 C CA . PRO B 1 117 ? -6.934 21.047 -5.832 1 97.88 117 PRO B CA 1
ATOM 5810 C C . PRO B 1 117 ? -5.613 21.703 -6.238 1 97.88 117 PRO B C 1
ATOM 5812 O O . PRO B 1 117 ? -4.578 21.453 -5.621 1 97.88 117 PRO B O 1
ATOM 5815 N N . GLN B 1 118 ? -5.66 22.641 -7.145 1 96.38 118 GLN B N 1
ATOM 5816 C CA . GLN B 1 118 ? -4.469 23.172 -7.789 1 96.38 118 GLN B CA 1
ATOM 5817 C C . GLN B 1 118 ? -3.9 24.359 -7.004 1 96.38 118 GLN B C 1
ATOM 5819 O O . GLN B 1 118 ? -2.758 24.766 -7.223 1 96.38 118 GLN B O 1
ATOM 5824 N N . TRP B 1 119 ? -4.652 24.828 -6.082 1 98.06 119 TRP B N 1
ATOM 5825 C CA . TRP B 1 119 ? -4.262 26.047 -5.395 1 98.06 119 TRP B CA 1
ATOM 5826 C C . TRP B 1 119 ? -3.426 25.734 -4.156 1 98.06 119 TRP B C 1
ATOM 5828 O O . TRP B 1 119 ? -2.729 26.609 -3.635 1 98.06 119 TRP B O 1
ATOM 5838 N N . VAL B 1 120 ? -3.408 24.531 -3.686 1 98.69 120 VAL B N 1
ATOM 5839 C CA . VAL B 1 120 ? -2.926 24.188 -2.354 1 98.69 120 VAL B CA 1
ATOM 5840 C C . VAL B 1 120 ? -1.412 24.359 -2.287 1 98.69 120 VAL B C 1
ATOM 5842 O O . VAL B 1 120 ? -0.894 24.969 -1.345 1 98.69 120 VAL B O 1
ATOM 5845 N N . GLN B 1 121 ? -0.67 23.922 -3.266 1 98.31 121 GLN B N 1
ATOM 5846 C CA . GLN B 1 121 ? 0.788 23.891 -3.217 1 98.31 121 GLN B CA 1
ATOM 5847 C C . GLN B 1 121 ? 1.36 25.312 -3.141 1 98.31 121 GLN B C 1
ATOM 5849 O O . GLN B 1 121 ? 2.518 25.5 -2.76 1 98.31 121 GLN B O 1
ATOM 5854 N N . ASP B 1 122 ? 0.562 26.328 -3.443 1 98.38 122 ASP B N 1
ATOM 5855 C CA . ASP B 1 122 ? 1.039 27.703 -3.494 1 98.38 122 ASP B CA 1
ATOM 5856 C C . ASP B 1 122 ? 0.79 28.422 -2.17 1 98.38 122 ASP B C 1
ATOM 5858 O O . ASP B 1 122 ? 1.137 29.594 -2.018 1 98.38 122 ASP B O 1
ATOM 5862 N N . GLN B 1 123 ? 0.277 27.703 -1.202 1 98.75 123 GLN B N 1
ATOM 5863 C CA . GLN B 1 123 ? -0.194 28.375 0.003 1 98.75 123 GLN B CA 1
ATOM 5864 C C . GLN B 1 123 ? 0.836 28.281 1.125 1 98.75 123 GLN B C 1
ATOM 5866 O O . GLN B 1 123 ? 1.718 27.422 1.095 1 98.75 123 GLN B O 1
ATOM 5871 N N . VAL B 1 124 ? 0.828 29.203 1.99 1 98.88 124 VAL B N 1
ATOM 5872 C CA . VAL B 1 124 ? 1.357 29.141 3.348 1 98.88 124 VAL B CA 1
ATOM 5873 C C . VAL B 1 124 ? 0.206 29.125 4.352 1 98.88 124 VAL B C 1
ATOM 5875 O O . VAL B 1 124 ? -0.505 30.109 4.512 1 98.88 124 VAL B O 1
ATOM 5878 N N . PHE B 1 125 ? 0.031 28.016 5.008 1 98.94 125 PHE B N 1
ATOM 5879 C CA . PHE B 1 125 ? -1.094 27.812 5.914 1 98.94 125 PHE B CA 1
ATOM 5880 C C . PHE B 1 125 ? -0.752 28.312 7.316 1 98.94 125 PHE B C 1
ATOM 5882 O O . PHE B 1 125 ? 0.415 28.312 7.711 1 98.94 125 PHE B O 1
ATOM 5889 N N . TYR B 1 126 ? -1.723 28.766 7.98 1 98.94 126 TYR B N 1
ATOM 5890 C CA . TYR B 1 126 ? -1.667 29.156 9.383 1 98.94 126 TYR B CA 1
ATOM 5891 C C . TYR B 1 126 ? -2.787 28.5 10.18 1 98.94 126 TYR B C 1
ATOM 5893 O O . TYR B 1 126 ? -3.967 28.672 9.867 1 98.94 126 TYR B O 1
ATOM 5901 N N . GLN B 1 127 ? -2.41 27.672 11.133 1 98.88 127 GLN B N 1
ATOM 5902 C CA . GLN B 1 127 ? -3.387 26.984 11.977 1 98.88 127 GLN B CA 1
ATOM 5903 C C . GLN B 1 127 ? -3.725 27.812 13.211 1 98.88 127 GLN B C 1
ATOM 5905 O O . GLN B 1 127 ? -2.828 28.234 13.945 1 98.88 127 GLN B O 1
ATOM 5910 N N . ILE B 1 128 ? -5.031 27.969 13.43 1 98.81 128 ILE B N 1
ATOM 5911 C CA . ILE B 1 128 ? -5.469 28.812 14.539 1 98.81 128 ILE B CA 1
ATOM 5912 C C . ILE B 1 128 ? -6.375 28 15.469 1 98.81 128 ILE B C 1
ATOM 5914 O O . ILE B 1 128 ? -7.305 27.328 15.016 1 98.81 128 ILE B O 1
ATOM 5918 N N . PHE B 1 129 ? -6.012 27.969 16.75 1 98.5 129 PHE B N 1
ATOM 5919 C CA . PHE B 1 129 ? -6.926 27.594 17.812 1 98.5 129 PHE B CA 1
ATOM 5920 C C . PHE B 1 129 ? -7.746 28.781 18.281 1 98.5 129 PHE B C 1
ATOM 5922 O O . PHE B 1 129 ? -7.262 29.609 19.062 1 98.5 129 PHE B O 1
ATOM 5929 N N . PRO B 1 130 ? -8.992 28.906 17.844 1 98.19 130 PRO B N 1
ATOM 5930 C CA . PRO B 1 130 ? -9.727 30.172 17.859 1 98.19 130 PRO B CA 1
ATOM 5931 C C . PRO B 1 130 ? -9.766 30.812 19.25 1 98.19 130 PRO B C 1
ATOM 5933 O O . PRO B 1 130 ? -9.523 32.031 19.375 1 98.19 130 PRO B O 1
ATOM 5936 N N . ASP B 1 131 ? -9.914 30.094 20.297 1 97.12 131 ASP B N 1
ATOM 5937 C CA . ASP B 1 131 ? -10.055 30.641 21.656 1 97.12 131 ASP B CA 1
ATOM 5938 C C . ASP B 1 131 ? -8.758 31.281 22.125 1 97.12 131 ASP B C 1
ATOM 5940 O O . ASP B 1 131 ? -8.758 32.094 23.062 1 97.12 131 ASP B O 1
ATOM 5944 N N . ARG B 1 132 ? -7.711 30.969 21.484 1 97.19 132 ARG B N 1
ATOM 5945 C CA . ARG B 1 132 ? -6.402 31.297 22.047 1 97.19 132 ARG B CA 1
ATOM 5946 C C . ARG B 1 132 ? -5.648 32.25 21.141 1 97.19 132 ARG B C 1
ATOM 5948 O O . ARG B 1 132 ? -4.496 32.594 21.406 1 97.19 132 ARG B O 1
ATOM 5955 N N . PHE B 1 133 ? -6.25 32.844 20.062 1 98.31 133 PHE B N 1
ATOM 5956 C CA . PHE B 1 133 ? -5.488 33.594 19.078 1 98.31 133 PHE B CA 1
ATOM 5957 C C . PHE B 1 133 ? -5.707 35.094 19.266 1 98.31 133 PHE B C 1
ATOM 5959 O O . PHE B 1 133 ? -4.742 35.875 19.344 1 98.31 133 PHE B O 1
ATOM 5966 N N . ALA B 1 134 ? -6.973 35.469 19.266 1 97.75 134 ALA B N 1
ATOM 5967 C CA . ALA B 1 134 ? -7.266 36.906 19.422 1 97.75 134 ALA B CA 1
ATOM 5968 C C . ALA B 1 134 ? -8.695 37.094 19.906 1 97.75 134 ALA B C 1
ATOM 5970 O O . ALA B 1 134 ? -9.617 36.406 19.453 1 97.75 134 ALA B O 1
ATOM 5971 N N . ARG B 1 135 ? -8.781 38.062 20.797 1 94.5 135 ARG B N 1
ATOM 5972 C CA . ARG B 1 135 ? -10.078 38.469 21.328 1 94.5 135 ARG B CA 1
ATOM 5973 C C . ARG B 1 135 ? -10.531 39.812 20.719 1 94.5 135 ARG B C 1
ATOM 5975 O O . ARG B 1 135 ? -9.797 40.781 20.75 1 94.5 135 ARG B O 1
ATOM 5982 N N . SER B 1 136 ? -11.789 39.75 20.234 1 91.88 136 SER B N 1
ATOM 5983 C CA . SER B 1 136 ? -12.312 41 19.688 1 91.88 136 SER B CA 1
ATOM 5984 C C . SER B 1 136 ? -12.719 41.969 20.812 1 91.88 136 SER B C 1
ATOM 5986 O O . SER B 1 136 ? -12.898 41.531 21.953 1 91.88 136 SER B O 1
ATOM 5988 N N . THR B 1 137 ? -12.742 43.281 20.516 1 81.25 137 THR B N 1
ATOM 5989 C CA . THR B 1 137 ? -13.133 44.281 21.516 1 81.25 137 THR B CA 1
ATOM 5990 C C . THR B 1 137 ? -14.656 44.375 21.609 1 81.25 137 THR B C 1
ATOM 5992 O O . THR B 1 137 ? -15.203 44.375 22.719 1 81.25 137 THR B O 1
ATOM 5995 N N . PRO B 1 138 ? -15.258 44.688 20.469 1 79.62 138 PRO B N 1
ATOM 5996 C CA . PRO B 1 138 ? -16.688 44.5 20.75 1 79.62 138 PRO B CA 1
ATOM 5997 C C . PRO B 1 138 ? -17.078 43.031 20.906 1 79.62 138 PRO B C 1
ATOM 5999 O O . PRO B 1 138 ? -16.562 42.188 20.172 1 79.62 138 PRO B O 1
ATOM 6002 N N . ARG B 1 139 ? -17.547 42.656 22.125 1 84.12 139 ARG B N 1
ATOM 6003 C CA . ARG B 1 139 ? -18 41.281 22.359 1 84.12 139 ARG B CA 1
ATOM 6004 C C . ARG B 1 139 ? -19.484 41.25 22.688 1 84.12 139 ARG B C 1
ATOM 6006 O O . ARG B 1 139 ? -19.984 42.125 23.391 1 84.12 139 ARG B O 1
ATOM 6013 N N . GLY B 1 140 ? -20.078 40.312 22.062 1 81.62 140 GLY B N 1
ATOM 6014 C CA . GLY B 1 140 ? -21.5 40.156 22.375 1 81.62 140 GLY B CA 1
ATOM 6015 C C . GLY B 1 140 ? -21.75 39.5 23.719 1 81.62 140 GLY B C 1
ATOM 6016 O O . GLY B 1 140 ? -20.828 38.938 24.328 1 81.62 140 GLY B O 1
ATOM 6017 N N . ALA B 1 141 ? -22.953 39.594 24.203 1 79.56 141 ALA B N 1
ATOM 6018 C CA . ALA B 1 141 ? -23.344 39.156 25.531 1 79.56 141 ALA B CA 1
ATOM 6019 C C . ALA B 1 141 ? -23.156 37.625 25.672 1 79.56 141 ALA B C 1
ATOM 6021 O O . ALA B 1 141 ? -22.844 37.125 26.75 1 79.56 141 ALA B O 1
ATOM 6022 N N . GLN B 1 142 ? -23.25 36.906 24.578 1 84.56 142 GLN B N 1
ATOM 6023 C CA . GLN B 1 142 ? -23.219 35.469 24.641 1 84.56 142 GLN B CA 1
ATOM 6024 C C . GLN B 1 142 ? -21.781 34.938 24.625 1 84.56 142 GLN B C 1
ATOM 6026 O O . GLN B 1 142 ? -21.531 33.781 24.984 1 84.56 142 GLN B O 1
ATOM 6031 N N . GLN B 1 143 ? -20.859 35.656 24.328 1 90.75 143 GLN B N 1
ATOM 6032 C CA . GLN B 1 143 ? -19.484 35.219 24.125 1 90.75 143 GLN B CA 1
ATOM 6033 C C . GLN B 1 143 ? -18.781 35 25.469 1 90.75 143 GLN B C 1
ATOM 6035 O O . GLN B 1 143 ? -17.797 34.281 25.547 1 90.75 143 GLN B O 1
ATOM 6040 N N . ASP B 1 144 ? -19.312 35.562 26.531 1 88.44 144 ASP B N 1
ATOM 6041 C CA . ASP B 1 144 ? -18.656 35.406 27.828 1 88.44 144 ASP B CA 1
ATOM 6042 C C . ASP B 1 144 ? -19.578 34.719 28.844 1 88.44 144 ASP B C 1
ATOM 6044 O O . ASP B 1 144 ? -19.375 34.844 30.047 1 88.44 144 ASP B O 1
ATOM 6048 N N . ASN B 1 145 ? -20.578 34.094 28.266 1 90.81 145 ASN B N 1
ATOM 6049 C CA . ASN B 1 145 ? -21.484 33.344 29.156 1 90.81 145 ASN B CA 1
ATOM 6050 C C . ASN B 1 145 ? -20.766 32.188 29.844 1 90.81 145 ASN B C 1
ATOM 6052 O O . ASN B 1 145 ? -20.016 31.469 29.219 1 90.81 145 ASN B O 1
ATOM 6056 N N . ILE B 1 146 ? -21.031 32.062 31.141 1 92.94 146 ILE B N 1
ATOM 6057 C CA . ILE B 1 146 ? -20.5 30.938 31.906 1 92.94 146 ILE B CA 1
ATOM 6058 C C . ILE B 1 146 ? -21.547 29.828 31.984 1 92.94 146 ILE B C 1
ATOM 6060 O O . ILE B 1 146 ? -22.703 30.078 32.312 1 92.94 146 ILE B O 1
ATOM 6064 N N . TYR B 1 147 ? -21.141 28.688 31.609 1 92.12 147 TYR B N 1
ATOM 6065 C CA . TYR B 1 147 ? -22.016 27.516 31.641 1 92.12 147 TYR B CA 1
ATOM 6066 C C . TYR B 1 147 ? -21.312 26.328 32.25 1 92.12 147 TYR B C 1
ATOM 6068 O O . TYR B 1 147 ? -20.094 26.312 32.406 1 92.12 147 TYR B O 1
ATOM 6076 N N . PHE B 1 148 ? -22.109 25.312 32.625 1 92.75 148 PHE B N 1
ATOM 6077 C CA . PHE B 1 148 ? -21.578 24.109 33.25 1 92.75 148 PHE B CA 1
ATOM 6078 C C . PHE B 1 148 ? -21.094 23.125 32.219 1 92.75 148 PHE B C 1
ATOM 6080 O O . PHE B 1 148 ? -21.812 22.781 31.281 1 92.75 148 PHE B O 1
ATOM 6087 N N . HIS B 1 149 ? -19.844 22.703 32.312 1 93.06 149 HIS B N 1
ATOM 6088 C CA . HIS B 1 149 ? -19.266 21.656 31.469 1 93.06 149 HIS B CA 1
ATOM 6089 C C . HIS B 1 149 ? -19.438 20.281 32.094 1 93.06 149 HIS B C 1
ATOM 6091 O O . HIS B 1 149 ? -18.578 19.828 32.844 1 93.06 149 HIS B O 1
ATOM 6097 N N . HIS B 1 150 ? -20.391 19.531 31.719 1 89.44 150 HIS B N 1
ATOM 6098 C CA . HIS B 1 150 ? -20.812 18.297 32.344 1 89.44 150 HIS B CA 1
ATOM 6099 C C . HIS B 1 150 ? -19.688 17.25 32.344 1 89.44 150 HIS B C 1
ATOM 6101 O O . HIS B 1 150 ? -19.469 16.547 33.312 1 89.44 150 HIS B O 1
ATOM 6107 N N . ALA B 1 151 ? -19 17.203 31.25 1 86 151 ALA B N 1
ATOM 6108 C CA . ALA B 1 151 ? -17.969 16.188 31.109 1 86 151 ALA B CA 1
ATOM 6109 C C . ALA B 1 151 ? -16.859 16.391 32.156 1 86 151 ALA B C 1
ATOM 6111 O O . ALA B 1 151 ? -16.234 15.422 32.594 1 86 151 ALA B O 1
ATOM 6112 N N . GLN B 1 152 ? -16.688 17.672 32.531 1 88.44 152 GLN B N 1
ATOM 6113 C CA . GLN B 1 152 ? -15.648 18 33.5 1 88.44 152 GLN B CA 1
ATOM 6114 C C . GLN B 1 152 ? -16.234 18.203 34.906 1 88.44 152 GLN B C 1
ATOM 6116 O O . GLN B 1 152 ? -15.5 18.203 35.875 1 88.44 152 GLN B O 1
ATOM 6121 N N . GLY B 1 153 ? -17.562 18.422 35.031 1 89.25 153 GLY B N 1
ATOM 6122 C CA . GLY B 1 153 ? -18.266 18.484 36.312 1 89.25 153 GLY B CA 1
ATOM 6123 C C . GLY B 1 153 ? -18.109 19.812 37 1 89.25 153 GLY B C 1
ATOM 6124 O O . GLY B 1 153 ? -18.078 19.875 38.25 1 89.25 153 GLY B O 1
ATOM 6125 N N . HIS B 1 154 ? -17.844 20.844 36.219 1 92.25 154 HIS B N 1
ATOM 6126 C CA . HIS B 1 154 ? -17.75 22.188 36.781 1 92.25 154 HIS B CA 1
ATOM 6127 C C . HIS B 1 154 ? -18.062 23.266 35.75 1 92.25 154 HIS B C 1
ATOM 6129 O O . HIS B 1 154 ? -18.234 22.953 34.562 1 92.25 154 HIS B O 1
ATOM 6135 N N . ASP B 1 155 ? -18.25 24.453 36.25 1 94.5 155 ASP B N 1
ATOM 6136 C CA . ASP B 1 155 ? -18.422 25.594 35.344 1 94.5 155 ASP B CA 1
ATOM 6137 C C . ASP B 1 155 ? -17.141 25.844 34.531 1 94.5 155 ASP B C 1
ATOM 6139 O O . ASP B 1 155 ? -16.031 25.594 35 1 94.5 155 ASP B O 1
ATOM 6143 N N . ILE B 1 156 ? -17.344 26.328 33.312 1 94.31 156 ILE B N 1
ATOM 6144 C CA . ILE B 1 156 ? -16.172 26.719 32.562 1 94.31 156 ILE B CA 1
ATOM 6145 C C . ILE B 1 156 ? -15.477 27.906 33.219 1 94.31 156 ILE B C 1
ATOM 6147 O O . ILE B 1 156 ? -16.078 28.594 34.031 1 94.31 156 ILE B O 1
ATOM 6151 N N . ILE B 1 157 ? -14.25 28.031 32.938 1 93.81 157 ILE B N 1
ATOM 6152 C CA . ILE B 1 157 ? -13.438 29.094 33.5 1 93.81 157 ILE B CA 1
ATOM 6153 C C . ILE B 1 157 ? -13.047 30.109 32.438 1 93.81 157 ILE B C 1
ATOM 6155 O O . ILE B 1 157 ? -12.516 29.719 31.391 1 93.81 157 ILE B O 1
ATOM 6159 N N . LEU B 1 158 ? -13.305 31.344 32.656 1 92.62 158 LEU B N 1
ATOM 6160 C CA . LEU B 1 158 ? -12.844 32.438 31.766 1 92.62 158 LEU B CA 1
ATOM 6161 C C . LEU B 1 158 ? -11.609 33.094 32.344 1 92.62 158 LEU B C 1
ATOM 6163 O O . LEU B 1 158 ? -11.625 33.562 33.5 1 92.62 158 LEU B O 1
ATOM 6167 N N . ARG B 1 159 ? -10.625 33.156 31.547 1 92.94 159 ARG B N 1
ATOM 6168 C CA . ARG B 1 159 ? -9.367 33.719 32 1 92.94 159 ARG B CA 1
ATOM 6169 C C . ARG B 1 159 ? -9.031 35 31.219 1 92.94 159 ARG B C 1
ATOM 6171 O O . ARG B 1 159 ? -9.562 35.219 30.125 1 92.94 159 ARG B O 1
ATOM 6178 N N . ASP B 1 160 ? -8.148 35.781 31.938 1 93.19 160 ASP B N 1
ATOM 6179 C CA . ASP B 1 160 ? -7.562 36.906 31.203 1 93.19 160 ASP B CA 1
ATOM 6180 C C . ASP B 1 160 ? -6.527 36.406 30.188 1 93.19 160 ASP B C 1
ATOM 6182 O O . ASP B 1 160 ? -5.867 35.406 30.406 1 93.19 160 ASP B O 1
ATOM 6186 N N . TRP B 1 161 ? -6.395 37.188 29.172 1 94.75 161 TRP B N 1
ATOM 6187 C CA . TRP B 1 161 ? -5.566 36.781 28.047 1 94.75 161 TRP B CA 1
ATOM 6188 C C . TRP B 1 161 ? -4.133 36.5 28.5 1 94.75 161 TRP B C 1
ATOM 6190 O O . TRP B 1 161 ? -3.453 35.656 27.922 1 94.75 161 TRP B O 1
ATOM 6200 N N . HIS B 1 162 ? -3.639 37.188 29.562 1 92.38 162 HIS B N 1
ATOM 6201 C CA . HIS B 1 162 ? -2.234 37.125 29.938 1 92.38 162 HIS B CA 1
ATOM 6202 C C . HIS B 1 162 ? -2.002 36.031 31 1 92.38 162 HIS B C 1
ATOM 6204 O O . HIS B 1 162 ? -0.857 35.75 31.359 1 92.38 162 HIS B O 1
ATOM 6210 N N . GLU B 1 163 ? -3.084 35.406 31.453 1 92.25 163 GLU B N 1
ATOM 6211 C CA . GLU B 1 163 ? -2.943 34.344 32.438 1 92.25 163 GLU B CA 1
ATOM 6212 C C . GLU B 1 163 ? -2.406 33.094 31.812 1 92.25 163 GLU B C 1
ATOM 6214 O O . GLU B 1 163 ? -2.777 32.75 30.688 1 92.25 163 GLU B O 1
ATOM 6219 N N . PRO B 1 164 ? -1.578 32.438 32.5 1 89.38 164 PRO B N 1
ATOM 6220 C CA . PRO B 1 164 ? -1.002 31.219 31.953 1 89.38 164 PRO B CA 1
ATOM 6221 C C . PRO B 1 164 ? -2 30.062 31.891 1 89.38 164 PRO B C 1
ATOM 6223 O O . PRO B 1 164 ? -2.916 30 32.719 1 89.38 164 PRO B O 1
ATOM 6226 N N . VAL B 1 165 ? -1.786 29.266 30.906 1 90.94 165 VAL B N 1
ATOM 6227 C CA . VAL B 1 165 ? -2.553 28.031 30.812 1 90.94 165 VAL B CA 1
ATOM 6228 C C . VAL B 1 165 ? -2.15 27.094 31.953 1 90.94 165 VAL B C 1
ATOM 6230 O O . VAL B 1 165 ? -0.982 27.047 32.344 1 90.94 165 VAL B O 1
ATOM 6233 N N . SER B 1 166 ? -3.064 26.438 32.562 1 86.19 166 SER B N 1
ATOM 6234 C CA . SER B 1 166 ? -2.811 25.453 33.625 1 86.19 166 SER B CA 1
ATOM 6235 C C . SER B 1 166 ? -3.428 24.094 33.25 1 86.19 166 SER B C 1
ATOM 6237 O O . SER B 1 166 ? -4.262 24.016 32.344 1 86.19 166 SER B O 1
ATOM 6239 N N . ALA B 1 167 ? -2.943 23.062 33.875 1 84.81 167 ALA B N 1
ATOM 6240 C CA . ALA B 1 167 ? -3.467 21.719 33.656 1 84.81 167 ALA B CA 1
ATOM 6241 C C . ALA B 1 167 ? -4.879 21.578 34.219 1 84.81 167 ALA B C 1
ATOM 6243 O O . ALA B 1 167 ? -5.617 20.672 33.812 1 84.81 167 ALA B O 1
ATOM 6244 N N . GLU B 1 168 ? -5.215 22.516 35.062 1 79.62 168 GLU B N 1
ATOM 6245 C CA . GLU B 1 168 ? -6.531 22.438 35.688 1 79.62 168 GLU B CA 1
ATOM 6246 C C . GLU B 1 168 ? -7.637 22.781 34.688 1 79.62 168 GLU B C 1
ATOM 6248 O O . GLU B 1 168 ? -7.559 23.797 34 1 79.62 168 GLU B O 1
ATOM 6253 N N . ALA B 1 169 ? -8.641 21.922 34.5 1 78.38 169 ALA B N 1
ATOM 6254 C CA . ALA B 1 169 ? -9.844 22.125 33.688 1 78.38 169 ALA B CA 1
ATOM 6255 C C . ALA B 1 169 ? -9.484 22.469 32.25 1 78.38 169 ALA B C 1
ATOM 6257 O O . ALA B 1 169 ? -10.102 23.359 31.656 1 78.38 169 ALA B O 1
ATOM 6258 N N . GLY B 1 170 ? -8.43 21.875 31.703 1 80 170 GLY B N 1
ATOM 6259 C CA . GLY B 1 170 ? -7.91 22.281 30.406 1 80 170 GLY B CA 1
ATOM 6260 C C . GLY B 1 170 ? -8.984 22.375 29.328 1 80 170 GLY B C 1
ATOM 6261 O O . GLY B 1 170 ? -9.164 23.422 28.719 1 80 170 GLY B O 1
ATOM 6262 N N . GLY B 1 171 ? -9.898 21.484 29.219 1 88.44 171 GLY B N 1
ATOM 6263 C CA . GLY B 1 171 ? -10.953 21.531 28.219 1 88.44 171 GLY B CA 1
ATOM 6264 C C . GLY B 1 171 ? -12.055 22.516 28.547 1 88.44 171 GLY B C 1
ATOM 6265 O O . GLY B 1 171 ? -12.867 22.859 27.688 1 88.44 171 GLY B O 1
ATOM 6266 N N . SER B 1 172 ? -12 23.172 29.766 1 93.31 172 SER B N 1
ATOM 6267 C CA . SER B 1 172 ? -13.062 24.047 30.234 1 93.31 172 SER B CA 1
ATOM 6268 C C . SER B 1 172 ? -12.539 25.469 30.469 1 93.31 172 SER B C 1
ATOM 6270 O O . SER B 1 172 ? -13.273 26.328 30.953 1 93.31 172 SER B O 1
ATOM 6272 N N . THR B 1 173 ? -11.312 25.641 30.125 1 94.44 173 THR B N 1
ATOM 6273 C CA . THR B 1 173 ? -10.711 26.969 30.312 1 94.44 173 THR B CA 1
ATOM 6274 C C . THR B 1 173 ? -10.742 27.766 29.016 1 94.44 173 THR B C 1
ATOM 6276 O O . THR B 1 173 ? -10.211 27.312 28 1 94.44 173 THR B O 1
ATOM 6279 N N . PHE B 1 174 ? -11.375 28.906 29.109 1 94.81 174 PHE B N 1
ATOM 6280 C CA . PHE B 1 174 ? -11.555 29.766 27.938 1 94.81 174 PHE B CA 1
ATOM 6281 C C . PHE B 1 174 ? -10.828 31.094 28.125 1 94.81 174 PHE B C 1
ATOM 6283 O O . PHE B 1 174 ? -10.75 31.609 29.234 1 94.81 174 PHE B O 1
ATOM 6290 N N . TYR B 1 175 ? -10.312 31.594 27.078 1 95.19 175 TYR B N 1
ATOM 6291 C CA . TYR B 1 175 ? -9.648 32.906 27.094 1 95.19 175 TYR B CA 1
ATOM 6292 C C . TYR B 1 175 ? -10.422 33.906 26.281 1 95.19 175 TYR B C 1
ATOM 6294 O O . TYR B 1 175 ? -10.109 35.125 26.312 1 95.19 175 TYR B O 1
ATOM 6302 N N . GLY B 1 176 ? -11.383 33.469 25.531 1 95 176 GLY B N 1
ATOM 6303 C CA . GLY B 1 176 ? -12.359 34.344 24.906 1 95 176 GLY B CA 1
ATOM 6304 C C . GLY B 1 176 ? -11.992 34.75 23.5 1 95 176 GLY B C 1
ATOM 6305 O O . GLY B 1 176 ? -12.578 35.688 22.938 1 95 176 GLY B O 1
ATOM 6306 N N . GLY B 1 177 ? -10.992 34.125 22.875 1 97.06 177 GLY B N 1
ATOM 6307 C CA . GLY B 1 177 ? -10.766 34.344 21.469 1 97.06 177 GLY B CA 1
ATOM 6308 C C . GLY B 1 177 ? -11.969 34 20.594 1 97.06 177 GLY B C 1
ATOM 6309 O O . GLY B 1 177 ? -12.75 33.125 20.953 1 97.06 177 GLY B O 1
ATOM 6310 N N . ASP B 1 178 ? -12.148 34.75 19.484 1 97.19 178 ASP B N 1
ATOM 6311 C CA . ASP B 1 178 ? -13.32 34.562 18.641 1 97.19 178 ASP B CA 1
ATOM 6312 C C . ASP B 1 178 ? -13 34.875 17.172 1 97.19 178 ASP B C 1
ATOM 6314 O O . ASP B 1 178 ? -11.859 35.219 16.844 1 97.19 178 ASP B O 1
ATOM 6318 N N . LEU B 1 179 ? -13.945 34.688 16.297 1 98.12 179 LEU B N 1
ATOM 6319 C CA . LEU B 1 179 ? -13.734 34.812 14.852 1 98.12 179 LEU B CA 1
ATOM 6320 C C . LEU B 1 179 ? -13.508 36.25 14.453 1 98.12 179 LEU B C 1
ATOM 6322 O O . LEU B 1 179 ? -12.727 36.531 13.539 1 98.12 179 LEU B O 1
ATOM 6326 N N . ASP B 1 180 ? -14.188 37.188 15.094 1 97.25 180 ASP B N 1
ATOM 6327 C CA . ASP B 1 180 ? -13.945 38.594 14.812 1 97.25 180 ASP B CA 1
ATOM 6328 C C . ASP B 1 180 ? -12.531 39 15.227 1 97.25 180 ASP B C 1
ATOM 6330 O O . ASP B 1 180 ? -11.914 39.875 14.586 1 97.25 180 ASP B O 1
ATOM 6334 N N . GLY B 1 181 ? -12.078 38.438 16.359 1 97.69 181 GLY B N 1
ATOM 6335 C CA . GLY B 1 181 ? -10.688 38.656 16.719 1 97.69 181 GLY B CA 1
ATOM 6336 C C . GLY B 1 181 ? -9.719 38.219 15.641 1 97.69 181 GLY B C 1
ATOM 6337 O O . GLY B 1 181 ? -8.719 38.875 15.383 1 97.69 181 GLY B O 1
ATOM 6338 N N . ILE B 1 182 ? -9.953 37.094 15.047 1 98.44 182 ILE B N 1
ATOM 6339 C CA . ILE B 1 182 ? -9.133 36.625 13.938 1 98.44 182 ILE B CA 1
ATOM 6340 C C . ILE B 1 182 ? -9.203 37.594 12.773 1 98.44 182 ILE B C 1
ATOM 6342 O O . ILE B 1 182 ? -8.18 37.938 12.172 1 98.44 182 ILE B O 1
ATOM 6346 N N . CYS B 1 183 ? -10.398 38.156 12.492 1 96.81 183 CYS B N 1
ATOM 6347 C CA . CYS B 1 183 ? -10.586 39.125 11.438 1 96.81 183 CYS B CA 1
ATOM 6348 C C . CYS B 1 183 ? -9.672 40.344 11.648 1 96.81 183 CYS B C 1
ATOM 6350 O O . CYS B 1 183 ? -9.047 40.812 10.703 1 96.81 183 CYS B O 1
ATOM 6352 N N . GLU B 1 184 ? -9.633 40.719 12.844 1 96.38 184 GLU B N 1
ATOM 6353 C CA . GLU B 1 184 ? -8.867 41.906 13.188 1 96.38 184 GLU B CA 1
ATOM 6354 C C . GLU B 1 184 ? -7.375 41.688 12.969 1 96.38 184 GLU B C 1
ATOM 6356 O O . GLU B 1 184 ? -6.613 42.656 12.828 1 96.38 184 GLU B O 1
ATOM 6361 N N . LYS B 1 185 ? -6.941 40.5 12.961 1 97.81 185 LYS B N 1
ATOM 6362 C CA . LYS B 1 185 ? -5.516 40.188 12.883 1 97.81 185 LYS B CA 1
ATOM 6363 C C . LYS B 1 185 ? -5.133 39.688 11.492 1 97.81 185 LYS B C 1
ATOM 6365 O O . LYS B 1 185 ? -4.004 39.25 11.273 1 97.81 185 LYS B O 1
ATOM 6370 N N . LEU B 1 186 ? -6.023 39.75 10.5 1 98.19 186 LEU B N 1
ATOM 6371 C CA . LEU B 1 186 ? -5.73 39.312 9.133 1 98.19 186 LEU B CA 1
ATOM 6372 C C . LEU B 1 186 ? -4.586 40.156 8.547 1 98.19 186 LEU B C 1
ATOM 6374 O O . LEU B 1 186 ? -3.742 39.625 7.824 1 98.19 186 LEU B O 1
ATOM 6378 N N . PRO B 1 187 ? -4.496 41.531 8.828 1 97.94 187 PRO B N 1
ATOM 6379 C CA . PRO B 1 187 ? -3.348 42.281 8.312 1 97.94 187 PRO B CA 1
ATOM 6380 C C . PRO B 1 187 ? -2.014 41.75 8.828 1 97.94 187 PRO B C 1
ATOM 6382 O O . PRO B 1 187 ? -1.029 41.688 8.086 1 97.94 187 PRO B O 1
ATOM 6385 N N . TYR B 1 188 ? -1.969 41.344 10.109 1 98.31 188 TYR B N 1
ATOM 6386 C CA . TYR B 1 188 ? -0.773 40.719 10.672 1 98.31 188 TYR B CA 1
ATOM 6387 C C . TYR B 1 188 ? -0.408 39.438 9.906 1 98.31 188 TYR B C 1
ATOM 6389 O O . TYR B 1 188 ? 0.756 39.25 9.555 1 98.31 188 TYR B O 1
ATOM 6397 N N . LEU B 1 189 ? -1.387 38.625 9.648 1 98.81 189 LEU B N 1
ATOM 6398 C CA . LEU B 1 189 ? -1.174 37.344 8.945 1 98.81 189 LEU B CA 1
ATOM 6399 C C . LEU B 1 189 ? -0.712 37.594 7.516 1 98.81 189 LEU B C 1
ATOM 6401 O O . LEU B 1 189 ? 0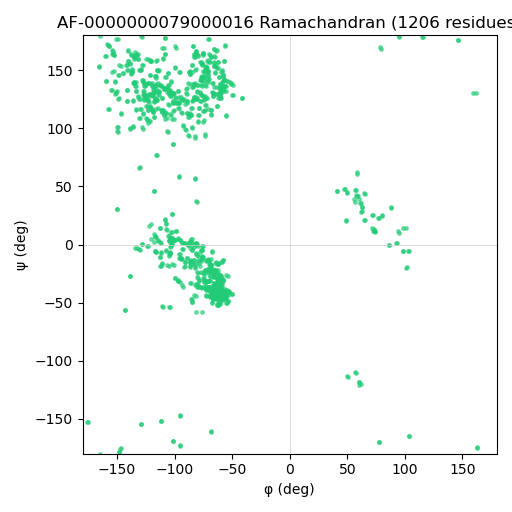.138 36.875 7 1 98.81 189 LEU B O 1
ATOM 6405 N N . LYS B 1 190 ? -1.31 38.562 6.902 1 98.44 190 LYS B N 1
ATOM 6406 C CA . LYS B 1 190 ? -0.88 38.938 5.555 1 98.44 190 LYS B CA 1
ATOM 6407 C C . LYS B 1 190 ? 0.592 39.344 5.539 1 98.44 190 LYS B C 1
ATOM 6409 O O . LYS B 1 190 ? 1.344 38.906 4.656 1 98.44 190 LYS B O 1
ATOM 6414 N N . LYS B 1 191 ? 0.978 40.125 6.523 1 98.31 191 LYS B N 1
ATOM 6415 C CA . LYS B 1 191 ? 2.371 40.531 6.633 1 98.31 191 LYS B CA 1
ATOM 6416 C C . LYS B 1 191 ? 3.291 39.344 6.879 1 98.31 191 LYS B C 1
ATOM 6418 O O . LYS B 1 191 ? 4.43 39.312 6.41 1 98.31 191 LYS B O 1
ATOM 6423 N N . LEU B 1 192 ? 2.859 38.375 7.57 1 98.75 192 LEU B N 1
ATOM 6424 C CA . LEU B 1 192 ? 3.609 37.156 7.848 1 98.75 192 LEU B CA 1
ATOM 6425 C C . LEU B 1 192 ? 3.77 36.312 6.586 1 98.75 192 LEU B C 1
ATOM 6427 O O . LEU B 1 192 ? 4.668 35.5 6.508 1 98.75 192 LEU B O 1
ATOM 6431 N N . GLY B 1 193 ? 2.957 36.531 5.594 1 98.69 193 GLY B N 1
ATOM 6432 C CA . GLY B 1 193 ? 3.01 35.781 4.34 1 98.69 193 GLY B CA 1
ATOM 6433 C C . GLY B 1 193 ? 1.992 34.656 4.262 1 98.69 193 GLY B C 1
ATOM 6434 O O . GLY B 1 193 ? 2.031 33.844 3.342 1 98.69 193 GLY B O 1
ATOM 6435 N N . VAL B 1 194 ? 1.036 34.656 5.145 1 98.81 194 VAL B N 1
ATOM 6436 C CA . VAL B 1 194 ? 0.017 33.594 5.223 1 98.81 194 VAL B CA 1
ATOM 6437 C C . VAL B 1 194 ? -1.011 33.812 4.109 1 98.81 194 VAL B C 1
ATOM 6439 O O . VAL B 1 194 ? -1.435 34.938 3.844 1 98.81 194 VAL B O 1
ATOM 6442 N N . THR B 1 195 ? -1.396 32.719 3.451 1 98.88 195 THR B N 1
ATOM 6443 C CA . THR B 1 195 ? -2.352 32.812 2.355 1 98.88 195 THR B CA 1
ATOM 6444 C C . THR B 1 195 ? -3.504 31.828 2.543 1 98.88 195 THR B C 1
ATOM 6446 O O . THR B 1 195 ? -4.414 31.766 1.715 1 98.88 195 THR B O 1
ATOM 6449 N N . ALA B 1 196 ? -3.521 31.062 3.602 1 98.88 196 ALA B N 1
ATOM 6450 C CA . ALA B 1 196 ? -4.613 30.141 3.92 1 98.88 196 ALA B CA 1
ATOM 6451 C C . ALA B 1 196 ? -4.719 29.922 5.426 1 98.88 196 ALA B C 1
ATOM 6453 O O . ALA B 1 196 ? -3.705 29.812 6.117 1 98.88 196 ALA B O 1
ATOM 6454 N N . LEU B 1 197 ? -5.934 29.859 5.918 1 98.88 197 LEU B N 1
ATOM 6455 C CA . LEU B 1 197 ? -6.195 29.609 7.332 1 98.88 197 LEU B CA 1
ATOM 6456 C C . LEU B 1 197 ? -6.789 28.219 7.527 1 98.88 197 LEU B C 1
ATOM 6458 O O . LEU B 1 197 ? -7.625 27.781 6.734 1 98.88 197 LEU B O 1
ATOM 6462 N N . TYR B 1 198 ? -6.301 27.547 8.453 1 98.81 198 TYR B N 1
ATOM 6463 C CA . TYR B 1 198 ? -6.922 26.344 9.008 1 98.81 198 TYR B CA 1
ATOM 6464 C C . TYR B 1 198 ? -7.395 26.594 10.438 1 98.81 198 TYR B C 1
ATOM 6466 O O . TYR B 1 198 ? -6.582 26.828 11.336 1 98.81 198 TYR B O 1
ATOM 6474 N N . LEU B 1 199 ? -8.688 26.531 10.68 1 98.88 199 LEU B N 1
ATOM 6475 C CA . LEU B 1 199 ? -9.234 26.75 12.016 1 98.88 199 LEU B CA 1
ATOM 6476 C C . LEU B 1 199 ? -9.578 25.422 12.68 1 98.88 199 LEU B C 1
ATOM 6478 O O . LEU B 1 199 ? -10.227 24.562 12.078 1 98.88 199 LEU B O 1
ATOM 6482 N N . ASN B 1 200 ? -9.102 25.266 13.898 1 98.69 200 ASN B N 1
ATOM 6483 C CA . ASN B 1 200 ? -9.656 24.188 14.695 1 98.69 200 ASN B CA 1
ATOM 6484 C C . ASN B 1 200 ? -11.172 24.297 14.828 1 98.69 200 ASN B C 1
ATOM 6486 O O . ASN B 1 200 ? -11.766 25.297 14.414 1 98.69 200 ASN B O 1
ATOM 6490 N N . PRO B 1 201 ? -11.852 23.297 15.375 1 98.5 201 PRO B N 1
ATOM 6491 C CA . PRO B 1 201 ? -13.32 23.266 15.297 1 98.5 201 PRO B CA 1
ATOM 6492 C C . PRO B 1 201 ? -13.961 24.547 15.844 1 98.5 201 PRO B C 1
ATOM 6494 O O . PRO B 1 201 ? -13.523 25.078 16.859 1 98.5 201 PRO B O 1
ATOM 6497 N N . ILE B 1 202 ? -15.023 25 15.156 1 98.62 202 ILE B N 1
ATOM 6498 C CA . ILE B 1 202 ? -15.641 26.266 15.547 1 98.62 202 ILE B CA 1
ATOM 6499 C C . ILE B 1 202 ? -17.125 26.047 15.844 1 98.62 202 ILE B C 1
ATOM 6501 O O . ILE B 1 202 ? -17.828 26.969 16.234 1 98.62 202 ILE B O 1
ATOM 6505 N N . PHE B 1 203 ? -17.578 24.828 15.672 1 98.5 203 PHE B N 1
ATOM 6506 C CA . PHE B 1 203 ? -19 24.547 15.859 1 98.5 203 PHE B CA 1
ATOM 6507 C C . PHE B 1 203 ? -19.328 24.422 17.344 1 98.5 203 PHE B C 1
ATOM 6509 O O . PHE B 1 203 ? -18.438 24.203 18.172 1 98.5 203 PHE B O 1
ATOM 6516 N N . SER B 1 204 ? -20.641 24.531 17.641 1 97.12 204 SER B N 1
ATOM 6517 C CA . SER B 1 204 ? -21.094 24.594 19.016 1 97.12 204 SER B CA 1
ATOM 6518 C C . SER B 1 204 ? -20.703 23.328 19.781 1 97.12 204 SER B C 1
ATOM 6520 O O . SER B 1 204 ? -20.969 22.219 19.344 1 97.12 204 SER B O 1
ATOM 6522 N N . ALA B 1 205 ? -20.094 23.547 20.969 1 96.62 205 ALA B N 1
ATOM 6523 C CA . ALA B 1 205 ? -19.656 22.484 21.859 1 96.62 205 ALA B CA 1
ATOM 6524 C C . ALA B 1 205 ? -19.328 23.016 23.25 1 96.62 205 ALA B C 1
ATOM 6526 O O . ALA B 1 205 ? -18.984 24.203 23.391 1 96.62 205 ALA B O 1
ATOM 6527 N N . PRO B 1 206 ? -19.453 22.188 24.25 1 95.25 206 PRO B N 1
ATOM 6528 C CA . PRO B 1 206 ? -19.203 22.672 25.609 1 95.25 206 PRO B CA 1
ATOM 6529 C C . PRO B 1 206 ? -17.719 22.906 25.891 1 95.25 206 PRO B C 1
ATOM 6531 O O . PRO B 1 206 ? -17.375 23.797 26.672 1 95.25 206 PRO B O 1
ATOM 6534 N N . SER B 1 207 ? -16.859 22.125 25.281 1 95.19 207 SER B N 1
ATOM 6535 C CA . SER B 1 207 ? -15.43 22.25 25.547 1 95.19 207 SER B CA 1
ATOM 6536 C C . SER B 1 207 ? -14.812 23.391 24.75 1 95.19 207 SER B C 1
ATOM 6538 O O . SER B 1 207 ? -15.422 23.875 23.781 1 95.19 207 SER B O 1
ATOM 6540 N N . VAL B 1 208 ? -13.578 23.797 25.109 1 94.5 208 VAL B N 1
ATOM 6541 C CA . VAL B 1 208 ? -12.891 24.906 24.469 1 94.5 208 VAL B CA 1
ATOM 6542 C C . VAL B 1 208 ? -12.398 24.469 23.078 1 94.5 208 VAL B C 1
ATOM 6544 O O . VAL B 1 208 ? -12.359 25.266 22.156 1 94.5 208 VAL B O 1
ATOM 6547 N N . HIS B 1 209 ? -12.055 23.203 22.922 1 94.19 209 HIS B N 1
ATOM 6548 C CA . HIS B 1 209 ? -11.477 22.719 21.688 1 94.19 209 HIS B CA 1
ATOM 6549 C C . HIS B 1 209 ? -12.562 22.328 20.688 1 94.19 209 HIS B C 1
ATOM 6551 O O . HIS B 1 209 ? -12.289 22.203 19.484 1 94.19 209 HIS B O 1
ATOM 6557 N N . LYS B 1 210 ? -13.758 22.109 21.156 1 97.12 210 LYS B N 1
ATOM 6558 C CA . LYS B 1 210 ? -14.977 21.953 20.359 1 97.12 210 LYS B CA 1
ATOM 6559 C C . LYS B 1 210 ? -14.984 20.609 19.641 1 97.12 210 LYS B C 1
ATOM 6561 O O . LYS B 1 210 ? -15.789 20.391 18.734 1 97.12 210 LYS B O 1
ATOM 6566 N N . TYR B 1 211 ? -14.117 19.594 19.938 1 96.81 211 TYR B N 1
ATOM 6567 C CA . TYR B 1 211 ? -14.109 18.281 19.297 1 96.81 211 TYR B CA 1
ATOM 6568 C C . TYR B 1 211 ? -15.25 17.422 19.828 1 96.81 211 TYR B C 1
ATOM 6570 O O . TYR B 1 211 ? -15.5 16.328 19.297 1 96.81 211 TYR B O 1
ATOM 6578 N N . ASP B 1 212 ? -15.898 17.875 20.875 1 97.25 212 ASP B N 1
ATOM 6579 C CA . ASP B 1 212 ? -17.141 17.281 21.359 1 97.25 212 ASP B CA 1
ATOM 6580 C C . ASP B 1 212 ? -18.359 18.031 20.828 1 97.25 212 ASP B C 1
ATOM 6582 O O . ASP B 1 212 ? -19.25 18.406 21.578 1 97.25 212 ASP B O 1
ATOM 6586 N N . THR B 1 213 ? -18.469 18.078 19.578 1 97.81 213 THR B N 1
ATOM 6587 C CA . THR B 1 213 ? -19.438 18.906 18.859 1 97.81 213 THR B CA 1
ATOM 6588 C C . THR B 1 213 ? -20.859 18.578 19.312 1 97.81 213 THR B C 1
ATOM 6590 O O . THR B 1 213 ? -21.25 17.406 19.359 1 97.81 213 THR B O 1
ATOM 6593 N N . ALA B 1 214 ? -21.609 19.641 19.609 1 97.31 214 ALA B N 1
ATOM 6594 C CA . ALA B 1 214 ? -23 19.516 20.047 1 97.31 214 ALA B CA 1
ATOM 6595 C C . ALA B 1 214 ? -23.953 19.938 18.938 1 97.31 214 ALA B C 1
ATOM 6597 O O . ALA B 1 214 ? -25.156 19.609 18.984 1 97.31 214 ALA B O 1
ATOM 6598 N N . ASP B 1 215 ? -23.406 20.641 17.984 1 97.56 215 ASP B N 1
ATOM 6599 C CA . ASP B 1 215 ? -24.203 21.078 16.844 1 97.56 215 ASP B CA 1
ATOM 6600 C C . ASP B 1 215 ? -23.328 21.375 15.633 1 97.56 215 ASP B C 1
ATOM 6602 O O . ASP B 1 215 ? -22.562 22.344 15.625 1 97.56 215 ASP B O 1
ATOM 6606 N N . TYR B 1 216 ? -23.484 20.641 14.547 1 97.88 216 TYR B N 1
ATOM 6607 C CA . TYR B 1 216 ? -22.656 20.766 13.359 1 97.88 216 TYR B CA 1
ATOM 6608 C C . TYR B 1 216 ? -23.125 21.938 12.5 1 97.88 216 TYR B C 1
ATOM 6610 O O . TYR B 1 216 ? -22.406 22.375 11.594 1 97.88 216 TYR B O 1
ATOM 6618 N N . ARG B 1 217 ? -24.219 22.516 12.797 1 97.19 217 ARG B N 1
ATOM 6619 C CA . ARG B 1 217 ? -24.844 23.438 11.844 1 97.19 217 ARG B CA 1
ATOM 6620 C C . ARG B 1 217 ? -24.703 24.875 12.305 1 97.19 217 ARG B C 1
ATOM 6622 O O . ARG B 1 217 ? -25.094 25.812 11.586 1 97.19 217 ARG B O 1
ATOM 6629 N N . HIS B 1 218 ? -24.156 25.016 13.461 1 97.94 218 HIS B N 1
ATOM 6630 C CA . HIS B 1 218 ? -24.016 26.375 13.961 1 97.94 218 HIS B CA 1
ATOM 6631 C C . HIS B 1 218 ? -22.625 26.594 14.57 1 97.94 218 HIS B C 1
ATOM 6633 O O . HIS B 1 218 ? -22.109 25.719 15.273 1 97.94 218 HIS B O 1
ATOM 6639 N N . VAL B 1 219 ? -22.109 27.75 14.273 1 98.31 219 VAL B N 1
ATOM 6640 C CA . VAL B 1 219 ? -20.875 28.172 14.914 1 98.31 219 VAL B CA 1
ATOM 6641 C C . VAL B 1 219 ? -21.125 28.516 16.375 1 98.31 219 VAL B C 1
ATOM 6643 O O . VAL B 1 219 ? -22.188 29.062 16.719 1 98.31 219 VAL B O 1
ATOM 6646 N N . ASP B 1 220 ? -20.25 28.172 17.203 1 97.75 220 ASP B N 1
ATOM 6647 C CA . ASP B 1 220 ? -20.406 28.391 18.641 1 97.75 220 ASP B CA 1
ATOM 6648 C C . ASP B 1 220 ? -20.609 29.875 18.953 1 97.75 220 ASP B C 1
ATOM 6650 O O . ASP B 1 220 ? -19.859 30.719 18.469 1 97.75 220 ASP B O 1
ATOM 6654 N N . PRO B 1 221 ? -21.562 30.172 19.75 1 95.69 221 PRO B N 1
ATOM 6655 C CA . PRO B 1 221 ? -21.781 31.562 20.125 1 95.69 221 PRO B CA 1
ATOM 6656 C C . PRO B 1 221 ? -20.562 32.188 20.797 1 95.69 221 PRO B C 1
ATOM 6658 O O . PRO B 1 221 ? -20.344 33.406 20.656 1 95.69 221 PRO B O 1
ATOM 6661 N N . GLN B 1 222 ? -19.797 31.438 21.453 1 94.56 222 GLN B N 1
ATOM 6662 C CA . GLN B 1 222 ? -18.594 31.953 22.109 1 94.56 222 GLN B CA 1
ATOM 6663 C C . GLN B 1 222 ? -17.609 32.5 21.078 1 94.56 222 GLN B C 1
ATOM 6665 O O . GLN B 1 222 ? -16.812 33.406 21.375 1 94.56 222 GLN B O 1
ATOM 6670 N N . PHE B 1 223 ? -17.672 32.031 19.859 1 97.19 223 PHE B N 1
ATOM 6671 C CA . PHE B 1 223 ? -16.797 32.469 18.797 1 97.19 223 PHE B CA 1
ATOM 6672 C C . PHE B 1 223 ? -17.469 33.531 17.938 1 97.19 223 PHE B C 1
ATOM 6674 O O . PHE B 1 223 ? -16.922 33.938 16.906 1 97.19 223 PHE B O 1
ATOM 6681 N N . GLY B 1 224 ? -18.672 34 18.312 1 96 224 GLY B N 1
ATOM 6682 C CA . GLY B 1 224 ? -19.391 35.062 17.594 1 96 224 GLY B CA 1
ATOM 6683 C C . GLY B 1 224 ? -20.516 34.5 16.734 1 96 224 GLY B C 1
ATOM 6684 O O . GLY B 1 224 ? -21.266 35.281 16.125 1 96 224 GLY B O 1
ATOM 6685 N N . GLY B 1 225 ? -20.641 33.188 16.641 1 96.38 225 GLY B N 1
ATOM 6686 C CA . GLY B 1 225 ? -21.75 32.594 15.93 1 96.38 225 GLY B CA 1
ATOM 6687 C C . GLY B 1 225 ? -21.594 32.625 14.422 1 96.38 225 GLY B C 1
ATOM 6688 O O . GLY B 1 225 ? -20.516 32.969 13.914 1 96.38 225 GLY B O 1
ATOM 6689 N N . ASP B 1 226 ? -22.688 32.281 13.75 1 97.81 226 ASP B N 1
ATOM 6690 C CA . ASP B 1 226 ? -22.703 32.156 12.297 1 97.81 226 ASP B CA 1
ATOM 6691 C C . ASP B 1 226 ? -22.344 33.469 11.617 1 97.81 226 ASP B C 1
ATOM 6693 O O . ASP B 1 226 ? -21.641 33.469 10.609 1 97.81 226 ASP B O 1
ATOM 6697 N N . GLU B 1 227 ? -22.781 34.5 12.156 1 96.19 227 GLU B N 1
ATOM 6698 C CA . GLU B 1 227 ? -22.531 35.812 11.555 1 96.19 227 GLU B CA 1
ATOM 6699 C C . GLU B 1 227 ? -21.047 36.156 11.578 1 96.19 227 GLU B C 1
ATOM 6701 O O . GLU B 1 227 ? -20.531 36.781 10.656 1 96.19 227 GLU B O 1
ATOM 6706 N N . ALA B 1 228 ? -20.438 35.812 12.664 1 97 228 ALA B N 1
ATOM 6707 C CA . ALA B 1 228 ? -19 36.062 12.758 1 97 228 ALA B CA 1
ATOM 6708 C C . ALA B 1 228 ? -18.234 35.281 11.688 1 97 228 ALA B C 1
ATOM 6710 O O . ALA B 1 228 ? -17.25 35.75 11.141 1 97 228 ALA B O 1
ATOM 6711 N N . LEU B 1 229 ? -18.672 34.031 11.383 1 98.5 229 LEU B N 1
ATOM 6712 C CA . LEU B 1 229 ? -18.031 33.25 10.328 1 98.5 229 LEU B CA 1
ATOM 6713 C C . LEU B 1 229 ? -18.219 33.906 8.969 1 98.5 229 LEU B C 1
ATOM 6715 O O . LEU B 1 229 ? -17.297 33.938 8.148 1 98.5 229 LEU B O 1
ATOM 6719 N N . LEU B 1 230 ? -19.391 34.438 8.75 1 98.25 230 LEU B N 1
ATOM 6720 C CA . LEU B 1 230 ? -19.641 35.125 7.484 1 98.25 230 LEU B CA 1
ATOM 6721 C C . LEU B 1 230 ? -18.719 36.312 7.316 1 98.25 230 LEU B C 1
ATOM 6723 O O . LEU B 1 230 ? -18.203 36.562 6.227 1 98.25 230 LEU B O 1
ATOM 6727 N N . ARG B 1 231 ? -18.531 37.062 8.422 1 97.38 231 ARG B N 1
ATOM 6728 C CA . ARG B 1 231 ? -17.625 38.188 8.375 1 97.38 231 ARG B CA 1
ATOM 6729 C C . ARG B 1 231 ? -16.188 37.75 8.125 1 97.38 231 ARG B C 1
ATOM 6731 O O . ARG B 1 231 ? -15.484 38.344 7.316 1 97.38 231 ARG B O 1
ATOM 6738 N N . LEU B 1 232 ? -15.797 36.75 8.789 1 98.38 232 LEU B N 1
ATOM 6739 C CA . LEU B 1 232 ? -14.453 36.219 8.57 1 98.38 232 LEU B CA 1
ATOM 6740 C C . LEU B 1 232 ? -14.266 35.781 7.129 1 98.38 232 LEU B C 1
ATOM 6742 O O . LEU B 1 232 ? -13.227 36.031 6.52 1 98.38 232 LEU B O 1
ATOM 6746 N N . ARG B 1 233 ? -15.25 35.031 6.613 1 98.25 233 ARG B N 1
ATOM 6747 C CA . ARG B 1 233 ? -15.18 34.562 5.238 1 98.25 233 ARG B CA 1
ATOM 6748 C C . ARG B 1 233 ? -15.055 35.719 4.258 1 98.25 233 ARG B C 1
ATOM 6750 O O . ARG B 1 233 ? -14.234 35.688 3.334 1 98.25 233 ARG B O 1
ATOM 6757 N N . GLU B 1 234 ? -15.852 36.688 4.441 1 97.94 234 GLU B N 1
ATOM 6758 C CA . GLU B 1 234 ? -15.789 37.875 3.59 1 97.94 234 GLU B CA 1
ATOM 6759 C C . GLU B 1 234 ? -14.406 38.531 3.641 1 97.94 234 GLU B C 1
ATOM 6761 O O . GLU B 1 234 ? -13.82 38.844 2.602 1 97.94 234 GLU B O 1
ATOM 6766 N N . LYS B 1 235 ? -13.922 38.688 4.797 1 97.88 235 LYS B N 1
ATOM 6767 C CA . LYS B 1 235 ? -12.633 39.375 4.973 1 97.88 235 LYS B CA 1
ATOM 6768 C C . LYS B 1 235 ? -11.492 38.5 4.422 1 97.88 235 LYS B C 1
ATOM 6770 O O . LYS B 1 235 ? -10.523 39.031 3.883 1 97.88 235 LYS B O 1
ATOM 6775 N N . THR B 1 236 ? -11.539 37.219 4.621 1 98.38 236 THR B N 1
ATOM 6776 C CA . THR B 1 236 ? -10.516 36.344 4.059 1 98.38 236 THR B CA 1
ATOM 6777 C C . THR B 1 236 ? -10.547 36.375 2.535 1 98.38 236 THR B C 1
ATOM 6779 O O . THR B 1 236 ? -9.5 36.344 1.885 1 98.38 236 THR B O 1
ATOM 6782 N N . ARG B 1 237 ? -11.719 36.438 1.94 1 97.25 237 ARG B N 1
ATOM 6783 C CA . ARG B 1 237 ? -11.836 36.531 0.491 1 97.25 237 ARG B CA 1
ATOM 6784 C C . ARG B 1 237 ? -11.234 37.844 -0.004 1 97.25 237 ARG B C 1
ATOM 6786 O O . ARG B 1 237 ? -10.516 37.875 -1.008 1 97.25 237 ARG B O 1
ATOM 6793 N N . GLU B 1 238 ? -11.539 38.875 0.738 1 97.56 238 GLU B N 1
ATOM 6794 C CA . GLU B 1 238 ? -10.969 40.188 0.397 1 97.56 238 GLU B CA 1
ATOM 6795 C C . GLU B 1 238 ? -9.445 40.156 0.446 1 97.56 238 GLU B C 1
ATOM 6797 O O . GLU B 1 238 ? -8.781 40.812 -0.362 1 97.56 238 GLU B O 1
ATOM 6802 N N . ALA B 1 239 ? -8.969 39.469 1.356 1 97.62 239 ALA B N 1
ATOM 6803 C CA . ALA B 1 239 ? -7.523 39.375 1.541 1 97.62 239 ALA B CA 1
ATOM 6804 C C . ALA B 1 239 ? -6.934 38.25 0.672 1 97.62 239 ALA B C 1
ATOM 6806 O O . ALA B 1 239 ? -5.738 37.969 0.762 1 97.62 239 ALA B O 1
ATOM 6807 N N . ASP B 1 240 ? -7.742 37.562 -0.147 1 97.12 240 ASP B N 1
ATOM 6808 C CA . ASP B 1 240 ? -7.336 36.469 -1.003 1 97.12 240 ASP B CA 1
ATOM 6809 C C . ASP B 1 240 ? -6.746 35.312 -0.18 1 97.12 240 ASP B C 1
ATOM 6811 O O . ASP B 1 240 ? -5.684 34.781 -0.51 1 97.12 240 ASP B O 1
ATOM 6815 N N . MET B 1 241 ? -7.328 35.062 0.94 1 98.44 241 MET B N 1
ATOM 6816 C CA . MET B 1 241 ? -6.914 33.938 1.812 1 98.44 241 MET B CA 1
ATOM 6817 C C . MET B 1 241 ? -7.93 32.812 1.77 1 98.44 241 MET B C 1
ATOM 6819 O O . MET B 1 241 ? -9.141 33.062 1.74 1 98.44 241 MET B O 1
ATOM 6823 N N . ARG B 1 242 ? -7.41 31.594 1.656 1 98.69 242 ARG B N 1
ATOM 6824 C CA . ARG B 1 242 ? -8.25 30.406 1.729 1 98.69 242 ARG B CA 1
ATOM 6825 C C . ARG B 1 242 ? -8.656 30.109 3.17 1 98.69 242 ARG B C 1
ATOM 6827 O O . ARG B 1 242 ? -8.008 30.578 4.109 1 98.69 242 ARG B O 1
ATOM 6834 N N . LEU B 1 243 ? -9.773 29.406 3.346 1 98.81 243 LEU B N 1
ATOM 6835 C CA . LEU B 1 243 ? -10.266 29.078 4.68 1 98.81 243 LEU B CA 1
ATOM 6836 C C . LEU B 1 243 ? -10.672 27.609 4.766 1 98.81 243 LEU B C 1
ATOM 6838 O O . LEU B 1 243 ? -11.578 27.172 4.059 1 98.81 243 LEU B O 1
ATOM 6842 N N . ILE B 1 244 ? -9.977 26.891 5.602 1 98.75 244 ILE B N 1
ATOM 6843 C CA . ILE B 1 244 ? -10.234 25.484 5.883 1 98.75 244 ILE B CA 1
ATOM 6844 C C . ILE B 1 244 ? -10.844 25.344 7.273 1 98.75 244 ILE B C 1
ATOM 6846 O O . ILE B 1 244 ? -10.367 25.953 8.234 1 98.75 244 ILE B O 1
ATOM 6850 N N . LEU B 1 245 ? -11.914 24.531 7.387 1 98.75 245 LEU B N 1
ATOM 6851 C CA . LEU B 1 245 ? -12.492 24.234 8.695 1 98.75 245 LEU B CA 1
ATOM 6852 C C . LEU B 1 245 ? -12.203 22.797 9.109 1 98.75 245 LEU B C 1
ATOM 6854 O O . LEU B 1 245 ? -11.805 21.984 8.281 1 98.75 245 LEU B O 1
ATOM 6858 N N . ASP B 1 246 ? -12.391 22.594 10.367 1 98.5 246 ASP B N 1
ATOM 6859 C CA . ASP B 1 246 ? -12.172 21.281 10.969 1 98.5 246 ASP B CA 1
ATOM 6860 C C . ASP B 1 246 ? -13.469 20.469 10.984 1 98.5 246 ASP B C 1
ATOM 6862 O O . ASP B 1 246 ? -14.492 20.938 11.477 1 98.5 246 ASP B O 1
ATOM 6866 N N . GLY B 1 247 ? -13.406 19.266 10.398 1 98.31 247 GLY B N 1
ATOM 6867 C CA . GLY B 1 247 ? -14.539 18.359 10.414 1 98.31 247 GLY B CA 1
ATOM 6868 C C . GLY B 1 247 ? -14.367 17.219 11.414 1 98.31 247 GLY B C 1
ATOM 6869 O O . GLY B 1 247 ? -13.547 16.328 11.211 1 98.31 247 GLY B O 1
ATOM 6870 N N . VAL B 1 248 ? -15.188 17.219 12.461 1 98.44 248 VAL B N 1
ATOM 6871 C CA . VAL B 1 248 ? -15.195 16.172 13.477 1 98.44 248 VAL B CA 1
ATOM 6872 C C . VAL B 1 248 ? -16.359 15.219 13.227 1 98.44 248 VAL B C 1
ATOM 6874 O O . VAL B 1 248 ? -17.406 15.32 13.867 1 98.44 248 VAL B O 1
ATOM 6877 N N . PHE B 1 249 ? -16.125 14.203 12.375 1 98.38 249 PHE B N 1
ATOM 6878 C CA . PHE B 1 249 ? -17.25 13.422 11.883 1 98.38 249 PHE B CA 1
ATOM 6879 C C . PHE B 1 249 ? -17.203 12 12.438 1 98.38 249 PHE B C 1
ATOM 6881 O O . PHE B 1 249 ? -18.141 11.227 12.25 1 98.38 249 PHE B O 1
ATOM 6888 N N . ASN B 1 250 ? -16.109 11.625 13.141 1 98.06 250 ASN B N 1
ATOM 6889 C CA . ASN B 1 250 ? -16 10.289 13.719 1 98.06 250 ASN B CA 1
ATOM 6890 C C . ASN B 1 250 ? -16.953 10.102 14.898 1 98.06 250 ASN B C 1
ATOM 6892 O O . ASN B 1 250 ? -17.453 9 15.125 1 98.06 250 ASN B O 1
ATOM 6896 N N . HIS B 1 251 ? -17.188 11.18 15.586 1 98.31 251 HIS B N 1
ATOM 6897 C CA . HIS B 1 251 ? -17.969 11.164 16.828 1 98.31 251 HIS B CA 1
ATOM 6898 C C . HIS B 1 251 ? -18.656 12.508 17.062 1 98.31 251 HIS B C 1
ATOM 6900 O O . HIS B 1 251 ? -18.359 13.492 16.375 1 98.31 251 HIS B O 1
ATOM 6906 N N . THR B 1 252 ? -19.641 12.461 17.938 1 98.12 252 THR B N 1
ATOM 6907 C CA . THR B 1 252 ? -20.219 13.703 18.453 1 98.12 252 THR B CA 1
ATOM 6908 C C . THR B 1 252 ? -19.828 13.906 19.922 1 98.12 252 THR B C 1
ATOM 6910 O O . THR B 1 252 ? -19.203 13.039 20.531 1 98.12 252 THR B O 1
ATOM 6913 N N . GLY B 1 253 ? -20.125 15.133 20.406 1 97.38 253 GLY B N 1
ATOM 6914 C CA . GLY B 1 253 ? -20.188 15.266 21.844 1 97.38 253 GLY B CA 1
ATOM 6915 C C . GLY B 1 253 ? -21.359 14.547 22.469 1 97.38 253 GLY B C 1
ATOM 6916 O O . GLY B 1 253 ? -22.375 14.32 21.812 1 97.38 253 GLY B O 1
ATOM 6917 N N . ASP B 1 254 ? -21.234 14.219 23.75 1 96.69 254 ASP B N 1
ATOM 6918 C CA . ASP B 1 254 ? -22.312 13.508 24.422 1 96.69 254 ASP B CA 1
ATOM 6919 C C . ASP B 1 254 ? -23.469 14.438 24.75 1 96.69 254 ASP B C 1
ATOM 6921 O O . ASP B 1 254 ? -24.547 13.984 25.156 1 96.69 254 ASP B O 1
ATOM 6925 N N . THR B 1 255 ? -23.281 15.75 24.469 1 95.56 255 THR B N 1
ATOM 6926 C CA . THR B 1 255 ? -24.344 16.719 24.672 1 95.56 255 THR B CA 1
ATOM 6927 C C . THR B 1 255 ? -25.125 16.922 23.375 1 95.56 255 THR B C 1
ATOM 6929 O O . THR B 1 255 ? -26.156 17.609 23.359 1 95.56 255 THR B O 1
ATOM 6932 N N . HIS B 1 256 ? -24.594 16.438 22.297 1 97.31 256 HIS B N 1
ATOM 6933 C CA . HIS B 1 256 ? -25.328 16.547 21.047 1 97.31 256 HIS B CA 1
ATOM 6934 C C . HIS B 1 256 ? -26.75 16.031 21.172 1 97.31 256 HIS B C 1
ATOM 6936 O O . HIS B 1 256 ? -26.984 14.977 21.766 1 97.31 256 HIS B O 1
ATOM 6942 N N . PRO B 1 257 ? -27.672 16.734 20.578 1 96.81 257 PRO B N 1
ATOM 6943 C CA . PRO B 1 257 ? -29.078 16.312 20.719 1 96.81 257 PRO B CA 1
ATOM 6944 C C . PRO B 1 257 ? -29.312 14.891 20.188 1 96.81 257 PRO B C 1
ATOM 6946 O O . PRO B 1 257 ? -30.203 14.188 20.672 1 96.81 257 PRO B O 1
ATOM 6949 N N . TRP B 1 258 ? -28.531 14.406 19.25 1 97.5 258 TRP B N 1
ATOM 6950 C CA . TRP B 1 258 ? -28.656 13.055 18.719 1 97.5 258 TRP B CA 1
ATOM 6951 C C . TRP B 1 258 ? -28.406 12.016 19.797 1 97.5 258 TRP B C 1
ATOM 6953 O O . TRP B 1 258 ? -28.984 10.922 19.766 1 97.5 258 TRP B O 1
ATOM 6963 N N . PHE B 1 259 ? -27.562 12.312 20.781 1 97.62 259 PHE B N 1
ATOM 6964 C CA . PHE B 1 259 ? -27.172 11.406 21.844 1 97.62 259 PHE B CA 1
ATOM 6965 C C . PHE B 1 259 ? -27.75 11.852 23.188 1 97.62 259 PHE B C 1
ATOM 6967 O O . PHE B 1 259 ? -28.406 11.07 23.875 1 97.62 259 PHE B O 1
ATOM 6974 N N . ASP B 1 260 ? -27.547 13.039 23.562 1 96.38 260 ASP B N 1
ATOM 6975 C CA . ASP B 1 260 ? -28.156 13.781 24.656 1 96.38 260 ASP B CA 1
ATOM 6976 C C . ASP B 1 260 ? -27.922 13.07 26 1 96.38 260 ASP B C 1
ATOM 6978 O O . ASP B 1 260 ? -28.891 12.758 26.703 1 96.38 260 ASP B O 1
ATOM 6982 N N . ARG B 1 261 ? -26.703 12.922 26.344 1 94.69 261 ARG B N 1
ATOM 6983 C CA . ARG B 1 261 ? -26.375 12.234 27.594 1 94.69 261 ARG B CA 1
ATOM 6984 C C . ARG B 1 261 ? -27.016 12.93 28.797 1 94.69 261 ARG B C 1
ATOM 6986 O O . ARG B 1 261 ? -27.406 12.281 29.766 1 94.69 261 ARG B O 1
ATOM 6993 N N . GLN B 1 262 ? -27.156 14.242 28.766 1 93 262 GLN B N 1
ATOM 6994 C CA . GLN B 1 262 ? -27.656 15.016 29.891 1 93 262 GLN B CA 1
ATOM 6995 C C . GLN B 1 262 ? -29.188 15.047 29.891 1 93 262 GLN B C 1
ATOM 6997 O O . GLN B 1 262 ? -29.797 15.617 30.797 1 93 262 GLN B O 1
ATOM 7002 N N . ASN B 1 263 ? -29.75 14.531 28.953 1 93.69 263 ASN B N 1
ATOM 7003 C CA . ASN B 1 263 ? -31.203 14.312 28.875 1 93.69 263 ASN B CA 1
ATOM 7004 C C . ASN B 1 263 ? -31.969 15.633 28.844 1 93.69 263 ASN B C 1
ATOM 7006 O O . ASN B 1 263 ? -32.938 15.812 29.609 1 93.69 263 ASN B O 1
ATOM 7010 N N . HIS B 1 264 ? -31.531 16.516 28.094 1 90.81 264 HIS B N 1
ATOM 7011 C CA . HIS B 1 264 ? -32.188 17.812 27.922 1 90.81 264 HIS B CA 1
ATOM 7012 C C . HIS B 1 264 ? -33.375 17.719 27 1 90.81 264 HIS B C 1
ATOM 7014 O O . HIS B 1 264 ? -34.312 18.516 27.078 1 90.81 264 HIS B O 1
ATOM 7020 N N . GLY B 1 265 ? -33.281 16.812 26.062 1 90.62 265 GLY B N 1
ATOM 7021 C CA . GLY B 1 265 ? -34.375 16.562 25.141 1 90.62 265 GLY B CA 1
ATOM 7022 C C . GLY B 1 265 ? -35.188 15.336 25.484 1 90.62 265 GLY B C 1
ATOM 7023 O O . GLY B 1 265 ? -35.062 14.805 26.594 1 90.62 265 GLY B O 1
ATOM 7024 N N . THR B 1 266 ? -36.062 14.953 24.531 1 90.94 266 THR B N 1
ATOM 7025 C CA . THR B 1 266 ? -37 13.891 24.875 1 90.94 266 THR B CA 1
ATOM 7026 C C . THR B 1 266 ? -36.688 12.625 24.062 1 90.94 266 THR B C 1
ATOM 7028 O O . THR B 1 266 ? -37.312 11.586 24.281 1 90.94 266 THR B O 1
ATOM 7031 N N . ASP B 1 267 ? -35.625 12.75 23.281 1 94.25 267 ASP B N 1
ATOM 7032 C CA . ASP B 1 267 ? -35.469 11.594 22.391 1 94.25 267 ASP B CA 1
ATOM 7033 C C . ASP B 1 267 ? -34 11.344 22.047 1 94.25 267 ASP B C 1
ATOM 7035 O O . ASP B 1 267 ? -33.719 10.852 20.953 1 94.25 267 ASP B O 1
ATOM 7039 N N . GLY B 1 268 ? -33.188 11.664 22.891 1 96.06 268 GLY B N 1
ATOM 7040 C CA . GLY B 1 268 ? -31.766 11.414 22.641 1 96.06 268 GLY B CA 1
ATOM 7041 C C . GLY B 1 268 ? -31.406 9.945 22.688 1 96.06 268 GLY B C 1
ATOM 7042 O O . GLY B 1 268 ? -31.969 9.188 23.469 1 96.06 268 GLY B O 1
ATOM 7043 N N . ALA B 1 269 ? -30.453 9.461 21.969 1 97.25 269 ALA B N 1
ATOM 7044 C CA . ALA B 1 269 ? -30.094 8.062 21.797 1 97.25 269 ALA B CA 1
ATOM 7045 C C . ALA B 1 269 ? -29.594 7.445 23.094 1 97.25 269 ALA B C 1
ATOM 7047 O O . ALA B 1 269 ? -29.766 6.246 23.328 1 97.25 269 ALA B O 1
ATOM 7048 N N . CYS B 1 270 ? -29.016 8.297 23.938 1 96 270 CYS B N 1
ATOM 7049 C CA . CYS B 1 270 ? -28.359 7.777 25.125 1 96 270 CYS B CA 1
ATOM 7050 C C . CYS B 1 270 ? -29.359 7.102 26.047 1 96 270 CYS B C 1
ATOM 7052 O O . CYS B 1 270 ? -29.078 6.035 26.609 1 96 270 CYS B O 1
ATOM 7054 N N . HIS B 1 271 ? -30.594 7.711 26.156 1 94.56 271 HIS B N 1
ATOM 7055 C CA . HIS B 1 271 ? -31.516 7.262 27.188 1 94.56 271 HIS B CA 1
ATOM 7056 C C . HIS B 1 271 ? -32.781 6.664 26.594 1 94.56 271 HIS B C 1
ATOM 7058 O O . HIS B 1 271 ? -33.594 6.094 27.312 1 94.56 271 HIS B O 1
ATOM 7064 N N . HIS B 1 272 ? -32.906 6.762 25.328 1 94.69 272 HIS B N 1
ATOM 7065 C CA . HIS B 1 272 ? -34.156 6.352 24.688 1 94.69 272 HIS B CA 1
ATOM 7066 C C . HIS B 1 272 ? -33.906 5.285 23.625 1 94.69 272 HIS B C 1
ATOM 7068 O O . HIS B 1 272 ? -33.562 5.609 22.484 1 94.69 272 HIS B O 1
ATOM 7074 N N . PRO B 1 273 ? -34.219 4.094 23.906 1 92.25 273 PRO B N 1
ATOM 7075 C CA . PRO B 1 273 ? -34 3.014 22.938 1 92.25 273 PRO B CA 1
ATOM 7076 C C . PRO B 1 273 ? -34.812 3.193 21.656 1 92.25 273 PRO B C 1
ATOM 7078 O O . PRO B 1 273 ? -34.469 2.654 20.609 1 92.25 273 PRO B O 1
ATOM 7081 N N . ASP B 1 274 ? -35.875 3.957 21.75 1 94.31 274 ASP B N 1
ATOM 7082 C CA . ASP B 1 274 ? -36.75 4.176 20.594 1 94.31 274 ASP B CA 1
ATOM 7083 C C . ASP B 1 274 ? -36.438 5.508 19.906 1 94.31 274 ASP B C 1
ATOM 7085 O O . ASP B 1 274 ? -37.188 5.973 19.062 1 94.31 274 ASP B O 1
ATOM 7089 N N . SER B 1 275 ? -35.344 6.035 20.328 1 96.06 275 SER B N 1
ATOM 7090 C CA . SER B 1 275 ? -34.906 7.301 19.734 1 96.06 275 SER B CA 1
ATOM 7091 C C . SER B 1 275 ? -34.75 7.176 18.234 1 96.06 275 SER B C 1
ATOM 7093 O O . SER B 1 275 ? -34.281 6.16 17.734 1 96.06 275 SER B O 1
ATOM 7095 N N . PRO B 1 276 ? -35.125 8.219 17.469 1 95.94 276 PRO B N 1
ATOM 7096 C CA . PRO B 1 276 ? -34.875 8.203 16.031 1 95.94 276 PRO B CA 1
ATOM 7097 C C . PRO B 1 276 ? -33.406 8.148 15.672 1 95.94 276 PRO B C 1
ATOM 7099 O O . PRO B 1 276 ? -33.031 7.805 14.539 1 95.94 276 PRO B O 1
ATOM 7102 N N . THR B 1 277 ? -32.531 8.461 16.609 1 97.38 277 THR B N 1
ATOM 7103 C CA . THR B 1 277 ? -31.094 8.461 16.344 1 97.38 277 THR B CA 1
ATOM 7104 C C . THR B 1 277 ? -30.391 7.344 17.125 1 97.38 277 THR B C 1
ATOM 7106 O O . THR B 1 277 ? -29.172 7.367 17.297 1 97.38 277 THR B O 1
ATOM 7109 N N . ARG B 1 278 ? -31.156 6.438 17.625 1 96.81 278 ARG B N 1
ATOM 7110 C CA . ARG B 1 278 ? -30.594 5.348 18.422 1 96.81 278 ARG B CA 1
ATOM 7111 C C . ARG B 1 278 ? -29.531 4.594 17.641 1 96.81 278 ARG B C 1
ATOM 7113 O O . ARG B 1 278 ? -28.438 4.348 18.141 1 96.81 278 ARG B O 1
ATOM 7120 N N . ASN B 1 279 ? -29.859 4.328 16.359 1 96.44 279 ASN B N 1
ATOM 7121 C CA . ASN B 1 279 ? -29 3.504 15.523 1 96.44 279 ASN B CA 1
ATOM 7122 C C . ASN B 1 279 ? -27.844 4.316 14.938 1 96.44 279 ASN B C 1
ATOM 7124 O O . ASN B 1 279 ? -26.984 3.775 14.242 1 96.44 279 ASN B O 1
ATOM 7128 N N . TRP B 1 280 ? -27.844 5.621 15.305 1 98.19 280 TRP B N 1
ATOM 7129 C CA . TRP B 1 280 ? -26.719 6.441 14.867 1 98.19 280 TRP B CA 1
ATOM 7130 C C . TRP B 1 280 ? -25.469 6.152 15.695 1 98.19 280 TRP B C 1
ATOM 7132 O O . TRP B 1 280 ? -24.375 6.551 15.328 1 98.19 280 TRP B O 1
ATOM 7142 N N . TYR B 1 281 ? -25.688 5.426 16.75 1 98 281 TYR B N 1
ATOM 7143 C CA . TYR B 1 281 ? -24.625 5.012 17.656 1 98 281 TYR B CA 1
ATOM 7144 C C . TYR B 1 281 ? -24.656 3.504 17.875 1 98 281 TYR B C 1
ATOM 7146 O O . TYR B 1 281 ? -25.688 2.859 17.656 1 98 281 TYR B O 1
ATOM 7154 N N . THR B 1 282 ? -23.5 2.949 18.219 1 96.06 282 THR B N 1
ATOM 7155 C CA . THR B 1 282 ? -23.406 1.527 18.531 1 96.06 282 THR B CA 1
ATOM 7156 C C . THR B 1 282 ? -23.281 1.311 20.047 1 96.06 282 THR B C 1
ATOM 7158 O O . THR B 1 282 ? -22.453 1.955 20.703 1 96.06 282 THR B O 1
ATOM 7161 N N . PHE B 1 283 ? -24.078 0.422 20.531 1 95.25 283 PHE B N 1
ATOM 7162 C CA . PHE B 1 283 ? -24.094 0.155 21.969 1 95.25 283 PHE B CA 1
ATOM 7163 C C . PHE B 1 283 ? -23.656 -1.271 22.266 1 95.25 283 PHE B C 1
ATOM 7165 O O . PHE B 1 283 ? -23.984 -2.197 21.531 1 95.25 283 PHE B O 1
ATOM 7172 N N . ALA B 1 284 ? -22.859 -1.38 23.297 1 91.38 284 ALA B N 1
ATOM 7173 C CA . ALA B 1 284 ? -22.5 -2.703 23.797 1 91.38 284 ALA B CA 1
ATOM 7174 C C . ALA B 1 284 ? -23.688 -3.387 24.453 1 91.38 284 ALA B C 1
ATOM 7176 O O . ALA B 1 284 ? -24.734 -2.773 24.641 1 91.38 284 ALA B O 1
ATOM 7177 N N . GLU B 1 285 ? -23.422 -4.621 24.859 1 89.12 285 GLU B N 1
ATOM 7178 C CA . GLU B 1 285 ? -24.484 -5.414 25.484 1 89.12 285 GLU B CA 1
ATOM 7179 C C . GLU B 1 285 ? -24.906 -4.816 26.828 1 89.12 285 GLU B C 1
ATOM 7181 O O . GLU B 1 285 ? -26.078 -4.898 27.203 1 89.12 285 GLU B O 1
ATOM 7186 N N . ASP B 1 286 ? -24.031 -4.148 27.422 1 89.44 286 ASP B N 1
ATOM 7187 C CA . ASP B 1 286 ? -24.344 -3.596 28.75 1 89.44 286 ASP B CA 1
ATOM 7188 C C . ASP B 1 286 ? -24.984 -2.219 28.625 1 89.44 286 ASP B C 1
ATOM 7190 O O . ASP B 1 286 ? -25.25 -1.559 29.641 1 89.44 286 ASP B O 1
ATOM 7194 N N . GLY B 1 287 ? -25.156 -1.79 27.359 1 88.56 287 GLY B N 1
ATOM 7195 C CA . GLY B 1 287 ? -25.906 -0.566 27.141 1 88.56 287 GLY B CA 1
ATOM 7196 C C . GLY B 1 287 ? -25.016 0.648 26.938 1 88.56 287 GLY B C 1
ATOM 7197 O O . GLY B 1 287 ? -25.5 1.716 26.547 1 88.56 287 GLY B O 1
ATOM 7198 N N . HIS B 1 288 ? -23.781 0.453 27.094 1 91.31 288 HIS B N 1
ATOM 7199 C CA . HIS B 1 288 ? -22.875 1.584 26.906 1 91.31 288 HIS B CA 1
ATOM 7200 C C . HIS B 1 288 ? -22.547 1.785 25.438 1 91.31 288 HIS B C 1
ATOM 7202 O O . HIS B 1 288 ? -22.344 0.815 24.703 1 91.31 288 HIS B O 1
ATOM 7208 N N . ALA B 1 289 ? -22.531 3.061 25.047 1 94.81 289 ALA B N 1
ATOM 7209 C CA . ALA B 1 289 ? -22.188 3.383 23.672 1 94.81 289 ALA B CA 1
ATOM 7210 C C . ALA B 1 289 ? -20.688 3.273 23.422 1 94.81 289 ALA B C 1
ATOM 7212 O O . ALA B 1 289 ? -19.891 3.566 24.328 1 94.81 289 ALA B O 1
ATOM 7213 N N . PHE B 1 290 ? -20.328 2.797 22.234 1 94.88 290 PHE B N 1
ATOM 7214 C CA . PHE B 1 290 ? -18.922 2.84 21.844 1 94.88 290 PHE B CA 1
ATOM 7215 C C . PHE B 1 290 ? -18.453 4.281 21.656 1 94.88 290 PHE B C 1
ATOM 7217 O O . PHE B 1 290 ? -19.125 5.074 21 1 94.88 290 PHE B O 1
ATOM 7224 N N . CYS B 1 291 ? -17.375 4.578 22.328 1 95 291 CYS B N 1
ATOM 7225 C CA . CYS B 1 291 ? -16.828 5.934 22.312 1 95 291 CYS B CA 1
ATOM 7226 C C . CYS B 1 291 ? -15.406 5.945 21.766 1 95 291 CYS B C 1
ATOM 7228 O O . CYS B 1 291 ? -14.75 4.902 21.703 1 95 291 CYS B O 1
ATOM 7230 N N . TRP B 1 292 ? -14.984 7.09 21.297 1 93.31 292 TRP B N 1
ATOM 7231 C CA . TRP B 1 292 ? -13.641 7.238 20.75 1 93.31 292 TRP B CA 1
ATOM 7232 C C . TRP B 1 292 ? -12.578 6.992 21.812 1 93.31 292 TRP B C 1
ATOM 7234 O O . TRP B 1 292 ? -12.531 7.699 22.828 1 93.31 292 TRP B O 1
ATOM 7244 N N . LEU B 1 293 ? -11.695 5.996 21.641 1 88.38 293 LEU B N 1
ATOM 7245 C CA . LEU B 1 293 ? -10.594 5.59 22.516 1 88.38 293 LEU B CA 1
ATOM 7246 C C . LEU B 1 293 ? -11.062 5.457 23.953 1 88.38 293 LEU B C 1
ATOM 7248 O O . LEU B 1 293 ? -10.305 5.762 24.891 1 88.38 293 LEU B O 1
ATOM 7252 N N . GLY B 1 294 ? -12.367 5.301 24.141 1 84.94 294 GLY B N 1
ATOM 7253 C CA . GLY B 1 294 ? -12.906 5.043 25.469 1 84.94 294 GLY B CA 1
ATOM 7254 C C . GLY B 1 294 ? -13.336 6.305 26.203 1 84.94 294 GLY B C 1
ATOM 7255 O O . GLY B 1 294 ? -13.82 6.246 27.328 1 84.94 294 GLY B O 1
ATOM 7256 N N . TYR B 1 295 ? -13.211 7.465 25.562 1 91 295 TYR B N 1
ATOM 7257 C CA . TYR B 1 295 ? -13.688 8.703 26.156 1 91 295 TYR B CA 1
ATOM 7258 C C . TYR B 1 295 ? -15.211 8.781 26.094 1 91 295 TYR B C 1
ATOM 7260 O O . TYR B 1 295 ? -15.781 9.031 25.031 1 91 295 TYR B O 1
ATOM 7268 N N . ASP B 1 296 ? -15.844 8.766 27.203 1 91.38 296 ASP B N 1
ATOM 7269 C CA . ASP B 1 296 ? -17.297 8.664 27.297 1 91.38 296 ASP B CA 1
ATOM 7270 C C . ASP B 1 296 ? -17.969 9.891 26.688 1 91.38 296 ASP B C 1
ATOM 7272 O O . ASP B 1 296 ? -19.109 9.82 26.234 1 91.38 296 ASP B O 1
ATOM 7276 N N . SER B 1 297 ? -17.266 10.984 26.656 1 93.75 297 SER B N 1
ATOM 7277 C CA . SER B 1 297 ? -17.859 12.227 26.172 1 93.75 297 SER B CA 1
ATOM 7278 C C . SER B 1 297 ? -17.875 12.281 24.656 1 93.75 297 SER B C 1
ATOM 7280 O O . SER B 1 297 ? -18.438 13.211 24.062 1 93.75 297 SER B O 1
ATOM 7282 N N . LEU B 1 298 ? -17.375 11.234 23.984 1 97.25 298 LEU B N 1
ATOM 7283 C CA . LEU B 1 298 ? -17.234 11.273 22.531 1 97.25 298 LEU B CA 1
ATOM 7284 C C . LEU B 1 298 ? -17.828 10.016 21.891 1 97.25 298 LEU B C 1
ATOM 7286 O O . LEU B 1 298 ? -17.094 9.219 21.281 1 97.25 298 LEU B O 1
ATOM 7290 N N . PRO B 1 299 ? -19.156 9.859 22 1 97.69 299 PRO B N 1
ATOM 7291 C CA . PRO B 1 299 ? -19.781 8.688 21.375 1 97.69 299 PRO B CA 1
ATOM 7292 C C . PRO B 1 299 ? -19.562 8.641 19.875 1 97.69 299 PRO B C 1
ATOM 7294 O O . PRO B 1 299 ? -19.75 9.648 19.172 1 97.69 299 PRO B O 1
ATOM 7297 N N . LYS B 1 300 ? -19.188 7.508 19.328 1 97.75 300 LYS B N 1
ATOM 7298 C CA . LYS B 1 300 ? -18.844 7.34 17.922 1 97.75 300 LYS B CA 1
ATOM 7299 C C . LYS B 1 300 ? -20.094 7.195 17.062 1 97.75 300 LYS B C 1
ATOM 7301 O O . LYS B 1 300 ? -21.047 6.5 17.453 1 97.75 300 LYS B O 1
ATOM 7306 N N . LEU B 1 301 ? -20.078 7.832 15.977 1 98.31 301 LEU B N 1
ATOM 7307 C CA . LEU B 1 301 ? -21.141 7.668 14.992 1 98.31 301 LEU B CA 1
ATOM 7308 C C . LEU B 1 301 ? -21 6.336 14.258 1 98.31 301 LEU B C 1
ATOM 7310 O O . LEU B 1 301 ? -19.891 5.859 14.039 1 98.31 301 LEU B O 1
ATOM 7314 N N . ASP B 1 302 ? -22.141 5.715 13.922 1 98.31 302 ASP B N 1
ATOM 7315 C CA . ASP B 1 302 ? -22.156 4.469 13.164 1 98.31 302 ASP B CA 1
ATOM 7316 C C . ASP B 1 302 ? -22.5 4.723 11.695 1 98.31 302 ASP B C 1
ATOM 7318 O O . ASP B 1 302 ? -23.672 4.828 11.336 1 98.31 302 ASP B O 1
ATOM 7322 N N . PHE B 1 303 ? -21.547 4.598 10.852 1 98.25 303 PHE B N 1
ATOM 7323 C CA . PHE B 1 303 ? -21.719 4.945 9.445 1 98.25 303 PHE B CA 1
ATOM 7324 C C . PHE B 1 303 ? -22.359 3.795 8.68 1 98.25 303 PHE B C 1
ATOM 7326 O O . PHE B 1 303 ? -22.609 3.91 7.477 1 98.25 303 PHE B O 1
ATOM 7333 N N . ALA B 1 304 ? -22.594 2.736 9.336 1 97.25 304 ALA B N 1
ATOM 7334 C CA . ALA B 1 304 ? -23.406 1.706 8.711 1 97.25 304 ALA B CA 1
ATOM 7335 C C . ALA B 1 304 ? -24.844 2.188 8.523 1 97.25 304 ALA B C 1
ATOM 7337 O O . ALA B 1 304 ? -25.578 1.647 7.695 1 97.25 304 ALA B O 1
ATOM 7338 N N . GLU B 1 305 ? -25.25 3.152 9.32 1 97.56 305 GLU B N 1
ATOM 7339 C CA . GLU B 1 305 ? -26.594 3.709 9.273 1 97.56 305 GLU B CA 1
ATOM 7340 C C . GLU B 1 305 ? -26.734 4.734 8.148 1 97.56 305 GLU B C 1
ATOM 7342 O O . GLU B 1 305 ? -26.031 5.746 8.133 1 97.56 305 GLU B O 1
ATOM 7347 N N . ARG B 1 306 ? -27.688 4.562 7.301 1 96.69 306 ARG B N 1
ATOM 7348 C CA . ARG B 1 306 ? -27.875 5.391 6.113 1 96.69 306 ARG B CA 1
ATOM 7349 C C . ARG B 1 306 ? -28.141 6.84 6.496 1 96.69 306 ARG B C 1
ATOM 7351 O O . ARG B 1 306 ? -27.688 7.762 5.82 1 96.69 306 ARG B O 1
ATOM 7358 N N . ASP B 1 307 ? -28.844 7.004 7.484 1 97.88 307 ASP B N 1
ATOM 7359 C CA . ASP B 1 307 ? -29.203 8.359 7.887 1 97.88 307 ASP B CA 1
ATOM 7360 C C . ASP B 1 307 ? -27.969 9.141 8.352 1 97.88 307 ASP B C 1
ATOM 7362 O O . ASP B 1 307 ? -27.891 10.359 8.164 1 97.88 307 ASP B O 1
ATOM 7366 N N . VAL B 1 308 ? -27.047 8.445 9.016 1 98.5 308 VAL B N 1
ATOM 7367 C CA . VAL B 1 308 ? -25.797 9.094 9.414 1 98.5 308 VAL B CA 1
ATOM 7368 C C . VAL B 1 308 ? -25.016 9.539 8.172 1 98.5 308 VAL B C 1
ATOM 7370 O O . VAL B 1 308 ? -24.531 10.672 8.109 1 98.5 308 VAL B O 1
ATOM 7373 N N . VAL B 1 309 ? -24.969 8.68 7.215 1 98.56 309 VAL B N 1
ATOM 7374 C CA . VAL B 1 309 ? -24.266 8.953 5.965 1 98.56 309 VAL B CA 1
ATOM 7375 C C . VAL B 1 309 ? -24.922 10.141 5.258 1 98.56 309 VAL B C 1
ATOM 7377 O O . VAL B 1 309 ? -24.234 11.062 4.805 1 98.56 309 VAL B O 1
ATOM 7380 N N . GLU B 1 310 ? -26.234 10.172 5.188 1 98.38 310 GLU B N 1
ATOM 7381 C CA . GLU B 1 310 ? -26.984 11.25 4.559 1 98.38 310 GLU B CA 1
ATOM 7382 C C . GLU B 1 310 ? -26.75 12.578 5.281 1 98.38 310 GLU B C 1
ATOM 7384 O O . GLU B 1 310 ? -26.562 13.617 4.645 1 98.38 310 GLU B O 1
ATOM 7389 N N . GLU B 1 311 ? -26.766 12.484 6.562 1 98.25 311 GLU B N 1
ATOM 7390 C CA . GLU B 1 311 ? -26.625 13.695 7.375 1 98.25 311 GLU B CA 1
ATOM 7391 C C . GLU B 1 311 ? -25.219 14.266 7.273 1 98.25 311 GLU B C 1
ATOM 7393 O O . GLU B 1 311 ? -25.047 15.484 7.152 1 98.25 311 GLU B O 1
ATOM 7398 N N . ILE B 1 312 ? -24.266 13.414 7.266 1 98.62 312 ILE B N 1
ATOM 7399 C CA . ILE B 1 312 ? -22.891 13.883 7.371 1 98.62 312 ILE B CA 1
ATOM 7400 C C . ILE B 1 312 ? -22.359 14.273 5.992 1 98.62 312 ILE B C 1
ATOM 7402 O O . ILE B 1 312 ? -21.812 15.359 5.816 1 98.62 312 ILE B O 1
ATOM 7406 N N . TYR B 1 313 ? -22.547 13.328 4.949 1 98.56 313 TYR B N 1
ATOM 7407 C CA . TYR B 1 313 ? -21.844 13.75 3.742 1 98.56 313 TYR B CA 1
ATOM 7408 C C . TYR B 1 313 ? -22.688 13.492 2.5 1 98.56 313 TYR B C 1
ATOM 7410 O O . TYR B 1 313 ? -22.562 14.203 1.498 1 98.56 313 TYR B O 1
ATOM 7418 N N . ALA B 1 314 ? -23.578 12.578 2.42 1 97.81 314 ALA B N 1
ATOM 7419 C CA . ALA B 1 314 ? -24.172 12.156 1.16 1 97.81 314 ALA B CA 1
ATOM 7420 C C . ALA B 1 314 ? -25.359 13.031 0.793 1 97.81 314 ALA B C 1
ATOM 7422 O O . ALA B 1 314 ? -25.609 13.289 -0.386 1 97.81 314 ALA B O 1
ATOM 7423 N N . GLY B 1 315 ? -26.078 13.508 1.758 1 97.94 315 GLY B N 1
ATOM 7424 C CA . GLY B 1 315 ? -27.266 14.281 1.5 1 97.94 315 GLY B CA 1
ATOM 7425 C C . GLY B 1 315 ? -26.984 15.641 0.885 1 97.94 315 GLY B C 1
ATOM 7426 O O . GLY B 1 315 ? -25.891 16.188 1.049 1 97.94 315 GLY B O 1
ATOM 7427 N N . GLU B 1 316 ? -27.969 16.203 0.313 1 97.44 316 GLU B N 1
ATOM 7428 C CA . GLU B 1 316 ? -27.828 17.516 -0.338 1 97.44 316 GLU B CA 1
ATOM 7429 C C . GLU B 1 316 ? -27.531 18.609 0.679 1 97.44 316 GLU B C 1
ATOM 7431 O O . GLU B 1 316 ? -26.797 19.547 0.381 1 97.44 316 GLU B O 1
ATOM 7436 N N . GLU B 1 317 ? -28.094 18.391 1.829 1 97.12 317 GLU B N 1
ATOM 7437 C CA . GLU B 1 317 ? -27.891 19.391 2.877 1 97.12 317 GLU B CA 1
ATOM 7438 C C . GLU B 1 317 ? -26.953 18.859 3.965 1 97.12 317 GLU B C 1
ATOM 7440 O O . GLU B 1 317 ? -27.031 19.297 5.117 1 97.12 317 GLU B O 1
ATOM 7445 N N . SER B 1 318 ? -26.203 17.906 3.58 1 98.62 318 SER B N 1
ATOM 7446 C CA . SER B 1 318 ? -25.281 17.297 4.535 1 98.62 318 SER B CA 1
ATOM 7447 C C . SER B 1 318 ? -24.344 18.344 5.125 1 98.62 318 SER B C 1
ATOM 7449 O O . SER B 1 318 ? -24.125 19.406 4.535 1 98.62 318 SER B O 1
ATOM 7451 N N . VAL B 1 319 ? -23.797 18.047 6.27 1 98.56 319 VAL B N 1
ATOM 7452 C CA . VAL B 1 319 ? -22.891 18.938 6.977 1 98.56 319 VAL B CA 1
ATOM 7453 C C . VAL B 1 319 ? -21.703 19.281 6.082 1 98.56 319 VAL B C 1
ATOM 7455 O O . VAL B 1 319 ? -21.328 20.453 5.973 1 98.56 319 VAL B O 1
ATOM 7458 N N . VAL B 1 320 ? -21.109 18.312 5.406 1 98.81 320 VAL B N 1
ATOM 7459 C CA . VAL B 1 320 ? -19.938 18.469 4.551 1 98.81 320 VAL B CA 1
ATOM 7460 C C . VAL B 1 320 ? -20.25 19.453 3.426 1 98.81 320 VAL B C 1
ATOM 7462 O O . VAL B 1 320 ? -19.469 20.359 3.143 1 98.81 320 VAL B O 1
ATOM 7465 N N . LYS B 1 321 ? -21.438 19.344 2.842 1 98.75 321 LYS B N 1
ATOM 7466 C CA . LYS B 1 321 ? -21.797 20.188 1.703 1 98.75 321 LYS B CA 1
ATOM 7467 C C . LYS B 1 321 ? -22.234 21.578 2.16 1 98.75 321 LYS B C 1
ATOM 7469 O O . LYS B 1 321 ? -21.938 22.578 1.503 1 98.75 321 LYS B O 1
ATOM 7474 N N . HIS B 1 322 ? -22.922 21.641 3.281 1 98.5 322 HIS B N 1
ATOM 7475 C CA . HIS B 1 322 ? -23.531 22.859 3.789 1 98.5 322 HIS B CA 1
ATOM 7476 C C . HIS B 1 322 ? -22.5 23.984 3.889 1 98.5 322 HIS B C 1
ATOM 7478 O O . HIS B 1 322 ? -22.734 25.078 3.375 1 98.5 322 HIS B O 1
ATOM 7484 N N . TRP B 1 323 ? -21.438 23.75 4.422 1 98.5 323 TRP B N 1
ATOM 7485 C CA . TRP B 1 323 ? -20.469 24.797 4.734 1 98.5 323 TRP B CA 1
ATOM 7486 C C . TRP B 1 323 ? -19.594 25.125 3.521 1 98.5 323 TRP B C 1
ATOM 7488 O O . TRP B 1 323 ? -18.906 26.141 3.496 1 98.5 323 TRP B O 1
ATOM 7498 N N . LEU B 1 324 ? -19.578 24.234 2.527 1 98.69 324 LEU B N 1
ATOM 7499 C CA . LEU B 1 324 ? -18.891 24.5 1.272 1 98.69 324 LEU B CA 1
ATOM 7500 C C . LEU B 1 324 ? -19.75 25.344 0.341 1 98.69 324 LEU B C 1
ATOM 7502 O O . LEU B 1 324 ? -19.25 25.969 -0.59 1 98.69 324 LEU B O 1
ATOM 7506 N N . LYS B 1 325 ? -21.016 25.344 0.595 1 98.31 325 LYS B N 1
ATOM 7507 C CA . LYS B 1 325 ? -21.969 26.094 -0.229 1 98.31 325 LYS B CA 1
ATOM 7508 C C . LYS B 1 325 ? -22.016 27.562 0.196 1 98.31 325 LYS B C 1
ATOM 7510 O O . LYS B 1 325 ? -21.609 27.906 1.306 1 98.31 325 LYS B O 1
ATOM 7515 N N . ALA B 1 326 ? -22.516 28.375 -0.681 1 97.12 326 ALA B N 1
ATOM 7516 C CA . ALA B 1 326 ? -22.812 29.766 -0.342 1 97.12 326 ALA B CA 1
ATOM 7517 C C . ALA B 1 326 ? -23.844 29.844 0.781 1 97.12 326 ALA B C 1
ATOM 7519 O O . ALA B 1 326 ? -24.766 29.031 0.843 1 97.12 326 ALA B O 1
ATOM 7520 N N . PRO B 1 327 ? -23.672 30.734 1.753 1 97.44 327 PRO B N 1
ATOM 7521 C CA . PRO B 1 327 ? -22.734 31.859 1.696 1 97.44 327 PRO B CA 1
ATOM 7522 C C . PRO B 1 327 ? -21.406 31.547 2.379 1 97.44 327 PRO B C 1
ATOM 7524 O O . PRO B 1 327 ? -20.469 32.344 2.32 1 97.44 327 PRO B O 1
ATOM 7527 N N . TRP B 1 328 ? -21.281 30.438 3.053 1 97.56 328 TRP B N 1
ATOM 7528 C CA . TRP B 1 328 ? -20.094 30.125 3.836 1 97.56 328 TRP B CA 1
ATOM 7529 C C . TRP B 1 328 ? -18.891 29.906 2.932 1 97.56 328 TRP B C 1
ATOM 7531 O O . TRP B 1 328 ? -17.828 30.5 3.135 1 97.56 328 TRP B O 1
ATOM 7541 N N . SER B 1 329 ? -19.062 29.031 1.865 1 98 329 SER B N 1
ATOM 7542 C CA . SER B 1 329 ? -18.094 28.812 0.789 1 98 329 SER B CA 1
ATOM 7543 C C . SER B 1 329 ? -16.688 28.594 1.338 1 98 329 SER B C 1
ATOM 7545 O O . SER B 1 329 ? -15.742 29.219 0.877 1 98 329 SER B O 1
ATOM 7547 N N . ILE B 1 330 ? -16.531 27.766 2.307 1 98.5 330 ILE B N 1
ATOM 7548 C CA . ILE B 1 330 ? -15.188 27.422 2.764 1 98.5 330 ILE B CA 1
ATOM 7549 C C . ILE B 1 330 ? -14.445 26.672 1.665 1 98.5 330 ILE B C 1
ATOM 7551 O O . ILE B 1 330 ? -15.055 26.219 0.689 1 98.5 330 ILE B O 1
ATOM 7555 N N . ASP B 1 331 ? -13.133 26.5 1.817 1 98.81 331 ASP B N 1
ATOM 7556 C CA . ASP B 1 331 ? -12.305 25.969 0.734 1 98.81 331 ASP B CA 1
ATOM 7557 C C . ASP B 1 331 ? -11.945 24.516 0.976 1 98.81 331 ASP B C 1
ATOM 7559 O O . ASP B 1 331 ? -11.266 23.891 0.158 1 98.81 331 ASP B O 1
ATOM 7563 N N . GLY B 1 332 ? -12.359 23.938 2.07 1 98.62 332 GLY B N 1
ATOM 7564 C CA . GLY B 1 332 ? -12.062 22.531 2.305 1 98.62 332 GLY B CA 1
ATOM 7565 C C . GLY B 1 332 ? -12.227 22.109 3.756 1 98.62 332 GLY B C 1
ATOM 7566 O O . GLY B 1 332 ? -12.742 22.875 4.566 1 98.62 332 GLY B O 1
ATOM 7567 N N . TRP B 1 333 ? -11.836 20.797 4.062 1 98.81 333 TRP B N 1
ATOM 7568 C CA . TRP B 1 333 ? -12.008 20.203 5.375 1 98.81 333 TRP B CA 1
ATOM 7569 C C . TRP B 1 333 ? -10.711 19.547 5.844 1 98.81 333 TRP B C 1
ATOM 7571 O O . TRP B 1 333 ? -10.102 18.75 5.113 1 98.81 333 TRP B O 1
ATOM 7581 N N . ARG B 1 334 ? -10.258 19.953 7.016 1 98.81 334 ARG B N 1
ATOM 7582 C CA . ARG B 1 334 ? -9.391 19.062 7.793 1 98.81 334 ARG B CA 1
ATOM 7583 C C . ARG B 1 334 ? -10.203 18.062 8.594 1 98.81 334 ARG B C 1
ATOM 7585 O O . ARG B 1 334 ? -11.062 18.453 9.398 1 98.81 334 ARG B O 1
ATOM 7592 N N . LEU B 1 335 ? -9.961 16.75 8.445 1 98.69 335 LEU B N 1
ATOM 7593 C CA . LEU B 1 335 ? -10.789 15.719 9.062 1 98.69 335 LEU B CA 1
ATOM 7594 C C . LEU B 1 335 ? -10.125 15.148 10.312 1 98.69 335 LEU B C 1
ATOM 7596 O O . LEU B 1 335 ? -9.047 14.57 10.234 1 98.69 335 LEU B O 1
ATOM 7600 N N . ASP B 1 336 ? -10.836 15.266 11.43 1 98 336 ASP B N 1
ATOM 7601 C CA . ASP B 1 336 ? -10.359 14.812 12.734 1 98 336 ASP B CA 1
ATOM 7602 C C . ASP B 1 336 ? -10.453 13.297 12.859 1 98 336 ASP B C 1
ATOM 7604 O O . ASP B 1 336 ? -11.516 12.711 12.648 1 98 336 ASP B O 1
ATOM 7608 N N . VAL B 1 337 ? -9.359 12.586 13.258 1 96.56 337 VAL B N 1
ATOM 7609 C CA . VAL B 1 337 ? -9.227 11.156 13.516 1 96.56 337 VAL B CA 1
ATOM 7610 C C . VAL B 1 337 ? -9.992 10.367 12.453 1 96.56 337 VAL B C 1
ATOM 7612 O O . VAL B 1 337 ? -10.734 9.438 12.781 1 96.56 337 VAL B O 1
ATOM 7615 N N . VAL B 1 338 ? -9.797 10.766 11.25 1 96.5 338 VAL B N 1
ATOM 7616 C CA . VAL B 1 338 ? -10.609 10.258 10.148 1 96.5 338 VAL B CA 1
ATOM 7617 C C . VAL B 1 338 ? -10.266 8.797 9.883 1 96.5 338 VAL B C 1
ATOM 7619 O O . VAL B 1 338 ? -11.102 8.031 9.398 1 96.5 338 VAL B O 1
ATOM 7622 N N . HIS B 1 339 ? -9.062 8.344 10.258 1 95.88 339 HIS B N 1
ATOM 7623 C CA . HIS B 1 339 ? -8.633 6.965 10.055 1 95.88 339 HIS B CA 1
ATOM 7624 C C . HIS B 1 339 ? -9.391 6.008 10.961 1 95.88 339 HIS B C 1
ATOM 7626 O O . HIS B 1 339 ? -9.367 4.793 10.75 1 95.88 339 HIS B O 1
ATOM 7632 N N . MET B 1 340 ? -10.117 6.539 11.977 1 96.38 340 MET B N 1
ATOM 7633 C CA . MET B 1 340 ? -10.836 5.699 12.93 1 96.38 340 MET B CA 1
ATOM 7634 C C . MET B 1 340 ? -12.336 5.707 12.641 1 96.38 340 MET B C 1
ATOM 7636 O O . MET B 1 340 ? -13.102 4.98 13.273 1 96.38 340 MET B O 1
ATOM 7640 N N . LEU B 1 341 ? -12.734 6.52 11.742 1 97.5 341 LEU B N 1
ATOM 7641 C CA . LEU B 1 341 ? -14.133 6.609 11.344 1 97.5 341 LEU B CA 1
ATOM 7642 C C . LEU B 1 341 ? -14.586 5.328 10.656 1 97.5 341 LEU B C 1
ATOM 7644 O O . LEU B 1 341 ? -13.883 4.797 9.789 1 97.5 341 LEU B O 1
ATOM 7648 N N . GLY B 1 342 ? -15.727 4.797 11.102 1 96.62 342 GLY B N 1
ATOM 7649 C CA . GLY B 1 342 ? -16.188 3.594 10.438 1 96.62 342 GLY B CA 1
ATOM 7650 C C . GLY B 1 342 ? -17.547 3.115 10.945 1 96.62 342 GLY B C 1
ATOM 7651 O O . GLY B 1 342 ? -18.375 3.924 11.359 1 96.62 342 GLY B O 1
ATOM 7652 N N . GLU B 1 343 ? -17.75 1.814 10.82 1 96.56 343 GLU B N 1
ATOM 7653 C CA . GLU B 1 343 ? -19.047 1.2 11.125 1 96.56 343 GLU B CA 1
ATOM 7654 C C . GLU B 1 343 ? -19 0.439 12.445 1 96.56 343 GLU B C 1
ATOM 7656 O O . GLU B 1 343 ? -17.922 -0.01 12.875 1 96.56 343 GLU B O 1
ATOM 7661 N N . ARG B 1 344 ? -20.094 0.418 13.141 1 94.19 344 ARG B N 1
ATOM 7662 C CA . ARG B 1 344 ? -20.344 -0.438 14.297 1 94.19 344 ARG B CA 1
ATOM 7663 C C . ARG B 1 344 ? -19.328 -0.191 15.398 1 94.19 344 ARG B C 1
ATOM 7665 O O . ARG B 1 344 ? -18.75 -1.137 15.945 1 94.19 344 ARG B O 1
ATOM 7672 N N . GLY B 1 345 ? -19.062 1.007 15.57 1 92.88 345 GLY B N 1
ATOM 7673 C CA . GLY B 1 345 ? -18.25 1.417 16.703 1 92.88 345 GLY B CA 1
ATOM 7674 C C . GLY B 1 345 ? -16.766 1.343 16.422 1 92.88 345 GLY B C 1
ATOM 7675 O O . GLY B 1 345 ? -15.945 1.681 17.297 1 92.88 345 GLY B O 1
ATOM 7676 N N . GLY B 1 346 ? -16.344 0.912 15.203 1 93.88 346 GLY B N 1
ATOM 7677 C CA . GLY B 1 346 ? -14.945 0.807 14.836 1 93.88 346 GLY B CA 1
ATOM 7678 C C . GLY B 1 346 ? -14.617 1.495 13.523 1 93.88 346 GLY B C 1
ATOM 7679 O O . GLY B 1 346 ? -15.258 2.479 13.156 1 93.88 346 GLY B O 1
ATOM 7680 N N . ALA B 1 347 ? -13.547 1.018 12.852 1 96 347 ALA B N 1
ATOM 7681 C CA . ALA B 1 347 ? -13.078 1.667 11.625 1 96 347 ALA B CA 1
ATOM 7682 C C . ALA B 1 347 ? -13.398 0.818 10.398 1 96 347 ALA B C 1
ATOM 7684 O O . ALA B 1 347 ? -12.75 0.954 9.359 1 96 347 ALA B O 1
ATOM 7685 N N . LYS B 1 348 ? -14.352 -0.141 10.602 1 93.38 348 LYS B N 1
ATOM 7686 C CA . LYS B 1 348 ? -14.758 -0.957 9.469 1 93.38 348 LYS B CA 1
ATOM 7687 C C . LYS B 1 348 ? -15.25 -0.085 8.312 1 93.38 348 LYS B C 1
ATOM 7689 O O . LYS B 1 348 ? -15.961 0.899 8.531 1 93.38 348 LYS B O 1
ATOM 7694 N N . ALA B 1 349 ? -14.844 -0.385 7.059 1 92.31 349 ALA B N 1
ATOM 7695 C CA . ALA B 1 349 ? -15.234 0.298 5.828 1 92.31 349 ALA B CA 1
ATOM 7696 C C . ALA B 1 349 ? -14.789 1.756 5.84 1 92.31 349 ALA B C 1
ATOM 7698 O O . ALA B 1 349 ? -15.414 2.611 5.211 1 92.31 349 ALA B O 1
ATOM 7699 N N . ASN B 1 350 ? -13.75 2.039 6.527 1 95.69 350 ASN B N 1
ATOM 7700 C CA . ASN B 1 350 ? -13.234 3.395 6.676 1 95.69 350 ASN B CA 1
ATOM 7701 C C . ASN B 1 350 ? -12.977 4.051 5.324 1 95.69 350 ASN B C 1
ATOM 7703 O O . ASN B 1 350 ? -13.453 5.152 5.062 1 95.69 350 ASN B O 1
ATOM 7707 N N . LEU B 1 351 ? -12.25 3.332 4.449 1 93.12 351 LEU B N 1
ATOM 7708 C CA . LEU B 1 351 ? -11.859 3.891 3.158 1 93.12 351 LEU B CA 1
ATOM 7709 C C . LEU B 1 351 ? -13.094 4.34 2.373 1 93.12 351 LEU B C 1
ATOM 7711 O O . LEU B 1 351 ? -13.07 5.395 1.731 1 93.12 351 LEU B O 1
ATOM 7715 N N . ARG B 1 352 ? -14.094 3.592 2.416 1 92.19 352 ARG B N 1
ATOM 7716 C CA . ARG B 1 352 ? -15.328 3.889 1.688 1 92.19 352 ARG B CA 1
ATOM 7717 C C . ARG B 1 352 ? -15.961 5.18 2.191 1 92.19 352 ARG B C 1
ATOM 7719 O O . ARG B 1 352 ? -16.391 6.02 1.394 1 92.19 352 ARG B O 1
ATOM 7726 N N . HIS B 1 353 ? -16.062 5.34 3.459 1 97.19 353 HIS B N 1
ATOM 7727 C CA . HIS B 1 353 ? -16.734 6.496 4.039 1 97.19 353 HIS B CA 1
ATOM 7728 C C . HIS B 1 353 ? -15.891 7.758 3.885 1 97.19 353 HIS B C 1
ATOM 7730 O O . HIS B 1 353 ? -16.422 8.844 3.662 1 97.19 353 HIS B O 1
ATOM 7736 N N . VAL B 1 354 ? -14.586 7.637 3.988 1 97.81 354 VAL B N 1
ATOM 7737 C CA . VAL B 1 354 ? -13.719 8.789 3.764 1 97.81 354 VAL B CA 1
ATOM 7738 C C . VAL B 1 354 ? -13.797 9.219 2.303 1 97.81 354 VAL B C 1
ATOM 7740 O O . VAL B 1 354 ? -13.82 10.414 2.002 1 97.81 354 VAL B O 1
ATOM 7743 N N . GLU B 1 355 ? -13.812 8.258 1.39 1 95.56 355 GLU B N 1
ATOM 7744 C CA . GLU B 1 355 ? -14.039 8.578 -0.017 1 95.56 355 GLU B CA 1
ATOM 7745 C C . GLU B 1 355 ? -15.359 9.328 -0.208 1 95.56 355 GLU B C 1
ATOM 7747 O O . GLU B 1 355 ? -15.43 10.281 -0.981 1 95.56 355 GLU B O 1
ATOM 7752 N N . GLY B 1 356 ? -16.391 8.812 0.46 1 96.88 356 GLY B N 1
ATOM 7753 C CA . GLY B 1 356 ? -17.688 9.461 0.384 1 96.88 356 GLY B CA 1
ATOM 7754 C C . GLY B 1 356 ? -17.641 10.922 0.806 1 96.88 356 GLY B C 1
ATOM 7755 O O . GLY B 1 356 ? -18.234 11.781 0.151 1 96.88 356 GLY B O 1
ATOM 7756 N N . ILE B 1 357 ? -16.953 11.195 1.846 1 98.62 357 ILE B N 1
ATOM 7757 C CA . ILE B 1 357 ? -16.828 12.555 2.361 1 98.62 357 ILE B CA 1
ATOM 7758 C C . ILE B 1 357 ? -16.109 13.43 1.334 1 98.62 357 ILE B C 1
ATOM 7760 O O . ILE B 1 357 ? -16.562 14.539 1.028 1 98.62 357 ILE B O 1
ATOM 7764 N N . THR B 1 358 ? -15.055 12.938 0.801 1 98.25 358 THR B N 1
ATOM 7765 C CA . THR B 1 358 ? -14.266 13.688 -0.177 1 98.25 358 THR B CA 1
ATOM 7766 C C . THR B 1 358 ? -15.078 13.93 -1.446 1 98.25 358 THR B C 1
ATOM 7768 O O . THR B 1 358 ? -15.078 15.039 -1.987 1 98.25 358 THR B O 1
ATOM 7771 N N . ARG B 1 359 ? -15.742 12.93 -1.872 1 96.69 359 ARG B N 1
ATOM 7772 C CA . ARG B 1 359 ? -16.578 13.07 -3.062 1 96.69 359 ARG B CA 1
ATOM 7773 C C . ARG B 1 359 ? -17.672 14.102 -2.844 1 96.69 359 ARG B C 1
ATOM 7775 O O . ARG B 1 359 ? -17.984 14.883 -3.744 1 96.69 359 ARG B O 1
ATOM 7782 N N . ALA B 1 360 ? -18.266 14.055 -1.711 1 98.5 360 ALA B N 1
ATOM 7783 C CA . ALA B 1 360 ? -19.312 15.023 -1.376 1 98.5 360 ALA B CA 1
ATOM 7784 C C . ALA B 1 360 ? -18.766 16.453 -1.416 1 98.5 360 ALA B C 1
ATOM 7786 O O . ALA B 1 360 ? -19.406 17.344 -1.963 1 98.5 360 ALA B O 1
ATOM 7787 N N . ALA B 1 361 ? -17.641 16.641 -0.828 1 98.62 361 ALA B N 1
ATOM 7788 C CA . ALA B 1 361 ? -17.016 17.953 -0.835 1 98.62 361 ALA B CA 1
ATOM 7789 C C . ALA B 1 361 ? -16.734 18.422 -2.262 1 98.62 361 ALA B C 1
ATOM 7791 O O . ALA B 1 361 ? -17.062 19.562 -2.623 1 98.62 361 ALA B O 1
ATOM 7792 N N . LYS B 1 362 ? -16.25 17.547 -3.08 1 97.94 362 LYS B N 1
ATOM 7793 C CA . LYS B 1 362 ? -15.82 17.906 -4.434 1 97.94 362 LYS B CA 1
ATOM 7794 C C . LYS B 1 362 ? -17.031 18.078 -5.355 1 97.94 362 LYS B C 1
ATOM 7796 O O . LYS B 1 362 ? -16.938 18.766 -6.375 1 97.94 362 LYS B O 1
ATOM 7801 N N . ALA B 1 363 ? -18.094 17.469 -5 1 97.56 363 ALA B N 1
ATOM 7802 C CA . ALA B 1 363 ? -19.328 17.688 -5.754 1 97.56 363 ALA B CA 1
ATOM 7803 C C . ALA B 1 363 ? -19.781 19.141 -5.66 1 97.56 363 ALA B C 1
ATOM 7805 O O . ALA B 1 363 ? -20.375 19.672 -6.598 1 97.56 363 ALA B O 1
ATOM 7806 N N . VAL B 1 364 ? -19.484 19.734 -4.516 1 98.38 364 VAL B N 1
ATOM 7807 C CA . VAL B 1 364 ? -19.859 21.125 -4.309 1 98.38 364 VAL B CA 1
ATOM 7808 C C . VAL B 1 364 ? -18.766 22.047 -4.875 1 98.38 364 VAL B C 1
ATOM 7810 O O . VAL B 1 364 ? -19.062 23.016 -5.574 1 98.38 364 VAL B O 1
ATOM 7813 N N . ASN B 1 365 ? -17.594 21.781 -4.586 1 98 365 ASN B N 1
ATOM 7814 C CA . ASN B 1 365 ? -16.406 22.5 -5.035 1 98 365 ASN B CA 1
ATOM 7815 C C . ASN B 1 365 ? -15.297 21.547 -5.473 1 98 365 ASN B C 1
ATOM 7817 O O . ASN B 1 365 ? -14.562 21.016 -4.637 1 98 365 ASN B O 1
ATOM 7821 N N . PRO B 1 366 ? -15.109 21.344 -6.73 1 97.38 366 PRO B N 1
ATOM 7822 C CA . PRO B 1 366 ? -14.109 20.391 -7.223 1 97.38 366 PRO B CA 1
ATOM 7823 C C . PRO B 1 366 ? -12.695 20.734 -6.754 1 97.38 366 PRO B C 1
ATOM 7825 O O . PRO B 1 366 ? -11.805 19.875 -6.809 1 97.38 366 PRO B O 1
ATOM 7828 N N . GLN B 1 367 ? -12.5 21.938 -6.266 1 98 367 GLN B N 1
ATOM 7829 C CA . GLN B 1 367 ? -11.18 22.344 -5.805 1 98 367 GLN B CA 1
ATOM 7830 C C . GLN B 1 367 ? -11.086 22.312 -4.281 1 98 367 GLN B C 1
ATOM 7832 O O . GLN B 1 367 ? -10.117 22.797 -3.701 1 98 367 GLN B O 1
ATOM 7837 N N . ALA B 1 368 ? -12.125 21.703 -3.652 1 98.75 368 ALA B N 1
ATOM 7838 C CA . ALA B 1 368 ? -12.086 21.594 -2.197 1 98.75 368 ALA B CA 1
ATOM 7839 C C . ALA B 1 368 ? -10.883 20.766 -1.74 1 98.75 368 ALA B C 1
ATOM 7841 O O . ALA B 1 368 ? -10.555 19.75 -2.346 1 98.75 368 ALA B O 1
ATOM 7842 N N . PHE B 1 369 ? -10.211 21.266 -0.739 1 98.75 369 PHE B N 1
ATOM 7843 C CA . PHE B 1 369 ? -9.062 20.594 -0.151 1 98.75 369 PHE B CA 1
ATOM 7844 C C . PHE B 1 369 ? -9.492 19.75 1.043 1 98.75 369 PHE B C 1
ATOM 7846 O O . PHE B 1 369 ? -9.953 20.281 2.055 1 98.75 369 PHE B O 1
ATOM 7853 N N . VAL B 1 370 ? -9.391 18.391 0.957 1 98.81 370 VAL B N 1
ATOM 7854 C CA . VAL B 1 370 ? -9.805 17.469 2.01 1 98.81 370 VAL B CA 1
ATOM 7855 C C . VAL B 1 370 ? -8.602 16.672 2.494 1 98.81 370 VAL B C 1
ATOM 7857 O O . VAL B 1 370 ? -8.008 15.906 1.728 1 98.81 370 VAL B O 1
ATOM 7860 N N . PHE B 1 371 ? -8.203 16.844 3.721 1 98.56 371 PHE B N 1
ATOM 7861 C CA . PHE B 1 371 ? -7.059 16.125 4.25 1 98.56 371 PHE B CA 1
ATOM 7862 C C . PHE B 1 371 ? -7.301 15.703 5.695 1 98.56 371 PHE B C 1
ATOM 7864 O O . PHE B 1 371 ? -8.094 16.328 6.402 1 98.56 371 PHE B O 1
ATOM 7871 N N . GLY B 1 372 ? -6.703 14.602 6.094 1 98.06 372 GLY B N 1
ATOM 7872 C CA . GLY B 1 372 ? -7.008 14 7.387 1 98.06 372 GLY B CA 1
ATOM 7873 C C . GLY B 1 372 ? -5.871 14.125 8.383 1 98.06 372 GLY B C 1
ATOM 7874 O O . GLY B 1 372 ? -4.734 14.414 8 1 98.06 372 GLY B O 1
ATOM 7875 N N . GLU B 1 373 ? -6.227 13.984 9.602 1 96.5 373 GLU B N 1
ATOM 7876 C CA . GLU B 1 373 ? -5.254 13.82 10.68 1 96.5 373 GLU B CA 1
ATOM 7877 C C . GLU B 1 373 ? -4.746 12.383 10.75 1 96.5 373 GLU B C 1
ATOM 7879 O O . GLU B 1 373 ? -5.473 11.484 11.18 1 96.5 373 GLU B O 1
ATOM 7884 N N . HIS B 1 374 ? -3.588 12.203 10.312 1 95.31 374 HIS B N 1
ATOM 7885 C CA . HIS B 1 374 ? -2.906 10.914 10.398 1 95.31 374 HIS B CA 1
ATOM 7886 C C . HIS B 1 374 ? -1.565 11.047 11.117 1 95.31 374 HIS B C 1
ATOM 7888 O O . HIS B 1 374 ? -0.601 11.555 10.547 1 95.31 374 HIS B O 1
ATOM 7894 N N . PHE B 1 375 ? -1.516 10.531 12.328 1 92.88 375 PHE B N 1
ATOM 7895 C CA . PHE B 1 375 ? -0.222 10.523 13 1 92.88 375 PHE B CA 1
ATOM 7896 C C . PHE B 1 375 ? 0.696 9.469 12.406 1 92.88 375 PHE B C 1
ATOM 7898 O O . PHE B 1 375 ? 1.919 9.625 12.406 1 92.88 375 PHE B O 1
ATOM 7905 N N . GLY B 1 376 ? 0.074 8.414 11.945 1 93.75 376 GLY B N 1
ATOM 7906 C CA . GLY B 1 376 ? 0.828 7.309 11.375 1 93.75 376 GLY B CA 1
ATOM 7907 C C . GLY B 1 376 ? 0.953 7.391 9.859 1 93.75 376 GLY B C 1
ATOM 7908 O O . GLY B 1 376 ? 1.122 8.477 9.305 1 93.75 376 GLY B O 1
ATOM 7909 N N . ASP B 1 377 ? 0.993 6.258 9.188 1 95.56 377 ASP B N 1
ATOM 7910 C CA . ASP B 1 377 ? 1.173 6.137 7.746 1 95.56 377 ASP B CA 1
ATOM 7911 C C . ASP B 1 377 ? -0.13 6.422 7.004 1 95.56 377 ASP B C 1
ATOM 7913 O O . ASP B 1 377 ? -1.068 5.625 7.055 1 95.56 377 ASP B O 1
ATOM 7917 N N . ALA B 1 378 ? -0.177 7.531 6.273 1 97.12 378 ALA B N 1
ATOM 7918 C CA . ALA B 1 378 ? -1.403 7.973 5.613 1 97.12 378 ALA B CA 1
ATOM 7919 C C . ALA B 1 378 ? -1.462 7.469 4.172 1 97.12 378 ALA B C 1
ATOM 7921 O O . ALA B 1 378 ? -2.445 7.703 3.467 1 97.12 378 ALA B O 1
ATOM 7922 N N . ARG B 1 379 ? -0.49 6.691 3.68 1 96.31 379 ARG B N 1
ATOM 7923 C CA . ARG B 1 379 ? -0.322 6.375 2.266 1 96.31 379 ARG B CA 1
ATOM 7924 C C . ARG B 1 379 ? -1.447 5.473 1.77 1 96.31 379 ARG B C 1
ATOM 7926 O O . ARG B 1 379 ? -1.825 5.531 0.597 1 96.31 379 ARG B O 1
ATOM 7933 N N . GLN B 1 380 ? -2.012 4.711 2.631 1 93 380 GLN B N 1
ATOM 7934 C CA . GLN B 1 380 ? -3.145 3.889 2.215 1 93 380 GLN B CA 1
ATOM 7935 C C . GLN B 1 380 ? -4.293 4.754 1.705 1 93 380 GLN B C 1
ATOM 7937 O O . GLN B 1 380 ? -4.938 4.414 0.709 1 93 380 GLN B O 1
ATOM 7942 N N . TRP B 1 381 ? -4.602 5.891 2.33 1 96.06 381 TRP B N 1
ATOM 7943 C CA . TRP B 1 381 ? -5.688 6.789 1.943 1 96.06 381 TRP B CA 1
ATOM 7944 C C . TRP B 1 381 ? -5.289 7.637 0.739 1 96.06 381 TRP B C 1
ATOM 7946 O O . TRP B 1 381 ? -6.098 7.867 -0.16 1 96.06 381 TRP B O 1
ATOM 7956 N N . LEU B 1 382 ? -4.027 8.008 0.72 1 96.38 382 LEU B N 1
ATOM 7957 C CA . LEU B 1 382 ? -3.537 8.883 -0.341 1 96.38 382 LEU B CA 1
ATOM 7958 C C . LEU B 1 382 ? -3.428 8.125 -1.661 1 96.38 382 LEU B C 1
ATOM 7960 O O . LEU B 1 382 ? -3.771 8.656 -2.719 1 96.38 382 LEU B O 1
ATOM 7964 N N . GLN B 1 383 ? -3.008 6.84 -1.605 1 92.5 383 GLN B N 1
ATOM 7965 C CA . GLN B 1 383 ? -2.844 6.027 -2.809 1 92.5 383 GLN B CA 1
ATOM 7966 C C . GLN B 1 383 ? -4.195 5.672 -3.418 1 92.5 383 GLN B C 1
ATOM 7968 O O . GLN B 1 383 ? -4.293 5.41 -4.617 1 92.5 383 GLN B O 1
ATOM 7973 N N . ASN B 1 384 ? -5.219 5.742 -2.596 1 89.94 384 ASN B N 1
ATOM 7974 C CA . ASN B 1 384 ? -6.559 5.434 -3.086 1 89.94 384 ASN B CA 1
ATOM 7975 C C . ASN B 1 384 ? -7.355 6.699 -3.373 1 89.94 384 ASN B C 1
ATOM 7977 O O . ASN B 1 384 ? -8.547 6.633 -3.686 1 89.94 384 ASN B O 1
ATOM 7981 N N . ASP B 1 385 ? -6.758 7.816 -3.236 1 91.62 385 ASP B N 1
ATOM 7982 C CA . ASP B 1 385 ? -7.289 9.133 -3.588 1 91.62 385 ASP B CA 1
ATOM 7983 C C . ASP B 1 385 ? -8.547 9.445 -2.781 1 91.62 385 ASP B C 1
ATOM 7985 O O . ASP B 1 385 ? -9.484 10.062 -3.295 1 91.62 385 ASP B O 1
ATOM 7989 N N . VAL B 1 386 ? -8.57 9.008 -1.528 1 94.62 386 VAL B N 1
ATOM 7990 C CA . VAL B 1 386 ? -9.75 9.305 -0.719 1 94.62 386 VAL B CA 1
ATOM 7991 C C . VAL B 1 386 ? -9.5 10.57 0.105 1 94.62 386 VAL B C 1
ATOM 7993 O O . VAL B 1 386 ? -10.43 11.117 0.706 1 94.62 386 VAL B O 1
ATOM 7996 N N . GLU B 1 387 ? -8.312 11.016 0.152 1 97.69 387 GLU B N 1
ATOM 7997 C CA . GLU B 1 387 ? -7.891 12.297 0.71 1 97.69 387 GLU B CA 1
ATOM 7998 C C . GLU B 1 387 ? -6.867 12.984 -0.191 1 97.69 387 GLU B C 1
ATOM 8000 O O . GLU B 1 387 ? -6.098 12.32 -0.887 1 97.69 387 GLU B O 1
ATOM 8005 N N . ASP B 1 388 ? -6.848 14.289 -0.17 1 98.19 388 ASP B N 1
ATOM 8006 C CA . ASP B 1 388 ? -5.91 15.047 -0.998 1 98.19 388 ASP B CA 1
ATOM 8007 C C . ASP B 1 388 ? -4.523 15.086 -0.361 1 98.19 388 ASP B C 1
ATOM 8009 O O . ASP B 1 388 ? -3.52 15.242 -1.059 1 98.19 388 ASP B O 1
ATOM 8013 N N . ALA B 1 389 ? -4.512 15.008 0.931 1 98.19 389 ALA B N 1
ATOM 8014 C CA . ALA B 1 389 ? -3.287 15.133 1.718 1 98.19 389 ALA B CA 1
ATOM 8015 C C . ALA B 1 389 ? -3.496 14.633 3.143 1 98.19 389 ALA B C 1
ATOM 8017 O O . ALA B 1 389 ? -4.531 14.039 3.453 1 98.19 389 ALA B O 1
ATOM 8018 N N . ALA B 1 390 ? -2.496 14.695 3.922 1 98.25 390 ALA B N 1
ATOM 8019 C CA . ALA B 1 390 ? -2.535 14.398 5.352 1 98.25 390 ALA B CA 1
ATOM 8020 C C . ALA B 1 390 ? -1.729 15.422 6.148 1 98.25 390 ALA B C 1
ATOM 8022 O O . ALA B 1 390 ? -0.792 16.031 5.625 1 98.25 390 ALA B O 1
ATOM 8023 N N . MET B 1 391 ? -2.215 15.664 7.418 1 98.31 391 MET B N 1
ATOM 8024 C CA . MET B 1 391 ? -1.242 16.281 8.32 1 98.31 391 MET B CA 1
ATOM 8025 C C . MET B 1 391 ? 0.026 15.438 8.406 1 98.31 391 MET B C 1
ATOM 8027 O O . MET B 1 391 ? -0.002 14.32 8.922 1 98.31 391 MET B O 1
ATOM 8031 N N . ASN B 1 392 ? 1.067 15.906 7.891 1 98.06 392 ASN B N 1
ATOM 8032 C CA . ASN B 1 392 ? 2.232 15.109 7.508 1 98.06 392 ASN B CA 1
ATOM 8033 C C . ASN B 1 392 ? 3.137 14.836 8.703 1 98.06 392 ASN B C 1
ATOM 8035 O O . ASN B 1 392 ? 4.34 15.094 8.648 1 98.06 392 ASN B O 1
ATOM 8039 N N . TYR B 1 393 ? 2.602 14.234 9.75 1 97.81 393 TYR B N 1
ATOM 8040 C CA . TYR B 1 393 ? 3.365 13.891 10.945 1 97.81 393 TYR B CA 1
ATOM 8041 C C . TYR B 1 393 ? 4.465 12.891 10.617 1 97.81 393 TYR B C 1
ATOM 8043 O O . TYR B 1 393 ? 5.645 13.148 10.867 1 97.81 393 TYR B O 1
ATOM 8051 N N . ARG B 1 394 ? 4.129 11.852 9.984 1 96.88 394 ARG B N 1
ATOM 8052 C CA . ARG B 1 394 ? 5.098 10.781 9.734 1 96.88 394 ARG B CA 1
ATOM 8053 C C . ARG B 1 394 ? 6.105 11.203 8.672 1 96.88 394 ARG B C 1
ATOM 8055 O O . ARG B 1 394 ? 7.289 10.875 8.773 1 96.88 394 ARG B O 1
ATOM 8062 N N . GLY B 1 395 ? 5.641 11.898 7.668 1 97.38 395 GLY B N 1
ATOM 8063 C CA . GLY B 1 395 ? 6.496 12.195 6.531 1 97.38 395 GLY B CA 1
ATOM 8064 C C . GLY B 1 395 ? 7.383 13.406 6.754 1 97.38 395 GLY B C 1
ATOM 8065 O O . GLY B 1 395 ? 8.352 13.617 6.023 1 97.38 395 GLY B O 1
ATOM 8066 N N . PHE B 1 396 ? 7.074 14.18 7.797 1 98.38 396 PHE B N 1
ATOM 8067 C CA . PHE B 1 396 ? 7.852 15.398 7.965 1 98.38 396 PHE B CA 1
ATOM 8068 C C . PHE B 1 396 ? 8.102 15.68 9.438 1 98.38 396 PHE B C 1
ATOM 8070 O O . PHE B 1 396 ? 9.25 15.727 9.883 1 98.38 396 PHE B O 1
ATOM 8077 N N . THR B 1 397 ? 7.094 15.797 10.297 1 98.56 397 THR B N 1
ATOM 8078 C CA . THR B 1 397 ? 7.211 16.266 11.672 1 98.56 397 THR B CA 1
ATOM 8079 C C . THR B 1 397 ? 8.102 15.336 12.484 1 98.56 397 THR B C 1
ATOM 8081 O O . THR B 1 397 ? 9.062 15.781 13.117 1 98.56 397 THR B O 1
ATOM 8084 N N . THR B 1 398 ? 7.809 14.086 12.453 1 97.62 398 THR B N 1
ATOM 8085 C CA . THR B 1 398 ? 8.5 13.141 13.328 1 97.62 398 THR B CA 1
ATOM 8086 C C . THR B 1 398 ? 9.969 13.008 12.93 1 97.62 398 THR B C 1
ATOM 8088 O O . THR B 1 398 ? 10.852 12.977 13.789 1 97.62 398 THR B O 1
ATOM 8091 N N . PRO B 1 399 ? 10.25 12.906 11.594 1 98.06 399 PRO B N 1
ATOM 8092 C CA . PRO B 1 399 ? 11.672 12.852 11.234 1 98.06 399 PRO B CA 1
ATOM 8093 C C . PRO B 1 399 ? 12.43 14.117 11.633 1 98.06 399 PRO B C 1
ATOM 8095 O O . PRO B 1 399 ? 13.594 14.039 12.039 1 98.06 399 PRO B O 1
ATOM 8098 N N . VAL B 1 400 ? 11.781 15.25 11.531 1 98.5 400 VAL B N 1
ATOM 8099 C CA . VAL B 1 400 ? 12.414 16.516 11.906 1 98.5 400 VAL B CA 1
ATOM 8100 C C . VAL B 1 400 ? 12.672 16.531 13.414 1 98.5 400 VAL B C 1
ATOM 8102 O O . VAL B 1 400 ? 13.766 16.906 13.852 1 98.5 400 VAL B O 1
ATOM 8105 N N . TRP B 1 401 ? 11.656 16.125 14.219 1 98.5 401 TRP B N 1
ATOM 8106 C CA . TRP B 1 401 ? 11.828 16.016 15.656 1 98.5 401 TRP B CA 1
ATOM 8107 C C . TRP B 1 401 ? 12.992 15.086 16 1 98.5 401 TRP B C 1
ATOM 8109 O O . TRP B 1 401 ? 13.844 15.422 16.828 1 98.5 401 TRP B O 1
ATOM 8119 N N . SER B 1 402 ? 13.031 13.969 15.344 1 98.06 402 SER B N 1
ATOM 8120 C CA . SER B 1 402 ? 14.023 12.93 15.617 1 98.06 402 SER B CA 1
ATOM 8121 C C . SER B 1 402 ? 15.43 13.422 15.305 1 98.06 402 SER B C 1
ATOM 8123 O O . SER B 1 402 ? 16.375 13.078 16.016 1 98.06 402 SER B O 1
ATOM 8125 N N . PHE B 1 403 ? 15.602 14.203 14.273 1 98.25 403 PHE B N 1
ATOM 8126 C CA . PHE B 1 403 ? 16.922 14.68 13.844 1 98.25 403 PHE B CA 1
ATOM 8127 C C . PHE B 1 403 ? 17.359 15.883 14.672 1 98.25 403 PHE B C 1
ATOM 8129 O O . PHE B 1 403 ? 18.484 15.938 15.148 1 98.25 403 PHE B O 1
ATOM 8136 N N . LEU B 1 404 ? 16.422 16.828 14.883 1 98.38 404 LEU B N 1
ATOM 8137 C CA . LEU B 1 404 ? 16.812 18.109 15.445 1 98.38 404 LEU B CA 1
ATOM 8138 C C . LEU B 1 404 ? 16.609 18.125 16.953 1 98.38 404 LEU B C 1
ATOM 8140 O O . LEU B 1 404 ? 17.297 18.844 17.672 1 98.38 404 LEU B O 1
ATOM 8144 N N . ALA B 1 405 ? 15.586 17.406 17.453 1 97.62 405 ALA B N 1
ATOM 8145 C CA . ALA B 1 405 ? 15.25 17.484 18.875 1 97.62 405 ALA B CA 1
ATOM 8146 C C . ALA B 1 405 ? 15.578 16.172 19.594 1 97.62 405 ALA B C 1
ATOM 8148 O O . ALA B 1 405 ? 15.633 16.125 20.812 1 97.62 405 ALA B O 1
ATOM 8149 N N . GLY B 1 406 ? 15.773 15.086 18.906 1 96.94 406 GLY B N 1
ATOM 8150 C CA . GLY B 1 406 ? 16.203 13.82 19.484 1 96.94 406 GLY B CA 1
ATOM 8151 C C . GLY B 1 406 ? 15.086 13.07 20.188 1 96.94 406 GLY B C 1
ATOM 8152 O O . GLY B 1 406 ? 15.344 12.242 21.062 1 96.94 406 GLY B O 1
ATOM 8153 N N . VAL B 1 407 ? 13.836 13.367 19.812 1 97.31 407 VAL B N 1
ATOM 8154 C CA . VAL B 1 407 ? 12.688 12.695 20.406 1 97.31 407 VAL B CA 1
ATOM 8155 C C . VAL B 1 407 ? 11.633 12.414 19.344 1 97.31 407 VAL B C 1
ATOM 8157 O O . VAL B 1 407 ? 11.656 13.016 18.266 1 97.31 407 VAL B O 1
ATOM 8160 N N . ASP B 1 408 ? 10.773 11.438 19.609 1 95.56 408 ASP B N 1
ATOM 8161 C CA . ASP B 1 408 ? 9.609 11.219 18.766 1 95.56 408 ASP B CA 1
ATOM 8162 C C . ASP B 1 408 ? 8.375 11.914 19.328 1 95.56 408 ASP B C 1
ATOM 8164 O O . ASP B 1 408 ? 8.484 12.742 20.234 1 95.56 408 ASP B O 1
ATOM 8168 N N . HIS B 1 409 ? 7.191 11.703 18.766 1 91.75 409 HIS B N 1
ATOM 8169 C CA . HIS B 1 409 ? 5.965 12.383 19.172 1 91.75 409 HIS B CA 1
ATOM 8170 C C . HIS B 1 409 ? 5.559 12.008 20.594 1 91.75 409 HIS B C 1
ATOM 8172 O O . HIS B 1 409 ? 4.828 12.75 21.25 1 91.75 409 HIS B O 1
ATOM 8178 N N . GLY B 1 410 ? 6.023 10.844 21.062 1 91.88 410 GLY B N 1
ATOM 8179 C CA . GLY B 1 410 ? 5.773 10.422 22.422 1 91.88 410 GLY B CA 1
ATOM 8180 C C . GLY B 1 410 ? 6.785 10.969 23.422 1 91.88 410 GLY B C 1
ATOM 8181 O O . GLY B 1 410 ? 6.746 10.641 24.609 1 91.88 410 GLY B O 1
ATOM 8182 N N . LEU B 1 411 ? 7.664 11.812 22.906 1 95.31 411 LEU B N 1
ATOM 8183 C CA . LEU B 1 411 ? 8.742 12.414 23.672 1 95.31 411 LEU B CA 1
ATOM 8184 C C . LEU B 1 411 ? 9.727 11.359 24.156 1 95.31 411 LEU B C 1
ATOM 8186 O O . LEU B 1 411 ? 10.367 11.531 25.203 1 95.31 411 LEU B O 1
ATOM 8190 N N . GLU B 1 412 ? 9.727 10.266 23.516 1 96.44 412 GLU B N 1
ATOM 8191 C CA . GLU B 1 412 ? 10.719 9.219 23.75 1 96.44 412 GLU B CA 1
ATOM 8192 C C . GLU B 1 412 ? 11.984 9.461 22.938 1 96.44 412 GLU B C 1
ATOM 8194 O O . GLU B 1 412 ? 11.938 10.055 21.859 1 96.44 412 GLU B O 1
ATOM 8199 N N . PRO B 1 413 ? 13.086 9.039 23.484 1 96.81 413 PRO B N 1
ATOM 8200 C CA . PRO B 1 413 ? 14.344 9.305 22.781 1 96.81 413 PRO B CA 1
ATOM 8201 C C . PRO B 1 413 ? 14.398 8.664 21.391 1 96.81 413 PRO B C 1
ATOM 8203 O O . PRO B 1 413 ? 14.156 7.457 21.25 1 96.81 413 PRO B O 1
ATOM 8206 N N . GLN B 1 414 ? 14.703 9.414 20.406 1 95.56 414 GLN B N 1
ATOM 8207 C CA . GLN B 1 414 ? 14.945 8.992 19.031 1 95.56 414 GLN B CA 1
ATOM 8208 C C . GLN B 1 414 ? 15.945 9.906 18.344 1 95.56 414 GLN B C 1
ATOM 8210 O O . GLN B 1 414 ? 15.562 10.945 17.797 1 95.56 414 GLN B O 1
ATOM 8215 N N . GLN B 1 415 ? 17.172 9.547 18.312 1 93.25 415 GLN B N 1
ATOM 8216 C CA . GLN B 1 415 ? 18.219 10.375 17.703 1 93.25 415 GLN B CA 1
ATOM 8217 C C . GLN B 1 415 ? 18.656 9.805 16.359 1 93.25 415 GLN B C 1
ATOM 8219 O O . GLN B 1 415 ? 19.594 9.016 16.281 1 93.25 415 GLN B O 1
ATOM 8224 N N . LEU B 1 416 ? 18.125 10.297 15.305 1 96.38 416 LEU B N 1
ATOM 8225 C CA . LEU B 1 416 ? 18.453 9.82 13.969 1 96.38 416 LEU B CA 1
ATOM 8226 C C . LEU B 1 416 ? 19.672 10.547 13.414 1 96.38 416 LEU B C 1
ATOM 8228 O O . LEU B 1 416 ? 19.828 11.758 13.609 1 96.38 416 LEU B O 1
ATOM 8232 N N . ASP B 1 417 ? 20.531 9.789 12.789 1 96.88 417 ASP B N 1
ATOM 8233 C CA . ASP B 1 417 ? 21.5 10.445 11.922 1 96.88 417 ASP B CA 1
ATOM 8234 C C . ASP B 1 417 ? 20.859 10.906 10.617 1 96.88 417 ASP B C 1
ATOM 8236 O O . ASP B 1 417 ? 19.75 10.484 10.281 1 96.88 417 ASP B O 1
ATOM 8240 N N . ALA B 1 418 ? 21.578 11.82 9.906 1 98.5 418 ALA B N 1
ATOM 8241 C CA . ALA B 1 418 ? 21.016 12.422 8.695 1 98.5 418 ALA B CA 1
ATOM 8242 C C . ALA B 1 418 ? 20.688 11.352 7.66 1 98.5 418 ALA B C 1
ATOM 8244 O O . ALA B 1 418 ? 19.703 11.469 6.934 1 98.5 418 ALA B O 1
ATOM 8245 N N . ALA B 1 419 ? 21.484 10.328 7.605 1 98.31 419 ALA B N 1
ATOM 8246 C CA . ALA B 1 419 ? 21.281 9.281 6.613 1 98.31 419 ALA B CA 1
ATOM 8247 C C . ALA B 1 419 ? 19.969 8.539 6.879 1 98.31 419 ALA B C 1
ATOM 8249 O O . ALA B 1 419 ? 19.203 8.273 5.953 1 98.31 419 ALA B O 1
ATOM 8250 N N . ASP B 1 420 ? 19.719 8.195 8.148 1 97.5 420 ASP B N 1
ATOM 8251 C CA . ASP B 1 420 ? 18.484 7.508 8.523 1 97.5 420 ASP B CA 1
ATOM 8252 C C . ASP B 1 420 ? 17.281 8.406 8.312 1 97.5 420 ASP B C 1
ATOM 8254 O O . ASP B 1 420 ? 16.219 7.945 7.875 1 97.5 420 ASP B O 1
ATOM 8258 N N . CYS B 1 421 ? 17.453 9.641 8.625 1 98.19 421 CYS B N 1
ATOM 8259 C CA . CYS B 1 421 ? 16.391 10.609 8.406 1 98.19 421 CYS B CA 1
ATOM 8260 C C . CYS B 1 421 ? 16.031 10.703 6.93 1 98.19 421 CYS B C 1
ATOM 8262 O O . CYS B 1 421 ? 14.852 10.68 6.57 1 98.19 421 CYS B O 1
ATOM 8264 N N . ALA B 1 422 ? 17.047 10.766 6.105 1 98.44 422 ALA B N 1
ATOM 8265 C CA . ALA B 1 422 ? 16.859 10.844 4.66 1 98.44 422 ALA B CA 1
ATOM 8266 C C . ALA B 1 422 ? 16.156 9.602 4.129 1 98.44 422 ALA B C 1
ATOM 8268 O O . ALA B 1 422 ? 15.234 9.695 3.311 1 98.44 422 ALA B O 1
ATOM 8269 N N . ARG B 1 423 ? 16.578 8.438 4.562 1 97.5 423 ARG B N 1
ATOM 8270 C CA . ARG B 1 423 ? 15.969 7.188 4.121 1 97.5 423 ARG B CA 1
ATOM 8271 C C . ARG B 1 423 ? 14.484 7.145 4.473 1 97.5 423 ARG B C 1
ATOM 8273 O O . ARG B 1 423 ? 13.656 6.75 3.646 1 97.5 423 ARG B O 1
ATOM 8280 N N . TRP B 1 424 ? 14.172 7.566 5.699 1 97.75 424 TRP B N 1
ATOM 8281 C CA . TRP B 1 424 ? 12.789 7.582 6.164 1 97.75 424 TRP B CA 1
ATOM 8282 C C . TRP B 1 424 ? 11.938 8.516 5.309 1 97.75 424 TRP B C 1
ATOM 8284 O O . TRP B 1 424 ? 10.906 8.109 4.777 1 97.75 424 TRP B O 1
ATOM 8294 N N . MET B 1 425 ? 12.414 9.688 5.109 1 98.25 425 MET B N 1
ATOM 8295 C CA . MET B 1 425 ? 11.648 10.703 4.398 1 98.25 425 MET B CA 1
ATOM 8296 C C . MET B 1 425 ? 11.523 10.367 2.918 1 98.25 425 MET B C 1
ATOM 8298 O O . MET B 1 425 ? 10.477 10.578 2.311 1 98.25 425 MET B O 1
ATOM 8302 N N . ASP B 1 426 ? 12.562 9.805 2.35 1 97.94 426 ASP B N 1
ATOM 8303 C CA . ASP B 1 426 ? 12.531 9.414 0.942 1 97.94 426 ASP B CA 1
ATOM 8304 C C . ASP B 1 426 ? 11.578 8.25 0.713 1 97.94 426 ASP B C 1
ATOM 8306 O O . ASP B 1 426 ? 10.844 8.219 -0.277 1 97.94 426 ASP B O 1
ATOM 8310 N N . GLU B 1 427 ? 11.664 7.285 1.602 1 96.75 427 GLU B N 1
ATOM 8311 C CA . GLU B 1 427 ? 10.766 6.137 1.48 1 96.75 427 GLU B CA 1
ATOM 8312 C C . GLU B 1 427 ? 9.305 6.574 1.522 1 96.75 427 GLU B C 1
ATOM 8314 O O . GLU B 1 427 ? 8.484 6.086 0.743 1 96.75 427 GLU B O 1
ATOM 8319 N N . TYR B 1 428 ? 8.977 7.473 2.42 1 97.62 428 TYR B N 1
ATOM 8320 C CA . TYR B 1 428 ? 7.605 7.961 2.531 1 97.62 428 TYR B CA 1
ATOM 8321 C C . TYR B 1 428 ? 7.191 8.711 1.27 1 97.62 428 TYR B C 1
ATOM 8323 O O . TYR B 1 428 ? 6.109 8.477 0.727 1 97.62 428 TYR B O 1
ATOM 8331 N N . ARG B 1 429 ? 8.023 9.516 0.741 1 97.38 429 ARG B N 1
ATOM 8332 C CA . ARG B 1 429 ? 7.719 10.344 -0.42 1 97.38 429 ARG B CA 1
ATOM 8333 C C . ARG B 1 429 ? 7.605 9.492 -1.684 1 97.38 429 ARG B C 1
ATOM 8335 O O . ARG B 1 429 ? 6.816 9.805 -2.578 1 97.38 429 ARG B O 1
ATOM 8342 N N . ALA B 1 430 ? 8.352 8.438 -1.73 1 96.88 430 ALA B N 1
ATOM 8343 C CA . ALA B 1 430 ? 8.375 7.602 -2.926 1 96.88 430 ALA B CA 1
ATOM 8344 C C . ALA B 1 430 ? 6.992 7.027 -3.227 1 96.88 430 ALA B C 1
ATOM 8346 O O . ALA B 1 430 ? 6.656 6.781 -4.387 1 96.88 430 ALA B O 1
ATOM 8347 N N . ALA B 1 431 ? 6.219 6.875 -2.221 1 96.19 431 ALA B N 1
ATOM 8348 C CA . ALA B 1 431 ? 4.906 6.258 -2.389 1 96.19 431 ALA B CA 1
ATOM 8349 C C . ALA B 1 431 ? 3.885 7.27 -2.898 1 96.19 431 ALA B C 1
ATOM 8351 O O . ALA B 1 431 ? 2.771 6.898 -3.279 1 96.19 431 ALA B O 1
ATOM 8352 N N . LEU B 1 432 ? 4.23 8.508 -2.959 1 97.62 432 LEU B N 1
ATOM 8353 C CA . LEU B 1 432 ? 3.322 9.586 -3.346 1 97.62 432 LEU B CA 1
ATOM 8354 C C . LEU B 1 432 ? 3.664 10.109 -4.734 1 97.62 432 LEU B C 1
ATOM 8356 O O . LEU B 1 432 ? 4.836 10.141 -5.121 1 97.62 432 LEU B O 1
ATOM 8360 N N . SER B 1 433 ? 2.607 10.492 -5.523 1 97.75 433 SER B N 1
ATOM 8361 C CA . SER B 1 433 ? 2.895 11.203 -6.762 1 97.75 433 SER B CA 1
ATOM 8362 C C . SER B 1 433 ? 3.523 12.57 -6.477 1 97.75 433 SER B C 1
ATOM 8364 O O . SER B 1 433 ? 3.473 13.055 -5.348 1 97.75 433 SER B O 1
ATOM 8366 N N . HIS B 1 434 ? 4.129 13.078 -7.48 1 98.06 434 HIS B N 1
ATOM 8367 C CA . HIS B 1 434 ? 4.707 14.406 -7.328 1 98.06 434 HIS B CA 1
ATOM 8368 C C . HIS B 1 434 ? 3.668 15.414 -6.836 1 98.06 434 HIS B C 1
ATOM 8370 O O . HIS B 1 434 ? 3.932 16.188 -5.914 1 98.06 434 HIS B O 1
ATOM 8376 N N . GLU B 1 435 ? 2.463 15.359 -7.402 1 98.06 435 GLU B N 1
ATOM 8377 C CA . GLU B 1 435 ? 1.396 16.281 -7.051 1 98.06 435 GLU B CA 1
ATOM 8378 C C . GLU B 1 435 ? 0.912 16.062 -5.621 1 98.06 435 GLU B C 1
ATOM 8380 O O . GLU B 1 435 ? 0.64 17.016 -4.895 1 98.06 435 GLU B O 1
ATOM 8385 N N . GLN B 1 436 ? 0.832 14.828 -5.207 1 98 436 GLN B N 1
ATOM 8386 C CA . GLN B 1 436 ? 0.463 14.516 -3.828 1 98 436 GLN B CA 1
ATOM 8387 C C . GLN B 1 436 ? 1.497 15.062 -2.848 1 98 436 GLN B C 1
ATOM 8389 O O . GLN B 1 436 ? 1.142 15.617 -1.805 1 98 436 GLN B O 1
ATOM 8394 N N . GLN B 1 437 ? 2.781 14.914 -3.15 1 98.38 437 GLN B N 1
ATOM 8395 C CA . GLN B 1 437 ? 3.85 15.422 -2.295 1 98.38 437 GLN B CA 1
ATOM 8396 C C . GLN B 1 437 ? 3.705 16.922 -2.066 1 98.38 437 GLN B C 1
ATOM 8398 O O . GLN B 1 437 ? 3.879 17.406 -0.946 1 98.38 437 GLN B O 1
ATOM 8403 N N . LEU B 1 438 ? 3.336 17.594 -3.133 1 98.5 438 LEU B N 1
ATOM 8404 C CA . LEU B 1 438 ? 3.291 19.047 -3.1 1 98.5 438 LEU B CA 1
ATOM 8405 C C . LEU B 1 438 ? 2.113 19.531 -2.264 1 98.5 438 LEU B C 1
ATOM 8407 O O . LEU B 1 438 ? 2.076 20.703 -1.857 1 98.5 438 LEU B O 1
ATOM 8411 N N . ARG B 1 439 ? 1.178 18.625 -1.944 1 98.44 439 ARG B N 1
ATOM 8412 C CA . ARG B 1 439 ? -0.01 19.047 -1.201 1 98.44 439 ARG B CA 1
ATOM 8413 C C . ARG B 1 439 ? 0.078 18.609 0.257 1 98.44 439 ARG B C 1
ATOM 8415 O O . ARG B 1 439 ? -0.77 18.969 1.073 1 98.44 439 ARG B O 1
ATOM 8422 N N . MET B 1 440 ? 1.095 17.797 0.587 1 98.62 440 MET B N 1
ATOM 8423 C CA . MET B 1 440 ? 1.212 17.312 1.96 1 98.62 440 MET B CA 1
ATOM 8424 C C . MET B 1 440 ? 1.285 18.469 2.941 1 98.62 440 MET B C 1
ATOM 8426 O O . MET B 1 440 ? 1.959 19.469 2.68 1 98.62 440 MET B O 1
ATOM 8430 N N . PHE B 1 441 ? 0.554 18.344 4.023 1 98.56 441 PHE B N 1
ATOM 8431 C CA . PHE B 1 441 ? 0.417 19.391 5.02 1 98.56 441 PHE B CA 1
ATOM 8432 C C . PHE B 1 441 ? 1.521 19.297 6.066 1 98.56 441 PHE B C 1
ATOM 8434 O O . PHE B 1 441 ? 1.357 18.625 7.086 1 98.56 441 PHE B O 1
ATOM 8441 N N . ASN B 1 442 ? 2.627 20.031 5.871 1 98.69 442 ASN B N 1
ATOM 8442 C CA . ASN B 1 442 ? 3.789 19.969 6.754 1 98.69 442 ASN B CA 1
ATOM 8443 C C . ASN B 1 442 ? 3.623 20.891 7.961 1 98.69 442 ASN B C 1
ATOM 8445 O O . ASN B 1 442 ? 3.133 22.016 7.828 1 98.69 442 ASN B O 1
ATOM 8449 N N . GLN B 1 443 ? 3.957 20.406 9.133 1 98.56 443 GLN B N 1
ATOM 8450 C CA . GLN B 1 443 ? 3.928 21.203 10.352 1 98.56 443 GLN B CA 1
ATOM 8451 C C . GLN B 1 443 ? 5.062 20.797 11.297 1 98.56 443 GLN B C 1
ATOM 8453 O O . GLN B 1 443 ? 5.508 19.656 11.289 1 98.56 443 GLN B O 1
ATOM 8458 N N . LEU B 1 444 ? 5.578 21.703 12.039 1 98.62 444 LEU B N 1
ATOM 8459 C CA . LEU B 1 444 ? 6.562 21.375 13.062 1 98.62 444 LEU B CA 1
ATOM 8460 C C . LEU B 1 444 ? 5.879 20.844 14.32 1 98.62 444 LEU B C 1
ATOM 8462 O O . LEU B 1 444 ? 6.461 20.031 15.047 1 98.62 444 LEU B O 1
ATOM 8466 N N . ASP B 1 445 ? 4.777 21.344 14.586 1 98.31 445 ASP B N 1
ATOM 8467 C CA . ASP B 1 445 ? 3.922 20.969 15.703 1 98.31 445 ASP B CA 1
ATOM 8468 C C . ASP B 1 445 ? 2.471 21.375 15.445 1 98.31 445 ASP B C 1
ATOM 8470 O O . ASP B 1 445 ? 2.146 21.875 14.359 1 98.31 445 ASP B O 1
ATOM 8474 N N . SER B 1 446 ? 1.577 20.984 16.281 1 97.62 446 SER B N 1
ATOM 8475 C CA . SER B 1 446 ? 0.152 21.266 16.156 1 97.62 446 SER B CA 1
ATOM 8476 C C . SER B 1 446 ? -0.499 21.406 17.531 1 97.62 446 SER B C 1
ATOM 8478 O O . SER B 1 446 ? 0.189 21.406 18.562 1 97.62 446 SER B O 1
ATOM 8480 N N . HIS B 1 447 ? -1.798 21.578 17.5 1 96.5 447 HIS B N 1
ATOM 8481 C CA . HIS B 1 447 ? -2.582 21.688 18.719 1 96.5 447 HIS B CA 1
ATOM 8482 C C . HIS B 1 447 ? -2.602 20.375 19.484 1 96.5 447 HIS B C 1
ATOM 8484 O O . HIS B 1 447 ? -3.029 20.344 20.656 1 96.5 447 HIS B O 1
ATOM 8490 N N . ASP B 1 448 ? -2.031 19.312 18.906 1 95.25 448 ASP B N 1
ATOM 8491 C CA . ASP B 1 448 ? -2.104 18 19.516 1 95.25 448 ASP B CA 1
ATOM 8492 C C . ASP B 1 448 ? -0.718 17.516 19.953 1 95.25 448 ASP B C 1
ATOM 8494 O O . ASP B 1 448 ? -0.561 16.375 20.375 1 95.25 448 ASP B O 1
ATOM 8498 N N . THR B 1 449 ? 0.27 18.297 19.797 1 97.19 449 THR B N 1
ATOM 8499 C CA . THR B 1 449 ? 1.625 17.906 20.172 1 97.19 449 THR B CA 1
ATOM 8500 C C . THR B 1 449 ? 2.287 19.016 21 1 97.19 449 THR B C 1
ATOM 8502 O O . THR B 1 449 ? 1.827 20.156 20.984 1 97.19 449 THR B O 1
ATOM 8505 N N . ALA B 1 450 ? 3.377 18.625 21.672 1 98.06 450 ALA B N 1
ATOM 8506 C CA . ALA B 1 450 ? 4.23 19.672 22.234 1 98.06 450 ALA B CA 1
ATOM 8507 C C . ALA B 1 450 ? 4.75 20.609 21.141 1 98.06 450 ALA B C 1
ATOM 8509 O O . ALA B 1 450 ? 4.824 20.234 19.969 1 98.06 450 ALA B O 1
ATOM 8510 N N . ARG B 1 451 ? 4.969 21.844 21.531 1 98.38 451 ARG B N 1
ATOM 8511 C CA . ARG B 1 451 ? 5.535 22.797 20.594 1 98.38 451 ARG B CA 1
ATOM 8512 C C . ARG B 1 451 ? 7 22.5 20.312 1 98.38 451 ARG B C 1
ATOM 8514 O O . ARG B 1 451 ? 7.73 22.047 21.188 1 98.38 451 ARG B O 1
ATOM 8521 N N . PHE B 1 452 ? 7.449 22.719 19.172 1 98.5 452 PHE B N 1
ATOM 8522 C CA . PHE B 1 452 ? 8.797 22.344 18.75 1 98.5 452 PHE B CA 1
ATOM 8523 C C . PHE B 1 452 ? 9.844 23.062 19.594 1 98.5 452 PHE B C 1
ATOM 8525 O O . PHE B 1 452 ? 10.875 22.5 19.938 1 98.5 452 PHE B O 1
ATOM 8532 N N . LYS B 1 453 ? 9.625 24.391 19.844 1 98.38 453 LYS B N 1
ATOM 8533 C CA . LYS B 1 453 ? 10.578 25.125 20.672 1 98.38 453 LYS B CA 1
ATOM 8534 C C . LYS B 1 453 ? 10.82 24.422 22 1 98.38 453 LYS B C 1
ATOM 8536 O O . LYS B 1 453 ? 11.953 24.375 22.484 1 98.38 453 LYS B O 1
ATOM 8541 N N . THR B 1 454 ? 9.734 23.891 22.562 1 98.19 454 THR B N 1
ATOM 8542 C CA . THR B 1 454 ? 9.836 23.188 23.828 1 98.19 454 THR B CA 1
ATOM 8543 C C . THR B 1 454 ? 10.648 21.906 23.672 1 98.19 454 THR B C 1
ATOM 8545 O O . THR B 1 454 ? 11.547 21.625 24.469 1 98.19 454 THR B O 1
ATOM 8548 N N . VAL B 1 455 ? 10.383 21.094 22.641 1 97.62 455 VAL B N 1
ATOM 8549 C CA . VAL B 1 455 ? 11.055 19.797 22.5 1 97.62 455 VAL B CA 1
ATOM 8550 C C . VAL B 1 455 ? 12.5 20.016 22.062 1 97.62 455 VAL B C 1
ATOM 8552 O O . VAL B 1 455 ? 13.367 19.188 22.328 1 97.62 455 VAL B O 1
ATOM 8555 N N . ALA B 1 456 ? 12.773 21.141 21.406 1 97.81 456 ALA B N 1
ATOM 8556 C CA . ALA B 1 456 ? 14.141 21.5 21.016 1 97.81 456 ALA B CA 1
ATOM 8557 C C . ALA B 1 456 ? 14.867 22.203 22.156 1 97.81 456 ALA B C 1
ATOM 8559 O O . ALA B 1 456 ? 15.977 22.703 21.969 1 97.81 456 ALA B O 1
ATOM 8560 N N . LYS B 1 457 ? 14.242 22.375 23.297 1 97.38 457 LYS B N 1
ATOM 8561 C CA . LYS B 1 457 ? 14.812 22.969 24.5 1 97.38 457 LYS B CA 1
ATOM 8562 C C . LYS B 1 457 ? 15.211 24.422 24.266 1 97.38 457 LYS B C 1
ATOM 8564 O O . LYS B 1 457 ? 16.266 24.875 24.75 1 97.38 457 LYS B O 1
ATOM 8569 N N . GLY B 1 458 ? 14.516 25.062 23.469 1 97.31 458 GLY B N 1
ATOM 8570 C CA . GLY B 1 458 ? 14.703 26.484 23.234 1 97.31 458 GLY B CA 1
ATOM 8571 C C . GLY B 1 458 ? 15.945 26.812 22.422 1 97.31 458 GLY B C 1
ATOM 8572 O O . GLY B 1 458 ? 16.344 27.969 22.312 1 97.31 458 GLY B O 1
ATOM 8573 N N . ASP B 1 459 ? 16.562 25.844 21.844 1 97.69 459 ASP B N 1
ATOM 8574 C CA . ASP B 1 459 ? 17.781 26.047 21.078 1 97.69 459 ASP B CA 1
ATOM 8575 C C . ASP B 1 459 ? 17.5 26.844 19.797 1 97.69 459 ASP B C 1
ATOM 8577 O O . ASP B 1 459 ? 16.859 26.344 18.875 1 97.69 459 ASP B O 1
ATOM 8581 N N . PRO B 1 460 ? 18 28.062 19.719 1 96.88 460 PRO B N 1
ATOM 8582 C CA . PRO B 1 460 ? 17.656 28.906 18.578 1 96.88 460 PRO B CA 1
ATOM 8583 C C . PRO B 1 460 ? 18.125 28.328 17.25 1 96.88 460 PRO B C 1
ATOM 8585 O O . PRO B 1 460 ? 17.469 28.516 16.219 1 96.88 460 PRO B O 1
ATOM 8588 N N . ALA B 1 461 ? 19.281 27.656 17.281 1 96.94 461 ALA B N 1
ATOM 8589 C CA . ALA B 1 461 ? 19.812 27.094 16.047 1 96.94 461 ALA B CA 1
ATOM 8590 C C . ALA B 1 461 ? 18.891 26 15.516 1 96.94 461 ALA B C 1
ATOM 8592 O O . ALA B 1 461 ? 18.625 25.922 14.312 1 96.94 461 ALA B O 1
ATOM 8593 N N . ARG B 1 462 ? 18.422 25.125 16.422 1 98.06 462 ARG B N 1
ATOM 8594 C CA . ARG B 1 462 ? 17.516 24.047 16.031 1 98.06 462 ARG B CA 1
ATOM 8595 C C . ARG B 1 462 ? 16.188 24.609 15.539 1 98.06 462 ARG B C 1
ATOM 8597 O O . ARG B 1 462 ? 15.609 24.094 14.578 1 98.06 462 ARG B O 1
ATOM 8604 N N . ILE B 1 463 ? 15.719 25.641 16.188 1 98.38 463 ILE B N 1
ATOM 8605 C CA . ILE B 1 463 ? 14.461 26.266 15.812 1 98.38 463 ILE B CA 1
ATOM 8606 C C . ILE B 1 463 ? 14.578 26.875 14.414 1 98.38 463 ILE B C 1
ATOM 8608 O O . ILE B 1 463 ? 13.68 26.719 13.578 1 98.38 463 ILE B O 1
ATOM 8612 N N . ARG B 1 464 ? 15.672 27.531 14.156 1 97.88 464 ARG B N 1
ATOM 8613 C CA . ARG B 1 464 ? 15.914 28.125 12.844 1 97.88 464 ARG B CA 1
ATOM 8614 C C . ARG B 1 464 ? 15.992 27.047 11.766 1 97.88 464 ARG B C 1
ATOM 8616 O O . ARG B 1 464 ? 15.406 27.188 10.688 1 97.88 464 ARG B O 1
ATOM 8623 N N . ALA B 1 465 ? 16.719 25.984 12.055 1 98.44 465 ALA B N 1
ATOM 8624 C CA . ALA B 1 465 ? 16.844 24.875 11.109 1 98.44 465 ALA B CA 1
ATOM 8625 C C . ALA B 1 465 ? 15.477 24.266 10.797 1 98.44 465 ALA B C 1
ATOM 8627 O O . ALA B 1 465 ? 15.188 23.953 9.648 1 98.44 465 ALA B O 1
ATOM 8628 N N . ALA B 1 466 ? 14.672 24.109 11.812 1 98.75 466 ALA B N 1
ATOM 8629 C CA . ALA B 1 466 ? 13.344 23.516 11.641 1 98.75 466 ALA B CA 1
ATOM 8630 C C . ALA B 1 466 ? 12.461 24.406 10.773 1 98.75 466 ALA B C 1
ATOM 8632 O O . ALA B 1 466 ? 11.719 23.922 9.922 1 98.75 466 ALA B O 1
ATOM 8633 N N . ALA B 1 467 ? 12.508 25.688 10.992 1 98.81 467 ALA B N 1
ATOM 8634 C CA . ALA B 1 467 ? 11.727 26.625 10.195 1 98.81 467 ALA B CA 1
ATOM 8635 C C . ALA B 1 467 ? 12.141 26.578 8.727 1 98.81 467 ALA B C 1
ATOM 8637 O O . ALA B 1 467 ? 11.297 26.531 7.836 1 98.81 467 ALA B O 1
ATOM 8638 N N . VAL B 1 468 ? 13.43 26.562 8.508 1 98.81 468 VAL B N 1
ATOM 8639 C CA . VAL B 1 468 ? 13.953 26.484 7.145 1 98.81 468 VAL B CA 1
ATOM 8640 C C . VAL B 1 468 ? 13.477 25.188 6.488 1 98.81 468 VAL B C 1
ATOM 8642 O O . VAL B 1 468 ? 13.031 25.188 5.34 1 98.81 468 VAL B O 1
ATOM 8645 N N . TRP B 1 469 ? 13.57 24.094 7.23 1 98.81 469 TRP B N 1
ATOM 8646 C CA . TRP B 1 469 ? 13.141 22.797 6.727 1 98.81 469 TRP B CA 1
ATOM 8647 C C . TRP B 1 469 ? 11.656 22.812 6.371 1 98.81 469 TRP B C 1
ATOM 8649 O O . TRP B 1 469 ? 11.258 22.344 5.301 1 98.81 469 TRP B O 1
ATOM 8659 N N . LEU B 1 470 ? 10.836 23.422 7.172 1 98.88 470 LEU B N 1
ATOM 8660 C CA . LEU B 1 470 ? 9.391 23.5 6.996 1 98.88 470 LEU B CA 1
ATOM 8661 C C . LEU B 1 470 ? 9.047 24.203 5.695 1 98.88 470 LEU B C 1
ATOM 8663 O O . LEU B 1 470 ? 8.211 23.734 4.922 1 98.88 470 LEU B O 1
ATOM 8667 N N . PHE B 1 471 ? 9.695 25.281 5.391 1 98.88 471 PHE B N 1
ATOM 8668 C CA . PHE B 1 471 ? 9.32 26.141 4.266 1 98.88 471 PHE B CA 1
ATOM 8669 C C . PHE B 1 471 ? 9.961 25.641 2.975 1 98.88 471 PHE B C 1
ATOM 8671 O O . PHE B 1 471 ? 9.555 26.047 1.882 1 98.88 471 PHE B O 1
ATOM 8678 N N . CYS B 1 472 ? 10.969 24.75 3.104 1 98.81 472 CYS B N 1
ATOM 8679 C CA . CYS B 1 472 ? 11.719 24.422 1.896 1 98.81 472 CYS B CA 1
ATOM 8680 C C . CYS B 1 472 ? 11.461 22.969 1.479 1 98.81 472 CYS B C 1
ATOM 8682 O O . CYS B 1 472 ? 11.742 22.594 0.34 1 98.81 472 CYS B O 1
ATOM 8684 N N . TRP B 1 473 ? 10.977 22.125 2.355 1 98.75 473 TRP B N 1
ATOM 8685 C CA . TRP B 1 473 ? 10.688 20.734 2.039 1 98.75 473 TRP B CA 1
ATOM 8686 C C . TRP B 1 473 ? 9.445 20.609 1.159 1 98.75 473 TRP B C 1
ATOM 8688 O O . TRP B 1 473 ? 8.586 21.5 1.166 1 98.75 473 TRP B O 1
ATOM 8698 N N . PRO B 1 474 ? 9.32 19.531 0.321 1 98.44 474 PRO B N 1
ATOM 8699 C CA . PRO B 1 474 ? 8.086 19.375 -0.458 1 98.44 474 PRO B CA 1
ATOM 8700 C C . PRO B 1 474 ? 6.84 19.297 0.418 1 98.44 474 PRO B C 1
ATOM 8702 O O . PRO B 1 474 ? 6.832 18.594 1.432 1 98.44 474 PRO B O 1
ATOM 8705 N N . GLY B 1 475 ? 5.781 19.922 -0.024 1 98.44 475 GLY B N 1
ATOM 8706 C CA . GLY B 1 475 ? 4.551 20.078 0.736 1 98.44 475 GLY B CA 1
ATOM 8707 C C . GLY B 1 475 ? 4.238 21.516 1.095 1 98.44 475 GLY B C 1
ATOM 8708 O O . GLY B 1 475 ? 5.016 22.422 0.78 1 98.44 475 GLY B O 1
ATOM 8709 N N . VAL B 1 476 ? 3.148 21.75 1.74 1 98.75 476 VAL B N 1
ATOM 8710 C CA . VAL B 1 476 ? 2.758 23.109 2.107 1 98.75 476 VAL B CA 1
ATOM 8711 C C . VAL B 1 476 ? 3.029 23.344 3.594 1 98.75 476 VAL B C 1
ATOM 8713 O O . VAL B 1 476 ? 2.674 22.516 4.434 1 98.75 476 VAL B O 1
ATOM 8716 N N . PRO B 1 477 ? 3.729 24.406 3.863 1 98.88 477 PRO B N 1
ATOM 8717 C CA . PRO B 1 477 ? 3.99 24.688 5.273 1 98.88 477 PRO B CA 1
ATOM 8718 C C . PRO B 1 477 ? 2.754 25.203 6.016 1 98.88 477 PRO B C 1
ATOM 8720 O O . PRO B 1 477 ? 1.971 25.969 5.457 1 98.88 477 PRO B O 1
ATOM 8723 N N . CYS B 1 478 ? 2.592 24.703 7.141 1 98.88 478 CYS B N 1
ATOM 8724 C CA . CYS B 1 478 ? 1.581 25.203 8.062 1 98.88 478 CYS B CA 1
ATOM 8725 C C . CYS B 1 478 ? 2.215 25.656 9.375 1 98.88 478 CYS B C 1
ATOM 8727 O O . CYS B 1 478 ? 2.865 24.875 10.062 1 98.88 478 CYS B O 1
ATOM 8729 N N . VAL B 1 479 ? 2.055 26.906 9.648 1 98.88 479 VAL B N 1
ATOM 8730 C CA . VAL B 1 479 ? 2.521 27.484 10.906 1 98.88 479 VAL B CA 1
ATOM 8731 C C . VAL B 1 479 ? 1.425 27.375 11.961 1 98.88 479 VAL B C 1
ATOM 8733 O O . VAL B 1 479 ? 0.297 27.812 11.742 1 98.88 479 VAL B O 1
ATOM 8736 N N . PHE B 1 480 ? 1.731 26.75 13.07 1 98.75 480 PHE B N 1
ATOM 8737 C CA . PHE B 1 480 ? 0.83 26.781 14.219 1 98.75 480 PHE B CA 1
ATOM 8738 C C . PHE B 1 480 ? 0.938 28.109 14.953 1 98.75 480 PHE B C 1
ATOM 8740 O O . PHE B 1 480 ? 2.041 28.562 15.266 1 98.75 480 PHE B O 1
ATOM 8747 N N . TYR B 1 481 ? -0.215 28.656 15.211 1 98.69 481 TYR B N 1
ATOM 8748 C CA . TYR B 1 481 ? -0.182 30.031 15.719 1 98.69 481 TYR B CA 1
ATOM 8749 C C . TYR B 1 481 ? 0.786 30.156 16.891 1 98.69 481 TYR B C 1
ATOM 8751 O O . TYR B 1 481 ? 0.761 29.328 17.812 1 98.69 481 TYR B O 1
ATOM 8759 N N . GLY B 1 482 ? 1.641 31.094 16.797 1 98.56 482 GLY B N 1
ATOM 8760 C CA . GLY B 1 482 ? 2.555 31.375 17.891 1 98.56 482 GLY B CA 1
ATOM 8761 C C . GLY B 1 482 ? 3.951 30.828 17.656 1 98.56 482 GLY B C 1
ATOM 8762 O O . GLY B 1 482 ? 4.91 31.281 18.297 1 98.56 482 GLY B O 1
ATOM 8763 N N . ASP B 1 483 ? 4.09 29.891 16.781 1 98.69 483 ASP B N 1
ATOM 8764 C CA . ASP B 1 483 ? 5.414 29.344 16.5 1 98.69 483 ASP B CA 1
ATOM 8765 C C . ASP B 1 483 ? 6.352 30.438 15.992 1 98.69 483 ASP B C 1
ATOM 8767 O O . ASP B 1 483 ? 7.535 30.453 16.344 1 98.69 483 ASP B O 1
ATOM 8771 N N . GLU B 1 484 ? 5.844 31.359 15.188 1 98.81 484 GLU B N 1
ATOM 8772 C CA . GLU B 1 484 ? 6.633 32.375 14.531 1 98.81 484 GLU B CA 1
ATOM 8773 C C . GLU B 1 484 ? 7.168 33.406 15.539 1 98.81 484 GLU B C 1
ATOM 8775 O O . GLU B 1 484 ? 8.078 34.156 15.227 1 98.81 484 GLU B O 1
ATOM 8780 N N . VAL B 1 485 ? 6.543 33.406 16.75 1 98.56 485 VAL B N 1
ATOM 8781 C CA . VAL B 1 485 ? 6.988 34.375 17.75 1 98.56 485 VAL B CA 1
ATOM 8782 C C . VAL B 1 485 ? 7.551 33.656 18.953 1 98.56 485 VAL B C 1
ATOM 8784 O O . VAL B 1 485 ? 7.777 34.25 20.016 1 98.56 485 VAL B O 1
ATOM 8787 N N . GLY B 1 486 ? 7.688 32.344 18.859 1 98.12 486 GLY B N 1
ATOM 8788 C CA . GLY B 1 486 ? 8.445 31.562 19.844 1 98.12 486 GLY B CA 1
ATOM 8789 C C . GLY B 1 486 ? 7.602 31.125 21.016 1 98.12 486 GLY B C 1
ATOM 8790 O O . GLY B 1 486 ? 8.086 31.078 22.156 1 98.12 486 GLY B O 1
ATOM 8791 N N . VAL B 1 487 ? 6.305 30.875 20.828 1 97.62 487 VAL B N 1
ATOM 8792 C CA . VAL B 1 487 ? 5.465 30.328 21.891 1 97.62 487 VAL B CA 1
ATOM 8793 C C . VAL B 1 487 ? 5.914 28.922 22.25 1 97.62 487 VAL B C 1
ATOM 8795 O O . VAL B 1 487 ? 6.191 28.109 21.344 1 97.62 487 VAL B O 1
ATOM 8798 N N . GLU B 1 488 ? 6.117 28.625 23.484 1 97.06 488 GLU B N 1
ATOM 8799 C CA . GLU B 1 488 ? 6.473 27.297 24 1 97.06 488 GLU B CA 1
ATOM 8800 C C . GLU B 1 488 ? 5.25 26.578 24.562 1 97.06 488 GLU B C 1
ATOM 8802 O O . GLU B 1 488 ? 4.156 27.141 24.609 1 97.06 488 GLU B O 1
ATOM 8807 N N . GLY B 1 489 ? 5.402 25.281 24.891 1 97 489 GLY B N 1
ATOM 8808 C CA . GLY B 1 489 ? 4.336 24.531 25.516 1 97 489 GLY B CA 1
ATOM 8809 C C . GLY B 1 489 ? 4.488 23.031 25.344 1 97 489 GLY B C 1
ATOM 8810 O O . GLY B 1 489 ? 4.75 22.547 24.234 1 97 489 GLY B O 1
ATOM 8811 N N . GLY B 1 490 ? 4.371 22.312 26.438 1 95.88 490 GLY B N 1
ATOM 8812 C CA . GLY B 1 490 ? 4.316 20.859 26.375 1 95.88 490 GLY B CA 1
ATOM 8813 C C . GLY B 1 490 ? 3.045 20.344 25.734 1 95.88 490 GLY B C 1
ATOM 8814 O O . GLY B 1 490 ? 2.426 21.031 24.922 1 95.88 490 GLY B O 1
ATOM 8815 N N . ASN B 1 491 ? 2.725 19.125 25.953 1 95.31 491 ASN B N 1
ATOM 8816 C CA . ASN B 1 491 ? 1.509 18.547 25.391 1 95.31 491 ASN B CA 1
ATOM 8817 C C . ASN B 1 491 ? 0.259 19.234 25.938 1 95.31 491 ASN B C 1
ATOM 8819 O O . ASN B 1 491 ? 0.343 20.047 26.844 1 95.31 491 ASN B O 1
ATOM 8823 N N . ASP B 1 492 ? -0.893 19 25.328 1 92.56 492 ASP B N 1
ATOM 8824 C CA . ASP B 1 492 ? -2.176 19.531 25.781 1 92.56 492 ASP B CA 1
ATOM 8825 C C . ASP B 1 492 ? -2.303 19.453 27.297 1 92.56 492 ASP B C 1
ATOM 8827 O O . ASP B 1 492 ? -2.021 18.422 27.906 1 92.56 492 ASP B O 1
ATOM 8831 N N . PRO B 1 493 ? -2.582 20.547 27.812 1 94.38 493 PRO B N 1
ATOM 8832 C CA . PRO B 1 493 ? -3.145 21.766 27.219 1 94.38 493 PRO B CA 1
ATOM 8833 C C . PRO B 1 493 ? -2.092 22.844 26.969 1 94.38 493 PRO B C 1
ATOM 8835 O O . PRO B 1 493 ? -2.408 23.906 26.438 1 94.38 493 PRO B O 1
ATOM 8838 N N . PHE B 1 494 ? -0.863 22.594 27.281 1 94.94 494 PHE B N 1
ATOM 8839 C CA . PHE B 1 494 ? 0.16 23.641 27.375 1 94.94 494 PHE B CA 1
ATOM 8840 C C . PHE B 1 494 ? 0.553 24.109 25.984 1 94.94 494 PHE B C 1
ATOM 8842 O O . PHE B 1 494 ? 1.067 25.219 25.828 1 94.94 494 PHE B O 1
ATOM 8849 N N . CYS B 1 495 ? 0.305 23.266 24.984 1 96.06 495 CYS B N 1
ATOM 8850 C CA . CYS B 1 495 ? 0.621 23.641 23.609 1 96.06 495 CYS B CA 1
ATOM 8851 C C . CYS B 1 495 ? -0.401 24.641 23.062 1 96.06 495 CYS B C 1
ATOM 8853 O O . CYS B 1 495 ? -0.257 25.125 21.938 1 96.06 495 CYS B O 1
ATOM 8855 N N . ARG B 1 496 ? -1.409 24.984 23.875 1 96.69 496 ARG B N 1
ATOM 8856 C CA . ARG B 1 496 ? -2.502 25.844 23.422 1 96.69 496 ARG B CA 1
ATOM 8857 C C . ARG B 1 496 ? -2.541 27.141 24.219 1 96.69 496 ARG B C 1
ATOM 8859 O O . ARG B 1 496 ? -3.607 27.562 24.672 1 96.69 496 ARG B O 1
ATOM 8866 N N . GLN B 1 497 ? -1.433 27.719 24.391 1 94.62 497 GLN B N 1
ATOM 8867 C CA . GLN B 1 497 ? -1.334 29.016 25.062 1 94.62 497 GLN B CA 1
ATOM 8868 C C . GLN B 1 497 ? -1.839 30.141 24.156 1 94.62 497 GLN B C 1
ATOM 8870 O O . GLN B 1 497 ? -1.746 30.047 22.938 1 94.62 497 GLN B O 1
ATOM 8875 N N . PRO B 1 498 ? -2.402 31.188 24.828 1 96.88 498 PRO B N 1
ATOM 8876 C CA . PRO B 1 498 ? -2.824 32.344 24.016 1 96.88 498 PRO B CA 1
ATOM 8877 C C . PRO B 1 498 ? -1.662 33 23.281 1 96.88 498 PRO B C 1
ATOM 8879 O O . PRO B 1 498 ? -0.543 33.031 23.797 1 96.88 498 PRO B O 1
ATOM 8882 N N . PHE B 1 499 ? -1.931 33.469 22.109 1 98.44 499 PHE B N 1
ATOM 8883 C CA . PHE B 1 499 ? -0.947 34.219 21.344 1 98.44 499 PHE B CA 1
ATOM 8884 C C . PHE B 1 499 ? -0.54 35.5 22.078 1 98.44 499 PHE B C 1
ATOM 8886 O O . PHE B 1 499 ? -1.396 36.25 22.531 1 98.44 499 PHE B O 1
ATOM 8893 N N . PRO B 1 500 ? 0.736 35.75 22.219 1 97.88 500 PRO B N 1
ATOM 8894 C CA . PRO B 1 500 ? 1.186 36.969 22.906 1 97.88 500 PRO B CA 1
ATOM 8895 C C . PRO B 1 500 ? 1.186 38.188 22 1 97.88 500 PRO B C 1
ATOM 8897 O O . PRO B 1 500 ? 2.217 38.531 21.406 1 97.88 500 PRO B O 1
ATOM 8900 N N . TRP B 1 501 ? 0.148 38.969 21.969 1 97.31 501 TRP B N 1
ATOM 8901 C CA . TRP B 1 501 ? 0.017 40.094 21.062 1 97.31 501 TRP B CA 1
ATOM 8902 C C . TRP B 1 501 ? 0.853 41.281 21.531 1 97.31 501 TRP B C 1
ATOM 8904 O O . TRP B 1 501 ? 1.074 42.25 20.781 1 97.31 501 TRP B O 1
ATOM 8914 N N . ASP B 1 502 ? 1.343 41.219 22.859 1 96.44 502 ASP B N 1
ATOM 8915 C CA . ASP B 1 502 ? 2.35 42.188 23.312 1 96.44 502 ASP B CA 1
ATOM 8916 C C . ASP B 1 502 ? 3.686 41.938 22.609 1 96.44 502 ASP B C 1
ATOM 8918 O O . ASP B 1 502 ? 4.348 40.906 22.844 1 96.44 502 ASP B O 1
ATOM 8922 N N . LYS B 1 503 ? 4.113 42.812 21.859 1 96.62 503 LYS B N 1
ATOM 8923 C CA . LYS B 1 503 ? 5.305 42.688 21.016 1 96.62 503 LYS B CA 1
ATOM 8924 C C . LYS B 1 503 ? 6.535 42.375 21.875 1 96.62 503 LYS B C 1
ATOM 8926 O O . LYS B 1 503 ? 7.461 41.719 21.422 1 96.62 503 LYS B O 1
ATOM 8931 N N . THR B 1 504 ? 6.531 42.875 23.109 1 96.69 504 THR B N 1
ATOM 8932 C CA . THR B 1 504 ? 7.68 42.688 23.984 1 96.69 504 THR B CA 1
ATOM 8933 C C . THR B 1 504 ? 7.816 41.219 24.391 1 96.69 504 THR B C 1
ATOM 8935 O O . THR B 1 504 ? 8.875 40.781 24.875 1 96.69 504 THR B O 1
ATOM 8938 N N . GLN B 1 505 ? 6.805 40.438 24.141 1 96.44 505 GLN B N 1
ATOM 8939 C CA . GLN B 1 505 ? 6.809 39.031 24.516 1 96.44 505 GLN B CA 1
ATOM 8940 C C . GLN B 1 505 ? 7.055 38.156 23.297 1 96.44 505 GLN B C 1
ATOM 8942 O O . GLN B 1 505 ? 7.023 36.938 23.406 1 96.44 505 GLN B O 1
ATOM 8947 N N . GLN B 1 506 ? 7.309 38.781 22.203 1 97.75 506 GLN B N 1
ATOM 8948 C CA . GLN B 1 506 ? 7.488 38.031 20.953 1 97.75 506 GLN B CA 1
ATOM 8949 C C . GLN B 1 506 ? 8.969 37.938 20.594 1 97.75 506 GLN B C 1
ATOM 8951 O O . GLN B 1 506 ? 9.742 38.844 20.844 1 97.75 506 GLN B O 1
ATOM 8956 N N . ASP B 1 507 ? 9.383 36.812 20.109 1 98.12 507 ASP B N 1
ATOM 8957 C CA . ASP B 1 507 ? 10.695 36.656 19.5 1 98.12 507 ASP B CA 1
ATOM 8958 C C . ASP B 1 507 ? 10.75 37.312 18.125 1 98.12 507 ASP B C 1
ATOM 8960 O O . ASP B 1 507 ? 10.461 36.688 17.109 1 98.12 507 ASP B O 1
ATOM 8964 N N . GLY B 1 508 ? 11.211 38.531 18.094 1 97.75 508 GLY B N 1
ATOM 8965 C CA . GLY B 1 508 ? 11.195 39.344 16.875 1 97.75 508 GLY B CA 1
ATOM 8966 C C . GLY B 1 508 ? 12.094 38.781 15.789 1 97.75 508 GLY B C 1
ATOM 8967 O O . GLY B 1 508 ? 11.797 38.906 14.602 1 97.75 508 GLY B O 1
ATOM 8968 N N . GLU B 1 509 ? 13.195 38.219 16.156 1 97.5 509 GLU B N 1
ATOM 8969 C CA . GLU B 1 509 ? 14.117 37.625 15.195 1 97.5 509 GLU B CA 1
ATOM 8970 C C . GLU B 1 509 ? 13.492 36.406 14.516 1 97.5 509 GLU B C 1
ATOM 8972 O O . GLU B 1 509 ? 13.648 36.219 13.305 1 97.5 509 GLU B O 1
ATOM 8977 N N . LEU B 1 510 ? 12.852 35.625 15.297 1 98.38 510 LEU B N 1
ATOM 8978 C CA . LEU B 1 510 ? 12.18 34.469 14.75 1 98.38 510 LEU B CA 1
ATOM 8979 C C . LEU B 1 510 ? 11.047 34.875 13.812 1 98.38 510 LEU B C 1
ATOM 8981 O O . LEU B 1 510 ? 10.883 34.281 12.734 1 98.38 510 LEU B O 1
ATOM 8985 N N . LEU B 1 511 ? 10.281 35.844 14.234 1 98.75 511 LEU B N 1
ATOM 8986 C CA . LEU B 1 511 ? 9.203 36.375 13.398 1 98.75 511 LEU B CA 1
ATOM 8987 C C . LEU B 1 511 ? 9.742 36.844 12.055 1 98.75 511 LEU B C 1
ATOM 8989 O O . LEU B 1 511 ? 9.156 36.562 11.008 1 98.75 511 LEU B O 1
ATOM 8993 N N . ALA B 1 512 ? 10.852 37.562 12.094 1 98.56 512 ALA B N 1
ATOM 8994 C CA . ALA B 1 512 ? 11.477 38.062 10.875 1 98.56 512 ALA B CA 1
ATOM 8995 C C . ALA B 1 512 ? 11.906 36.906 9.969 1 98.56 512 ALA B C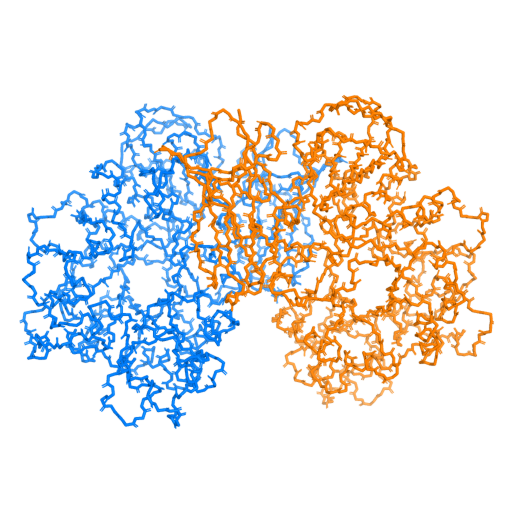 1
ATOM 8997 O O . ALA B 1 512 ? 11.805 37 8.742 1 98.56 512 ALA B O 1
ATOM 8998 N N . LEU B 1 513 ? 12.43 35.875 10.562 1 98.44 513 LEU B N 1
ATOM 8999 C CA . LEU B 1 513 ? 12.828 34.719 9.789 1 98.44 513 LEU B CA 1
ATOM 9000 C C . LEU B 1 513 ? 11.641 34.094 9.062 1 98.44 513 LEU B C 1
ATOM 9002 O O . LEU B 1 513 ? 11.711 33.844 7.859 1 98.44 513 LEU B O 1
ATOM 9006 N N . TYR B 1 514 ? 10.547 33.844 9.805 1 98.88 514 TYR B N 1
ATOM 9007 C CA . TYR B 1 514 ? 9.352 33.281 9.188 1 98.88 514 TYR B CA 1
ATOM 9008 C C . TYR B 1 514 ? 8.875 34.156 8.031 1 98.88 514 TYR B C 1
ATOM 9010 O O . TYR B 1 514 ? 8.461 33.656 6.988 1 98.88 514 TYR B O 1
ATOM 9018 N N . GLN B 1 515 ? 8.938 35.5 8.211 1 98.81 515 GLN B N 1
ATOM 9019 C CA . GLN B 1 515 ? 8.531 36.406 7.156 1 98.81 515 GLN B CA 1
ATOM 9020 C C . GLN B 1 515 ? 9.43 36.281 5.93 1 98.81 515 GLN B C 1
ATOM 9022 O O . GLN B 1 515 ? 8.938 36.25 4.797 1 98.81 515 GLN B O 1
ATOM 9027 N N . ARG B 1 516 ? 10.719 36.156 6.148 1 98.56 516 ARG B N 1
ATOM 9028 C CA . ARG B 1 516 ? 11.656 36 5.039 1 98.56 516 ARG B CA 1
ATOM 9029 C C . ARG B 1 516 ? 11.43 34.688 4.32 1 98.56 516 ARG B C 1
ATOM 9031 O O . ARG B 1 516 ? 11.469 34.625 3.09 1 98.56 516 ARG B O 1
ATOM 9038 N N . LEU B 1 517 ? 11.203 33.625 5.066 1 98.81 517 LEU B N 1
ATOM 9039 C CA . LEU B 1 517 ? 10.984 32.312 4.484 1 98.81 517 LEU B CA 1
ATOM 9040 C C . LEU B 1 517 ? 9.695 32.281 3.67 1 98.81 517 LEU B C 1
ATOM 9042 O O . LEU B 1 517 ? 9.664 31.703 2.58 1 98.81 517 LEU B O 1
ATOM 9046 N N . ALA B 1 518 ? 8.656 32.875 4.203 1 98.88 518 ALA B N 1
ATOM 9047 C CA . ALA B 1 518 ? 7.398 32.938 3.465 1 98.88 518 ALA B CA 1
ATOM 9048 C C . ALA B 1 518 ? 7.566 33.719 2.162 1 98.88 518 ALA B C 1
ATOM 9050 O O . ALA B 1 518 ? 7.078 33.281 1.112 1 98.88 518 ALA B O 1
ATOM 9051 N N . ARG B 1 519 ? 8.227 34.844 2.256 1 98.44 519 ARG B N 1
ATOM 9052 C CA . ARG B 1 519 ? 8.484 35.656 1.064 1 98.44 519 ARG B CA 1
ATOM 9053 C C . ARG B 1 519 ? 9.273 34.844 0.028 1 98.44 519 ARG B C 1
ATOM 9055 O O . ARG B 1 519 ? 8.969 34.906 -1.165 1 98.44 519 ARG B O 1
ATOM 9062 N N . LEU B 1 520 ? 10.281 34.188 0.509 1 98.38 520 LEU B N 1
ATOM 9063 C CA . LEU B 1 520 ? 11.102 33.344 -0.377 1 98.38 520 LEU B CA 1
ATOM 9064 C C . LEU B 1 520 ? 10.258 32.281 -1.057 1 98.38 520 LEU B C 1
ATOM 9066 O O . LEU B 1 520 ? 10.375 32.062 -2.266 1 98.38 520 LEU B O 1
ATOM 9070 N N . ARG B 1 521 ? 9.438 31.594 -0.315 1 98.62 521 ARG B N 1
ATOM 9071 C CA . ARG B 1 521 ? 8.609 30.531 -0.875 1 98.62 521 ARG B CA 1
ATOM 9072 C C . ARG B 1 521 ? 7.645 31.078 -1.92 1 98.62 521 ARG B C 1
ATOM 9074 O O . ARG B 1 521 ? 7.461 30.484 -2.98 1 98.62 521 ARG B O 1
ATOM 9081 N N . HIS B 1 522 ? 7.051 32.25 -1.653 1 98.31 522 HIS B N 1
ATOM 9082 C CA . HIS B 1 522 ? 6.109 32.875 -2.59 1 98.31 522 HIS B CA 1
ATOM 9083 C C . HIS B 1 522 ? 6.781 33.188 -3.922 1 98.31 522 HIS B C 1
ATOM 9085 O O . HIS B 1 522 ? 6.16 33.062 -4.98 1 98.31 522 HIS B O 1
ATOM 9091 N N . ARG B 1 523 ? 8.016 33.5 -3.832 1 97.12 523 ARG B N 1
ATOM 9092 C CA . ARG B 1 523 ? 8.688 33.969 -5.047 1 97.12 523 ARG B CA 1
ATOM 9093 C C . ARG B 1 523 ? 9.328 32.781 -5.793 1 97.12 523 ARG B C 1
ATOM 9095 O O . ARG B 1 523 ? 9.672 32.906 -6.969 1 97.12 523 ARG B O 1
ATOM 9102 N N . SER B 1 524 ? 9.523 31.672 -5.137 1 98 524 SER B N 1
ATOM 9103 C CA . SER B 1 524 ? 10.273 30.562 -5.707 1 98 524 SER B CA 1
ATOM 9104 C C . SER B 1 524 ? 9.336 29.469 -6.227 1 98 524 SER B C 1
ATOM 9106 O O . SER B 1 524 ? 8.672 28.797 -5.441 1 98 524 SER B O 1
ATOM 9108 N N . ARG B 1 525 ? 9.328 29.234 -7.5 1 97.62 525 ARG B N 1
ATOM 9109 C CA . ARG B 1 525 ? 8.539 28.141 -8.062 1 97.62 525 ARG B CA 1
ATOM 9110 C C . ARG B 1 525 ? 9.117 26.797 -7.668 1 97.62 525 ARG B C 1
ATOM 9112 O O . ARG B 1 525 ? 8.367 25.828 -7.48 1 97.62 525 ARG B O 1
ATOM 9119 N N . ALA B 1 526 ? 10.453 26.688 -7.488 1 98.06 526 ALA B N 1
ATOM 9120 C CA . ALA B 1 526 ? 11.109 25.453 -7.078 1 98.06 526 ALA B CA 1
ATOM 9121 C C . ALA B 1 526 ? 10.625 25 -5.703 1 98.06 526 ALA B C 1
ATOM 9123 O O . ALA B 1 526 ? 10.453 23.797 -5.465 1 98.06 526 ALA B O 1
ATOM 9124 N N . LEU B 1 527 ? 10.344 25.969 -4.844 1 98.62 527 LEU B N 1
ATOM 9125 C CA . LEU B 1 527 ? 9.898 25.609 -3.498 1 98.62 527 LEU B CA 1
ATOM 9126 C C . LEU B 1 527 ? 8.414 25.25 -3.492 1 98.62 527 LEU B C 1
ATOM 9128 O O . LEU B 1 527 ? 7.973 24.469 -2.65 1 98.62 527 LEU B O 1
ATOM 9132 N N . ARG B 1 528 ? 7.645 25.75 -4.48 1 98.44 528 ARG B N 1
ATOM 9133 C CA . ARG B 1 528 ? 6.203 25.531 -4.492 1 98.44 528 ARG B CA 1
ATOM 9134 C C . ARG B 1 528 ? 5.836 24.359 -5.387 1 98.44 528 ARG B C 1
ATOM 9136 O O . ARG B 1 528 ? 4.883 23.625 -5.109 1 98.44 528 ARG B O 1
ATOM 9143 N N . SER B 1 529 ? 6.625 24.078 -6.484 1 97.88 529 SER B N 1
ATOM 9144 C CA . SER B 1 529 ? 6.223 23.109 -7.492 1 97.88 529 SER B CA 1
ATOM 9145 C C . SER B 1 529 ? 7.371 22.172 -7.848 1 97.88 529 SER B C 1
ATOM 9147 O O . SER B 1 529 ? 7.191 21.219 -8.617 1 97.88 529 SER B O 1
ATOM 9149 N N . GLY B 1 530 ? 8.5 22.375 -7.305 1 98.25 530 GLY B N 1
ATOM 9150 C CA . GLY B 1 530 ? 9.695 21.656 -7.746 1 98.25 530 GLY B CA 1
ATOM 9151 C C . GLY B 1 530 ? 9.828 20.281 -7.125 1 98.25 530 GLY B C 1
ATOM 9152 O O . GLY B 1 530 ? 9.133 19.953 -6.164 1 98.25 530 GLY B O 1
ATOM 9153 N N . ALA B 1 531 ? 10.664 19.484 -7.719 1 98.06 531 ALA B N 1
ATOM 9154 C CA . ALA B 1 531 ? 11.047 18.172 -7.184 1 98.06 531 ALA B CA 1
ATOM 9155 C C . ALA B 1 531 ? 12.125 18.312 -6.117 1 98.06 531 ALA B C 1
ATOM 9157 O O . ALA B 1 531 ? 12.695 19.391 -5.934 1 98.06 531 ALA B O 1
ATOM 9158 N N . CYS B 1 532 ? 12.289 17.266 -5.395 1 98.25 532 CYS B N 1
ATOM 9159 C CA . CYS B 1 532 ? 13.227 17.281 -4.277 1 98.25 532 CYS B CA 1
ATOM 9160 C C . CYS B 1 532 ? 14.211 16.125 -4.387 1 98.25 532 CYS B C 1
ATOM 9162 O O . CYS B 1 532 ? 13.828 15 -4.738 1 98.25 532 CYS B O 1
ATOM 9164 N N . GLN B 1 533 ? 15.453 16.375 -4.141 1 97.56 533 GLN B N 1
ATOM 9165 C CA . GLN B 1 533 ? 16.484 15.352 -4.066 1 97.56 533 GLN B CA 1
ATOM 9166 C C . GLN B 1 533 ? 17.406 15.586 -2.875 1 97.56 533 GLN B C 1
ATOM 9168 O O . GLN B 1 533 ? 17.984 16.672 -2.734 1 97.56 533 GLN B O 1
ATOM 9173 N N . VAL B 1 534 ? 17.531 14.57 -1.998 1 98.12 534 VAL B N 1
ATOM 9174 C CA . VAL B 1 534 ? 18.547 14.625 -0.96 1 98.12 534 VAL B CA 1
ATOM 9175 C C . VAL B 1 534 ? 19.922 14.391 -1.579 1 98.12 534 VAL B C 1
ATOM 9177 O O . VAL B 1 534 ? 20.188 13.344 -2.168 1 98.12 534 VAL B O 1
ATOM 9180 N N . VAL B 1 535 ? 20.812 15.359 -1.442 1 96.81 535 VAL B N 1
ATOM 9181 C CA . VAL B 1 535 ? 22.094 15.312 -2.146 1 96.81 535 VAL B CA 1
ATOM 9182 C C . VAL B 1 535 ? 23.188 14.82 -1.201 1 96.81 535 VAL B C 1
ATOM 9184 O O . VAL B 1 535 ? 24.219 14.312 -1.647 1 96.81 535 VAL B O 1
ATOM 9187 N N . TYR B 1 536 ? 23 15.094 0.046 1 98 536 TYR B N 1
ATOM 9188 C CA . TYR B 1 536 ? 23.953 14.672 1.067 1 98 536 TYR B CA 1
ATOM 9189 C C . TYR B 1 536 ? 23.266 14.469 2.408 1 98 536 TYR B C 1
ATOM 9191 O O . TYR B 1 536 ? 22.5 15.328 2.857 1 98 536 TYR B O 1
ATOM 9199 N N . ALA B 1 537 ? 23.453 13.375 3.074 1 98.62 537 ALA B N 1
ATOM 9200 C CA . ALA B 1 537 ? 22.906 13.086 4.398 1 98.62 537 ALA B CA 1
ATOM 9201 C C . ALA B 1 537 ? 23.828 12.156 5.176 1 98.62 537 ALA B C 1
ATOM 9203 O O . ALA B 1 537 ? 23.844 10.945 4.938 1 98.62 537 ALA B O 1
ATOM 9204 N N . LYS B 1 538 ? 24.594 12.648 6.07 1 98.25 538 LYS B N 1
ATOM 9205 C CA . LYS B 1 538 ? 25.531 11.891 6.898 1 98.25 538 LYS B CA 1
ATOM 9206 C C . LYS B 1 538 ? 25.719 12.562 8.258 1 98.25 538 LYS B C 1
ATOM 9208 O O . LYS B 1 538 ? 25.969 13.766 8.328 1 98.25 538 LYS B O 1
ATOM 9213 N N . GLY B 1 539 ? 25.625 11.742 9.25 1 97.81 539 GLY B N 1
ATOM 9214 C CA . GLY B 1 539 ? 25.844 12.273 10.586 1 97.81 539 GLY B CA 1
ATOM 9215 C C . GLY B 1 539 ? 24.922 13.43 10.93 1 97.81 539 GLY B C 1
ATOM 9216 O O . GLY B 1 539 ? 23.703 13.266 10.945 1 97.81 539 GLY B O 1
ATOM 9217 N N . ASP B 1 540 ? 25.516 14.656 11.016 1 98.25 540 ASP B N 1
ATOM 9218 C CA . ASP B 1 540 ? 24.766 15.805 11.523 1 98.25 540 ASP B CA 1
ATOM 9219 C C . ASP B 1 540 ? 24.344 16.734 10.375 1 98.25 540 ASP B C 1
ATOM 9221 O O . ASP B 1 540 ? 23.688 17.75 10.602 1 98.25 540 ASP B O 1
ATOM 9225 N N . VAL B 1 541 ? 24.688 16.328 9.125 1 98.56 541 VAL B N 1
ATOM 9226 C CA . VAL B 1 541 ? 24.484 17.25 8.016 1 98.56 541 VAL B CA 1
ATOM 9227 C C . VAL B 1 541 ? 23.469 16.672 7.031 1 98.56 541 VAL B C 1
ATOM 9229 O O . VAL B 1 541 ? 23.609 15.531 6.578 1 98.56 541 VAL B O 1
ATOM 9232 N N . PHE B 1 542 ? 22.438 17.391 6.766 1 98.69 542 PHE B N 1
ATOM 9233 C CA . PHE B 1 542 ? 21.359 17.062 5.828 1 98.69 542 PHE B CA 1
ATOM 9234 C C . PHE B 1 542 ? 21.266 18.109 4.73 1 98.69 542 PHE B C 1
ATOM 9236 O O . PHE B 1 542 ? 21 19.281 5.008 1 98.69 542 PHE B O 1
ATOM 9243 N N . VAL B 1 543 ? 21.5 17.734 3.445 1 98.62 543 VAL B N 1
ATOM 9244 C CA . VAL B 1 543 ? 21.469 18.672 2.324 1 98.62 543 VAL B CA 1
ATOM 9245 C C . VAL B 1 543 ? 20.5 18.156 1.258 1 98.62 543 VAL B C 1
ATOM 9247 O O . VAL B 1 543 ? 20.594 17 0.824 1 98.62 543 VAL B O 1
ATOM 9250 N N . PHE B 1 544 ? 19.578 18.938 0.854 1 98.5 544 PHE B N 1
ATOM 9251 C CA . PHE B 1 544 ? 18.688 18.578 -0.239 1 98.5 544 PHE B CA 1
ATOM 9252 C C . PHE B 1 544 ? 18.5 19.75 -1.195 1 98.5 544 PHE B C 1
ATOM 9254 O O . PHE B 1 544 ? 18.844 20.891 -0.866 1 98.5 544 PHE B O 1
ATOM 9261 N N . THR B 1 545 ? 18.031 19.469 -2.369 1 97.75 545 THR B N 1
ATOM 9262 C CA . THR B 1 545 ? 17.797 20.5 -3.383 1 97.75 545 THR B CA 1
ATOM 9263 C C . THR B 1 545 ? 16.359 20.406 -3.914 1 97.75 545 THR B C 1
ATOM 9265 O O . THR B 1 545 ? 15.766 19.328 -3.941 1 97.75 545 THR B O 1
ATOM 9268 N N . ARG B 1 546 ? 15.727 21.547 -4.141 1 98.5 546 ARG B N 1
ATOM 9269 C CA . ARG B 1 546 ? 14.477 21.688 -4.875 1 98.5 546 ARG B CA 1
ATOM 9270 C C . ARG B 1 546 ? 14.734 22.172 -6.301 1 98.5 546 ARG B C 1
ATOM 9272 O O . ARG B 1 546 ? 15.508 23.109 -6.516 1 98.5 546 ARG B O 1
ATOM 9279 N N . VAL B 1 547 ? 14.094 21.422 -7.242 1 97.62 547 VAL B N 1
ATOM 9280 C CA . VAL B 1 547 ? 14.414 21.672 -8.641 1 97.62 547 VAL B CA 1
ATOM 9281 C C . VAL B 1 547 ? 13.133 21.938 -9.43 1 97.62 547 VAL B C 1
ATOM 9283 O O . VAL B 1 547 ? 12.188 21.141 -9.367 1 97.62 547 VAL B O 1
ATOM 9286 N N . PHE B 1 548 ? 13.125 22.984 -10.148 1 96.75 548 PHE B N 1
ATOM 9287 C CA . PHE B 1 548 ? 12.062 23.281 -11.102 1 96.75 548 PHE B CA 1
ATOM 9288 C C . PHE B 1 548 ? 12.617 24.016 -12.312 1 96.75 548 PHE B C 1
ATOM 9290 O O . PHE B 1 548 ? 13.062 25.156 -12.211 1 96.75 548 PHE B O 1
ATOM 9297 N N . ARG B 1 549 ? 12.594 23.375 -13.508 1 93.56 549 ARG B N 1
ATOM 9298 C CA . ARG B 1 549 ? 13.203 23.922 -14.711 1 93.56 549 ARG B CA 1
ATOM 9299 C C . ARG B 1 549 ? 14.633 24.375 -14.445 1 93.56 549 ARG B C 1
ATOM 9301 O O . ARG B 1 549 ? 15.469 23.594 -13.984 1 93.56 549 ARG B O 1
ATOM 9308 N N . GLN B 1 550 ? 14.906 25.688 -14.508 1 93.5 550 GLN B N 1
ATOM 9309 C CA . GLN B 1 550 ? 16.266 26.172 -14.312 1 93.5 550 GLN B CA 1
ATOM 9310 C C . GLN B 1 550 ? 16.5 26.609 -12.867 1 93.5 550 GLN B C 1
ATOM 9312 O O . GLN B 1 550 ? 17.641 26.781 -12.43 1 93.5 550 GLN B O 1
ATOM 9317 N N . GLU B 1 551 ? 15.477 26.719 -12.133 1 96.56 551 GLU B N 1
ATOM 9318 C CA . GLU B 1 551 ? 15.602 27.188 -10.758 1 96.56 551 GLU B CA 1
ATOM 9319 C C . GLU B 1 551 ? 16.047 26.062 -9.828 1 96.56 551 GLU B C 1
ATOM 9321 O O . GLU B 1 551 ? 15.562 24.938 -9.945 1 96.56 551 GLU B O 1
ATOM 9326 N N . ARG B 1 552 ? 17.062 26.359 -9.008 1 96.56 552 ARG B N 1
ATOM 9327 C CA . ARG B 1 552 ? 17.547 25.453 -7.984 1 96.56 552 ARG B CA 1
ATOM 9328 C C . ARG B 1 552 ? 17.594 26.125 -6.617 1 96.56 552 ARG B C 1
ATOM 9330 O O . ARG B 1 552 ? 17.969 27.297 -6.508 1 96.56 552 ARG B O 1
ATOM 9337 N N . VAL B 1 553 ? 17.078 25.453 -5.664 1 97.94 553 VAL B N 1
ATOM 9338 C CA . VAL B 1 553 ? 17.25 25.875 -4.273 1 97.94 553 VAL B CA 1
ATOM 9339 C C . VAL B 1 553 ? 17.969 24.781 -3.494 1 97.94 553 VAL B C 1
ATOM 9341 O O . VAL B 1 553 ? 17.5 23.656 -3.391 1 97.94 553 VAL B O 1
ATOM 9344 N N . LEU B 1 554 ? 19.172 25.047 -3.008 1 97.56 554 LEU B N 1
ATOM 9345 C CA . LEU B 1 554 ? 19.969 24.141 -2.188 1 97.56 554 LEU B CA 1
ATOM 9346 C C . LEU B 1 554 ? 19.844 24.484 -0.708 1 97.56 554 LEU B C 1
ATOM 9348 O O . LEU B 1 554 ? 20.078 25.625 -0.31 1 97.56 554 LEU B O 1
ATOM 9352 N N . VAL B 1 555 ? 19.406 23.578 0.069 1 98.62 555 VAL B N 1
ATOM 9353 C CA . VAL B 1 555 ? 19.219 23.75 1.505 1 98.62 555 VAL B CA 1
ATOM 9354 C C . VAL B 1 555 ? 20.188 22.859 2.268 1 98.62 555 VAL B C 1
ATOM 9356 O O . VAL B 1 555 ? 20.281 21.656 1.988 1 98.62 555 VAL B O 1
ATOM 9359 N N . ALA B 1 556 ? 20.922 23.375 3.199 1 98.44 556 ALA B N 1
ATOM 9360 C CA . ALA B 1 556 ? 21.859 22.625 4.031 1 98.44 556 ALA B CA 1
ATOM 9361 C C . ALA B 1 556 ? 21.594 22.875 5.516 1 98.44 556 ALA B C 1
ATOM 9363 O O . ALA B 1 556 ? 21.547 24.031 5.957 1 98.44 556 ALA B O 1
ATOM 9364 N N . LEU B 1 557 ? 21.406 21.859 6.238 1 98.5 557 LEU B N 1
ATOM 9365 C CA . LEU B 1 557 ? 21.188 21.906 7.68 1 98.5 557 LEU B CA 1
ATOM 9366 C C . LEU B 1 557 ? 22.312 21.188 8.422 1 98.5 557 LEU B C 1
ATOM 9368 O O . LEU B 1 557 ? 22.609 20.031 8.125 1 98.5 557 LEU B O 1
ATOM 9372 N N . ASN B 1 558 ? 22.984 21.797 9.344 1 98.12 558 ASN B N 1
ATOM 9373 C CA . ASN B 1 558 ? 24.016 21.234 10.203 1 98.12 558 ASN B CA 1
ATOM 9374 C C . ASN B 1 558 ? 23.641 21.375 11.68 1 98.12 558 ASN B C 1
ATOM 9376 O O . ASN B 1 558 ? 23.703 22.469 12.234 1 98.12 558 ASN B O 1
ATOM 9380 N N . ARG B 1 559 ? 23.266 20.328 12.305 1 97.38 559 ARG B N 1
ATOM 9381 C CA . ARG B 1 559 ? 22.875 20.422 13.711 1 97.38 559 ARG B CA 1
ATOM 9382 C C . ARG B 1 559 ? 24.094 20.281 14.625 1 97.38 559 ARG B C 1
ATOM 9384 O O . ARG B 1 559 ? 23.969 20.375 15.844 1 97.38 559 ARG B O 1
ATOM 9391 N N . GLY B 1 560 ? 25.281 20.047 14.07 1 96.5 560 GLY B N 1
ATOM 9392 C CA . GLY B 1 560 ? 26.469 19.797 14.859 1 96.5 560 GLY B CA 1
ATOM 9393 C C . GLY B 1 560 ? 27.5 20.906 14.773 1 96.5 560 GLY B C 1
ATOM 9394 O O . GLY B 1 560 ? 27.125 22.078 14.672 1 96.5 560 GLY B O 1
ATOM 9395 N N . ALA B 1 561 ? 28.766 20.547 14.945 1 97.19 561 ALA B N 1
ATOM 9396 C CA . ALA B 1 561 ? 29.891 21.484 14.906 1 97.19 561 ALA B CA 1
ATOM 9397 C C . ALA B 1 561 ? 30.141 21.984 13.492 1 97.19 561 ALA B C 1
ATOM 9399 O O . ALA B 1 561 ? 29.641 21.406 12.523 1 97.19 561 ALA B O 1
ATOM 9400 N N . ALA B 1 562 ? 30.812 23.141 13.445 1 97.12 562 ALA B N 1
ATOM 9401 C CA . ALA B 1 562 ? 31.219 23.641 12.133 1 97.12 562 ALA B CA 1
ATOM 9402 C C . ALA B 1 562 ? 31.953 22.562 11.344 1 97.12 562 ALA B C 1
ATOM 9404 O O . ALA B 1 562 ? 32.75 21.812 11.906 1 97.12 562 ALA B O 1
ATOM 9405 N N . CYS B 1 563 ? 31.641 22.484 10.07 1 97.19 563 CYS B N 1
ATOM 9406 C CA . CYS B 1 563 ? 32.281 21.438 9.281 1 97.19 563 CYS B CA 1
ATOM 9407 C C . CYS B 1 563 ? 32.344 21.828 7.809 1 97.19 563 CYS B C 1
ATOM 9409 O O . CYS B 1 563 ? 31.75 22.828 7.395 1 97.19 563 CYS B O 1
ATOM 9411 N N . GLU B 1 564 ? 33.188 21.109 7.129 1 97.31 564 GLU B N 1
ATOM 9412 C CA . GLU B 1 564 ? 33.312 21.172 5.676 1 97.31 564 GLU B CA 1
ATOM 9413 C C . GLU B 1 564 ? 32.969 19.828 5.039 1 97.31 564 GLU B C 1
ATOM 9415 O O . GLU B 1 564 ? 33.469 18.781 5.441 1 97.31 564 GLU B O 1
ATOM 9420 N N . ILE B 1 565 ? 32 19.828 4.141 1 97.31 565 ILE B N 1
ATOM 9421 C CA . ILE B 1 565 ? 31.641 18.594 3.467 1 97.31 565 ILE B CA 1
ATOM 9422 C C . ILE B 1 565 ? 31.828 18.75 1.961 1 97.31 565 ILE B C 1
ATOM 9424 O O . ILE B 1 565 ? 31.875 19.859 1.443 1 97.31 565 ILE B O 1
ATOM 9428 N N . THR B 1 566 ? 31.984 17.641 1.283 1 96.94 566 THR B N 1
ATOM 9429 C CA . THR B 1 566 ? 32.031 17.578 -0.174 1 96.94 566 THR B CA 1
ATOM 9430 C C . THR B 1 566 ? 30.781 16.938 -0.738 1 96.94 566 THR B C 1
ATOM 9432 O O . THR B 1 566 ? 30.5 15.766 -0.472 1 96.94 566 THR B O 1
ATOM 9435 N N . LEU B 1 567 ? 30.016 17.688 -1.466 1 96.06 567 LEU B N 1
ATOM 9436 C CA . LEU B 1 567 ? 28.828 17.156 -2.129 1 96.06 567 LEU B CA 1
ATOM 9437 C C . LEU B 1 567 ? 29.219 16.234 -3.281 1 96.06 567 LEU B C 1
ATOM 9439 O O . LEU B 1 567 ? 30.219 16.484 -3.959 1 96.06 567 LEU B O 1
ATOM 9443 N N . PRO B 1 568 ? 28.453 15.172 -3.455 1 94.25 568 PRO B N 1
ATOM 9444 C CA . PRO B 1 568 ? 28.688 14.391 -4.672 1 94.25 568 PRO B CA 1
ATOM 9445 C C . PRO B 1 568 ? 28.422 15.188 -5.945 1 94.25 568 PRO B C 1
ATOM 9447 O O . PRO B 1 568 ? 27.578 16.078 -5.949 1 94.25 568 PRO B O 1
ATOM 9450 N N . PHE B 1 569 ? 29.109 14.82 -6.984 1 92.75 569 PHE B N 1
ATOM 9451 C CA . PHE B 1 569 ? 28.859 15.461 -8.273 1 92.75 569 PHE B CA 1
ATOM 9452 C C . PHE B 1 569 ? 27.422 15.266 -8.703 1 92.75 569 PHE B C 1
ATOM 9454 O O . PHE B 1 569 ? 26.875 14.156 -8.602 1 92.75 569 PHE B O 1
ATOM 9461 N N . SER B 1 570 ? 26.844 16.312 -9.195 1 93.88 570 SER B N 1
ATOM 9462 C CA . SER B 1 570 ? 25.516 16.281 -9.781 1 93.88 570 SER B CA 1
ATOM 9463 C C . SER B 1 570 ? 25.375 17.312 -10.898 1 93.88 570 SER B C 1
ATOM 9465 O O . SER B 1 570 ? 25.625 18.5 -10.688 1 93.88 570 SER B O 1
ATOM 9467 N N . PRO B 1 571 ? 24.969 16.797 -12.039 1 93.25 571 PRO B N 1
ATOM 9468 C CA . PRO B 1 571 ? 24.719 17.766 -13.117 1 93.25 571 PRO B CA 1
ATOM 9469 C C . PRO B 1 571 ? 23.609 18.75 -12.781 1 93.25 571 PRO B C 1
ATOM 9471 O O . PRO B 1 571 ? 23.469 19.781 -13.43 1 93.25 571 PRO B O 1
ATOM 9474 N N . LEU B 1 572 ? 22.812 18.438 -11.797 1 91.62 572 LEU B N 1
ATOM 9475 C CA . LEU B 1 572 ? 21.734 19.328 -11.375 1 91.62 572 LEU B CA 1
ATOM 9476 C C . LEU B 1 572 ? 22.297 20.562 -10.656 1 91.62 572 LEU B C 1
ATOM 9478 O O . LEU B 1 572 ? 21.625 21.594 -10.602 1 91.62 572 LEU B O 1
ATOM 9482 N N . LEU B 1 573 ? 23.469 20.438 -10.141 1 91.69 573 LEU B N 1
ATOM 9483 C CA . LEU B 1 573 ? 24.016 21.484 -9.281 1 91.69 573 LEU B CA 1
ATOM 9484 C C . LEU B 1 573 ? 25.266 22.094 -9.898 1 91.69 573 LEU B C 1
ATOM 9486 O O . LEU B 1 573 ? 25.797 23.078 -9.391 1 91.69 573 LEU B O 1
ATOM 9490 N N . ASP B 1 574 ? 25.719 21.562 -10.977 1 86.94 574 ASP B N 1
ATOM 9491 C CA . ASP B 1 574 ? 27.016 21.938 -11.531 1 86.94 574 ASP B CA 1
ATOM 9492 C C . ASP B 1 574 ? 26.953 23.281 -12.25 1 86.94 574 ASP B C 1
ATOM 9494 O O . ASP B 1 574 ? 25.953 23.578 -12.906 1 86.94 574 ASP B O 1
ATOM 9498 N N . ASP B 1 575 ? 28.031 24 -12.047 1 81.94 575 ASP B N 1
ATOM 9499 C CA . ASP B 1 575 ? 28.312 25.234 -12.781 1 81.94 575 ASP B CA 1
ATOM 9500 C C . ASP B 1 575 ? 27.172 26.234 -12.617 1 81.94 575 ASP B C 1
ATOM 9502 O O . ASP B 1 575 ? 26.703 26.812 -13.602 1 81.94 575 ASP B O 1
ATOM 9506 N N . ARG B 1 576 ? 26.75 26.391 -11.336 1 87.19 576 ARG B N 1
ATOM 9507 C CA . ARG B 1 576 ? 25.688 27.359 -11.078 1 87.19 576 ARG B CA 1
ATOM 9508 C C . ARG B 1 576 ? 26.188 28.5 -10.211 1 87.19 576 ARG B C 1
ATOM 9510 O O . ARG B 1 576 ? 27.125 28.328 -9.422 1 87.19 576 ARG B O 1
ATOM 9517 N N . ALA B 1 577 ? 25.547 29.703 -10.43 1 90.5 577 ALA B N 1
ATOM 9518 C CA . ALA B 1 577 ? 25.75 30.844 -9.531 1 90.5 577 ALA B CA 1
ATOM 9519 C C . ALA B 1 577 ? 24.75 30.828 -8.391 1 90.5 577 ALA B C 1
ATOM 9521 O O . ALA B 1 577 ? 23.531 30.844 -8.625 1 90.5 577 ALA B O 1
ATOM 9522 N N . TRP B 1 578 ? 25.281 30.797 -7.23 1 93.81 578 TRP B N 1
ATOM 9523 C CA . TRP B 1 578 ? 24.406 30.656 -6.062 1 93.81 578 TRP B CA 1
ATOM 9524 C C . TRP B 1 578 ? 24.312 31.984 -5.309 1 93.81 578 TRP B C 1
ATOM 9526 O O . TRP B 1 578 ? 25.312 32.688 -5.125 1 93.81 578 TRP B O 1
ATOM 9536 N N . THR B 1 579 ? 23.109 32.375 -5.004 1 94 579 THR B N 1
ATOM 9537 C CA . THR B 1 579 ? 22.828 33.5 -4.105 1 94 579 THR B CA 1
ATOM 9538 C C . THR B 1 579 ? 22.406 32.969 -2.734 1 94 579 THR B C 1
ATOM 9540 O O . THR B 1 579 ? 21.5 32.125 -2.631 1 94 579 THR B O 1
ATOM 9543 N N . ARG B 1 580 ? 23.016 33.5 -1.749 1 95 580 ARG B N 1
ATOM 9544 C CA . ARG B 1 580 ? 22.641 33.125 -0.39 1 95 580 ARG B CA 1
ATOM 9545 C C . ARG B 1 580 ? 21.375 33.844 0.049 1 95 580 ARG B C 1
ATOM 9547 O O . ARG B 1 580 ? 21.344 35.062 0.108 1 95 580 ARG B O 1
ATOM 9554 N N . GLU B 1 581 ? 20.359 33.062 0.309 1 95.81 581 GLU B N 1
ATOM 9555 C CA . GLU B 1 581 ? 19.094 33.625 0.758 1 95.81 581 GLU B CA 1
ATOM 9556 C C . GLU B 1 581 ? 19.016 33.656 2.281 1 95.81 581 GLU B C 1
ATOM 9558 O O . GLU B 1 581 ? 18.359 34.531 2.855 1 95.81 581 GLU B O 1
ATOM 9563 N N . GLU B 1 582 ? 19.547 32.688 2.914 1 95.19 582 GLU B N 1
ATOM 9564 C CA . GLU B 1 582 ? 19.531 32.531 4.367 1 95.19 582 GLU B CA 1
ATOM 9565 C C . GLU B 1 582 ? 20.797 31.828 4.863 1 95.19 582 GLU B C 1
ATOM 9567 O O . GLU B 1 582 ? 21.312 30.922 4.191 1 95.19 582 GLU B O 1
ATOM 9572 N N . GLY B 1 583 ? 21.219 32.219 6.023 1 91 583 GLY B N 1
ATOM 9573 C CA . GLY B 1 583 ? 22.297 31.516 6.723 1 91 583 GLY B CA 1
ATOM 9574 C C . GLY B 1 583 ? 23.672 31.859 6.191 1 91 583 GLY B C 1
ATOM 9575 O O . GLY B 1 583 ? 23.797 32.594 5.199 1 91 583 GLY B O 1
ATOM 9576 N N . ASP B 1 584 ? 24.688 31.375 6.988 1 83.56 584 ASP B N 1
ATOM 9577 C CA . ASP B 1 584 ? 26.062 31.641 6.594 1 83.56 584 ASP B CA 1
ATOM 9578 C C . ASP B 1 584 ? 26.734 30.359 6.094 1 83.56 584 ASP B C 1
ATOM 9580 O O . ASP B 1 584 ? 26.844 29.375 6.828 1 83.56 584 ASP B O 1
ATOM 9584 N N . ALA B 1 585 ? 26.953 30.281 4.867 1 85.69 585 ALA B N 1
ATOM 9585 C CA . ALA B 1 585 ? 27.656 29.172 4.234 1 85.69 585 ALA B CA 1
ATOM 9586 C C . ALA B 1 585 ? 28.469 29.641 3.031 1 85.69 585 ALA B C 1
ATOM 9588 O O . ALA B 1 585 ? 28.25 30.75 2.525 1 85.69 585 ALA B O 1
ATOM 9589 N N . ALA B 1 586 ? 29.5 28.891 2.748 1 88 586 ALA B N 1
ATOM 9590 C CA . ALA B 1 586 ? 30.266 29.109 1.523 1 88 586 ALA B CA 1
ATOM 9591 C C . ALA B 1 586 ? 30.297 27.844 0.67 1 88 586 ALA B C 1
ATOM 9593 O O . ALA B 1 586 ? 30.578 26.75 1.172 1 88 586 ALA B O 1
ATOM 9594 N N . LEU B 1 587 ? 29.844 28.016 -0.504 1 90.44 587 LEU B N 1
ATOM 9595 C CA . LEU B 1 587 ? 29.922 26.922 -1.47 1 90.44 587 LEU B CA 1
ATOM 9596 C C . LEU B 1 587 ? 30.984 27.219 -2.533 1 90.44 587 LEU B C 1
ATOM 9598 O O . LEU B 1 587 ? 30.875 28.203 -3.264 1 90.44 587 LEU B O 1
ATOM 9602 N N . GLU B 1 588 ? 32.031 26.469 -2.539 1 89.38 588 GLU B N 1
ATOM 9603 C CA . GLU B 1 588 ? 33.094 26.531 -3.553 1 89.38 588 GLU B CA 1
ATOM 9604 C C . GLU B 1 588 ? 33.188 25.219 -4.309 1 89.38 588 GLU B C 1
ATOM 9606 O O . GLU B 1 588 ? 33.75 24.25 -3.787 1 89.38 588 GLU B O 1
ATOM 9611 N N . GLY B 1 589 ? 32.781 25.281 -5.582 1 87.88 589 GLY B N 1
ATOM 9612 C CA . GLY B 1 589 ? 32.656 24 -6.266 1 87.88 589 GLY B CA 1
ATOM 9613 C C . GLY B 1 589 ? 31.656 23.062 -5.605 1 87.88 589 GLY B C 1
ATOM 9614 O O . GLY B 1 589 ? 30.484 23.406 -5.449 1 87.88 589 GLY B O 1
ATOM 9615 N N . LEU B 1 590 ? 32.188 21.938 -5.164 1 91.44 590 LEU B N 1
ATOM 9616 C CA . LEU B 1 590 ? 31.359 20.953 -4.5 1 91.44 590 LEU B CA 1
ATOM 9617 C C . LEU B 1 590 ? 31.594 20.969 -2.992 1 91.44 590 LEU B C 1
ATOM 9619 O O . LEU B 1 590 ? 30.969 20.203 -2.256 1 91.44 590 LEU B O 1
ATOM 9623 N N . THR B 1 591 ? 32.406 21.844 -2.555 1 95.06 591 THR B N 1
ATOM 9624 C CA . THR B 1 591 ? 32.719 21.922 -1.134 1 95.06 591 THR B CA 1
ATOM 9625 C C . THR B 1 591 ? 31.828 22.922 -0.424 1 95.06 591 THR B C 1
ATOM 9627 O O . THR B 1 591 ? 31.766 24.094 -0.805 1 95.06 591 THR B O 1
ATOM 9630 N N . LEU B 1 592 ? 31.156 22.484 0.572 1 96.06 592 LEU B N 1
ATOM 9631 C CA . LEU B 1 592 ? 30.25 23.312 1.353 1 96.06 592 LEU B CA 1
ATOM 9632 C C . LEU B 1 592 ? 30.75 23.484 2.783 1 96.06 592 LEU B C 1
ATOM 9634 O O . LEU B 1 592 ? 30.984 22.484 3.48 1 96.06 592 LEU B O 1
ATOM 9638 N N . ARG B 1 593 ? 31.047 24.688 3.203 1 97.06 593 ARG B N 1
ATOM 9639 C CA . ARG B 1 593 ? 31.422 25.016 4.578 1 97.06 593 ARG B CA 1
ATOM 9640 C C . ARG B 1 593 ? 30.219 25.5 5.371 1 97.06 593 ARG B C 1
ATOM 9642 O O . ARG B 1 593 ? 29.531 26.438 4.961 1 97.06 593 ARG B O 1
ATOM 9649 N N . LEU B 1 594 ? 29.953 24.797 6.449 1 97.25 594 LEU B N 1
ATOM 9650 C CA . LEU B 1 594 ? 28.781 25.094 7.27 1 97.25 594 LEU B CA 1
ATOM 9651 C C . LEU B 1 594 ? 29.203 25.484 8.688 1 97.25 594 LEU B C 1
ATOM 9653 O O . LEU B 1 594 ? 30.078 24.844 9.273 1 97.25 594 LEU B O 1
ATOM 9657 N N . ALA B 1 595 ? 28.656 26.547 9.242 1 96.38 595 ALA B N 1
ATOM 9658 C CA . ALA B 1 595 ? 28.859 26.906 10.648 1 96.38 595 ALA B CA 1
ATOM 9659 C C . ALA B 1 595 ? 28.156 25.922 11.57 1 96.38 595 ALA B C 1
ATOM 9661 O O . ALA B 1 595 ? 27.359 25.094 11.117 1 96.38 595 ALA B O 1
ATOM 9662 N N . ALA B 1 596 ? 28.547 25.969 12.812 1 96.44 596 ALA B N 1
ATOM 9663 C CA . ALA B 1 596 ? 27.844 25.172 13.812 1 96.44 596 ALA B CA 1
ATOM 9664 C C . ALA B 1 596 ? 26.375 25.578 13.898 1 96.44 596 ALA B C 1
ATOM 9666 O O . ALA B 1 596 ? 26.047 26.766 13.984 1 96.44 596 ALA B O 1
ATOM 9667 N N . GLY B 1 597 ? 25.5 24.625 13.766 1 96.44 597 GLY B N 1
ATOM 9668 C CA . GLY B 1 597 ? 24.062 24.891 13.867 1 96.44 597 GLY B CA 1
ATOM 9669 C C . GLY B 1 597 ? 23.516 25.641 12.68 1 96.44 597 GLY B C 1
ATOM 9670 O O . GLY B 1 597 ? 22.469 26.297 12.781 1 96.44 597 GLY B O 1
ATOM 9671 N N . ALA B 1 598 ? 24.172 25.516 11.555 1 96.19 598 ALA B N 1
ATOM 9672 C CA . ALA B 1 598 ? 23.812 26.328 10.398 1 96.19 598 ALA B CA 1
ATOM 9673 C C . ALA B 1 598 ? 22.531 25.812 9.742 1 96.19 598 ALA B C 1
ATOM 9675 O O . ALA B 1 598 ? 22.281 24.609 9.703 1 96.19 598 ALA B O 1
ATOM 9676 N N . ALA B 1 599 ? 21.703 26.688 9.234 1 98 599 ALA B N 1
ATOM 9677 C CA . ALA B 1 599 ? 20.609 26.5 8.281 1 98 599 ALA B CA 1
ATOM 9678 C C . ALA B 1 599 ? 20.75 27.453 7.098 1 98 599 ALA B C 1
ATOM 9680 O O . ALA B 1 599 ? 20.609 28.672 7.258 1 98 599 ALA B O 1
ATOM 9681 N N . VAL B 1 600 ? 21.016 26.844 5.949 1 97.94 600 VAL B N 1
ATOM 9682 C CA . VAL B 1 600 ? 21.422 27.656 4.816 1 97.94 600 VAL B CA 1
ATOM 9683 C C . VAL B 1 600 ? 20.5 27.406 3.627 1 97.94 600 VAL B C 1
ATOM 9685 O O . VAL B 1 600 ? 20.094 26.266 3.385 1 97.94 600 VAL B O 1
ATOM 9688 N N . ILE B 1 601 ? 20.141 28.453 2.939 1 98.44 601 ILE B N 1
ATOM 9689 C CA . ILE B 1 601 ? 19.406 28.375 1.682 1 98.44 601 ILE B CA 1
ATOM 9690 C C . ILE B 1 601 ? 20.188 29.078 0.581 1 98.44 601 ILE B C 1
ATOM 9692 O O . ILE B 1 601 ? 20.453 30.281 0.678 1 98.44 601 ILE B O 1
ATOM 9696 N N . LEU B 1 602 ? 20.594 28.359 -0.361 1 97.06 602 LEU B N 1
ATOM 9697 C CA . LEU B 1 602 ? 21.219 28.922 -1.562 1 97.06 602 LEU B CA 1
ATOM 9698 C C . LEU B 1 602 ? 20.266 28.812 -2.756 1 97.06 602 LEU B C 1
ATOM 9700 O O . LEU B 1 602 ? 19.594 27.797 -2.93 1 97.06 602 LEU B O 1
ATOM 9704 N N . HIS B 1 603 ? 20.141 29.859 -3.498 1 96.44 603 HIS B N 1
ATOM 9705 C CA . HIS B 1 603 ? 19.188 29.953 -4.598 1 96.44 603 HIS B CA 1
ATOM 9706 C C . HIS B 1 603 ? 19.891 30.25 -5.914 1 96.44 603 HIS B C 1
ATOM 9708 O O . HIS B 1 603 ? 20.828 31.047 -5.957 1 96.44 603 HIS B O 1
ATOM 9714 N N . SER B 1 604 ? 19.578 29.453 -6.922 1 94 604 SER B N 1
ATOM 9715 C CA . SER B 1 604 ? 20.094 29.688 -8.266 1 94 604 SER B CA 1
ATOM 9716 C C . SER B 1 604 ? 18.969 29.766 -9.289 1 94 604 SER B C 1
ATOM 9718 O O . SER B 1 604 ? 18.016 28.984 -9.219 1 94 604 SER B O 1
ATOM 9720 N N . ARG B 1 605 ? 19 30.719 -10.25 1 86.19 605 ARG B N 1
ATOM 9721 C CA . ARG B 1 605 ? 17.984 30.875 -11.289 1 86.19 605 ARG B CA 1
ATOM 9722 C C . ARG B 1 605 ? 18.578 30.703 -12.672 1 86.19 605 ARG B C 1
ATOM 9724 O O . ARG B 1 605 ? 19.766 31.016 -12.891 1 86.19 605 ARG B O 1
#